Protein 4W7K (pdb70)

Nearest PDB structures (foldseek):
  5ikd-assembly1_A  TM=1.001E+00  e=1.853E-100  Auricularia auricula-judae
  4w7k-assembly2_B  TM=1.001E+00  e=3.008E-100  Auricularia auricula-judae
  4w7l-assembly2_B  TM=1.001E+00  e=6.610E-100  Auricularia auricula-judae
  4w7o-assembly1_A  TM=1.001E+00  e=3.828E-99  Auricularia auricula-judae
  4w7m-assembly2_B  TM=1.001E+00  e=1.072E-98  Auricularia auricula-judae

Foldseek 3Di:
DADQQFAQQCQPPFLPAFKKKKFWKAFDPLLLVLVCLQVPPLVQRHTNVQNVDPVRRDQKHKFKWFALVLLVVLVNPDDQQAPDRNVKVLVVVVLLLEHLVLADVVRNDRRGTMIMMIHHNDVVVVVVSVVVSCVRSPPRMGGPDMFMFGQDDDPQGCPWQLQARDDLAAADAPPPDDDAAQHAYAHPLFFFPPGPPVPGDGPPQQGNWWKKFWWDKWFLRLLLQVVLLVPFDDDDDDSSQSSQLLVCLLAQHGRLLAGLLVVVRHHDNVQRVDSNRRNNAQCADPPDDSQEDPLRHACQHNVCLQPVRPLQPADRGPHRHPLSSQGKGKRKGKGDDRQDPVCNVVSGDDTTIGIRIIIITNYPCRYPSCSSNVGQQDQQPPDNHVVSRQWHRQARHHNNQFFTWHAQSDNVDRGDIDGHGHRIDTNHTIMTMRGGSCCSSPVSSD/DADQQFAQQCQPPFLPAFKKKKFWKAFDDLQLVLVCLQVPVLVQGHTNVQNVDPVRRDQKHKFKWFALVLCVVLVNPDDQQAPDRNVKVLVVQVLLQAHLVLADVVRNDRRTTMIMMIGHNDVVVVVVSVVVCCVSSPPSMDTPDMFMFGQDDDPQGCPWQLQARDPLAAAAAPPPDDDAAQHAYAHPLFFFPPGPPVPGDGPPQFGNWWKKWWWDKWFLRLLLQVVLLVPFDDDDDDSSQSSQLLVCLLAQHGRLQAGLLVVVRGHDNVQRVDSNRRNNAQCDDPPDDSQEDPLRHACQHLVCLQPVRPLQPADRGPHRHPLNSQGKNKRKGKGDDRQDPVCNVVSGDDTTIGIRIIIITNYPCRYDSCSSNVGQQDQQPPDNHVVRRQWHRQARHDNNQFFTWGAQSHNVDRRDIDRHGHRIDINHTIMTMRGGSCCSSNVSSD

Radius of gyration: 36.35 Å; Cα contacts (8 Å, |Δi|>4): 2180; chains: 2; bounding box: 82×70×108 Å

GO terms:
  GO:0004601 peroxidase activity (F, IDA)
  GO:0020037 heme binding (F, IDA)
  GO:0140825 lactoperoxidase activity (F, EXP)

InterPro domains:
  IPR006314 Dyp-type peroxidase [PS51404] (69-506)
  IPR006314 Dyp-type peroxidase [PTHR30521] (69-503)
  IPR006314 Dyp-type peroxidase [TIGR01413] (71-502)
  IPR011008 Dimeric alpha-beta barrel [SSF54909] (65-505)
  IPR048328 Dyp-type peroxidase, C-terminal domain [PF20628] (267-440)
  IPR049509 DyP dimeric alpha+beta barrel domain [PF21105] (69-216)

Sequence (892 aa):
SLNTIDIQGDILVGMHKQKQLFYFFAINDPATFKTHLASDIAPVVASVTQLSNVATQPLVALNIAFSNTGLLALGVTDNLGDSLFANGQAKDATSFKESTSSWVPQQFAGTGIHGVIILASDTTDLIDQQVASIESTFGSSISKLSSLSASIRPGNEAGHEMFGFLDGIAQPAINGFNTPLPGQNIVDAGVIITGATNDPITRPSWAVGGSFLAFRQLEQLVPEFNKYLLDNAPAGSGSLQARADLLGARMVGRWKSGAPIDLTPTADDPALGADAQRNNNFTYSHAGFDLGSDQSHCPFSAHIRKTRPRADLGGSLTPPNLSAGANSIMRSGIPYGPEVTSAESASNTTTQERGLAFVAYQAQLSQGFHFLQQTWADNANFPPGKTPATVGLDPIIGQNNGQPRVVNGLLPSNSSASLSIPQFVVSHHGGEYFFSPPISAIGGRLSASLNTIDIQGDILVGMHKQKQLFYFFAINDPATFKTHLASDIAPVVASVTQLSNVATQPLVALNIAFSNTGLLALGVTDNLGDSLFANGQAKDATSFKESTSSWVPQFAGTGIHGVIILASDTTDLIDQQVASIESTFGSSISKLSSLSASIRPGNEAGHEMFGFLDGIAQPAINGFNTPLPGQNIVDAGVIITGATNDPITRPSWAVGGSFLAFRQLEQLVPEFNKYLLDNAPAGSGSLQARADLLGARMVGRWKSGAPIDLTPTADDPALGADAQRNNNFTYSHAGFDLGSDQSHCPFSAHIRKTRPRADLGGSLTPPNLSAGANSIMRSGIPYGPEVTSAESASNTTTQERGLAFVAYQAQLSQGFHFLQQTWADNANFPPGKTPATVGLDPIIGQNNGQPRVVNGLLPSNSSASLSIPQFVVSHGGEYFFSPPISAIGGRLSA

Solvent-accessible surface area: 33114 Å² total; per-residue (Å²): 159,51,91,24,117,26,2,0,0,2,1,13,45,8,4,145,21,77,60,10,20,2,5,2,0,16,14,74,83,59,72,48,0,35,86,42,0,37,66,40,0,19,98,63,10,1,10,0,66,55,5,68,72,138,82,46,62,29,76,22,0,1,2,2,0,0,3,36,34,0,4,87,34,1,44,2,109,60,124,11,27,13,87,36,4,50,66,5,0,20,150,10,1,108,27,0,83,15,52,44,104,61,10,47,116,57,6,44,33,63,39,3,30,0,1,1,1,1,0,0,78,63,70,97,44,4,83,114,46,20,58,55,5,72,89,59,5,34,100,4,10,38,115,58,29,49,24,72,6,32,43,27,81,66,140,45,52,36,27,23,11,8,7,9,46,44,49,35,27,40,12,0,2,95,84,69,56,122,60,59,46,1,18,6,58,6,54,5,3,27,0,1,0,34,18,82,106,20,104,52,127,21,21,102,37,1,72,8,0,0,0,2,0,1,3,17,18,21,8,35,7,4,50,0,60,76,28,6,56,92,45,18,24,104,52,118,42,73,88,91,48,53,0,49,28,0,1,1,2,0,16,1,10,17,74,24,0,0,0,0,5,74,22,38,113,56,60,51,87,71,9,0,84,46,51,101,109,7,6,58,6,4,5,28,39,107,83,108,94,48,16,45,23,9,58,27,0,0,1,0,0,41,29,3,0,29,45,2,4,3,14,65,35,59,50,106,93,58,55,0,89,14,34,17,58,20,15,20,17,71,20,29,12,13,7,38,54,65,48,50,102,74,2,63,89,64,56,64,27,108,89,65,0,0,28,0,28,0,0,1,2,1,42,0,46,57,0,10,21,52,9,10,72,47,9,0,10,50,36,94,14,0,72,75,12,92,52,65,63,4,0,14,0,0,18,34,1,10,47,91,64,97,78,2,75,0,19,0,1,33,63,108,76,39,71,26,64,26,69,0,63,35,4,13,47,5,34,0,0,4,0,0,1,3,0,0,31,72,3,0,37,32,78,0,23,96,163,50,92,24,106,27,2,0,0,2,0,12,42,9,2,138,18,78,64,11,19,2,4,2,0,13,12,93,57,54,69,51,0,26,84,41,0,37,66,41,0,19,96,66,11,2,6,0,60,57,7,66,70,143,86,63,68,29,139,26,0,2,3,2,0,0,3,37,32,0,3,92,32,3,46,3,111,55,124,10,28,12,88,37,4,49,67,5,0,20,147,9,4,106,24,0,84,20,60,44,105,58,12,36,103,75,3,47,33,63,44,2,31,0,1,1,2,0,0,0,78,68,68,109,59,5,82,118,41,20,59,52,6,73,88,56,4,36,92,3,7,34,108,65,20,43,23,74,6,32,43,26,82,66,137,50,51,36,27,21,10,9,8,10,45,45,48,34,27,39,12,0,1,96,82,70,56,123,62,58,48,1,17,4,58,7,53,6,2,26,0,1,1,33,18,81,108,20,103,53,126,21,22,100,38,1,71,8,0,0,0,1,0,1,2,15,18,22,7,36,8,4,56,0,60,77,27,6,55,94,45,18,20,103,52,119,43,73,88,94,50,51,0,50,26,0,0,0,2,0,17,1,12,16,77,25,0,0,0,0,5,73,22,37,113,57,61,51,87,68,10,0,86,45,52,105,107,6,6,60,5,4,5,28,41,106,91,105,97,49,15,47,22,11,54,27,1,0,0,0,0,42,30,3,0,28,45,1,4,4,14,67,36,58,50,106,96,56,56,0,91,12,33,17,60,20,15,20,18,71,17,31,8,13,8,37,54,65,46,58,100,74,2,63,89,64,57,64,26,102,68,67,0,0,28,0,27,1,0,1,2,0,41,0,46,60,0,10,22,54,10,10,71,46,8,0,10,50,36,88,14,0,72,76,13,64,48,61,60,3,1,14,0,0,17,34,1,10,55,101,61,106,67,2,74,0,19,0,1,34,59,112,74,39,28,23,58,29,74,0,65,36,2,14,45,5,34,0,0,5,1,0,1,3,0,0,30,71,3,0,38,31,78,0,22,99

Secondary structure (DSSP, 8-state):
---GGGSBHHHHT----SEEEEEEEEE-SHHHHHHHIIIIIGGGBPBHHHHTSTTS--SEEEEEEE-HHHHHHTT-----S-HHHHH-HHHHGGGGT--GGGS-GGGSSS---EEEEEEESSHHHHHHHHHHHHHHHGGGEEEEEEEEEEPPPGGGTTB-TTS-B-S---PEETTTS-PPTT--EE-GGGTSTTSTT--S---GGGTT-EEEEEEEEEE-HHHHHHHHHHTPPP-SS-HHHHHHHHHHHHHSB-TTS-BTTTSSSS--HHHHH-TTTTT---S--TTS-TTT--SSS-TT-HHHHHS-GGGGSS-SSSPP-TTGGG--EE--EEESPPPPHHHHHHT---S--EEEEEEEES-TTTTHHHIIIIIIT-TT-STT-SSS--B--TTT--STTSPEEEES--TT-TT-EEEE--SEEEEEEEEEEE--HHHHHTGGG-/---GGGSBHHHHT----SEEEEEEEEES-HHHHHHHIIIIIGGGBPBHHHHHSTT---SEEEEEEE-HHHHHHTT-----S-HHHHH-HHHHGGGGT--GGGS-GGGSSS---EEEEEEESSHHHHHHHHHHHHHHHGGGEEEEEEEEEEPPPGGGTTB-TTS-B-S---PEETTTS-PPTT--EE-GGGTSTTSTT--S---GGGTT-EEEEEEEEEE-HHHHHHHHHHHPPP-SS-HHHHHHHHHHHHHSB-TTS-BTTTSSSS--HHHHH-TTTTT---S--TTS-TTT--SSS-TT-HHHHHS-GGGGSS-SSSPP-TTGGG--EE--EEESPPPPHHHHHHT---S--EEEEEEEES-TTTTHHHIIIIIIT-TT-SSS-SSS--B--TTT--STTPPEEEES--TT-TT-EEEE--SEEEEEEEEEEE--HHHHHTGGG-

B-factor: mean 14.41, std 6.44, range [5.99, 44.19]

Structure (mmCIF, N/CA/C/O backbone):
data_4W7K
#
_entry.id   4W7K
#
_cell.length_a   183.950
_cell.length_b   55.870
_cell.length_c   104.000
_cell.angle_alpha   90.00
_cell.angle_beta   118.26
_cell.angle_gamma   90.00
#
_symmetry.space_group_name_H-M   'C 1 2 1'
#
loop_
_entity.id
_entity.type
_entity.pdbx_description
1 polymer 'Dye-decolorizing peroxidase'
2 non-polymer 'PROTOPORPHYRIN IX CONTAINING FE'
3 water water
#
loop_
_atom_site.group_PDB
_atom_site.id
_atom_site.type_symbol
_atom_site.label_atom_id
_atom_site.label_alt_id
_atom_site.label_comp_id
_atom_site.label_asym_id
_atom_site.label_entity_id
_atom_site.label_seq_id
_atom_site.pdbx_PDB_ins_code
_atom_site.Cartn_x
_atom_site.Cartn_y
_atom_site.Cartn_z
_atom_site.occupancy
_atom_site.B_iso_or_equiv
_atom_site.auth_seq_id
_atom_site.auth_comp_id
_atom_site.auth_asym_id
_atom_site.auth_atom_id
_atom_site.pdbx_PDB_model_num
ATOM 1 N N . SER A 1 4 ? 35.507 12.067 17.243 1.00 28.21 3 SER A N 1
ATOM 2 C CA . SER A 1 4 ? 36.409 13.161 17.598 1.00 30.12 3 SER A CA 1
ATOM 3 C C . SER A 1 4 ? 37.387 12.701 18.686 1.00 28.69 3 SER A C 1
ATOM 4 O O . SER A 1 4 ? 37.020 11.935 19.575 1.00 29.33 3 SER A O 1
ATOM 12 N N . LEU A 1 5 ? 38.636 13.156 18.610 1.00 26.50 4 LEU A N 1
ATOM 13 C CA . LEU A 1 5 ? 39.652 12.713 19.559 1.00 24.94 4 LEU A CA 1
ATOM 14 C C . LEU A 1 5 ? 39.488 13.451 20.866 1.00 25.33 4 LEU A C 1
ATOM 15 O O . LEU A 1 5 ? 39.655 14.674 20.946 1.00 27.95 4 LEU A O 1
ATOM 31 N N . ASN A 1 6 ? 39.161 12.688 21.895 1.00 22.51 5 ASN A N 1
ATOM 32 C CA . ASN A 1 6 ? 38.903 13.252 23.198 1.00 21.58 5 ASN A CA 1
ATOM 33 C C . ASN A 1 6 ? 40.173 13.272 24.026 1.00 18.79 5 ASN A C 1
ATOM 34 O O . ASN A 1 6 ? 40.393 12.396 24.862 1.00 18.67 5 ASN A O 1
ATOM 45 N N . THR A 1 7 ? 41.002 14.284 23.798 1.00 17.87 6 THR A N 1
ATOM 46 C CA . THR A 1 7 ? 42.316 14.328 24.409 1.00 16.28 6 THR A CA 1
ATOM 47 C C . THR A 1 7 ? 42.260 14.594 25.909 1.00 15.01 6 THR A C 1
ATOM 48 O O . THR A 1 7 ? 43.234 14.370 26.614 1.00 15.34 6 THR A O 1
ATOM 59 N N . ILE A 1 8 ? 41.123 15.049 26.423 1.00 15.14 7 ILE A N 1
ATOM 60 C CA . ILE A 1 8 ? 41.026 15.234 27.866 1.00 16.08 7 ILE A CA 1
ATOM 61 C C . ILE A 1 8 ? 41.086 13.896 28.587 1.00 12.98 7 ILE A C 1
ATOM 62 O O . ILE A 1 8 ? 41.454 13.835 29.753 1.00 15.30 7 ILE A O 1
ATOM 78 N N . ASP A 1 9 ? 40.740 12.828 27.870 1.00 11.70 8 ASP A N 1
ATOM 79 C CA . ASP A 1 9 ? 40.680 11.503 28.461 1.00 11.06 8 ASP A CA 1
ATOM 80 C C . ASP A 1 9 ? 41.889 10.622 28.138 1.00 11.06 8 ASP A C 1
ATOM 81 O O . ASP A 1 9 ? 41.878 9.443 28.497 1.00 10.76 8 ASP A O 1
ATOM 90 N N . ILE A 1 10 ? 42.901 11.170 27.462 1.00 9.62 9 ILE A N 1
ATOM 91 C CA . ILE A 1 10 ? 44.050 10.379 27.033 1.00 9.12 9 ILE A CA 1
ATOM 92 C C . ILE A 1 10 ? 45.226 10.714 27.913 1.00 8.04 9 ILE A C 1
ATOM 93 O O . ILE A 1 10 ? 45.503 11.889 28.174 1.00 9.29 9 ILE A O 1
ATOM 109 N N . GLN A 1 11 ? 45.934 9.699 28.381 1.00 8.13 10 GLN A N 1
ATOM 110 C CA . GLN A 1 11 ? 47.095 9.938 29.222 1.00 8.28 10 GLN A CA 1
ATOM 111 C C . GLN A 1 11 ? 48.193 10.669 28.447 1.00 8.10 10 GLN A C 1
ATOM 112 O O . GLN A 1 11 ? 48.522 10.329 27.312 1.00 8.56 10 GLN A O 1
ATOM 126 N N . GLY A 1 12 ? 48.787 11.657 29.094 1.00 8.52 11 GLY A N 1
ATOM 127 C CA . GLY A 1 12 ? 49.652 12.613 28.432 1.00 9.15 11 GLY A CA 1
ATOM 128 C C . GLY A 1 12 ? 50.934 12.079 27.818 1.00 8.83 11 GLY A C 1
ATOM 129 O O . GLY A 1 12 ? 51.405 12.629 26.824 1.00 9.52 11 GLY A O 1
ATOM 133 N N . ASP A 1 13 ? 51.526 11.044 28.397 1.00 7.83 12 ASP A N 1
ATOM 134 C CA . ASP A 1 13 ? 52.771 10.525 27.850 1.00 9.04 12 ASP A CA 1
ATOM 135 C C . ASP A 1 13 ? 52.596 9.952 26.454 1.00 8.32 12 ASP A C 1
ATOM 136 O O . ASP A 1 13 ? 53.552 9.866 25.687 1.00 8.87 12 ASP A O 1
ATOM 145 N N . ILE A 1 14 ? 51.380 9.525 26.134 1.00 8.46 13 ILE A N 1
ATOM 146 C CA . ILE A 1 14 ? 51.081 8.853 24.878 1.00 8.55 13 ILE A CA 1
ATOM 147 C C . ILE A 1 14 ? 51.295 9.789 23.681 1.00 9.13 13 ILE A C 1
ATOM 148 O O . ILE A 1 14 ? 51.950 9.424 22.704 1.00 10.39 13 ILE A O 1
ATOM 164 N N . LEU A 1 15 ? 50.728 10.981 23.742 1.00 9.31 14 LEU A N 1
ATOM 165 C CA . LEU A 1 15 ? 50.730 11.894 22.599 1.00 10.52 14 LEU A CA 1
ATOM 166 C C . LEU A 1 15 ? 51.605 13.118 22.784 1.00 12.32 14 LEU A C 1
ATOM 167 O O . LEU A 1 15 ? 51.932 13.766 21.791 1.00 17.00 14 LEU A O 1
ATOM 183 N N . VAL A 1 16 ? 51.994 13.454 24.004 1.00 10.76 15 VAL A N 1
ATOM 184 C CA . VAL A 1 16 ? 52.771 14.657 24.255 1.00 11.63 15 VAL A CA 1
ATOM 185 C C . VAL A 1 16 ? 54.137 14.311 24.828 1.00 11.15 15 VAL A C 1
ATOM 186 O O . VAL A 1 16 ? 55.124 14.917 24.474 1.00 13.51 15 VAL A O 1
ATOM 199 N N . GLY A 1 17 ? 54.194 13.343 25.729 1.00 10.33 16 GLY A N 1
ATOM 200 C CA . GLY A 1 17 ? 55.392 13.052 26.501 1.00 11.02 16 GLY A CA 1
ATOM 201 C C . GLY A 1 17 ? 55.428 13.856 27.786 1.00 10.43 16 GLY A C 1
ATOM 202 O O . GLY A 1 17 ? 54.923 14.975 27.869 1.00 12.60 16 GLY A O 1
ATOM 206 N N . MET A 1 18 ? 56.092 13.330 28.791 1.00 10.63 17 MET A N 1
ATOM 207 C CA . MET A 1 18 ? 56.113 14.001 30.083 1.00 10.62 17 MET A CA 1
ATOM 208 C C . MET A 1 18 ? 56.972 15.268 30.062 1.00 12.28 17 MET A C 1
ATOM 209 O O . MET A 1 18 ? 56.696 16.221 30.773 1.00 13.69 17 MET A O 1
ATOM 223 N N . HIS A 1 19 ? 58.054 15.218 29.295 1.00 13.79 18 HIS A N 1
ATOM 224 C CA . HIS A 1 19 ? 58.988 16.333 29.156 1.00 14.51 18 HIS A CA 1
ATOM 225 C C . HIS A 1 19 ? 59.385 16.982 30.496 1.00 14.84 18 HIS A C 1
ATOM 226 O O . HIS A 1 19 ? 59.330 18.191 30.704 1.00 17.21 18 HIS A O 1
ATOM 241 N N . LYS A 1 20 ? 59.797 16.111 31.398 1.00 11.68 19 LYS A N 1
ATOM 242 C CA . LYS A 1 20 ? 60.399 16.487 32.671 1.00 10.98 19 LYS A CA 1
ATOM 243 C C . LYS A 1 20 ? 61.834 15.987 32.723 1.00 10.67 19 LYS A C 1
ATOM 244 O O . LYS A 1 20 ? 62.192 15.019 32.055 1.00 11.15 19 LYS A O 1
ATOM 263 N N . GLN A 1 21 ? 62.653 16.621 33.560 1.00 9.92 20 GLN A N 1
ATOM 264 C CA . GLN A 1 21 ? 64.064 16.259 33.647 1.00 10.25 20 GLN A CA 1
ATOM 265 C C . GLN A 1 21 ? 64.268 14.834 34.137 1.00 9.69 20 GLN A C 1
ATOM 266 O O . GLN A 1 21 ? 65.205 14.152 33.708 1.00 10.67 20 GLN A O 1
ATOM 280 N N . LYS A 1 22 ? 63.427 14.426 35.086 1.00 10.05 21 LYS A N 1
ATOM 281 C CA . LYS A 1 22 ? 63.569 13.135 35.740 1.00 9.65 21 LYS A CA 1
ATOM 282 C C . LYS A 1 22 ? 62.317 12.284 35.564 1.00 8.57 21 LYS A C 1
ATOM 283 O O . LYS A 1 22 ? 61.193 12.797 35.588 1.00 9.53 21 LYS A O 1
ATOM 302 N N . GLN A 1 23 ? 62.500 10.969 35.433 1.00 9.19 22 GLN A N 1
ATOM 303 C CA . GLN A 1 23 ? 61.390 10.030 35.361 1.00 8.61 22 GLN A CA 1
ATOM 304 C C . GLN A 1 23 ? 61.728 8.792 36.167 1.00 8.19 22 GLN A C 1
ATOM 305 O O . GLN A 1 23 ? 62.894 8.397 36.293 1.00 10.29 22 GLN A O 1
ATOM 317 N N . LEU A 1 24 ? 60.693 8.176 36.717 1.00 7.99 23 LEU A N 1
ATOM 318 C CA . LEU A 1 24 ? 60.796 6.896 37.367 1.00 8.16 23 LEU A CA 1
ATOM 319 C C . LEU A 1 24 ? 59.743 5.979 36.787 1.00 7.66 23 LEU A C 1
ATOM 320 O O . LEU A 1 24 ? 58.569 6.356 36.652 1.00 8.72 23 LEU A O 1
ATOM 336 N N . PHE A 1 25 ? 60.158 4.766 36.442 1.00 7.13 24 PHE A N 1
ATOM 337 C CA . PHE A 1 25 ? 59.268 3.696 36.057 1.00 6.91 24 PHE A CA 1
ATOM 338 C C . PHE A 1 25 ? 59.173 2.772 37.260 1.00 7.33 24 PHE A C 1
ATOM 339 O O . PHE A 1 25 ? 60.146 2.124 37.640 1.00 9.18 24 PHE A O 1
ATOM 356 N N . TYR A 1 26 ? 57.990 2.755 37.885 1.00 7.52 25 TYR A N 1
ATOM 357 C CA . TYR A 1 26 ? 57.744 2.016 39.115 1.00 7.68 25 TYR A CA 1
ATOM 358 C C . TYR A 1 26 ? 56.900 0.802 38.764 1.00 7.42 25 TYR A C 1
ATOM 359 O O . TYR A 1 26 ? 55.710 0.930 38.454 1.00 7.99 25 TYR A O 1
ATOM 377 N N . PHE A 1 27 ? 57.513 -0.384 38.784 1.00 7.96 26 PHE A N 1
ATOM 378 C CA . PHE A 1 27 ? 56.863 -1.614 38.349 1.00 7.90 26 PHE A CA 1
ATOM 379 C C . PHE A 1 27 ? 56.272 -2.290 39.575 1.00 8.26 26 PHE A C 1
ATOM 380 O O . PHE A 1 27 ? 56.986 -2.522 40.539 1.00 9.36 26 PHE A O 1
ATOM 397 N N . PHE A 1 28 ? 54.982 -2.605 39.547 1.00 8.01 27 PHE A N 1
ATOM 398 C CA . PHE A 1 28 ? 54.282 -3.055 40.739 1.00 8.04 27 PHE A CA 1
ATOM 399 C C . PHE A 1 28 ? 53.467 -4.305 40.525 1.00 8.03 27 PHE A C 1
ATOM 400 O O . PHE A 1 28 ? 53.081 -4.653 39.395 1.00 7.85 27 PHE A O 1
ATOM 417 N N . ALA A 1 29 ? 53.183 -4.953 41.651 1.00 8.74 28 ALA A N 1
ATOM 418 C CA . ALA A 1 29 ? 52.140 -5.955 41.795 1.00 9.10 28 ALA A CA 1
ATOM 419 C C . ALA A 1 29 ? 51.007 -5.388 42.654 1.00 8.46 28 ALA A C 1
ATOM 420 O O . ALA A 1 29 ? 51.195 -4.519 43.501 1.00 10.42 28 ALA A O 1
ATOM 427 N N . ILE A 1 30 ? 49.840 -5.964 42.439 1.00 9.42 29 ILE A N 1
ATOM 428 C CA . ILE A 1 30 ? 48.607 -5.673 43.151 1.00 9.42 29 ILE A CA 1
ATOM 429 C C . ILE A 1 30 ? 48.352 -6.802 44.143 1.00 10.47 29 ILE A C 1
ATOM 430 O O . ILE A 1 30 ? 48.333 -7.965 43.760 1.00 11.81 29 ILE A O 1
ATOM 446 N N . ASN A 1 31 ? 48.159 -6.439 45.404 1.00 10.20 30 ASN A N 1
ATOM 447 C CA . ASN A 1 31 ? 47.618 -7.336 46.406 1.00 12.15 30 ASN A CA 1
ATOM 448 C C A ASN A 1 31 ? 46.130 -6.990 46.533 0.18 13.62 30 ASN A C 1
ATOM 449 C C B ASN A 1 31 ? 46.247 -6.753 46.810 0.82 13.53 30 ASN A C 1
ATOM 450 O O A ASN A 1 31 ? 45.594 -6.369 45.624 0.18 15.29 30 ASN A O 1
ATOM 451 O O B ASN A 1 31 ? 45.961 -5.580 46.540 0.82 12.42 30 ASN A O 1
ATOM 468 N N . ASP A 1 32 ? 45.442 -7.506 47.545 1.00 13.78 31 ASP A N 1
ATOM 469 C CA . ASP A 1 32 ? 44.158 -7.007 47.999 1.00 12.32 31 ASP A CA 1
ATOM 470 C C . ASP A 1 32 ? 43.434 -6.057 47.032 1.00 11.13 31 ASP A C 1
ATOM 471 O O . ASP A 1 32 ? 43.288 -4.859 47.310 1.00 13.68 31 ASP A O 1
ATOM 480 N N . PRO A 1 33 ? 42.969 -6.592 45.905 1.00 10.38 32 PRO A N 1
ATOM 481 C CA . PRO A 1 33 ? 42.497 -5.725 44.828 1.00 10.63 32 PRO A CA 1
ATOM 482 C C . PRO A 1 33 ? 41.353 -4.800 45.225 1.00 9.80 32 PRO A C 1
ATOM 483 O O . PRO A 1 33 ? 41.266 -3.743 44.635 1.00 10.30 32 PRO A O 1
ATOM 494 N N . ALA A 1 34 ? 40.480 -5.167 46.146 1.00 10.30 33 ALA A N 1
ATOM 495 C CA . ALA A 1 34 ? 39.412 -4.254 46.491 1.00 10.34 33 ALA A CA 1
ATOM 496 C C . ALA A 1 34 ? 40.001 -2.984 47.088 1.00 10.59 33 ALA A C 1
ATOM 497 O O . ALA A 1 34 ? 39.525 -1.878 46.840 1.00 11.13 33 ALA A O 1
ATOM 504 N N . THR A 1 35 ? 41.050 -3.142 47.897 1.00 10.79 34 THR A N 1
ATOM 505 C CA . THR A 1 35 ? 41.725 -1.988 48.473 1.00 10.78 34 THR A CA 1
ATOM 506 C C . THR A 1 35 ? 42.493 -1.223 47.402 1.00 9.48 34 THR A C 1
ATOM 507 O O . THR A 1 35 ? 42.443 0.008 47.372 1.00 9.89 34 THR A O 1
ATOM 518 N N . PHE A 1 36 ? 43.212 -1.930 46.541 1.00 9.10 35 PHE A N 1
ATOM 519 C CA . PHE A 1 36 ? 43.929 -1.260 45.468 1.00 8.92 35 PHE A CA 1
ATOM 520 C C . PHE A 1 36 ? 42.955 -0.406 44.661 1.00 8.99 35 PHE A C 1
ATOM 521 O O . PHE A 1 36 ? 43.262 0.730 44.306 1.00 9.55 35 PHE A O 1
ATOM 538 N N . LYS A 1 37 ? 41.798 -0.971 44.322 1.00 8.73 36 LYS A N 1
ATOM 539 C CA . LYS A 1 37 ? 40.815 -0.257 43.531 1.00 8.52 36 LYS A CA 1
ATOM 540 C C . LYS A 1 37 ? 40.343 1.025 44.194 1.00 9.41 36 LYS A C 1
ATOM 541 O O . LYS A 1 37 ? 40.181 2.050 43.525 1.00 9.39 36 LYS A O 1
ATOM 550 N N . THR A 1 38 ? 40.068 0.991 45.494 1.00 9.56 37 THR A N 1
ATOM 551 C CA . THR A 1 38 ? 39.598 2.201 46.167 1.00 11.48 37 THR A CA 1
ATOM 552 C C . THR A 1 38 ? 40.617 3.316 45.994 1.00 10.58 37 THR A C 1
ATOM 553 O O . THR A 1 38 ? 40.259 4.462 45.722 1.00 10.99 37 THR A O 1
ATOM 561 N N . HIS A 1 39 ? 41.888 2.966 46.145 1.00 10.55 38 HIS A N 1
ATOM 562 C CA . HIS A 1 39 ? 42.950 3.957 46.051 1.00 9.68 38 HIS A CA 1
ATOM 563 C C . HIS A 1 39 ? 43.288 4.335 44.622 1.00 9.41 38 HIS A C 1
ATOM 564 O O . HIS A 1 39 ? 43.722 5.460 44.362 1.00 9.74 38 HIS A O 1
ATOM 579 N N . LEU A 1 40 ? 43.094 3.411 43.687 1.00 8.60 39 LEU A N 1
ATOM 580 C CA . LEU A 1 40 ? 43.256 3.755 42.291 1.00 9.09 39 LEU A CA 1
ATOM 581 C C . LEU A 1 40 ? 42.314 4.909 41.946 1.00 9.18 39 LEU A C 1
ATOM 582 O O . LEU A 1 40 ? 42.701 5.883 41.314 1.00 9.88 39 LEU A O 1
ATOM 598 N N . ALA A 1 41 ? 41.072 4.792 42.391 1.00 9.02 40 ALA A N 1
ATOM 599 C CA . ALA A 1 41 ? 40.057 5.805 42.118 1.00 10.62 40 ALA A CA 1
ATOM 600 C C . ALA A 1 41 ? 40.316 7.093 42.890 1.00 10.10 40 ALA A C 1
ATOM 601 O O . ALA A 1 41 ? 40.164 8.188 42.345 1.00 11.11 40 ALA A O 1
ATOM 608 N N . SER A 1 42 ? 40.670 6.990 44.167 1.00 10.52 41 SER A N 1
ATOM 609 C CA . SER A 1 42 ? 40.761 8.198 44.980 1.00 11.76 41 SER A CA 1
ATOM 610 C C . SER A 1 42 ? 42.110 8.910 44.882 1.00 11.07 41 SER A C 1
ATOM 611 O O . SER A 1 42 ? 42.168 10.124 45.031 1.00 12.07 41 SER A O 1
ATOM 619 N N . ASP A 1 43 ? 43.193 8.170 44.654 1.00 10.68 42 ASP A N 1
ATOM 620 C CA . ASP A 1 43 ? 44.550 8.707 44.813 1.00 10.21 42 ASP A CA 1
ATOM 621 C C . ASP A 1 43 ? 45.280 8.845 43.486 1.00 11.64 42 ASP A C 1
ATOM 622 O O . ASP A 1 43 ? 46.094 9.741 43.335 1.00 14.50 42 ASP A O 1
ATOM 631 N N . ILE A 1 44 ? 45.012 7.956 42.541 1.00 10.26 43 ILE A N 1
ATOM 632 C CA . ILE A 1 44 ? 45.698 7.965 41.247 1.00 9.83 43 ILE A CA 1
ATOM 633 C C . ILE A 1 44 ? 44.884 8.705 40.196 1.00 10.40 43 ILE A C 1
ATOM 634 O O . ILE A 1 44 ? 45.397 9.637 39.591 1.00 10.45 43 ILE A O 1
ATOM 650 N N . ALA A 1 45 ? 43.634 8.290 39.963 1.00 10.50 44 ALA A N 1
ATOM 651 C CA . ALA A 1 45 ? 42.847 8.876 38.891 1.00 10.48 44 ALA A CA 1
ATOM 652 C C . ALA A 1 45 ? 42.892 10.398 38.872 1.00 12.36 44 ALA A C 1
ATOM 653 O O . ALA A 1 45 ? 43.081 10.972 37.813 1.00 13.77 44 ALA A O 1
ATOM 660 N N . PRO A 1 46 ? 42.732 11.081 40.021 1.00 12.21 45 PRO A N 1
ATOM 661 C CA . PRO A 1 46 ? 42.700 12.550 39.972 1.00 14.03 45 PRO A CA 1
ATOM 662 C C . PRO A 1 46 ? 44.019 13.211 39.591 1.00 13.90 45 PRO A C 1
ATOM 663 O O . PRO A 1 46 ? 44.001 14.389 39.243 1.00 16.05 45 PRO A O 1
ATOM 674 N N . VAL A 1 47 ? 45.137 12.507 39.682 1.00 12.98 46 VAL A N 1
ATOM 675 C CA . VAL A 1 47 ? 46.443 13.107 39.399 1.00 14.12 46 VAL A CA 1
ATOM 676 C C . VAL A 1 47 ? 47.093 12.493 38.148 1.00 13.51 46 VAL A C 1
ATOM 677 O O . VAL A 1 47 ? 48.303 12.690 37.872 1.00 14.99 46 VAL A O 1
ATOM 690 N N . VAL A 1 48 ? 46.328 11.746 37.360 1.00 10.27 47 VAL A N 1
ATOM 691 C CA . VAL A 1 48 ? 46.850 11.290 36.072 1.00 9.69 47 VAL A CA 1
ATOM 692 C C . VAL A 1 48 ? 46.835 12.458 35.090 1.00 9.76 47 VAL A C 1
ATOM 693 O O . VAL A 1 48 ? 45.806 13.078 34.872 1.00 11.67 47 VAL A O 1
ATOM 706 N N . ALA A 1 49 ? 47.991 12.752 34.501 1.00 9.02 48 ALA A N 1
ATOM 707 C CA . ALA A 1 49 ? 48.129 13.867 33.582 1.00 9.91 48 ALA A CA 1
ATOM 708 C C . ALA A 1 49 ? 47.580 13.496 32.210 1.00 9.40 48 ALA A C 1
ATOM 709 O O . ALA A 1 49 ? 47.970 12.474 31.631 1.00 10.62 48 ALA A O 1
ATOM 716 N N . SER A 1 50 ? 46.724 14.356 31.669 1.00 9.69 49 SER A N 1
ATOM 717 C CA . SER A 1 50 ? 46.136 14.145 30.353 1.00 10.14 49 SER A CA 1
ATOM 718 C C . SER A 1 50 ? 46.932 14.856 29.257 1.00 9.37 49 SER A C 1
ATOM 719 O O . SER A 1 50 ? 47.781 15.717 29.515 1.00 9.86 49 SER A O 1
ATOM 727 N N . VAL A 1 51 ? 46.619 14.490 28.025 1.00 10.30 50 VAL A N 1
ATOM 728 C CA . VAL A 1 51 ? 47.166 15.170 26.864 1.00 10.95 50 VAL A CA 1
ATOM 729 C C . VAL A 1 51 ? 46.822 16.662 26.898 1.00 12.38 50 VAL A C 1
ATOM 730 O O . VAL A 1 51 ? 47.675 17.511 26.647 1.00 13.30 50 VAL A O 1
ATOM 743 N N . THR A 1 52 ? 45.572 16.986 27.195 1.00 12.34 51 THR A N 1
ATOM 744 C CA . THR A 1 52 ? 45.181 18.388 27.302 1.00 14.68 51 THR A CA 1
ATOM 745 C C . THR A 1 52 ? 46.043 19.126 28.324 1.00 14.93 51 THR A C 1
ATOM 746 O O . THR A 1 52 ? 46.540 20.218 28.059 1.00 16.34 51 THR A O 1
ATOM 757 N N . GLN A 1 53 ? 46.198 18.540 29.501 1.00 13.86 52 GLN A N 1
ATOM 758 C CA . GLN A 1 53 ? 46.958 19.173 30.570 1.00 14.61 52 GLN A CA 1
ATOM 759 C C . GLN A 1 53 ? 48.419 19.419 30.167 1.00 14.50 52 GLN A C 1
ATOM 760 O O . GLN A 1 53 ? 48.973 20.495 30.401 1.00 16.99 52 GLN A O 1
ATOM 772 N N . LEU A 1 54 ? 49.042 18.420 29.539 1.00 13.80 53 LEU A N 1
ATOM 773 C CA . LEU A 1 54 ? 50.449 18.541 29.162 1.00 14.38 53 LEU A CA 1
ATOM 774 C C . LEU A 1 54 ? 50.670 19.389 27.913 1.00 16.26 53 LEU A C 1
ATOM 775 O O . LEU A 1 54 ? 51.789 19.813 27.647 1.00 18.33 53 LEU A O 1
ATOM 791 N N . SER A 1 55 ? 49.614 19.628 27.148 1.00 17.50 54 SER A N 1
ATOM 792 C CA . SER A 1 55 ? 49.741 20.424 25.935 1.00 19.43 54 SER A CA 1
ATOM 793 C C . SER A 1 55 ? 49.824 21.916 26.231 1.00 21.54 54 SER A C 1
ATOM 794 O O . SER A 1 55 ? 50.141 22.696 25.347 1.00 23.93 54 SER A O 1
ATOM 802 N N . ASN A 1 56 ? 49.538 22.291 27.473 1.00 22.06 55 ASN A N 1
ATOM 803 C CA . ASN A 1 56 ? 49.505 23.685 27.884 1.00 25.42 55 ASN A CA 1
ATOM 804 C C . ASN A 1 56 ? 50.622 23.917 28.894 1.00 27.75 55 ASN A C 1
ATOM 805 O O . ASN A 1 56 ? 50.615 23.362 29.995 1.00 25.16 55 ASN A O 1
ATOM 816 N N . VAL A 1 57 ? 51.587 24.746 28.510 1.00 31.11 56 VAL A N 1
ATOM 817 C CA . VAL A 1 57 ? 52.790 24.931 29.307 1.00 33.74 56 VAL A CA 1
ATOM 818 C C . VAL A 1 57 ? 52.445 25.541 30.667 1.00 33.83 56 VAL A C 1
ATOM 819 O O . VAL A 1 57 ? 53.256 25.523 31.585 1.00 35.93 56 VAL A O 1
ATOM 832 N N . ALA A 1 58 ? 51.220 26.043 30.799 1.00 32.96 57 ALA A N 1
ATOM 833 C CA . ALA A 1 58 ? 50.763 26.649 32.041 1.00 32.55 57 ALA A CA 1
ATOM 834 C C . ALA A 1 58 ? 50.051 25.668 32.971 1.00 32.43 57 ALA A C 1
ATOM 835 O O . ALA A 1 58 ? 49.720 26.015 34.104 1.00 33.24 57 ALA A O 1
ATOM 842 N N . THR A 1 59 ? 49.827 24.441 32.507 1.00 30.06 58 THR A N 1
ATOM 843 C CA . THR A 1 59 ? 49.144 23.446 33.333 1.00 29.07 58 THR A CA 1
ATOM 844 C C . THR A 1 59 ? 49.910 22.140 33.415 1.00 26.40 58 THR A C 1
ATOM 845 O O . THR A 1 59 ? 49.331 21.081 33.680 1.00 26.09 58 THR A O 1
ATOM 856 N N . GLN A 1 60 ? 51.217 22.217 33.211 1.00 25.54 59 GLN A N 1
ATOM 857 C CA . GLN A 1 60 ? 52.056 21.062 33.450 1.00 24.93 59 GLN A CA 1
ATOM 858 C C . GLN A 1 60 ? 52.144 20.884 34.957 1.00 22.03 59 GLN A C 1
ATOM 859 O O . GLN A 1 60 ? 52.424 21.826 35.687 1.00 22.44 59 GLN A O 1
ATOM 884 N N . PRO A 1 61 ? 51.858 19.676 35.443 1.00 18.80 60 PRO A N 1
ATOM 885 C CA . PRO A 1 61 ? 51.874 19.490 36.889 1.00 17.09 60 PRO A CA 1
ATOM 886 C C . PRO A 1 61 ? 53.288 19.378 37.442 1.00 16.78 60 PRO A C 1
ATOM 887 O O . PRO A 1 61 ? 54.210 19.043 36.701 1.00 16.91 60 PRO A O 1
ATOM 898 N N . LEU A 1 62 ? 53.441 19.599 38.739 1.00 17.48 61 LEU A N 1
ATOM 899 C CA . LEU A 1 62 ? 54.734 19.484 39.403 1.00 18.60 61 LEU A CA 1
ATOM 900 C C . LEU A 1 62 ? 55.295 18.079 39.228 1.00 15.76 61 LEU A C 1
ATOM 901 O O . LEU A 1 62 ? 56.479 17.900 38.919 1.00 16.49 61 LEU A O 1
ATOM 917 N N . VAL A 1 63 ? 54.433 17.091 39.450 1.00 14.46 62 VAL A N 1
ATOM 918 C CA . VAL A 1 63 ? 54.738 15.698 39.173 1.00 12.64 62 VAL A CA 1
ATOM 919 C C . VAL A 1 63 ? 53.687 15.200 38.197 1.00 11.68 62 VAL A C 1
ATOM 920 O O . VAL A 1 63 ? 52.488 15.174 38.487 1.00 13.90 62 VAL A O 1
ATOM 933 N N . ALA A 1 64 ? 54.162 14.833 37.021 1.00 10.28 63 ALA A N 1
ATOM 934 C CA . ALA A 1 64 ? 53.313 14.248 36.004 1.00 10.75 63 ALA A CA 1
ATOM 935 C C . ALA A 1 64 ? 53.278 12.755 36.225 1.00 10.12 63 ALA A C 1
ATOM 936 O O . ALA A 1 64 ? 54.307 12.131 36.376 1.00 11.81 63 ALA A O 1
ATOM 943 N N . LEU A 1 65 ? 52.086 12.178 36.229 1.00 9.09 64 LEU A N 1
ATOM 944 C CA . LEU A 1 65 ? 51.896 10.764 36.534 1.00 8.67 64 LEU A CA 1
ATOM 945 C C . LEU A 1 65 ? 51.032 10.101 35.477 1.00 7.91 64 LEU A C 1
ATOM 946 O O . LEU A 1 65 ? 49.986 10.640 35.103 1.00 8.47 64 LEU A O 1
ATOM 962 N N . ASN A 1 66 ? 51.486 8.960 34.978 1.00 7.58 65 ASN A N 1
ATOM 963 C CA . ASN A 1 66 ? 50.696 8.095 34.124 1.00 7.00 65 ASN A CA 1
ATOM 964 C C . ASN A 1 66 ? 50.739 6.679 34.721 1.00 7.67 65 ASN A C 1
ATOM 965 O O . ASN A 1 66 ? 51.628 6.372 35.536 1.00 8.18 65 ASN A O 1
ATOM 976 N N . ILE A 1 67 ? 49.826 5.815 34.296 1.00 7.30 66 ILE A N 1
ATOM 977 C CA . ILE A 1 67 ? 49.784 4.465 34.827 1.00 7.05 66 ILE A CA 1
ATOM 978 C C . ILE A 1 67 ? 49.293 3.523 33.731 1.00 7.03 66 ILE A C 1
ATOM 979 O O . ILE A 1 67 ? 48.418 3.850 32.933 1.00 8.35 66 ILE A O 1
ATOM 995 N N . ALA A 1 68 ? 49.901 2.342 33.679 1.00 6.96 67 ALA A N 1
ATOM 996 C CA . ALA A 1 68 ? 49.550 1.353 32.683 1.00 6.91 67 ALA A CA 1
ATOM 997 C C . ALA A 1 68 ? 49.562 -0.024 33.333 1.00 7.43 67 ALA A C 1
ATOM 998 O O . ALA A 1 68 ? 50.283 -0.257 34.314 1.00 8.46 67 ALA A O 1
ATOM 1005 N N . PHE A 1 69 ? 48.789 -0.951 32.775 1.00 7.10 68 PHE A N 1
ATOM 1006 C CA . PHE A 1 69 ? 48.588 -2.276 33.373 1.00 6.56 68 PHE A CA 1
ATOM 1007 C C . PHE A 1 69 ? 48.957 -3.360 32.399 1.00 7.08 68 PHE A C 1
ATOM 1008 O O . PHE A 1 69 ? 48.678 -3.258 31.195 1.00 7.76 68 PHE A O 1
ATOM 1025 N N . SER A 1 70 ? 49.629 -4.392 32.897 1.00 7.20 69 SER A N 1
ATOM 1026 C CA . SER A 1 70 ? 49.880 -5.551 32.055 1.00 7.75 69 SER A CA 1
ATOM 1027 C C . SER A 1 70 ? 48.618 -6.406 31.954 1.00 7.15 69 SER A C 1
ATOM 1028 O O . SER A 1 70 ? 47.625 -6.147 32.635 1.00 7.51 69 SER A O 1
ATOM 1036 N N . ASN A 1 71 ? 48.639 -7.418 31.096 1.00 7.10 70 ASN A N 1
ATOM 1037 C CA . ASN A 1 71 ? 47.527 -8.355 31.051 1.00 8.04 70 ASN A CA 1
ATOM 1038 C C . ASN A 1 71 ? 47.254 -8.972 32.423 1.00 7.66 70 ASN A C 1
ATOM 1039 O O . ASN A 1 71 ? 46.102 -9.046 32.854 1.00 7.84 70 ASN A O 1
ATOM 1050 N N . THR A 1 72 ? 48.303 -9.419 33.117 1.00 8.15 71 THR A N 1
ATOM 1051 C CA . THR A 1 72 ? 48.084 -10.025 34.427 1.00 8.68 71 THR A CA 1
ATOM 1052 C C . THR A 1 72 ? 47.591 -8.992 35.439 1.00 8.65 71 THR A C 1
ATOM 1053 O O . THR A 1 72 ? 46.863 -9.337 36.357 1.00 8.60 71 THR A O 1
ATOM 1064 N N . GLY A 1 73 ? 47.970 -7.733 35.277 1.00 8.21 72 GLY A N 1
ATOM 1065 C CA . GLY A 1 73 ? 47.437 -6.683 36.140 1.00 7.68 72 GLY A CA 1
ATOM 1066 C C . GLY A 1 73 ? 45.950 -6.449 35.913 1.00 8.07 72 GLY A C 1
ATOM 1067 O O . GLY A 1 73 ? 45.173 -6.317 36.872 1.00 8.76 72 GLY A O 1
ATOM 1071 N N . LEU A 1 74 ? 45.516 -6.393 34.657 1.00 7.52 73 LEU A N 1
ATOM 1072 C CA . LEU A 1 74 ? 44.090 -6.294 34.406 1.00 8.01 73 LEU A CA 1
ATOM 1073 C C . LEU A 1 74 ? 43.342 -7.483 34.996 1.00 7.81 73 LEU A C 1
ATOM 1074 O O . LEU A 1 74 ? 42.282 -7.311 35.600 1.00 8.43 73 LEU A O 1
ATOM 1090 N N . LEU A 1 75 ? 43.881 -8.690 34.842 1.00 7.90 74 LEU A N 1
ATOM 1091 C CA . LEU A 1 75 ? 43.253 -9.864 35.418 1.00 8.16 74 LEU A CA 1
ATOM 1092 C C . LEU A 1 75 ? 43.214 -9.790 36.943 1.00 8.39 74 LEU A C 1
ATOM 1093 O O . LEU A 1 75 ? 42.207 -10.178 37.530 1.00 8.92 74 LEU A O 1
ATOM 1109 N N . ALA A 1 76 ? 44.258 -9.254 37.572 1.00 8.81 75 ALA A N 1
ATOM 1110 C CA . ALA A 1 76 ? 44.248 -9.063 39.021 1.00 8.85 75 ALA A CA 1
ATOM 1111 C C . ALA A 1 76 ? 43.138 -8.105 39.470 1.00 8.79 75 ALA A C 1
ATOM 1112 O O . ALA A 1 76 ? 42.635 -8.207 40.589 1.00 11.06 75 ALA A O 1
ATOM 1119 N N . LEU A 1 77 ? 42.764 -7.182 38.594 1.00 8.70 76 LEU A N 1
ATOM 1120 C CA . LEU A 1 77 ? 41.658 -6.271 38.833 1.00 9.32 76 LEU A CA 1
ATOM 1121 C C . LEU A 1 77 ? 40.311 -6.863 38.407 1.00 9.70 76 LEU A C 1
ATOM 1122 O O . LEU A 1 77 ? 39.297 -6.172 38.453 1.00 11.13 76 LEU A O 1
ATOM 1138 N N . GLY A 1 78 ? 40.275 -8.129 38.003 1.00 9.67 77 GLY A N 1
ATOM 1139 C CA . GLY A 1 78 ? 39.042 -8.795 37.610 1.00 10.57 77 GLY A CA 1
ATOM 1140 C C . GLY A 1 78 ? 38.542 -8.437 36.222 1.00 11.66 77 GLY A C 1
ATOM 1141 O O . GLY A 1 78 ? 37.374 -8.672 35.915 1.00 15.25 77 GLY A O 1
ATOM 1145 N N . VAL A 1 79 ? 39.402 -7.855 35.395 1.00 10.31 78 VAL A N 1
ATOM 1146 C CA . VAL A 1 79 ? 39.041 -7.451 34.049 1.00 11.31 78 VAL A CA 1
ATOM 1147 C C . VAL A 1 79 ? 39.444 -8.576 33.094 1.00 11.25 78 VAL A C 1
ATOM 1148 O O . VAL A 1 79 ? 40.629 -8.774 32.816 1.00 13.14 78 VAL A O 1
ATOM 1161 N N . THR A 1 80 ? 38.458 -9.314 32.610 1.00 11.61 79 THR A N 1
ATOM 1162 C CA . THR A 1 80 ? 38.692 -10.488 31.791 1.00 12.83 79 THR A CA 1
ATOM 1163 C C . THR A 1 80 ? 38.448 -10.215 30.316 1.00 12.07 79 THR A C 1
ATOM 1164 O O . THR A 1 80 ? 38.537 -11.114 29.488 1.00 12.42 79 THR A O 1
ATOM 1175 N N . ASP A 1 81 ? 38.200 -8.960 29.982 1.00 11.04 80 ASP A N 1
ATOM 1176 C CA . ASP A 1 81 ? 37.878 -8.560 28.615 1.00 11.40 80 ASP A CA 1
ATOM 1177 C C . ASP A 1 81 ? 39.042 -8.810 27.676 1.00 11.44 80 ASP A C 1
ATOM 1178 O O . ASP A 1 81 ? 40.211 -8.807 28.077 1.00 12.06 80 ASP A O 1
ATOM 1188 N N . ASN A 1 82 ? 38.685 -9.024 26.410 1.00 10.62 81 ASN A N 1
ATOM 1189 C CA . ASN A 1 82 ? 39.666 -9.108 25.352 1.00 10.29 81 ASN A CA 1
ATOM 1190 C C . ASN A 1 82 ? 39.951 -7.719 24.801 1.00 10.14 81 ASN A C 1
ATOM 1191 O O . ASN A 1 82 ? 39.102 -7.117 24.161 1.00 11.15 81 ASN A O 1
ATOM 1202 N N . LEU A 1 83 ? 41.138 -7.186 25.068 1.00 9.54 82 LEU A N 1
ATOM 1203 C CA . LEU A 1 83 ? 41.501 -5.873 24.580 1.00 8.88 82 LEU A CA 1
ATOM 1204 C C . LEU A 1 83 ? 41.844 -5.850 23.101 1.00 9.36 82 LEU A C 1
ATOM 1205 O O . LEU A 1 83 ? 42.077 -4.785 22.550 1.00 11.33 82 LEU A O 1
ATOM 1221 N N . GLY A 1 84 ? 41.892 -7.017 22.476 1.00 9.32 83 GLY A N 1
ATOM 1222 C CA . GLY A 1 84 ? 42.061 -7.135 21.050 1.00 9.79 83 GLY A CA 1
ATOM 1223 C C . GLY A 1 84 ? 43.510 -7.249 20.595 1.00 10.09 83 GLY A C 1
ATOM 1224 O O . GLY A 1 84 ? 43.781 -7.057 19.429 1.00 11.84 83 GLY A O 1
ATOM 1228 N N . ASP A 1 85 ? 44.425 -7.557 21.497 1.00 8.90 84 ASP A N 1
ATOM 1229 C CA . ASP A 1 85 ? 45.837 -7.611 21.182 1.00 9.00 84 ASP A CA 1
ATOM 1230 C C . ASP A 1 85 ? 46.475 -8.860 21.782 1.00 7.91 84 ASP A C 1
ATOM 1231 O O . ASP A 1 85 ? 46.758 -8.940 22.975 1.00 8.98 84 ASP A O 1
ATOM 1240 N N . SER A 1 86 ? 46.703 -9.851 20.935 1.00 9.46 85 SER A N 1
ATOM 1241 C CA . SER A 1 86 ? 47.278 -11.108 21.409 1.00 9.43 85 SER A CA 1
ATOM 1242 C C . SER A 1 86 ? 48.677 -10.931 21.991 1.00 8.87 85 SER A C 1
ATOM 1243 O O . SER A 1 86 ? 49.018 -11.558 23.006 1.00 8.99 85 SER A O 1
ATOM 1249 N N . LEU A 1 87 ? 49.488 -10.062 21.397 1.00 8.31 86 LEU A N 1
ATOM 1250 C CA . LEU A 1 87 ? 50.820 -9.845 21.949 1.00 8.69 86 LEU A CA 1
ATOM 1251 C C . LEU A 1 87 ? 50.760 -9.292 23.366 1.00 8.09 86 LEU A C 1
ATOM 1252 O O . LEU A 1 87 ? 51.488 -9.758 24.238 1.00 8.35 86 LEU A O 1
ATOM 1268 N N . PHE A 1 88 ? 49.885 -8.320 23.593 1.00 8.11 87 PHE A N 1
ATOM 1269 C CA . PHE A 1 88 ? 49.704 -7.773 24.927 1.00 7.87 87 PHE A CA 1
ATOM 1270 C C . PHE A 1 88 ? 49.259 -8.870 25.878 1.00 8.19 87 PHE A C 1
ATOM 1271 O O . PHE A 1 88 ? 49.772 -9.000 26.989 1.00 8.36 87 PHE A O 1
ATOM 1288 N N . ALA A 1 89 ? 48.276 -9.652 25.461 1.00 8.85 88 ALA A N 1
ATOM 1289 C CA . ALA A 1 89 ? 47.724 -10.676 26.349 1.00 9.56 88 ALA A CA 1
ATOM 1290 C C . ALA A 1 89 ? 48.796 -11.683 26.774 1.00 9.48 88 ALA A C 1
ATOM 1291 O O . ALA A 1 89 ? 48.826 -12.132 27.935 1.00 11.05 88 ALA A O 1
ATOM 1298 N N . ASN A 1 90 ? 49.703 -12.033 25.861 1.00 9.50 89 ASN A N 1
ATOM 1299 C CA . ASN A 1 90 ? 50.682 -13.044 26.166 1.00 10.04 89 ASN A CA 1
ATOM 1300 C C . ASN A 1 90 ? 51.875 -12.532 26.960 1.00 8.93 89 ASN A C 1
ATOM 1301 O O . ASN A 1 90 ? 52.564 -13.321 27.616 1.00 9.84 89 ASN A O 1
ATOM 1312 N N . GLY A 1 91 ? 52.123 -11.220 26.900 1.00 8.75 90 GLY A N 1
ATOM 1313 C CA . GLY A 1 91 ? 53.239 -10.643 27.625 1.00 8.94 90 GLY A CA 1
ATOM 1314 C C . GLY A 1 91 ? 54.515 -10.654 26.802 1.00 8.30 90 GLY A C 1
ATOM 1315 O O . GLY A 1 91 ? 54.708 -11.495 25.916 1.00 8.70 90 GLY A O 1
ATOM 1319 N N . GLN A 1 92 ? 55.408 -9.721 27.089 1.00 7.59 91 GLN A N 1
ATOM 1320 C CA . GLN A 1 92 ? 56.606 -9.588 26.275 1.00 8.11 91 GLN A CA 1
ATOM 1321 C C . GLN A 1 92 ? 57.584 -10.746 26.415 1.00 7.72 91 GLN A C 1
ATOM 1322 O O . GLN A 1 92 ? 58.264 -11.077 25.450 1.00 8.18 91 GLN A O 1
ATOM 1336 N N . ALA A 1 93 ? 57.651 -11.394 27.578 1.00 7.76 92 ALA A N 1
ATOM 1337 C CA . ALA A 1 93 ? 58.591 -12.493 27.741 1.00 7.98 92 ALA A CA 1
ATOM 1338 C C . ALA A 1 93 ? 58.308 -13.571 26.711 1.00 8.96 92 ALA A C 1
ATOM 1339 O O . ALA A 1 93 ? 59.236 -14.098 26.086 1.00 9.89 92 ALA A O 1
ATOM 1346 N N . LYS A 1 94 ? 57.038 -13.880 26.488 1.00 9.15 93 LYS A N 1
ATOM 1347 C CA . LYS A 1 94 ? 56.673 -14.868 25.483 1.00 10.37 93 LYS A CA 1
ATOM 1348 C C . LYS A 1 94 ? 56.986 -14.423 24.056 1.00 10.02 93 LYS A C 1
ATOM 1349 O O . LYS A 1 94 ? 57.082 -15.264 23.157 1.00 11.86 93 LYS A O 1
ATOM 1368 N N . ASP A 1 95 ? 57.150 -13.119 23.843 1.00 8.98 94 ASP A N 1
ATOM 1369 C CA . ASP A 1 95 ? 57.455 -12.590 22.520 1.00 9.36 94 ASP A CA 1
ATOM 1370 C C . ASP A 1 95 ? 58.958 -12.462 22.255 1.00 9.12 94 ASP A C 1
ATOM 1371 O O . ASP A 1 95 ? 59.331 -12.093 21.162 1.00 10.18 94 ASP A O 1
ATOM 1380 N N . ALA A 1 96 ? 59.802 -12.741 23.247 1.00 9.51 95 ALA A N 1
ATOM 1381 C CA . ALA A 1 96 ? 61.224 -12.403 23.127 1.00 10.78 95 ALA A CA 1
ATOM 1382 C C . ALA A 1 96 ? 61.887 -13.061 21.916 1.00 10.74 95 ALA A C 1
ATOM 1383 O O . ALA A 1 96 ? 62.725 -12.455 21.244 1.00 10.28 95 ALA A O 1
ATOM 1390 N N . THR A 1 97 ? 61.531 -14.310 21.645 1.00 11.74 96 THR A N 1
ATOM 1391 C CA . THR A 1 97 ? 62.198 -15.014 20.564 1.00 13.24 96 THR A CA 1
ATOM 1392 C C . THR A 1 97 ? 61.868 -14.398 19.196 1.00 11.65 96 THR A C 1
ATOM 1393 O O . THR A 1 97 ? 62.636 -14.553 18.239 1.00 12.52 96 THR A O 1
ATOM 1399 N N . SER A 1 98 ? 60.767 -13.647 19.113 1.00 10.87 97 SER A N 1
ATOM 1400 C CA . SER A 1 98 ? 60.446 -12.916 17.893 1.00 9.79 97 SER A CA 1
ATOM 1401 C C . SER A 1 98 ? 61.539 -11.932 17.534 1.00 9.69 97 SER A C 1
ATOM 1402 O O . SER A 1 98 ? 61.635 -11.549 16.384 1.00 11.17 97 SER A O 1
ATOM 1410 N N . PHE A 1 99 ? 62.295 -11.497 18.539 1.00 9.25 98 PHE A N 1
ATOM 1411 C CA . PHE A 1 99 ? 63.336 -10.494 18.339 1.00 9.10 98 PHE A CA 1
ATOM 1412 C C . PHE A 1 99 ? 64.720 -11.106 18.358 1.00 8.98 98 PHE A C 1
ATOM 1413 O O . PHE A 1 99 ? 65.706 -10.385 18.403 1.00 9.92 98 PHE A O 1
ATOM 1430 N N . LYS A 1 100 ? 64.814 -12.423 18.291 1.00 9.48 99 LYS A N 1
ATOM 1431 C CA . LYS A 1 100 ? 66.121 -13.090 18.294 1.00 10.07 99 LYS A CA 1
ATOM 1432 C C . LYS A 1 100 ? 66.931 -12.674 19.503 1.00 9.78 99 LYS A C 1
ATOM 1433 O O . LYS A 1 100 ? 68.120 -12.335 19.420 1.00 10.53 99 LYS A O 1
ATOM 1452 N N . GLU A 1 101 ? 66.257 -12.743 20.642 1.00 10.28 100 GLU A N 1
ATOM 1453 C CA . GLU A 1 101 ? 66.897 -12.664 21.945 1.00 9.60 100 GLU A CA 1
ATOM 1454 C C . GLU A 1 101 ? 66.265 -13.747 22.812 1.00 9.66 100 GLU A C 1
ATOM 1455 O O . GLU A 1 101 ? 65.268 -14.364 22.415 1.00 11.43 100 GLU A O 1
ATOM 1467 N N . SER A 1 102 ? 66.781 -13.908 24.025 1.00 11.55 101 SER A N 1
ATOM 1468 C CA . SER A 1 102 ? 66.256 -14.863 24.979 1.00 12.12 101 SER A CA 1
ATOM 1469 C C . SER A 1 102 ? 65.965 -14.204 26.318 1.00 11.66 101 SER A C 1
ATOM 1470 O O . SER A 1 102 ? 66.740 -13.388 26.813 1.00 12.81 101 SER A O 1
ATOM 1478 N N . THR A 1 103 ? 64.886 -14.618 26.962 1.00 10.01 102 THR A N 1
ATOM 1479 C CA . THR A 1 103 ? 64.616 -14.089 28.293 1.00 11.13 102 THR A CA 1
ATOM 1480 C C . THR A 1 103 ? 65.651 -14.528 29.308 1.00 12.50 102 THR A C 1
ATOM 1481 O O . THR A 1 103 ? 65.715 -13.981 30.413 1.00 13.39 102 THR A O 1
ATOM 1492 N N . SER A 1 104 ? 66.497 -15.495 28.934 1.00 14.49 103 SER A N 1
ATOM 1493 C CA . SER A 1 104 ? 67.576 -15.915 29.825 1.00 17.03 103 SER A CA 1
ATOM 1494 C C . SER A 1 104 ? 68.533 -14.755 30.113 1.00 16.38 103 SER A C 1
ATOM 1495 O O . SER A 1 104 ? 69.231 -14.756 31.126 1.00 17.95 103 SER A O 1
ATOM 1501 N N . SER A 1 105 ? 68.531 -13.746 29.250 1.00 16.91 104 SER A N 1
ATOM 1502 C CA . SER A 1 105 ? 69.336 -12.536 29.440 1.00 14.39 104 SER A CA 1
ATOM 1503 C C . SER A 1 105 ? 68.633 -11.385 30.206 1.00 13.90 104 SER A C 1
ATOM 1504 O O . SER A 1 105 ? 69.232 -10.374 30.517 1.00 15.15 104 SER A O 1
ATOM 1512 N N . TRP A 1 106 ? 67.350 -11.537 30.476 1.00 11.63 105 TRP A N 1
ATOM 1513 C CA . TRP A 1 106 ? 66.538 -10.457 31.029 1.00 10.82 105 TRP A CA 1
ATOM 1514 C C . TRP A 1 106 ? 66.694 -10.256 32.524 1.00 13.12 105 TRP A C 1
ATOM 1515 O O . TRP A 1 106 ? 67.036 -11.176 33.267 1.00 13.98 105 TRP A O 1
ATOM 1536 N N . VAL A 1 107 ? 66.367 -9.045 32.970 1.00 12.37 106 VAL A N 1
ATOM 1537 C CA . VAL A 1 107 ? 66.129 -8.805 34.383 1.00 13.77 106 VAL A CA 1
ATOM 1538 C C . VAL A 1 107 ? 65.093 -9.854 34.788 1.00 12.07 106 VAL A C 1
ATOM 1539 O O . VAL A 1 107 ? 64.055 -9.965 34.138 1.00 11.10 106 VAL A O 1
ATOM 1552 N N . PRO A 1 108 ? 65.360 -10.641 35.847 1.00 13.25 107 PRO A N 1
ATOM 1553 C CA . PRO A 1 108 ? 64.426 -11.745 36.094 1.00 13.19 107 PRO A CA 1
ATOM 1554 C C . PRO A 1 108 ? 62.970 -11.297 36.284 1.00 11.78 107 PRO A C 1
ATOM 1555 O O . PRO A 1 108 ? 62.059 -12.018 35.865 1.00 12.62 107 PRO A O 1
ATOM 1566 N N . GLN A 1 109 ? 62.741 -10.136 36.895 1.00 12.88 108 GLN A N 1
ATOM 1567 C CA A GLN A 1 109 ? 61.381 -9.665 37.109 0.50 12.56 108 GLN A CA 1
ATOM 1568 C CA B GLN A 1 109 ? 61.384 -9.655 37.105 0.50 12.69 108 GLN A CA 1
ATOM 1569 C C . GLN A 1 109 ? 60.593 -9.512 35.806 1.00 11.20 108 GLN A C 1
ATOM 1570 O O . GLN A 1 109 ? 59.382 -9.673 35.812 1.00 13.83 108 GLN A O 1
ATOM 1595 N N . PHE A 1 110 ? 61.273 -9.192 34.699 1.00 9.84 109 PHE A N 1
ATOM 1596 C CA . PHE A 1 110 ? 60.597 -9.086 33.406 1.00 9.81 109 PHE A CA 1
ATOM 1597 C C . PHE A 1 110 ? 60.374 -10.451 32.765 1.00 9.51 109 PHE A C 1
ATOM 1598 O O . PHE A 1 110 ? 59.520 -10.583 31.903 1.00 9.48 109 PHE A O 1
ATOM 1615 N N . ALA A 1 111 ? 61.163 -11.459 33.149 1.00 9.73 110 ALA A N 1
ATOM 1616 C CA . ALA A 1 111 ? 61.109 -12.776 32.500 1.00 10.82 110 ALA A CA 1
ATOM 1617 C C A ALA A 1 111 ? 60.006 -13.581 33.189 0.94 12.63 110 ALA A C 1
ATOM 1618 C C B ALA A 1 111 ? 59.969 -13.680 32.980 0.06 12.65 110 ALA A C 1
ATOM 1619 O O A ALA A 1 111 ? 60.259 -14.587 33.869 0.94 15.91 110 ALA A O 1
ATOM 1620 O O B ALA A 1 111 ? 60.144 -14.886 33.172 0.06 14.91 110 ALA A O 1
ATOM 1632 N N . GLY A 1 112 ? 58.781 -13.098 33.093 1.00 12.74 111 GLY A N 1
ATOM 1633 C CA . GLY A 1 112 ? 57.636 -13.745 33.696 1.00 12.98 111 GLY A CA 1
ATOM 1634 C C . GLY A 1 112 ? 56.487 -12.789 33.498 1.00 11.50 111 GLY A C 1
ATOM 1635 O O . GLY A 1 112 ? 56.570 -11.897 32.647 1.00 11.52 111 GLY A O 1
ATOM 1639 N N . THR A 1 113 ? 55.426 -12.960 34.279 1.00 11.12 112 THR A N 1
ATOM 1640 C CA . THR A 1 113 ? 54.265 -12.090 34.204 1.00 10.49 112 THR A CA 1
ATOM 1641 C C . THR A 1 113 ? 53.794 -11.660 35.599 1.00 9.99 112 THR A C 1
ATOM 1642 O O . THR A 1 113 ? 52.615 -11.380 35.795 1.00 11.14 112 THR A O 1
ATOM 1653 N N . GLY A 1 114 ? 54.710 -11.576 36.551 1.00 9.40 113 GLY A N 1
ATOM 1654 C CA . GLY A 1 114 ? 54.396 -11.054 37.870 1.00 9.85 113 GLY A CA 1
ATOM 1655 C C . GLY A 1 114 ? 54.143 -9.553 37.916 1.00 8.75 113 GLY A C 1
ATOM 1656 O O . GLY A 1 114 ? 53.502 -9.072 38.852 1.00 9.77 113 GLY A O 1
ATOM 1660 N N . ILE A 1 115 ? 54.696 -8.796 36.969 1.00 8.78 114 ILE A N 1
ATOM 1661 C CA . ILE A 1 115 ? 54.472 -7.359 36.946 1.00 8.13 114 ILE A CA 1
ATOM 1662 C C . ILE A 1 115 ? 53.045 -7.115 36.501 1.00 7.74 114 ILE A C 1
ATOM 1663 O O . ILE A 1 115 ? 52.630 -7.561 35.416 1.00 8.31 114 ILE A O 1
ATOM 1679 N N . HIS A 1 116 ? 52.308 -6.380 37.335 1.00 7.74 115 HIS A N 1
ATOM 1680 C CA . HIS A 1 116 ? 50.919 -6.019 37.045 1.00 7.31 115 HIS A CA 1
ATOM 1681 C C . HIS A 1 116 ? 50.755 -4.652 36.394 1.00 7.15 115 HIS A C 1
ATOM 1682 O O . HIS A 1 116 ? 49.731 -4.377 35.774 1.00 7.23 115 HIS A O 1
ATOM 1697 N N . GLY A 1 117 ? 51.749 -3.775 36.533 1.00 7.62 116 GLY A N 1
ATOM 1698 C CA . GLY A 1 117 ? 51.650 -2.451 35.965 1.00 7.27 116 GLY A CA 1
ATOM 1699 C C . GLY A 1 117 ? 52.896 -1.652 36.174 1.00 7.02 116 GLY A C 1
ATOM 1700 O O . GLY A 1 117 ? 53.847 -2.098 36.825 1.00 7.48 116 GLY A O 1
ATOM 1704 N N . VAL A 1 118 ? 52.860 -0.460 35.624 1.00 7.17 117 VAL A N 1
ATOM 1705 C CA . VAL A 1 118 ? 53.903 0.517 35.786 1.00 7.06 117 VAL A CA 1
ATOM 1706 C C . VAL A 1 118 ? 53.250 1.864 36.078 1.00 6.82 117 VAL A C 1
ATOM 1707 O O . VAL A 1 118 ? 52.284 2.254 35.417 1.00 7.58 117 VAL A O 1
ATOM 1720 N N . ILE A 1 119 ? 53.788 2.568 37.075 1.00 7.27 118 ILE A N 1
ATOM 1721 C CA . ILE A 1 119 ? 53.495 3.984 37.282 1.00 7.46 118 ILE A CA 1
ATOM 1722 C C . ILE A 1 119 ? 54.668 4.745 36.719 1.00 7.59 118 ILE A C 1
ATOM 1723 O O . ILE A 1 119 ? 55.833 4.454 37.050 1.00 8.24 118 ILE A O 1
ATOM 1739 N N . ILE A 1 120 ? 54.376 5.669 35.818 1.00 7.79 119 ILE A N 1
ATOM 1740 C CA . ILE A 1 120 ? 55.383 6.571 35.299 1.00 8.20 119 ILE A CA 1
ATOM 1741 C C . ILE A 1 120 ? 55.242 7.877 36.027 1.00 8.00 119 ILE A C 1
ATOM 1742 O O . ILE A 1 120 ? 54.193 8.529 35.940 1.00 8.38 119 ILE A O 1
ATOM 1758 N N . LEU A 1 121 ? 56.283 8.252 36.759 1.00 7.68 120 LEU A N 1
ATOM 1759 C CA . LEU A 1 121 ? 56.320 9.527 37.465 1.00 8.79 120 LEU A CA 1
ATOM 1760 C C . LEU A 1 121 ? 57.402 10.394 36.860 1.00 9.20 120 LEU A C 1
ATOM 1761 O O . LEU A 1 121 ? 58.498 9.915 36.549 1.00 11.93 120 LEU A O 1
ATOM 1788 N N . ALA A 1 122 ? 57.110 11.670 36.665 1.00 9.18 121 ALA A N 1
ATOM 1789 C CA . ALA A 1 122 ? 58.069 12.548 36.032 1.00 9.28 121 ALA A CA 1
ATOM 1790 C C . ALA A 1 122 ? 58.046 13.893 36.709 1.00 9.00 121 ALA A C 1
ATOM 1791 O O . ALA A 1 122 ? 56.977 14.431 36.989 1.00 9.52 121 ALA A O 1
ATOM 1798 N N . SER A 1 123 ? 59.209 14.470 36.968 1.00 9.36 122 SER A N 1
ATOM 1799 C CA . SER A 1 123 ? 59.262 15.751 37.636 1.00 10.86 122 SER A CA 1
ATOM 1800 C C . SER A 1 123 ? 60.624 16.351 37.377 1.00 10.52 122 SER A C 1
ATOM 1801 O O . SER A 1 123 ? 61.542 15.678 36.891 1.00 11.53 122 SER A O 1
ATOM 1809 N N . ASP A 1 124 ? 60.809 17.603 37.730 1.00 12.16 123 ASP A N 1
ATOM 1810 C CA . ASP A 1 124 ? 62.105 18.162 37.430 1.00 14.24 123 ASP A CA 1
ATOM 1811 C C . ASP A 1 124 ? 63.162 17.787 38.481 1.00 12.85 123 ASP A C 1
ATOM 1812 O O . ASP A 1 124 ? 64.332 17.952 38.210 1.00 13.29 123 ASP A O 1
ATOM 1823 N N . THR A 1 125 ? 62.756 17.175 39.599 1.00 12.17 124 THR A N 1
ATOM 1824 C CA . THR A 1 125 ? 63.718 16.611 40.547 1.00 12.97 124 THR A CA 1
ATOM 1825 C C . THR A 1 125 ? 63.297 15.223 41.005 1.00 11.97 124 THR A C 1
ATOM 1826 O O . THR A 1 125 ? 62.119 14.868 41.022 1.00 13.34 124 THR A O 1
ATOM 1837 N N . THR A 1 126 ? 64.283 14.427 41.388 1.00 12.71 125 THR A N 1
ATOM 1838 C CA . THR A 1 126 ? 63.996 13.124 41.943 1.00 12.24 125 THR A CA 1
ATOM 1839 C C . THR A 1 126 ? 63.360 13.216 43.329 1.00 12.22 125 THR A C 1
ATOM 1840 O O . THR A 1 126 ? 62.592 12.335 43.689 1.00 13.57 125 THR A O 1
ATOM 1851 N N . ASP A 1 127 ? 63.647 14.267 44.094 1.00 13.74 126 ASP A N 1
ATOM 1852 C CA . ASP A 1 127 ? 63.004 14.417 45.400 1.00 15.78 126 ASP A CA 1
ATOM 1853 C C . ASP A 1 127 ? 61.489 14.499 45.252 1.00 14.11 126 ASP A C 1
ATOM 1854 O O . ASP A 1 127 ? 60.748 13.906 46.042 1.00 15.26 126 ASP A O 1
ATOM 1863 N N . LEU A 1 128 ? 61.024 15.242 44.256 1.00 13.73 127 LEU A N 1
ATOM 1864 C CA . LEU A 1 128 ? 59.587 15.381 44.061 1.00 14.63 127 LEU A CA 1
ATOM 1865 C C . LEU A 1 128 ? 58.966 14.056 43.646 1.00 13.17 127 LEU A C 1
ATOM 1866 O O . LEU A 1 128 ? 57.874 13.712 44.088 1.00 13.62 127 LEU A O 1
ATOM 1882 N N . ILE A 1 129 ? 59.650 13.292 42.796 1.00 12.37 128 ILE A N 1
ATOM 1883 C CA . ILE A 1 129 ? 59.189 11.951 42.459 1.00 11.42 128 ILE A CA 1
ATOM 1884 C C . ILE A 1 129 ? 59.107 11.079 43.700 1.00 12.14 128 ILE A C 1
ATOM 1885 O O . ILE A 1 129 ? 58.098 10.407 43.941 1.00 12.56 128 ILE A O 1
ATOM 1901 N N . ASP A 1 130 ? 60.162 11.095 44.507 1.00 12.55 129 ASP A N 1
ATOM 1902 C CA . ASP A 1 130 ? 60.198 10.254 45.693 1.00 13.41 129 ASP A CA 1
ATOM 1903 C C . ASP A 1 130 ? 59.065 10.581 46.664 1.00 11.99 129 ASP A C 1
ATOM 1904 O O . ASP A 1 130 ? 58.486 9.697 47.270 1.00 12.22 129 ASP A O 1
ATOM 1913 N N . GLN A 1 131 ? 58.731 11.855 46.779 1.00 13.07 130 GLN A N 1
ATOM 1914 C CA . GLN A 1 131 ? 57.632 12.275 47.638 1.00 13.47 130 GLN A CA 1
ATOM 1915 C C . GLN A 1 131 ? 56.311 11.709 47.143 1.00 11.89 130 GLN A C 1
ATOM 1916 O O . GLN A 1 131 ? 55.492 11.254 47.924 1.00 12.50 130 GLN A O 1
ATOM 1940 N N . GLN A 1 132 ? 56.117 11.705 45.820 1.00 11.93 131 GLN A N 1
ATOM 1941 C CA . GLN A 1 132 ? 54.886 11.162 45.255 1.00 12.44 131 GLN A CA 1
ATOM 1942 C C . GLN A 1 132 ? 54.820 9.648 45.466 1.00 11.43 131 GLN A C 1
ATOM 1943 O O . GLN A 1 132 ? 53.762 9.098 45.776 1.00 12.36 131 GLN A O 1
ATOM 1957 N N . VAL A 1 133 ? 55.948 8.965 45.270 1.00 11.63 132 VAL A N 1
ATOM 1958 C CA . VAL A 1 133 ? 55.982 7.522 45.518 1.00 11.38 132 VAL A CA 1
ATOM 1959 C C . VAL A 1 133 ? 55.647 7.227 46.983 1.00 11.60 132 VAL A C 1
ATOM 1960 O O . VAL A 1 133 ? 54.876 6.327 47.301 1.00 11.65 132 VAL A O 1
ATOM 1973 N N . ALA A 1 134 ? 56.209 8.021 47.875 1.00 11.30 133 ALA A N 1
ATOM 1974 C CA . ALA A 1 134 ? 55.951 7.819 49.301 1.00 11.48 133 ALA A CA 1
ATOM 1975 C C . ALA A 1 134 ? 54.468 8.033 49.618 1.00 10.59 133 ALA A C 1
ATOM 1976 O O . ALA A 1 134 ? 53.897 7.309 50.411 1.00 11.12 133 ALA A O 1
ATOM 1983 N N . SER A 1 135 ? 53.842 9.018 48.987 1.00 10.72 134 SER A N 1
ATOM 1984 C CA . SER A 1 135 ? 52.425 9.264 49.189 1.00 11.84 134 SER A CA 1
ATOM 1985 C C . SER A 1 135 ? 51.594 8.068 48.698 1.00 10.79 134 SER A C 1
ATOM 1986 O O . SER A 1 135 ? 50.674 7.610 49.370 1.00 11.61 134 SER A O 1
ATOM 1994 N N . ILE A 1 136 ? 51.927 7.546 47.517 1.00 10.59 135 ILE A N 1
ATOM 1995 C CA . ILE A 1 136 ? 51.244 6.375 46.968 1.00 11.55 135 ILE A CA 1
ATOM 1996 C C . ILE A 1 136 ? 51.389 5.185 47.896 1.00 10.30 135 ILE A C 1
ATOM 1997 O O . ILE A 1 136 ? 50.410 4.506 48.211 1.00 11.01 135 ILE A O 1
ATOM 2013 N N . GLU A 1 137 ? 52.608 4.911 48.338 1.00 10.18 136 GLU A N 1
ATOM 2014 C CA . GLU A 1 137 ? 52.815 3.796 49.246 1.00 10.97 136 GLU A CA 1
ATOM 2015 C C . GLU A 1 137 ? 52.087 3.994 50.579 1.00 10.81 136 GLU A C 1
ATOM 2016 O O . GLU A 1 137 ? 51.596 3.029 51.151 1.00 11.73 136 GLU A O 1
ATOM 2028 N N . SER A 1 138 ? 51.988 5.238 51.039 1.00 10.75 137 SER A N 1
ATOM 2029 C CA . SER A 1 138 ? 51.299 5.555 52.263 1.00 11.30 137 SER A CA 1
ATOM 2030 C C . SER A 1 138 ? 49.794 5.283 52.154 1.00 10.92 137 SER A C 1
ATOM 2031 O O . SER A 1 138 ? 49.191 4.724 53.073 1.00 13.07 137 SER A O 1
ATOM 2039 N N . THR A 1 139 ? 49.172 5.700 51.056 1.00 10.52 138 THR A N 1
ATOM 2040 C CA . THR A 1 139 ? 47.716 5.610 50.960 1.00 11.97 138 THR A CA 1
ATOM 2041 C C . THR A 1 139 ? 47.280 4.226 50.489 1.00 11.23 138 THR A C 1
ATOM 2042 O O . THR A 1 139 ? 46.311 3.675 50.999 1.00 12.83 138 THR A O 1
ATOM 2053 N N . PHE A 1 140 ? 47.995 3.641 49.529 1.00 11.26 139 PHE A N 1
ATOM 2054 C CA . PHE A 1 140 ? 47.684 2.272 49.104 1.00 10.64 139 PHE A CA 1
ATOM 2055 C C . PHE A 1 140 ? 48.069 1.256 50.153 1.00 11.00 139 PHE A C 1
ATOM 2056 O O . PHE A 1 140 ? 47.489 0.170 50.215 1.00 12.10 139 PHE A O 1
ATOM 2073 N N . GLY A 1 141 ? 49.067 1.583 50.956 1.00 11.76 140 GLY A N 1
ATOM 2074 C CA . GLY A 1 141 ? 49.624 0.612 51.876 1.00 11.65 140 GLY A CA 1
ATOM 2075 C C . GLY A 1 141 ? 50.102 -0.612 51.105 1.00 11.36 140 GLY A C 1
ATOM 2076 O O . GLY A 1 141 ? 50.594 -0.523 49.974 1.00 11.67 140 GLY A O 1
ATOM 2080 N N . SER A 1 142 ? 49.935 -1.774 51.721 1.00 11.27 141 SER A N 1
ATOM 2081 C CA . SER A 1 142 ? 50.400 -3.034 51.170 1.00 12.36 141 SER A CA 1
ATOM 2082 C C . SER A 1 142 ? 49.594 -3.570 49.990 1.00 11.14 141 SER A C 1
ATOM 2083 O O . SER A 1 142 ? 49.949 -4.622 49.434 1.00 12.94 141 SER A O 1
ATOM 2091 N N . SER A 1 143 ? 48.563 -2.845 49.572 1.00 10.45 142 SER A N 1
ATOM 2092 C CA . SER A 1 143 ? 47.818 -3.255 48.384 1.00 10.59 142 SER A CA 1
ATOM 2093 C C . SER A 1 143 ? 48.612 -3.021 47.099 1.00 10.47 142 SER A C 1
ATOM 2094 O O . SER A 1 143 ? 48.306 -3.596 46.048 1.00 10.59 142 SER A O 1
ATOM 2102 N N . ILE A 1 144 ? 49.634 -2.176 47.152 1.00 10.42 143 ILE A N 1
ATOM 2103 C CA . ILE A 1 144 ? 50.563 -2.052 46.039 1.00 10.82 143 ILE A CA 1
ATOM 2104 C C . ILE A 1 144 ? 51.905 -2.544 46.545 1.00 10.26 143 ILE A C 1
ATOM 2105 O O . ILE A 1 144 ? 52.266 -2.308 47.694 1.00 12.26 143 ILE A O 1
ATOM 2121 N N . SER A 1 145 ? 52.639 -3.231 45.674 1.00 10.32 144 SER A N 1
ATOM 2122 C CA . SER A 1 145 ? 53.936 -3.780 46.014 1.00 11.23 144 SER A CA 1
ATOM 2123 C C . SER A 1 145 ? 54.928 -3.467 44.899 1.00 10.45 144 SER A C 1
ATOM 2124 O O . SER A 1 145 ? 54.777 -3.931 43.764 1.00 11.10 144 SER A O 1
ATOM 2132 N N . LYS A 1 146 ? 55.958 -2.689 45.203 1.00 10.65 145 LYS A N 1
ATOM 2133 C CA . LYS A 1 146 ? 57.022 -2.414 44.244 1.00 10.55 145 LYS A CA 1
ATOM 2134 C C . LYS A 1 146 ? 57.838 -3.667 43.974 1.00 10.93 145 LYS A C 1
ATOM 2135 O O . LYS A 1 146 ? 58.424 -4.244 44.902 1.00 12.11 145 LYS A O 1
ATOM 2154 N N . LEU A 1 147 ? 57.881 -4.092 42.712 1.00 10.28 146 LEU A N 1
ATOM 2155 C CA . LEU A 1 147 ? 58.727 -5.202 42.292 1.00 9.91 146 LEU A CA 1
ATOM 2156 C C . LEU A 1 147 ? 60.097 -4.761 41.827 1.00 12.32 146 LEU A C 1
ATOM 2157 O O . LEU A 1 147 ? 61.090 -5.433 42.093 1.00 15.19 146 LEU A O 1
ATOM 2173 N N . SER A 1 148 ? 60.142 -3.632 41.134 1.00 11.46 147 SER A N 1
ATOM 2174 C CA . SER A 1 148 ? 61.386 -3.114 40.597 1.00 13.72 147 SER A CA 1
ATOM 2175 C C . SER A 1 148 ? 61.115 -1.706 40.145 1.00 12.80 147 SER A C 1
ATOM 2176 O O . SER A 1 148 ? 59.965 -1.259 40.079 1.00 11.64 147 SER A O 1
ATOM 2181 N N . SER A 1 149 ? 62.169 -0.993 39.807 1.00 14.78 148 SER A N 1
ATOM 2182 C CA . SER A 1 149 ? 61.996 0.333 39.239 1.00 14.57 148 SER A CA 1
ATOM 2183 C C . SER A 1 149 ? 63.199 0.698 38.426 1.00 14.76 148 SER A C 1
ATOM 2184 O O . SER A 1 149 ? 64.257 0.077 38.563 1.00 18.55 148 SER A O 1
ATOM 2192 N N . LEU A 1 150 ? 63.034 1.709 37.590 1.00 11.14 149 LEU A N 1
ATOM 2193 C CA . LEU A 1 150 ? 64.126 2.220 36.775 1.00 10.10 149 LEU A CA 1
ATOM 2194 C C . LEU A 1 150 ? 64.047 3.726 36.762 1.00 9.46 149 LEU A C 1
ATOM 2195 O O . LEU A 1 150 ? 63.015 4.291 36.372 1.00 8.98 149 LEU A O 1
ATOM 2211 N N . SER A 1 151 ? 65.108 4.379 37.236 1.00 9.02 150 SER A N 1
ATOM 2212 C CA . SER A 1 151 ? 65.224 5.830 37.222 1.00 9.49 150 SER A CA 1
ATOM 2213 C C . SER A 1 151 ? 65.851 6.271 35.909 1.00 9.42 150 SER A C 1
ATOM 2214 O O . SER A 1 151 ? 66.743 5.617 35.375 1.00 11.36 150 SER A O 1
ATOM 2222 N N . ALA A 1 152 ? 65.374 7.387 35.383 1.00 8.99 151 ALA A N 1
ATOM 2223 C CA . ALA A 1 152 ? 65.808 7.913 34.103 1.00 8.79 151 ALA A CA 1
ATOM 2224 C C . ALA A 1 152 ? 65.921 9.431 34.186 1.00 8.50 151 ALA A C 1
ATOM 2225 O O . ALA A 1 152 ? 65.299 10.085 35.032 1.00 8.80 151 ALA A O 1
ATOM 2232 N N . SER A 1 153 ? 66.714 10.002 33.290 1.00 8.51 152 SER A N 1
ATOM 2233 C CA . SER A 1 153 ? 66.926 11.439 33.269 1.00 8.66 152 SER A CA 1
ATOM 2234 C C . SER A 1 153 ? 67.254 11.926 31.874 1.00 8.65 152 SER A C 1
ATOM 2235 O O . SER A 1 153 ? 67.940 11.255 31.110 1.00 8.45 152 SER A O 1
ATOM 2243 N N . ILE A 1 154 ? 66.822 13.143 31.603 1.00 9.05 153 ILE A N 1
ATOM 2244 C CA . ILE A 1 154 ? 67.330 13.885 30.471 1.00 8.90 153 ILE A CA 1
ATOM 2245 C C . ILE A 1 154 ? 68.823 14.070 30.748 1.00 9.07 153 ILE A C 1
ATOM 2246 O O . ILE A 1 154 ? 69.231 14.329 31.878 1.00 9.90 153 ILE A O 1
ATOM 2262 N N . ARG A 1 155 ? 69.638 13.930 29.710 1.00 9.62 154 ARG A N 1
ATOM 2263 C CA . ARG A 1 155 ? 71.079 14.070 29.850 1.00 9.37 154 ARG A CA 1
ATOM 2264 C C . ARG A 1 155 ? 71.481 15.520 30.073 1.00 10.67 154 ARG A C 1
ATOM 2265 O O . ARG A 1 155 ? 70.736 16.447 29.753 1.00 10.51 154 ARG A O 1
ATOM 2286 N N . PRO A 1 156 ? 72.678 15.741 30.627 1.00 11.65 155 PRO A N 1
ATOM 2287 C CA . PRO A 1 156 ? 73.030 17.093 31.070 1.00 13.47 155 PRO A CA 1
ATOM 2288 C C . PRO A 1 156 ? 73.609 17.969 29.980 1.00 15.29 155 PRO A C 1
ATOM 2289 O O . PRO A 1 156 ? 74.139 17.492 28.982 1.00 15.82 155 PRO A O 1
ATOM 2300 N N . GLY A 1 157 ? 73.534 19.273 30.214 1.00 16.83 156 GLY A N 1
ATOM 2301 C CA . GLY A 1 157 ? 74.232 20.238 29.389 1.00 18.34 156 GLY A CA 1
ATOM 2302 C C . GLY A 1 157 ? 73.874 20.142 27.935 1.00 19.65 156 GLY A C 1
ATOM 2303 O O . GLY A 1 157 ? 72.694 20.104 27.602 1.00 19.33 156 GLY A O 1
ATOM 2307 N N . ASN A 1 158 ? 74.904 20.143 27.092 1.00 21.76 157 ASN A N 1
ATOM 2308 C CA . ASN A 1 158 ? 74.720 20.102 25.642 1.00 20.57 157 ASN A CA 1
ATOM 2309 C C . ASN A 1 158 ? 74.175 18.772 25.125 1.00 19.45 157 ASN A C 1
ATOM 2310 O O . ASN A 1 158 ? 73.895 18.627 23.938 1.00 20.34 157 ASN A O 1
ATOM 2321 N N . GLU A 1 159 ? 74.007 17.811 26.012 1.00 16.99 158 GLU A N 1
ATOM 2322 C CA . GLU A 1 159 ? 73.443 16.524 25.631 1.00 14.18 158 GLU A CA 1
ATOM 2323 C C . GLU A 1 159 ? 71.977 16.399 26.018 1.00 12.94 158 GLU A C 1
ATOM 2324 O O . GLU A 1 159 ? 71.382 15.351 25.821 1.00 11.59 158 GLU A O 1
ATOM 2336 N N . ALA A 1 160 ? 71.385 17.465 26.544 1.00 13.50 159 ALA A N 1
ATOM 2337 C CA . ALA A 1 160 ? 69.965 17.411 26.868 1.00 13.37 159 ALA A CA 1
ATOM 2338 C C . ALA A 1 160 ? 69.144 17.062 25.629 1.00 12.67 159 ALA A C 1
ATOM 2339 O O . ALA A 1 160 ? 69.288 17.683 24.584 1.00 13.91 159 ALA A O 1
ATOM 2346 N N . GLY A 1 161 ? 68.313 16.037 25.751 1.00 11.30 160 GLY A N 1
ATOM 2347 C CA . GLY A 1 161 ? 67.511 15.541 24.650 1.00 11.52 160 GLY A CA 1
ATOM 2348 C C . GLY A 1 161 ? 68.199 14.523 23.754 1.00 10.50 160 GLY A C 1
ATOM 2349 O O . GLY A 1 161 ? 67.555 13.962 22.856 1.00 11.74 160 GLY A O 1
ATOM 2353 N N . HIS A 1 162 ? 69.481 14.274 24.006 1.00 9.32 161 HIS A N 1
ATOM 2354 C CA . HIS A 1 162 ? 70.223 13.266 23.295 1.00 8.76 161 HIS A CA 1
ATOM 2355 C C . HIS A 1 162 ? 70.164 11.969 24.091 1.00 8.30 161 HIS A C 1
ATOM 2356 O O . HIS A 1 162 ? 70.082 11.955 25.326 1.00 8.19 161 HIS A O 1
ATOM 2371 N N . GLU A 1 163 ? 70.247 10.868 23.369 1.00 7.68 162 GLU A N 1
ATOM 2372 C CA . GLU A 1 163 ? 70.363 9.583 23.997 1.00 7.10 162 GLU A CA 1
ATOM 2373 C C . GLU A 1 163 ? 71.841 9.312 24.349 1.00 7.52 162 GLU A C 1
ATOM 2374 O O . GLU A 1 163 ? 72.715 10.131 24.059 1.00 7.56 162 GLU A O 1
ATOM 2386 N N . MET A 1 164 ? 72.105 8.194 25.013 1.00 7.76 163 MET A N 1
ATOM 2387 C CA . MET A 1 164 ? 73.438 7.916 25.543 1.00 7.92 163 MET A CA 1
ATOM 2388 C C . MET A 1 164 ? 74.567 7.822 24.523 1.00 7.63 163 MET A C 1
ATOM 2389 O O . MET A 1 164 ? 75.713 8.082 24.885 1.00 8.44 163 MET A O 1
ATOM 2403 N N . PHE A 1 165 ? 74.277 7.428 23.284 1.00 7.59 164 PHE A N 1
ATOM 2404 C CA . PHE A 1 165 ? 75.337 7.452 22.255 1.00 8.24 164 PHE A CA 1
ATOM 2405 C C . PHE A 1 165 ? 75.666 8.864 21.780 1.00 8.20 164 PHE A C 1
ATOM 2406 O O . PHE A 1 165 ? 76.614 9.055 21.018 1.00 10.33 164 PHE A O 1
ATOM 2423 N N . GLY A 1 166 ? 74.862 9.842 22.180 1.00 7.77 165 GLY A N 1
ATOM 2424 C CA . GLY A 1 166 ? 75.097 11.234 21.865 1.00 8.53 165 GLY A CA 1
ATOM 2425 C C . GLY A 1 166 ? 74.222 11.875 20.794 1.00 7.97 165 GLY A C 1
ATOM 2426 O O . GLY A 1 166 ? 74.450 13.046 20.425 1.00 8.84 165 GLY A O 1
ATOM 2430 N N . PHE A 1 167 ? 73.244 11.140 20.264 1.00 7.40 166 PHE A N 1
ATOM 2431 C CA . PHE A 1 167 ? 72.401 11.628 19.174 1.00 7.62 166 PHE A CA 1
ATOM 2432 C C . PHE A 1 167 ? 71.147 12.286 19.698 1.00 7.54 166 PHE A C 1
ATOM 2433 O O . PHE A 1 167 ? 70.459 11.732 20.548 1.00 8.18 166 PHE A O 1
ATOM 2450 N N . LEU A 1 168 ? 70.800 13.437 19.122 1.00 8.16 167 LEU A N 1
ATOM 2451 C CA . LEU A 1 168 ? 69.538 14.095 19.447 1.00 8.63 167 LEU A CA 1
ATOM 2452 C C . LEU A 1 168 ? 68.396 13.130 19.138 1.00 8.80 167 LEU A C 1
ATOM 2453 O O . LEU A 1 168 ? 68.339 12.504 18.066 1.00 9.07 167 LEU A O 1
ATOM 2469 N N . ASP A 1 169 ? 67.510 12.983 20.098 1.00 8.91 168 ASP A N 1
ATOM 2470 C CA . ASP A 1 169 ? 66.418 12.047 19.992 1.00 10.40 168 ASP A CA 1
ATOM 2471 C C . ASP A 1 169 ? 65.099 12.798 20.140 1.00 11.98 168 ASP A C 1
ATOM 2472 O O . ASP A 1 169 ? 65.065 13.955 20.533 1.00 15.51 168 ASP A O 1
ATOM 2479 N N . GLY A 1 170 ? 64.013 12.134 19.800 1.00 12.30 169 GLY A N 1
ATOM 2480 C CA . GLY A 1 170 ? 62.695 12.733 19.931 1.00 13.48 169 GLY A CA 1
ATOM 2481 C C . GLY A 1 170 ? 62.318 13.703 18.825 1.00 12.47 169 GLY A C 1
ATOM 2482 O O . GLY A 1 170 ? 61.403 14.502 18.968 1.00 14.96 169 GLY A O 1
ATOM 2486 N N . ILE A 1 171 ? 63.023 13.626 17.704 1.00 10.21 170 ILE A N 1
ATOM 2487 C CA . ILE A 1 171 ? 62.768 14.497 16.571 1.00 10.48 170 ILE A CA 1
ATOM 2488 C C . ILE A 1 171 ? 61.524 14.031 15.823 1.00 9.48 170 ILE A C 1
ATOM 2489 O O . ILE A 1 171 ? 60.623 14.831 15.531 1.00 10.71 170 ILE A O 1
ATOM 2505 N N . ALA A 1 172 ? 61.487 12.747 15.484 1.00 9.19 171 ALA A N 1
ATOM 2506 C CA . ALA A 1 172 ? 60.509 12.229 14.562 1.00 9.63 171 ALA A CA 1
ATOM 2507 C C . ALA A 1 172 ? 59.396 11.441 15.257 1.00 10.44 171 ALA A C 1
ATOM 2508 O O . ALA A 1 172 ? 59.641 10.473 15.971 1.00 13.05 171 ALA A O 1
ATOM 2515 N N . GLN A 1 173 ? 58.167 11.872 15.018 1.00 9.39 172 GLN A N 1
ATOM 2516 C CA . GLN A 1 173 ? 56.970 11.202 15.528 1.00 9.37 172 GLN A CA 1
ATOM 2517 C C . GLN A 1 173 ? 55.922 11.269 14.442 1.00 8.53 172 GLN A C 1
ATOM 2518 O O . GLN A 1 173 ? 55.906 12.217 13.654 1.00 8.67 172 GLN A O 1
ATOM 2532 N N . PRO A 1 174 ? 54.979 10.326 14.419 1.00 8.75 173 PRO A N 1
ATOM 2533 C CA . PRO A 1 174 ? 53.831 10.520 13.530 1.00 8.08 173 PRO A CA 1
ATOM 2534 C C . PRO A 1 174 ? 52.992 11.691 14.012 1.00 9.11 173 PRO A C 1
ATOM 2535 O O . PRO A 1 174 ? 52.852 11.899 15.213 1.00 10.70 173 PRO A O 1
ATOM 2546 N N . ALA A 1 175 ? 52.407 12.429 13.080 1.00 10.63 174 ALA A N 1
ATOM 2547 C CA . ALA A 1 175 ? 51.431 13.471 13.390 1.00 10.83 174 ALA A CA 1
ATOM 2548 C C . ALA A 1 175 ? 50.067 12.817 13.370 1.00 12.35 174 ALA A C 1
ATOM 2549 O O . ALA A 1 175 ? 49.757 12.087 12.441 1.00 13.88 174 ALA A O 1
ATOM 2556 N N . ILE A 1 176 ? 49.243 13.098 14.382 1.00 13.15 175 ILE A N 1
ATOM 2557 C CA . ILE A 1 176 ? 47.891 12.598 14.429 1.00 15.43 175 ILE A CA 1
ATOM 2558 C C . ILE A 1 176 ? 46.993 13.557 13.660 1.00 15.97 175 ILE A C 1
ATOM 2559 O O . ILE A 1 176 ? 46.861 14.725 14.022 1.00 14.70 175 ILE A O 1
ATOM 2575 N N . ASN A 1 177 ? 46.394 13.052 12.592 1.00 14.34 176 ASN A N 1
ATOM 2576 C CA . ASN A 1 177 ? 45.497 13.827 11.752 1.00 16.82 176 ASN A CA 1
ATOM 2577 C C . ASN A 1 177 ? 44.345 14.391 12.574 1.00 17.89 176 ASN A C 1
ATOM 2578 O O . ASN A 1 177 ? 43.609 13.647 13.224 1.00 18.77 176 ASN A O 1
ATOM 2589 N N . GLY A 1 178 ? 44.184 15.710 12.521 1.00 18.20 177 GLY A N 1
ATOM 2590 C CA . GLY A 1 178 ? 43.135 16.384 13.260 1.00 19.75 177 GLY A CA 1
ATOM 2591 C C . GLY A 1 178 ? 43.567 16.870 14.631 1.00 20.12 177 GLY A C 1
ATOM 2592 O O . GLY A 1 178 ? 42.791 17.562 15.303 1.00 23.91 177 GLY A O 1
ATOM 2596 N N . PHE A 1 179 ? 44.786 16.522 15.049 1.00 17.28 178 PHE A N 1
ATOM 2597 C CA . PHE A 1 179 ? 45.274 16.900 16.370 1.00 16.98 178 PHE A CA 1
ATOM 2598 C C . PHE A 1 179 ? 46.571 17.690 16.250 1.00 16.07 178 PHE A C 1
ATOM 2599 O O . PHE A 1 179 ? 46.667 18.813 16.732 1.00 18.20 178 PHE A O 1
ATOM 2616 N N . ASN A 1 180 ? 47.579 17.094 15.621 1.00 15.28 179 ASN A N 1
ATOM 2617 C CA . ASN A 1 180 ? 48.842 17.776 15.396 1.00 15.84 179 ASN A CA 1
ATOM 2618 C C . ASN A 1 180 ? 48.804 18.639 14.137 1.00 17.25 179 ASN A C 1
ATOM 2619 O O . ASN A 1 180 ? 48.075 18.351 13.193 1.00 20.52 179 ASN A O 1
ATOM 2630 N N . THR A 1 181 ? 49.585 19.704 14.151 1.00 16.43 180 THR A N 1
ATOM 2631 C CA . THR A 1 181 ? 49.872 20.484 12.950 1.00 16.50 180 THR A CA 1
ATOM 2632 C C . THR A 1 181 ? 51.125 19.878 12.325 1.00 14.59 180 THR A C 1
ATOM 2633 O O . THR A 1 181 ? 52.198 19.992 12.898 1.00 15.70 180 THR A O 1
ATOM 2644 N N . PRO A 1 182 ? 50.986 19.189 11.181 1.00 15.28 181 PRO A N 1
ATOM 2645 C CA . PRO A 1 182 ? 52.148 18.425 10.708 1.00 14.93 181 PRO A CA 1
ATOM 2646 C C . PRO A 1 182 ? 53.349 19.295 10.355 1.00 14.76 181 PRO A C 1
ATOM 2647 O O . PRO A 1 182 ? 53.196 20.421 9.876 1.00 16.40 181 PRO A O 1
ATOM 2658 N N . LEU A 1 183 ? 54.537 18.768 10.632 1.00 13.53 182 LEU A N 1
ATOM 2659 C CA . LEU A 1 183 ? 55.798 19.393 10.261 1.00 13.32 182 LEU A CA 1
ATOM 2660 C C . LEU A 1 183 ? 56.250 18.884 8.901 1.00 12.73 182 LEU A C 1
ATOM 2661 O O . LEU A 1 183 ? 55.838 17.812 8.465 1.00 13.04 182 LEU A O 1
ATOM 2677 N N . PRO A 1 184 ? 57.092 19.655 8.210 1.00 12.57 183 PRO A N 1
ATOM 2678 C CA . PRO A 1 184 ? 57.568 19.198 6.899 1.00 12.42 183 PRO A CA 1
ATOM 2679 C C . PRO A 1 184 ? 58.227 17.826 6.954 1.00 11.34 183 PRO A C 1
ATOM 2680 O O . PRO A 1 184 ? 59.152 17.592 7.730 1.00 12.06 183 PRO A O 1
ATOM 2691 N N . GLY A 1 185 ? 57.699 16.918 6.137 1.00 11.64 184 GLY A N 1
ATOM 2692 C CA . GLY A 1 185 ? 58.211 15.558 6.033 1.00 11.28 184 GLY A CA 1
ATOM 2693 C C . GLY A 1 185 ? 57.613 14.560 7.016 1.00 11.38 184 GLY A C 1
ATOM 2694 O O . GLY A 1 185 ? 57.776 13.339 6.830 1.00 10.96 184 GLY A O 1
ATOM 2698 N N . GLN A 1 186 ? 56.917 15.050 8.040 1.00 12.02 185 GLN A N 1
ATOM 2699 C CA . GLN A 1 186 ? 56.325 14.202 9.064 1.00 10.73 185 GLN A CA 1
ATOM 2700 C C . GLN A 1 186 ? 55.214 13.319 8.476 1.00 11.24 185 GLN A C 1
ATOM 2701 O O . GLN A 1 186 ? 54.407 13.792 7.675 1.00 11.64 185 GLN A O 1
ATOM 2715 N N . ASN A 1 187 ? 55.153 12.048 8.879 1.00 10.72 186 ASN A N 1
ATOM 2716 C CA . ASN A 1 187 ? 54.013 11.229 8.475 1.00 11.22 186 ASN A CA 1
ATOM 2717 C C . ASN A 1 187 ? 52.764 11.729 9.178 1.00 11.79 186 ASN A C 1
ATOM 2718 O O . ASN A 1 187 ? 52.841 12.307 10.263 1.00 11.53 186 ASN A O 1
ATOM 2729 N N . ILE A 1 188 ? 51.627 11.541 8.521 1.00 11.95 187 ILE A N 1
ATOM 2730 C CA . ILE A 1 188 ? 50.335 11.952 9.042 1.00 11.70 187 ILE A CA 1
ATOM 2731 C C . ILE A 1 188 ? 49.467 10.706 9.081 1.00 13.17 187 ILE A C 1
ATOM 2732 O O . ILE A 1 188 ? 49.288 10.028 8.073 1.00 14.08 187 ILE A O 1
ATOM 2748 N N . VAL A 1 189 ? 48.967 10.375 10.265 1.00 11.27 188 VAL A N 1
ATOM 2749 C CA . VAL A 1 189 ? 48.260 9.117 10.462 1.00 11.82 188 VAL A CA 1
ATOM 2750 C C . VAL A 1 189 ? 46.924 9.337 11.158 1.00 12.03 188 VAL A C 1
ATOM 2751 O O . VAL A 1 189 ? 46.703 10.320 11.873 1.00 12.84 188 VAL A O 1
ATOM 2764 N N . ASP A 1 190 ? 46.050 8.366 10.980 1.00 12.23 189 ASP A N 1
ATOM 2765 C CA . ASP A 1 190 ? 44.791 8.342 11.704 1.00 13.93 189 ASP A CA 1
ATOM 2766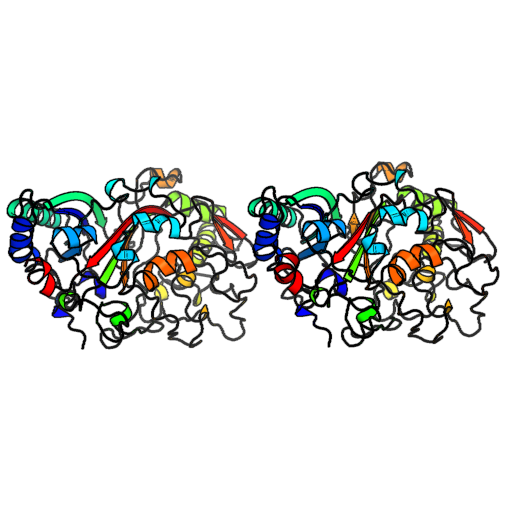 C C . ASP A 1 190 ? 45.043 8.116 13.188 1.00 11.87 189 ASP A C 1
ATOM 2767 O O . ASP A 1 190 ? 45.937 7.355 13.569 1.00 10.75 189 ASP A O 1
ATOM 2776 N N . ALA A 1 191 ? 44.241 8.754 14.029 1.00 11.46 190 ALA A N 1
ATOM 2777 C CA . ALA A 1 191 ? 44.419 8.630 15.475 1.00 11.14 190 ALA A CA 1
ATOM 2778 C C . ALA A 1 191 ? 44.429 7.186 15.950 1.00 9.10 190 ALA A C 1
ATOM 2779 O O . ALA A 1 191 ? 45.131 6.853 16.887 1.00 8.94 190 ALA A O 1
ATOM 2786 N N . GLY A 1 192 ? 43.619 6.348 15.319 1.00 9.56 191 GLY A N 1
ATOM 2787 C CA . GLY A 1 192 ? 43.512 4.949 15.706 1.00 8.55 191 GLY A CA 1
ATOM 2788 C C . GLY A 1 192 ? 44.728 4.076 15.438 1.00 8.50 191 GLY A C 1
ATOM 2789 O O . GLY A 1 192 ? 44.745 2.932 15.869 1.00 9.54 191 GLY A O 1
ATOM 2793 N N . VAL A 1 193 ? 45.750 4.614 14.786 1.00 9.02 192 VAL A N 1
ATOM 2794 C CA . VAL A 1 193 ? 47.029 3.918 14.736 1.00 8.56 192 VAL A CA 1
ATOM 2795 C C . VAL A 1 193 ? 47.684 3.907 16.117 1.00 8.02 192 VAL A C 1
ATOM 2796 O O . VAL A 1 193 ? 48.409 2.962 16.449 1.00 8.26 192 VAL A O 1
ATOM 2809 N N . ILE A 1 194 ? 47.452 4.951 16.909 1.00 7.13 193 ILE A N 1
ATOM 2810 C CA . ILE A 1 194 ? 48.060 5.091 18.219 1.00 8.17 193 ILE A CA 1
ATOM 2811 C C . ILE A 1 194 ? 47.079 4.850 19.366 1.00 7.50 193 ILE A C 1
ATOM 2812 O O . ILE A 1 194 ? 47.471 4.280 20.376 1.00 8.25 193 ILE A O 1
ATOM 2828 N N . ILE A 1 195 ? 45.854 5.335 19.215 1.00 7.88 194 ILE A N 1
ATOM 2829 C CA . ILE A 1 195 ? 44.864 5.337 20.284 1.00 7.69 194 ILE A CA 1
ATOM 2830 C C . ILE A 1 195 ? 43.789 4.282 20.029 1.00 8.01 194 ILE A C 1
ATOM 2831 O O . ILE A 1 195 ? 43.137 4.292 18.980 1.00 8.10 194 ILE A O 1
ATOM 2847 N N . THR A 1 196 ? 43.644 3.340 20.953 1.00 7.90 195 THR A N 1
ATOM 2848 C CA . THR A 1 196 ? 42.662 2.281 20.805 1.00 8.38 195 THR A CA 1
ATOM 2849 C C . THR A 1 196 ? 41.249 2.851 20.734 1.00 8.54 195 THR A C 1
ATOM 2850 O O . THR A 1 196 ? 40.835 3.647 21.556 1.00 9.69 195 THR A O 1
ATOM 2861 N N . GLY A 1 197 ? 40.515 2.444 19.703 1.00 8.11 196 GLY A N 1
ATOM 2862 C CA . GLY A 1 197 ? 39.148 2.881 19.517 1.00 9.41 196 GLY A CA 1
ATOM 2863 C C . GLY A 1 197 ? 39.014 4.248 18.900 1.00 10.09 196 GLY A C 1
ATOM 2864 O O . GLY A 1 197 ? 37.899 4.727 18.737 1.00 11.27 196 GLY A O 1
ATOM 2868 N N . ALA A 1 198 ? 40.116 4.880 18.539 1.00 9.01 197 ALA A N 1
ATOM 2869 C CA . ALA A 1 198 ? 40.050 6.164 17.861 1.00 10.16 197 ALA A CA 1
ATOM 2870 C C . ALA A 1 198 ? 39.883 5.948 16.351 1.00 10.72 197 ALA A C 1
ATOM 2871 O O . ALA A 1 198 ? 39.825 4.815 15.877 1.00 10.71 197 ALA A O 1
ATOM 2878 N N . THR A 1 199 ? 39.797 7.045 15.609 1.00 11.29 198 THR A N 1
ATOM 2879 C CA . THR A 1 199 ? 39.478 7.008 14.184 1.00 12.36 198 THR A CA 1
ATOM 2880 C C . THR A 1 199 ? 40.314 6.001 13.409 1.00 11.95 198 THR A C 1
ATOM 2881 O O . THR A 1 199 ? 41.540 6.061 13.385 1.00 11.33 198 THR A O 1
ATOM 2892 N N . ASN A 1 200 ? 39.609 5.102 12.743 1.00 11.63 199 ASN A N 1
ATOM 2893 C CA . ASN A 1 200 ? 40.188 4.061 11.886 1.00 12.87 199 ASN A CA 1
ATOM 2894 C C . ASN A 1 200 ? 41.072 3.022 12.587 1.00 12.86 199 ASN A C 1
ATOM 2895 O O . ASN A 1 200 ? 41.878 2.364 11.943 1.00 15.25 199 ASN A O 1
ATOM 2905 N N . ASP A 1 201 ? 40.891 2.844 13.894 1.00 11.39 200 ASP A N 1
ATOM 2906 C CA . ASP A 1 201 ? 41.411 1.650 14.565 1.00 11.07 200 ASP A CA 1
ATOM 2907 C C . ASP A 1 201 ? 40.486 0.505 14.135 1.00 11.22 200 ASP A C 1
ATOM 2908 O O . ASP A 1 201 ? 39.315 0.502 14.495 1.00 11.95 200 ASP A O 1
ATOM 2917 N N . PRO A 1 202 ? 40.973 -0.455 13.341 1.00 11.79 201 PRO A N 1
ATOM 2918 C CA . PRO A 1 202 ? 40.069 -1.485 12.822 1.00 12.72 201 PRO A CA 1
ATOM 2919 C C . PRO A 1 202 ? 39.723 -2.557 13.844 1.00 12.24 201 PRO A C 1
ATOM 2920 O O . PRO A 1 202 ? 38.874 -3.400 13.571 1.00 14.40 201 PRO A O 1
ATOM 2931 N N . ILE A 1 203 ? 40.342 -2.538 15.015 1.00 10.54 202 ILE A N 1
ATOM 2932 C CA . ILE A 1 203 ? 40.133 -3.587 16.006 1.00 10.57 202 ILE A CA 1
ATOM 2933 C C . ILE A 1 203 ? 39.096 -3.124 17.015 1.00 9.96 202 ILE A C 1
ATOM 2934 O O . ILE A 1 203 ? 39.244 -2.076 17.623 1.00 10.10 202 ILE A O 1
ATOM 2950 N N . THR A 1 204 ? 38.021 -3.881 17.167 1.00 9.63 203 THR A N 1
ATOM 2951 C CA . THR A 1 204 ? 37.005 -3.557 18.168 1.00 8.65 203 THR A CA 1
ATOM 2952 C C . THR A 1 204 ? 37.600 -3.749 19.566 1.00 9.50 203 THR A C 1
ATOM 2953 O O . THR A 1 204 ? 38.283 -4.737 19.834 1.00 10.39 203 THR A O 1
ATOM 2964 N N . ARG A 1 205 ? 37.314 -2.794 20.445 1.00 8.08 204 ARG A N 1
ATOM 2965 C CA . ARG A 1 205 ? 37.873 -2.759 21.795 1.00 8.32 204 ARG A CA 1
ATOM 2966 C C . ARG A 1 205 ? 36.732 -2.796 22.796 1.00 8.83 204 ARG A C 1
ATOM 2967 O O . ARG A 1 205 ? 35.617 -2.420 22.495 1.00 9.45 204 ARG A O 1
ATOM 2988 N N . PRO A 1 206 ? 37.017 -3.183 24.031 1.00 8.78 205 PRO A N 1
ATOM 2989 C CA . PRO A 1 206 ? 36.040 -2.932 25.089 1.00 8.71 205 PRO A CA 1
ATOM 2990 C C . PRO A 1 206 ? 35.756 -1.434 25.191 1.00 8.66 205 PRO A C 1
ATOM 2991 O O . PRO A 1 206 ? 36.669 -0.615 25.074 1.00 8.85 205 PRO A O 1
ATOM 3002 N N . SER A 1 207 ? 34.505 -1.083 25.462 1.00 8.16 206 SER A N 1
ATOM 3003 C CA . SER A 1 207 ? 34.101 0.311 25.494 1.00 8.68 206 SER A CA 1
ATOM 3004 C C . SER A 1 207 ? 34.942 1.142 26.449 1.00 8.41 206 SER A C 1
ATOM 3005 O O . SER A 1 207 ? 35.332 2.274 26.108 1.00 8.75 206 SER A O 1
ATOM 3013 N N . TRP A 1 208 ? 35.288 0.598 27.614 1.00 8.21 207 TRP A N 1
ATOM 3014 C CA . TRP A 1 208 ? 36.015 1.367 28.610 1.00 9.12 207 TRP A CA 1
ATOM 3015 C C . TRP A 1 208 ? 37.458 1.641 28.177 1.00 8.61 207 TRP A C 1
ATOM 3016 O O . TRP A 1 208 ? 38.117 2.481 28.773 1.00 9.25 207 TRP A O 1
ATOM 3037 N N . ALA A 1 209 ? 37.950 0.897 27.185 1.00 8.64 208 ALA A N 1
ATOM 3038 C CA . ALA A 1 209 ? 39.331 1.001 26.713 1.00 8.86 208 ALA A CA 1
ATOM 3039 C C . ALA A 1 209 ? 39.539 2.010 25.584 1.00 7.91 208 ALA A C 1
ATOM 3040 O O . ALA A 1 209 ? 40.668 2.230 25.148 1.00 9.06 208 ALA A O 1
ATOM 3047 N N . VAL A 1 210 ? 38.476 2.631 25.112 1.00 8.27 209 VAL A N 1
ATOM 3048 C CA . VAL A 1 210 ? 38.581 3.632 24.058 1.00 8.37 209 VAL A CA 1
ATOM 3049 C C . VAL A 1 210 ? 39.309 4.863 24.594 1.00 8.30 209 VAL A C 1
ATOM 3050 O O . VAL A 1 210 ? 38.903 5.431 25.604 1.00 10.05 209 VAL A O 1
ATOM 3063 N N . GLY A 1 211 ? 40.396 5.244 23.928 1.00 7.74 210 GLY A N 1
ATOM 3064 C CA . GLY A 1 211 ? 41.250 6.331 24.360 1.00 7.70 210 GLY A CA 1
ATOM 3065 C C . GLY A 1 211 ? 42.555 5.921 25.017 1.00 7.56 210 GLY A C 1
ATOM 3066 O O . GLY A 1 211 ? 43.286 6.766 25.474 1.00 8.84 210 GLY A O 1
ATOM 3070 N N . GLY A 1 212 ? 42.819 4.618 25.088 1.00 7.71 211 GLY A N 1
ATOM 3071 C CA . GLY A 1 212 ? 44.071 4.101 25.611 1.00 7.71 211 GLY A CA 1
ATOM 3072 C C . GLY A 1 212 ? 45.099 3.847 24.523 1.00 7.33 211 GLY A C 1
ATOM 3073 O O . GLY A 1 212 ? 44.906 4.212 23.366 1.00 7.89 211 GLY A O 1
ATOM 3077 N N . SER A 1 213 ? 46.198 3.206 24.908 1.00 7.69 212 SER A N 1
ATOM 3078 C CA . SER A 1 213 ? 47.237 2.817 23.971 1.00 7.54 212 SER A CA 1
ATOM 3079 C C . SER A 1 213 ? 48.068 1.713 24.596 1.00 7.07 212 SER A C 1
ATOM 3080 O O . SER A 1 213 ? 48.162 1.638 25.815 1.00 8.25 212 SER A O 1
ATOM 3088 N N . PHE A 1 214 ? 48.673 0.865 23.783 1.00 6.84 213 PHE A N 1
ATOM 3089 C CA . PHE A 1 214 ? 49.608 -0.144 24.297 1.00 6.50 213 PHE A CA 1
ATOM 3090 C C . PHE A 1 214 ? 50.988 0.459 24.387 1.00 6.80 213 PHE A C 1
ATOM 3091 O O . PHE A 1 214 ? 51.476 1.120 23.449 1.00 7.47 213 PHE A O 1
ATOM 3108 N N . LEU A 1 215 ? 51.600 0.260 25.544 1.00 6.90 214 LEU A N 1
ATOM 3109 C CA . LEU A 1 215 ? 52.916 0.754 25.894 1.00 7.20 214 LEU A CA 1
ATOM 3110 C C . LEU A 1 215 ? 53.886 -0.436 25.837 1.00 7.58 214 LEU A C 1
ATOM 3111 O O . LEU A 1 215 ? 53.769 -1.382 26.627 1.00 7.88 214 LEU A O 1
ATOM 3127 N N . ALA A 1 216 ? 54.831 -0.389 24.899 1.00 6.63 215 ALA A N 1
ATOM 3128 C CA . ALA A 1 216 ? 55.930 -1.343 24.869 1.00 6.85 215 ALA A CA 1
ATOM 3129 C C . ALA A 1 216 ? 57.127 -0.726 25.566 1.00 6.93 215 ALA A C 1
ATOM 3130 O O . ALA A 1 216 ? 57.665 0.282 25.104 1.00 7.41 215 ALA A O 1
ATOM 3137 N N . PHE A 1 217 ? 57.520 -1.319 26.689 1.00 6.34 216 PHE A N 1
ATOM 3138 C CA . PHE A 1 217 ? 58.657 -0.880 27.459 1.00 6.66 216 PHE A CA 1
ATOM 3139 C C . PHE A 1 217 ? 59.803 -1.842 27.199 1.00 6.43 216 PHE A C 1
ATOM 3140 O O . PHE A 1 217 ? 59.638 -3.052 27.243 1.00 7.11 216 PHE A O 1
ATOM 3157 N N . ARG A 1 218 ? 60.987 -1.294 26.949 1.00 6.87 217 ARG A N 1
ATOM 3158 C CA . ARG A 1 218 ? 62.218 -2.077 26.791 1.00 6.84 217 ARG A CA 1
ATOM 3159 C C . ARG A 1 218 ? 63.348 -1.403 27.553 1.00 6.54 217 ARG A C 1
ATOM 3160 O O . ARG A 1 218 ? 63.607 -0.225 27.359 1.00 7.61 217 ARG A O 1
ATOM 3181 N N . GLN A 1 219 ? 64.047 -2.171 28.383 1.00 7.13 218 GLN A N 1
ATOM 3182 C CA . GLN A 1 219 ? 65.235 -1.698 29.086 1.00 7.11 218 GLN A CA 1
ATOM 3183 C C . GLN A 1 219 ? 66.436 -2.062 28.221 1.00 7.03 218 GLN A C 1
ATOM 3184 O O . GLN A 1 219 ? 66.892 -3.202 28.204 1.00 7.52 218 GLN A O 1
ATOM 3198 N N . LEU A 1 220 ? 66.904 -1.074 27.449 1.00 6.99 219 LEU A N 1
ATOM 3199 C CA . LEU A 1 220 ? 67.922 -1.295 26.410 1.00 6.86 219 LEU A CA 1
ATOM 3200 C C . LEU A 1 220 ? 69.245 -0.710 26.847 1.00 6.41 219 LEU A C 1
ATOM 3201 O O . LEU A 1 220 ? 69.444 0.496 26.788 1.00 7.90 219 LEU A O 1
ATOM 3217 N N . GLU A 1 221 ? 70.150 -1.576 27.292 1.00 7.47 220 GLU A N 1
ATOM 3218 C CA . GLU A 1 221 ? 71.468 -1.133 27.706 1.00 7.55 220 GLU A CA 1
ATOM 3219 C C . GLU A 1 221 ? 72.261 -0.712 26.480 1.00 7.16 220 GLU A C 1
ATOM 3220 O O . GLU A 1 221 ? 72.188 -1.371 25.448 1.00 7.92 220 GLU A O 1
ATOM 3232 N N . GLN A 1 222 ? 73.036 0.355 26.598 1.00 7.30 221 GLN A N 1
ATOM 3233 C CA . GLN A 1 222 ? 73.900 0.835 25.541 1.00 8.22 221 GLN A CA 1
ATOM 3234 C C . GLN A 1 222 ? 75.352 0.749 25.985 1.00 7.49 221 GLN A C 1
ATOM 3235 O O . GLN A 1 222 ? 75.715 1.189 27.065 1.00 9.22 221 GLN A O 1
ATOM 3249 N N . LEU A 1 223 ? 76.188 0.201 25.100 1.00 7.96 222 LEU A N 1
ATOM 3250 C CA . LEU A 1 223 ? 77.622 -0.021 25.353 1.00 7.83 222 LEU A CA 1
ATOM 3251 C C . LEU A 1 223 ? 78.365 1.144 24.703 1.00 8.31 222 LEU A C 1
ATOM 3252 O O . LEU A 1 223 ? 78.815 1.066 23.564 1.00 8.65 222 LEU A O 1
ATOM 3268 N N . VAL A 1 224 ? 78.396 2.256 25.415 1.00 7.62 223 VAL A N 1
ATOM 3269 C CA . VAL A 1 224 ? 78.813 3.509 24.814 1.00 8.19 223 VAL A CA 1
ATOM 3270 C C . VAL A 1 224 ? 80.327 3.559 24.516 1.00 7.70 223 VAL A C 1
ATOM 3271 O O . VAL A 1 224 ? 80.724 3.960 23.427 1.00 8.70 223 VAL A O 1
ATOM 3284 N N . PRO A 1 225 ? 81.191 3.222 25.483 1.00 8.15 224 PRO A N 1
ATOM 3285 C CA . PRO A 1 225 ? 82.622 3.226 25.153 1.00 9.15 224 PRO A CA 1
ATOM 3286 C C . PRO A 1 225 ? 82.922 2.295 23.974 1.00 8.77 224 PRO A C 1
ATOM 3287 O O . PRO A 1 225 ? 83.778 2.622 23.144 1.00 9.13 224 PRO A O 1
ATOM 3298 N N . GLU A 1 226 ? 82.271 1.141 23.928 1.00 8.33 225 GLU A N 1
ATOM 3299 C CA . GLU A 1 226 ? 82.519 0.188 22.858 1.00 8.01 225 GLU A CA 1
ATOM 3300 C C . GLU A 1 226 ? 82.096 0.757 21.508 1.00 8.83 225 GLU A C 1
ATOM 3301 O O . GLU A 1 226 ? 82.799 0.611 20.508 1.00 9.24 225 GLU A O 1
ATOM 3313 N N . PHE A 1 227 ? 80.944 1.406 21.479 1.00 8.54 226 PHE A N 1
ATOM 3314 C CA . PHE A 1 227 ? 80.453 2.066 20.285 1.00 8.06 226 PHE A CA 1
ATOM 3315 C C . PHE A 1 227 ? 81.435 3.134 19.809 1.00 8.03 226 PHE A C 1
ATOM 3316 O O . PHE A 1 227 ? 81.797 3.190 18.631 1.00 9.00 226 PHE A O 1
ATOM 3333 N N . ASN A 1 228 ? 81.852 3.996 20.720 1.00 8.64 227 ASN A N 1
ATOM 3334 C CA . ASN A 1 228 ? 82.768 5.064 20.345 1.00 9.26 227 ASN A CA 1
ATOM 3335 C C . ASN A 1 228 ? 84.065 4.521 19.749 1.00 9.25 227 ASN A C 1
ATOM 3336 O O . ASN A 1 228 ? 84.567 5.049 18.748 1.00 9.95 227 ASN A O 1
ATOM 3347 N N . LYS A 1 229 ? 84.606 3.484 20.363 1.00 9.14 228 LYS A N 1
ATOM 3348 C CA . LYS A 1 229 ? 85.851 2.899 19.904 1.00 10.47 228 LYS A CA 1
ATOM 3349 C C . LYS A 1 229 ? 85.668 2.196 18.554 1.00 10.16 228 LYS A C 1
ATOM 3350 O O . LYS A 1 229 ? 86.563 2.253 17.701 1.00 10.71 228 LYS A O 1
ATOM 3369 N N . TYR A 1 230 ? 84.521 1.557 18.358 1.00 10.28 229 TYR A N 1
ATOM 3370 C CA . TYR A 1 230 ? 84.224 0.917 17.086 1.00 10.57 229 TYR A CA 1
ATOM 3371 C C . TYR A 1 230 ? 84.268 1.951 15.956 1.00 9.88 229 TYR A C 1
ATOM 3372 O O . TYR A 1 230 ? 84.817 1.699 14.884 1.00 10.17 229 TYR A O 1
ATOM 3390 N N . LEU A 1 231 ? 83.641 3.103 16.172 1.00 9.52 230 LEU A N 1
ATOM 3391 C CA . LEU A 1 231 ? 83.632 4.125 15.132 1.00 9.81 230 LEU A CA 1
ATOM 3392 C C . LEU A 1 231 ? 85.041 4.613 14.810 1.00 9.67 230 LEU A C 1
ATOM 3393 O O . LEU A 1 231 ? 85.360 4.800 13.656 1.00 11.51 230 LEU A O 1
ATOM 3409 N N . LEU A 1 232 ? 85.876 4.828 15.816 1.00 10.27 231 LEU A N 1
ATOM 3410 C CA . LEU A 1 232 ? 87.248 5.241 15.552 1.00 11.45 231 LEU A CA 1
ATOM 3411 C C . LEU A 1 232 ? 88.017 4.151 14.812 1.00 11.84 231 LEU A C 1
ATOM 3412 O O . LEU A 1 232 ? 88.758 4.435 13.885 1.00 13.98 231 LEU A O 1
ATOM 3428 N N . ASP A 1 233 ? 87.828 2.903 15.212 1.00 11.81 232 ASP A N 1
ATOM 3429 C CA . ASP A 1 233 ? 88.558 1.807 14.595 1.00 14.18 232 ASP A CA 1
ATOM 3430 C C . ASP A 1 233 ? 88.157 1.561 13.138 1.00 15.11 232 ASP A C 1
ATOM 3431 O O . ASP A 1 233 ? 88.950 1.030 12.367 1.00 18.07 232 ASP A O 1
ATOM 3440 N N . ASN A 1 234 ? 86.922 1.921 12.786 1.00 12.93 233 ASN A N 1
ATOM 3441 C CA . ASN A 1 234 ? 86.372 1.629 11.472 1.00 12.80 233 ASN A CA 1
ATOM 3442 C C . ASN A 1 234 ? 86.094 2.886 10.642 1.00 13.75 233 ASN A C 1
ATOM 3443 O O . ASN A 1 234 ? 85.449 2.818 9.597 1.00 14.86 233 ASN A O 1
ATOM 3454 N N . ALA A 1 235 ? 86.606 4.025 11.093 1.00 15.25 234 ALA A N 1
ATOM 3455 C CA . ALA A 1 235 ? 86.355 5.300 10.432 1.00 15.81 234 ALA A CA 1
ATOM 3456 C C . ALA A 1 235 ? 86.848 5.251 8.993 1.00 16.74 234 ALA A C 1
ATOM 3457 O O . ALA A 1 235 ? 88.005 4.918 8.757 1.00 20.32 234 ALA A O 1
ATOM 3464 N N . PRO A 1 236 ? 85.992 5.605 8.026 1.00 14.70 235 PRO A N 1
ATOM 3465 C CA . PRO A 1 236 ? 86.469 5.604 6.643 1.00 15.97 235 PRO A CA 1
ATOM 3466 C C . PRO A 1 236 ? 87.570 6.636 6.423 1.00 16.97 235 PRO A C 1
ATOM 3467 O O . PRO A 1 236 ? 87.611 7.656 7.097 1.00 17.86 235 PRO A O 1
ATOM 3478 N N . ALA A 1 237 ? 88.455 6.362 5.475 1.00 19.65 236 ALA A N 1
ATOM 3479 C CA . ALA A 1 237 ? 89.517 7.297 5.121 1.00 20.96 236 ALA A CA 1
ATOM 3480 C C . ALA A 1 237 ? 88.931 8.602 4.602 1.00 20.80 236 ALA A C 1
ATOM 3481 O O . ALA A 1 237 ? 87.854 8.615 4.011 1.00 21.96 236 ALA A O 1
ATOM 3488 N N . GLY A 1 238 ? 89.639 9.702 4.847 1.00 22.68 237 GLY A N 1
ATOM 3489 C CA . GLY A 1 238 ? 89.164 11.025 4.473 1.00 24.23 237 GLY A CA 1
ATOM 3490 C C . GLY A 1 238 ? 90.085 12.146 4.931 1.00 24.12 237 GLY A C 1
ATOM 3491 O O . GLY A 1 238 ? 91.096 11.904 5.595 1.00 25.08 237 GLY A O 1
ATOM 3495 N N . SER A 1 239 ? 89.699 13.379 4.606 1.00 25.16 238 SER A N 1
ATOM 3496 C CA . SER A 1 239 ? 90.533 14.558 4.811 1.00 26.40 238 SER A CA 1
ATOM 3497 C C . SER A 1 239 ? 90.499 15.073 6.250 1.00 26.78 238 SER A C 1
ATOM 3498 O O . SER A 1 239 ? 91.463 15.688 6.715 1.00 27.13 238 SER A O 1
ATOM 3504 N N . GLY A 1 240 ? 89.393 14.833 6.946 1.00 25.16 239 GLY A N 1
ATOM 3505 C CA . GLY A 1 240 ? 89.185 15.401 8.269 1.00 23.28 239 GLY A CA 1
ATOM 3506 C C . GLY A 1 240 ? 89.932 14.676 9.378 1.00 20.33 239 GLY A C 1
ATOM 3507 O O . GLY A 1 240 ? 90.638 13.694 9.134 1.00 20.98 239 GLY A O 1
ATOM 3511 N N . SER A 1 241 ? 89.762 15.153 10.610 1.00 18.21 240 SER A N 1
ATOM 3512 C CA . SER A 1 241 ? 90.315 14.471 11.766 1.00 17.33 240 SER A CA 1
ATOM 3513 C C . SER A 1 241 ? 89.757 13.048 11.841 1.00 15.38 240 SER A C 1
ATOM 3514 O O . SER A 1 241 ? 88.715 12.725 11.260 1.00 14.70 240 SER A O 1
ATOM 3522 N N . LEU A 1 242 ? 90.464 12.199 12.572 1.00 15.06 241 LEU A N 1
ATOM 3523 C CA . LEU A 1 242 ? 89.986 10.840 12.801 1.00 15.30 241 LEU A CA 1
ATOM 3524 C C . LEU A 1 242 ? 88.599 10.845 13.444 1.00 14.09 241 LEU A C 1
ATOM 3525 O O . LEU A 1 242 ? 87.716 10.080 13.061 1.00 13.26 241 LEU A O 1
ATOM 3541 N N . GLN A 1 243 ? 88.400 11.725 14.411 1.00 14.66 242 GLN A N 1
ATOM 3542 C CA . GLN A 1 243 ? 87.110 11.787 15.059 1.00 13.89 242 GLN A CA 1
ATOM 3543 C C . GLN A 1 243 ? 86.015 12.227 14.097 1.00 12.48 242 GLN A C 1
ATOM 3544 O O . GLN A 1 243 ? 84.916 11.696 14.152 1.00 12.86 242 GLN A O 1
ATOM 3558 N N . ALA A 1 244 ? 86.305 13.173 13.211 1.00 14.01 243 ALA A N 1
ATOM 3559 C CA . ALA A 1 244 ? 85.309 13.595 12.231 1.00 13.36 243 ALA A CA 1
ATOM 3560 C C . ALA A 1 244 ? 84.883 12.452 11.318 1.00 12.49 243 ALA A C 1
ATOM 3561 O O . ALA A 1 244 ? 83.711 12.306 10.977 1.00 12.24 243 ALA A O 1
ATOM 3568 N N . ARG A 1 245 ? 85.839 11.632 10.916 1.00 12.51 244 ARG A N 1
ATOM 3569 C CA . ARG A 1 245 ? 85.552 10.491 10.069 1.00 13.14 244 ARG A CA 1
ATOM 3570 C C . ARG A 1 245 ? 84.795 9.409 10.832 1.00 11.41 244 ARG A C 1
ATOM 3571 O O . ARG A 1 245 ? 83.886 8.792 10.278 1.00 11.68 244 ARG A O 1
ATOM 3592 N N . ALA A 1 246 ? 85.120 9.213 12.108 1.00 11.41 245 ALA A N 1
ATOM 3593 C CA . ALA A 1 246 ? 84.360 8.305 12.970 1.00 10.17 245 ALA A CA 1
ATOM 3594 C C . ALA A 1 246 ? 82.919 8.803 13.129 1.00 9.66 245 ALA A C 1
ATOM 3595 O O . ALA A 1 246 ? 81.968 8.012 13.100 1.00 9.86 245 ALA A O 1
ATOM 3602 N N . ASP A 1 247 ? 82.764 10.120 13.285 1.00 9.39 246 ASP A N 1
ATOM 3603 C CA . ASP A 1 247 ? 81.439 10.724 13.436 1.00 9.35 246 ASP A CA 1
ATOM 3604 C C . ASP A 1 247 ? 80.581 10.446 12.203 1.00 9.10 246 ASP A C 1
ATOM 3605 O O . ASP A 1 247 ? 79.387 10.134 12.309 1.00 9.35 246 ASP A O 1
ATOM 3614 N N . LEU A 1 248 ? 81.183 10.516 11.026 1.00 9.32 247 LEU A N 1
ATOM 3615 C CA . LEU A 1 248 ? 80.453 10.217 9.795 1.00 8.52 247 LEU A CA 1
ATOM 3616 C C . LEU A 1 248 ? 79.929 8.780 9.823 1.00 8.64 247 LEU A C 1
ATOM 3617 O O . LEU A 1 248 ? 78.771 8.520 9.484 1.00 8.83 247 LEU A O 1
ATOM 3633 N N . LEU A 1 249 ? 80.771 7.837 10.242 1.00 8.91 248 LEU A N 1
ATOM 3634 C CA . LEU A 1 249 ? 80.313 6.444 10.315 1.00 8.71 248 LEU A CA 1
ATOM 3635 C C . LEU A 1 249 ? 79.123 6.295 11.273 1.00 7.98 248 LEU A C 1
ATOM 3636 O O . LEU A 1 249 ? 78.163 5.591 10.972 1.00 9.01 248 LEU A O 1
ATOM 3652 N N . GLY A 1 250 ? 79.191 6.959 12.421 1.00 8.31 249 GLY A N 1
ATOM 3653 C CA . GLY A 1 250 ? 78.088 6.885 13.355 1.00 8.41 249 GLY A CA 1
ATOM 3654 C C . GLY A 1 250 ? 76.816 7.446 12.749 1.00 7.57 249 GLY A C 1
ATOM 3655 O O . GLY A 1 250 ? 75.717 6.907 12.954 1.00 8.26 249 GLY A O 1
ATOM 3659 N N . ALA A 1 251 ? 76.925 8.573 12.060 1.00 7.89 250 ALA A N 1
ATOM 3660 C CA . ALA A 1 251 ? 75.780 9.167 11.394 1.00 7.82 250 ALA A CA 1
ATOM 3661 C C . ALA A 1 251 ? 75.187 8.255 10.320 1.00 8.39 250 ALA A C 1
ATOM 3662 O O . ALA A 1 251 ? 73.967 8.207 10.125 1.00 8.58 250 ALA A O 1
ATOM 3669 N N . ARG A 1 252 ? 76.046 7.548 9.597 1.00 7.56 251 ARG A N 1
ATOM 3670 C CA . ARG A 1 252 ? 75.602 6.572 8.607 1.00 8.17 251 ARG A CA 1
ATOM 3671 C C . ARG A 1 252 ? 74.815 5.446 9.274 1.00 7.29 251 ARG A C 1
ATOM 3672 O O . ARG A 1 252 ? 73.880 4.934 8.674 1.00 8.64 251 ARG A O 1
ATOM 3693 N N . MET A 1 253 ? 75.201 5.051 10.483 1.00 7.44 252 MET A N 1
ATOM 3694 C CA . MET A 1 253 ? 74.489 3.980 11.198 1.00 7.31 252 MET A CA 1
ATOM 3695 C C . MET A 1 253 ? 73.115 4.438 11.681 1.00 8.01 252 MET A C 1
ATOM 3696 O O . MET A 1 253 ? 72.157 3.671 11.632 1.00 7.75 252 MET A O 1
ATOM 3710 N N . VAL A 1 254 ? 73.021 5.652 12.202 1.00 7.21 253 VAL A N 1
ATOM 3711 C CA . VAL A 1 254 ? 71.763 6.118 12.763 1.00 7.01 253 VAL A CA 1
ATOM 3712 C C . VAL A 1 254 ? 70.836 6.624 11.668 1.00 7.04 253 VAL A C 1
ATOM 3713 O O . VAL A 1 254 ? 69.607 6.434 11.741 1.00 7.91 253 VAL A O 1
ATOM 3726 N N . GLY A 1 255 ? 71.410 7.330 10.700 1.00 7.64 254 GLY A N 1
ATOM 3727 C CA . GLY A 1 255 ? 70.648 8.066 9.701 1.00 7.71 254 GLY A CA 1
ATOM 3728 C C . GLY A 1 255 ? 70.536 9.563 9.993 1.00 7.48 254 GLY A C 1
ATOM 3729 O O . GLY A 1 255 ? 69.985 10.306 9.188 1.00 7.65 254 GLY A O 1
ATOM 3733 N N . ARG A 1 256 ? 71.063 9.990 11.130 1.00 7.10 255 ARG A N 1
ATOM 3734 C CA . ARG A 1 256 ? 71.206 11.400 11.485 1.00 7.39 255 ARG A CA 1
ATOM 3735 C C . ARG A 1 256 ? 72.566 11.594 12.118 1.00 7.39 255 ARG A C 1
ATOM 3736 O O . ARG A 1 256 ? 73.085 10.711 12.770 1.00 7.86 255 ARG A O 1
ATOM 3757 N N . TRP A 1 257 ? 73.114 12.792 11.945 1.00 7.49 256 TRP A N 1
ATOM 3758 C CA . TRP A 1 257 ? 74.216 13.247 12.761 1.00 8.41 256 TRP A CA 1
ATOM 3759 C C . TRP A 1 257 ? 73.764 13.423 14.207 1.00 7.27 256 TRP A C 1
ATOM 3760 O O . TRP A 1 257 ? 72.560 13.508 14.493 1.00 8.03 256 TRP A O 1
ATOM 3781 N N . LYS A 1 258 ? 74.724 13.507 15.110 1.00 8.38 257 LYS A N 1
ATOM 3782 C CA . LYS A 1 258 ? 74.396 13.696 16.518 1.00 8.76 257 LYS A CA 1
ATOM 3783 C C . LYS A 1 258 ? 73.564 14.969 16.768 1.00 8.49 257 LYS A C 1
ATOM 3784 O O . LYS A 1 258 ? 72.760 15.007 17.689 1.00 8.62 257 LYS A O 1
ATOM 3803 N N . SER A 1 259 ? 73.732 15.983 15.918 1.00 8.65 258 SER A N 1
ATOM 3804 C CA . SER A 1 259 ? 72.985 17.226 16.010 1.00 9.41 258 SER A CA 1
ATOM 3805 C C . SER A 1 259 ? 71.511 17.063 15.651 1.00 9.14 258 SER A C 1
ATOM 3806 O O . SER A 1 259 ? 70.722 17.977 15.885 1.00 10.38 258 SER A O 1
ATOM 3814 N N . GLY A 1 260 ? 71.167 15.937 15.040 1.00 8.09 259 GLY A N 1
ATOM 3815 C CA . GLY A 1 260 ? 69.832 15.755 14.520 1.00 8.23 259 GLY A CA 1
ATOM 3816 C C . GLY A 1 260 ? 69.706 15.956 13.017 1.00 8.97 259 GLY A C 1
ATOM 3817 O O . GLY A 1 260 ? 68.661 15.658 12.433 1.00 9.16 259 GLY A O 1
ATOM 3821 N N . ALA A 1 261 ? 70.738 16.492 12.376 1.00 8.16 260 ALA A N 1
ATOM 3822 C CA . ALA A 1 261 ? 70.676 16.711 10.934 1.00 8.49 260 ALA A CA 1
ATOM 3823 C C . ALA A 1 261 ? 70.551 15.367 10.222 1.00 7.60 260 ALA A C 1
ATOM 3824 O O . ALA A 1 261 ? 71.361 14.480 10.447 1.00 8.12 260 ALA A O 1
ATOM 3831 N N . PRO A 1 262 ? 69.541 15.200 9.361 1.00 7.80 261 PRO A N 1
ATOM 3832 C CA . PRO A 1 262 ? 69.397 13.915 8.697 1.00 7.90 261 PRO A CA 1
ATOM 3833 C C . PRO A 1 262 ? 70.430 13.773 7.589 1.00 8.24 261 PRO A C 1
ATOM 3834 O O . PRO A 1 262 ? 70.600 14.684 6.764 1.00 8.79 261 PRO A O 1
ATOM 3845 N N . ILE A 1 263 ? 71.091 12.626 7.538 1.00 8.09 262 ILE A N 1
ATOM 3846 C CA . ILE A 1 263 ? 72.130 12.439 6.543 1.00 9.33 262 ILE A CA 1
ATOM 3847 C C . ILE A 1 263 ? 71.574 12.449 5.127 1.00 9.33 262 ILE A C 1
ATOM 3848 O O . ILE A 1 263 ? 72.293 12.825 4.200 1.00 9.50 262 ILE A O 1
ATOM 3864 N N . ASP A 1 264 ? 70.301 12.084 4.962 1.00 9.38 263 ASP A N 1
ATOM 3865 C CA . ASP A 1 264 ? 69.684 12.111 3.643 1.00 9.87 263 ASP A CA 1
ATOM 3866 C C . ASP A 1 264 ? 69.774 13.501 3.018 1.00 11.00 263 ASP A C 1
ATOM 3867 O O . ASP A 1 264 ? 69.861 13.624 1.794 1.00 11.98 263 ASP A O 1
ATOM 3876 N N . LEU A 1 265 ? 69.763 14.538 3.861 1.00 9.55 264 LEU A N 1
ATOM 3877 C CA . LEU A 1 265 ? 69.845 15.928 3.433 1.00 10.46 264 LEU A CA 1
ATOM 3878 C C . LEU A 1 265 ? 71.236 16.526 3.525 1.00 9.62 264 LEU A C 1
ATOM 3879 O O . LEU A 1 265 ? 71.468 17.562 2.922 1.00 10.81 264 LEU A O 1
ATOM 3895 N N . THR A 1 266 ? 72.137 15.924 4.273 1.00 11.18 265 THR A N 1
ATOM 3896 C CA . THR A 1 266 ? 73.495 16.424 4.372 1.00 10.67 265 THR A CA 1
ATOM 3897 C C . THR A 1 266 ? 74.407 15.209 4.555 1.00 10.38 265 THR A C 1
ATOM 3898 O O . THR A 1 266 ? 74.758 14.832 5.659 1.00 10.99 265 THR A O 1
ATOM 3909 N N . PRO A 1 267 ? 74.790 14.571 3.437 1.00 11.34 266 PRO A N 1
ATOM 3910 C CA . PRO A 1 267 ? 75.362 13.224 3.544 1.00 11.49 266 PRO A CA 1
ATOM 3911 C C . PRO A 1 267 ? 76.821 13.140 3.899 1.00 11.38 266 PRO A C 1
ATOM 3912 O O . PRO A 1 267 ? 77.253 12.053 4.263 1.00 11.68 266 PRO A O 1
ATOM 3923 N N . THR A 1 268 ? 77.572 14.228 3.808 1.00 12.28 267 THR A N 1
ATOM 3924 C CA . THR A 1 268 ? 79.009 14.148 4.022 1.00 13.48 267 THR A CA 1
ATOM 3925 C C . THR A 1 268 ? 79.512 14.974 5.191 1.00 14.07 267 THR A C 1
ATOM 3926 O O . THR A 1 268 ? 80.635 14.775 5.655 1.00 17.54 267 THR A O 1
ATOM 3937 N N . ALA A 1 269 ? 78.689 15.906 5.661 1.00 13.36 268 ALA A N 1
ATOM 3938 C CA . ALA A 1 269 ? 79.071 16.779 6.760 1.00 15.03 268 ALA A CA 1
ATOM 3939 C C . ALA A 1 269 ? 77.872 17.123 7.629 1.00 13.03 268 ALA A C 1
ATOM 3940 O O . ALA A 1 269 ? 76.755 17.136 7.152 1.00 12.07 268 ALA A O 1
ATOM 3947 N N . ASP A 1 270 ? 78.094 17.367 8.912 1.00 12.75 269 ASP A N 1
ATOM 3948 C CA . ASP A 1 270 ? 77.020 17.784 9.804 1.00 11.13 269 ASP A CA 1
ATOM 3949 C C . ASP A 1 270 ? 76.543 19.169 9.413 1.00 11.19 269 ASP A C 1
ATOM 3950 O O . ASP A 1 270 ? 77.240 19.939 8.765 1.00 13.07 269 ASP A O 1
ATOM 3959 N N . ASP A 1 271 ? 75.314 19.462 9.798 1.00 9.81 270 ASP A N 1
ATOM 3960 C CA . ASP A 1 271 ? 74.737 20.796 9.726 1.00 10.57 270 ASP A CA 1
ATOM 3961 C C . ASP A 1 271 ? 73.952 21.045 11.000 1.00 9.91 270 ASP A C 1
ATOM 3962 O O . ASP A 1 271 ? 72.780 20.694 11.088 1.00 10.66 270 ASP A O 1
ATOM 3971 N N . PRO A 1 272 ? 74.624 21.558 12.039 1.00 11.15 271 PRO A N 1
ATOM 3972 C CA . PRO A 1 272 ? 73.941 21.679 13.322 1.00 11.20 271 PRO A CA 1
ATOM 3973 C C . PRO A 1 272 ? 72.734 22.593 13.269 1.00 12.06 271 PRO A C 1
ATOM 3974 O O . PRO A 1 272 ? 71.789 22.385 14.015 1.00 13.16 271 PRO A O 1
ATOM 3985 N N . ALA A 1 273 ? 72.758 23.608 12.410 1.00 11.73 272 ALA A N 1
ATOM 3986 C CA . ALA A 1 273 ? 71.605 24.476 12.287 1.00 11.75 272 ALA A CA 1
ATOM 3987 C C . ALA A 1 273 ? 70.404 23.706 11.734 1.00 11.61 272 ALA A C 1
ATOM 3988 O O . ALA A 1 273 ? 69.278 23.874 12.195 1.00 13.01 272 ALA A O 1
ATOM 3995 N N . LEU A 1 274 ? 70.630 22.857 10.740 1.00 10.58 273 LEU A N 1
ATOM 3996 C CA . LEU A 1 274 ? 69.564 22.012 10.225 1.00 10.91 273 LEU A CA 1
ATOM 3997 C C . LEU A 1 274 ? 69.028 21.057 11.293 1.00 10.60 273 LEU A C 1
ATOM 3998 O O . LEU A 1 274 ? 67.818 20.921 11.462 1.00 11.64 273 LEU A O 1
ATOM 4014 N N . GLY A 1 275 ? 69.917 20.431 12.044 1.00 10.81 274 GLY A N 1
ATOM 4015 C CA . GLY A 1 275 ? 69.494 19.499 13.071 1.00 11.24 274 GLY A CA 1
ATOM 4016 C C . GLY A 1 275 ? 68.578 20.106 14.111 1.00 11.86 274 GLY A C 1
ATOM 4017 O O . GLY A 1 275 ? 67.696 19.428 14.641 1.00 14.07 274 GLY A O 1
ATOM 4021 N N . ALA A 1 276 ? 68.790 21.379 14.413 1.00 12.59 275 ALA A N 1
ATOM 4022 C CA . ALA A 1 276 ? 68.007 22.051 15.434 1.00 15.31 275 ALA A CA 1
ATOM 4023 C C . ALA A 1 276 ? 66.655 22.559 14.931 1.00 15.52 275 ALA A C 1
ATOM 4024 O O . ALA A 1 276 ? 65.813 22.943 15.731 1.00 20.91 275 ALA A O 1
ATOM 4031 N N . ASP A 1 277 ? 66.437 22.554 13.628 1.00 13.25 276 ASP A N 1
ATOM 4032 C CA . ASP A 1 277 ? 65.260 23.182 13.045 1.00 12.66 276 ASP A CA 1
ATOM 4033 C C . ASP A 1 277 ? 64.174 22.170 12.703 1.00 12.92 276 ASP A C 1
ATOM 4034 O O . ASP A 1 277 ? 64.267 21.459 11.704 1.00 12.88 276 ASP A O 1
ATOM 4043 N N . ALA A 1 278 ? 63.130 22.123 13.520 1.00 13.23 277 ALA A N 1
ATOM 4044 C CA . ALA A 1 278 ? 62.042 21.167 13.316 1.00 14.03 277 ALA A CA 1
ATOM 4045 C C . ALA A 1 278 ? 61.290 21.388 12.011 1.00 13.24 277 ALA A C 1
ATOM 4046 O O . ALA A 1 278 ? 60.610 20.475 11.516 1.00 13.18 277 ALA A O 1
ATOM 4053 N N . GLN A 1 279 ? 61.391 22.590 11.454 1.00 13.46 278 GLN A N 1
ATOM 4054 C CA . GLN A 1 279 ? 60.783 22.847 10.162 1.00 13.31 278 GLN A CA 1
ATOM 4055 C C . GLN A 1 279 ? 61.542 22.245 8.996 1.00 12.20 278 GLN A C 1
ATOM 4056 O O . GLN A 1 279 ? 60.993 22.200 7.904 1.00 13.68 278 GLN A O 1
ATOM 4070 N N . ARG A 1 280 ? 62.784 21.801 9.212 1.00 11.50 279 ARG A N 1
ATOM 4071 C CA . ARG A 1 280 ? 63.613 21.322 8.109 1.00 11.77 279 ARG A CA 1
ATOM 4072 C C . ARG A 1 280 ? 64.207 19.934 8.337 1.00 10.27 279 ARG A C 1
ATOM 4073 O O . ARG A 1 280 ? 64.492 19.221 7.374 1.00 10.47 279 ARG A O 1
ATOM 4094 N N . ASN A 1 281 ? 64.380 19.532 9.593 1.00 9.92 280 ASN A N 1
ATOM 4095 C CA . ASN A 1 281 ? 65.134 18.320 9.886 1.00 10.11 280 ASN A CA 1
ATOM 4096 C C . ASN A 1 281 ? 64.426 16.998 9.641 1.00 9.62 280 ASN A C 1
ATOM 4097 O O . ASN A 1 281 ? 65.040 15.950 9.827 1.00 9.85 280 ASN A O 1
ATOM 4108 N N . ASN A 1 282 ? 63.177 17.057 9.191 1.00 9.65 281 ASN A N 1
ATOM 4109 C CA . ASN A 1 282 ? 62.450 15.847 8.864 1.00 9.14 281 ASN A CA 1
ATOM 4110 C C . ASN A 1 282 ? 61.953 15.853 7.436 1.00 9.85 281 ASN A C 1
ATOM 4111 O O . ASN A 1 282 ? 61.235 14.950 7.035 1.00 10.00 281 ASN A O 1
ATOM 4122 N N . ASN A 1 283 ? 62.379 16.845 6.656 1.00 10.33 282 ASN A N 1
ATOM 4123 C CA . ASN A 1 283 ? 61.792 17.097 5.360 1.00 10.82 282 ASN A CA 1
ATOM 4124 C C . ASN A 1 283 ? 62.481 16.310 4.239 1.00 11.02 282 ASN A C 1
ATOM 4125 O O . ASN A 1 283 ? 63.099 16.889 3.337 1.00 11.92 282 ASN A O 1
ATOM 4136 N N . PHE A 1 284 ? 62.331 14.987 4.287 1.00 10.42 283 PHE A N 1
ATOM 4137 C CA . PHE A 1 284 ? 62.979 14.099 3.336 1.00 10.73 283 PHE A CA 1
ATOM 4138 C C . PHE A 1 284 ? 62.202 12.801 3.198 1.00 10.66 283 PHE A C 1
ATOM 4139 O O . PHE A 1 284 ? 61.396 12.457 4.064 1.00 10.38 283 PHE A O 1
ATOM 4156 N N . THR A 1 285 ? 62.447 12.080 2.102 1.00 11.76 284 THR A N 1
ATOM 4157 C CA . THR A 1 285 ? 61.730 10.839 1.816 1.00 11.53 284 THR A CA 1
ATOM 4158 C C . THR A 1 285 ? 62.650 9.651 1.494 1.00 10.49 284 THR A C 1
ATOM 4159 O O . THR A 1 285 ? 62.147 8.538 1.329 1.00 10.85 284 THR A O 1
ATOM 4170 N N . TYR A 1 286 ? 63.959 9.931 1.377 1.00 11.55 285 TYR A N 1
ATOM 4171 C CA . TYR A 1 286 ? 65.015 9.037 0.859 1.00 11.80 285 TYR A CA 1
ATOM 4172 C C . TYR A 1 286 ? 65.131 9.024 -0.654 1.00 11.81 285 TYR A C 1
ATOM 4173 O O . TYR A 1 286 ? 66.099 8.491 -1.169 1.00 12.65 285 TYR A O 1
ATOM 4191 N N . SER A 1 287 ? 64.171 9.600 -1.365 1.00 12.15 286 SER A N 1
ATOM 4192 C CA . SER A 1 287 ? 64.246 9.692 -2.815 1.00 14.26 286 SER A CA 1
ATOM 4193 C C . SER A 1 287 ? 65.082 10.907 -3.230 1.00 13.36 286 SER A C 1
ATOM 4194 O O . SER A 1 287 ? 65.016 11.959 -2.586 1.00 14.47 286 SER A O 1
ATOM 4202 N N . HIS A 1 288 ? 65.853 10.754 -4.308 1.00 13.12 287 HIS A N 1
ATOM 4203 C CA . HIS A 1 288 ? 66.632 11.841 -4.890 1.00 14.29 287 HIS A CA 1
ATOM 4204 C C . HIS A 1 288 ? 66.554 11.735 -6.387 1.00 15.90 287 HIS A C 1
ATOM 4205 O O . HIS A 1 288 ? 66.944 10.731 -6.975 1.00 16.18 287 HIS A O 1
ATOM 4220 N N . ALA A 1 289 ? 66.049 12.782 -7.014 1.00 16.55 288 ALA A N 1
ATOM 4221 C CA . ALA A 1 289 ? 65.941 12.796 -8.461 1.00 18.61 288 ALA A CA 1
ATOM 4222 C C . ALA A 1 289 ? 67.328 12.646 -9.107 1.00 19.02 288 ALA A C 1
ATOM 4223 O O . ALA A 1 289 ? 68.280 13.310 -8.721 1.00 25.08 288 ALA A O 1
ATOM 4230 N N . GLY A 1 290 ? 67.433 11.739 -10.073 1.00 23.07 289 GLY A N 1
ATOM 4231 C CA . GLY A 1 290 ? 68.708 11.440 -10.701 1.00 24.48 289 GLY A CA 1
ATOM 4232 C C . GLY A 1 290 ? 69.419 10.251 -10.075 1.00 25.02 289 GLY A C 1
ATOM 4233 O O . GLY A 1 290 ? 70.519 9.896 -10.506 1.00 27.04 289 GLY A O 1
ATOM 4237 N N . PHE A 1 291 ? 68.803 9.644 -9.059 1.00 20.18 290 PHE A N 1
ATOM 4238 C CA . PHE A 1 291 ? 69.368 8.470 -8.392 1.00 16.68 290 PHE A CA 1
ATOM 4239 C C . PHE A 1 291 ? 68.339 7.352 -8.320 1.00 16.34 290 PHE A C 1
ATOM 4240 O O . PHE A 1 291 ? 67.168 7.616 -8.074 1.00 18.43 290 PHE A O 1
ATOM 4257 N N . ASP A 1 292 ? 68.787 6.114 -8.519 1.00 16.64 291 ASP A N 1
ATOM 4258 C CA . ASP A 1 292 ? 67.926 4.932 -8.407 1.00 16.96 291 ASP A CA 1
ATOM 4259 C C . ASP A 1 292 ? 67.719 4.603 -6.933 1.00 14.96 291 ASP A C 1
ATOM 4260 O O . ASP A 1 292 ? 68.665 4.276 -6.221 1.00 14.80 291 ASP A O 1
ATOM 4269 N N . LEU A 1 293 ? 66.475 4.689 -6.480 1.00 14.63 292 LEU A N 1
ATOM 4270 C CA . LEU A 1 293 ? 66.149 4.437 -5.077 1.00 15.52 292 LEU A CA 1
ATOM 4271 C C . LEU A 1 293 ? 66.584 3.037 -4.631 1.00 14.05 292 LEU A C 1
ATOM 4272 O O . LEU A 1 293 ? 66.964 2.838 -3.484 1.00 13.98 292 LEU A O 1
ATOM 4288 N N . GLY A 1 294 ? 66.544 2.071 -5.544 1.00 13.95 293 GLY A N 1
ATOM 4289 C CA . GLY A 1 294 ? 66.890 0.690 -5.243 1.00 14.65 293 GLY A CA 1
ATOM 4290 C C . GLY A 1 294 ? 68.367 0.409 -5.047 1.00 13.30 293 GLY A C 1
ATOM 4291 O O . GLY A 1 294 ? 68.720 -0.594 -4.450 1.00 14.62 293 GLY A O 1
ATOM 4295 N N . SER A 1 295 ? 69.239 1.306 -5.502 1.00 13.42 294 SER A N 1
ATOM 4296 C CA . SER A 1 295 ? 70.674 1.051 -5.391 1.00 14.52 294 SER A CA 1
ATOM 4297 C C . SER A 1 295 ? 71.468 2.173 -4.716 1.00 13.25 294 SER A C 1
ATOM 4298 O O . SER A 1 295 ? 72.583 1.948 -4.265 1.00 15.06 294 SER A O 1
ATOM 4306 N N . ASP A 1 296 ? 70.906 3.373 -4.631 1.00 13.32 295 ASP A N 1
ATOM 4307 C CA . ASP A 1 296 ? 71.673 4.518 -4.157 1.00 12.44 295 ASP A CA 1
ATOM 4308 C C . ASP A 1 296 ? 71.743 4.559 -2.633 1.00 11.40 295 ASP A C 1
ATOM 4309 O O . ASP A 1 296 ? 70.735 4.813 -1.970 1.00 12.07 295 ASP A O 1
ATOM 4318 N N . GLN A 1 297 ? 72.927 4.315 -2.085 1.00 11.80 296 GLN A N 1
ATOM 4319 C CA . GLN A 1 297 ? 73.165 4.462 -0.649 1.00 10.95 296 GLN A CA 1
ATOM 4320 C C . GLN A 1 297 ? 74.102 5.640 -0.334 1.00 11.20 296 GLN A C 1
ATOM 4321 O O . GLN A 1 297 ? 74.634 5.743 0.777 1.00 11.69 296 GLN A O 1
ATOM 4335 N N . SER A 1 298 ? 74.291 6.544 -1.291 1.00 10.95 297 SER A N 1
ATOM 4336 C CA . SER A 1 298 ? 75.227 7.644 -1.097 1.00 11.60 297 SER A CA 1
ATOM 4337 C C . SER A 1 298 ? 74.659 8.698 -0.164 1.00 12.01 297 SER A C 1
ATOM 4338 O O . SER A 1 298 ? 75.407 9.399 0.481 1.00 13.65 297 SER A O 1
ATOM 4346 N N . HIS A 1 299 ? 73.342 8.809 -0.081 1.00 10.99 298 HIS A N 1
ATOM 4347 C CA . HIS A 1 299 ? 72.725 9.794 0.804 1.00 10.42 298 HIS A CA 1
ATOM 4348 C C . HIS A 1 299 ? 72.458 9.183 2.169 1.00 10.74 298 HIS A C 1
ATOM 4349 O O . HIS A 1 299 ? 72.785 9.796 3.169 1.00 11.12 298 HIS A O 1
ATOM 4364 N N . CYS A 1 300 ? 71.916 7.969 2.215 1.00 10.43 299 CYS A N 1
ATOM 4365 C CA . CYS A 1 300 ? 71.655 7.279 3.472 1.00 9.66 299 CYS A CA 1
ATOM 4366 C C . CYS A 1 300 ? 71.703 5.775 3.212 1.00 10.13 299 CYS A C 1
ATOM 4367 O O . CYS A 1 300 ? 71.045 5.317 2.289 1.00 11.11 299 CYS A O 1
ATOM 4375 N N . PRO A 1 301 ? 72.437 4.992 4.036 1.00 9.41 300 PRO A N 1
ATOM 4376 C CA . PRO A 1 301 ? 72.398 3.526 3.855 1.00 8.95 300 PRO A CA 1
ATOM 4377 C C . PRO A 1 301 ? 70.994 2.963 4.003 1.00 9.02 300 PRO A C 1
ATOM 4378 O O . PRO A 1 301 ? 70.209 3.470 4.815 1.00 9.46 300 PRO A O 1
ATOM 4389 N N . PHE A 1 302 ? 70.696 1.896 3.277 1.00 9.01 301 PHE A N 1
ATOM 4390 C CA . PHE A 1 302 ? 69.434 1.195 3.436 1.00 9.12 301 PHE A CA 1
ATOM 4391 C C . PHE A 1 302 ? 69.284 0.591 4.832 1.00 8.17 301 PHE A C 1
ATOM 4392 O O . PHE A 1 302 ? 68.167 0.330 5.278 1.00 9.71 301 PHE A O 1
ATOM 4409 N N . SER A 1 303 ? 70.400 0.374 5.513 1.00 8.56 302 SER A N 1
ATOM 4410 C CA . SER A 1 303 ? 70.421 -0.244 6.823 1.00 8.34 302 SER A CA 1
ATOM 4411 C C . SER A 1 303 ? 70.403 0.772 7.976 1.00 8.33 302 SER A C 1
ATOM 4412 O O . SER A 1 303 ? 70.387 0.373 9.134 1.00 8.55 302 SER A O 1
ATOM 4420 N N . ALA A 1 304 ? 70.454 2.073 7.678 1.00 7.78 303 ALA A N 1
ATOM 4421 C CA . ALA A 1 304 ? 70.455 3.075 8.748 1.00 7.47 303 ALA A CA 1
ATOM 4422 C C . ALA A 1 304 ? 69.235 2.925 9.631 1.00 6.77 303 ALA A C 1
ATOM 4423 O O . ALA A 1 304 ? 68.151 2.634 9.142 1.00 7.49 303 ALA A O 1
ATOM 4430 N N . HIS A 1 305 ? 69.415 3.128 10.935 1.00 7.50 304 HIS A N 1
ATOM 4431 C CA . HIS A 1 305 ? 68.361 2.902 11.909 1.00 7.08 304 HIS A CA 1
ATOM 4432 C C . HIS A 1 305 ? 67.029 3.571 11.545 1.00 7.65 304 HIS A C 1
ATOM 4433 O O . HIS A 1 305 ? 65.995 2.916 11.545 1.00 7.52 304 HIS A O 1
ATOM 4447 N N . ILE A 1 306 ? 67.046 4.861 11.228 1.00 7.31 305 ILE A N 1
ATOM 4448 C CA . ILE A 1 306 ? 65.785 5.548 10.993 1.00 7.15 305 ILE A CA 1
ATOM 4449 C C . ILE A 1 306 ? 65.138 5.103 9.690 1.00 7.16 305 ILE A C 1
ATOM 4450 O O . ILE A 1 306 ? 63.918 5.128 9.554 1.00 7.90 305 ILE A O 1
ATOM 4466 N N . ARG A 1 307 ? 65.953 4.664 8.733 1.00 7.86 306 ARG A N 1
ATOM 4467 C CA . ARG A 1 307 ? 65.446 4.149 7.464 1.00 8.04 306 ARG A CA 1
ATOM 4468 C C . ARG A 1 307 ? 64.817 2.758 7.637 1.00 8.41 306 ARG A C 1
ATOM 4469 O O . ARG A 1 307 ? 63.824 2.449 6.991 1.00 9.19 306 ARG A O 1
ATOM 4490 N N . LYS A 1 308 ? 65.364 1.965 8.541 1.00 7.55 307 LYS A N 1
ATOM 4491 C CA . LYS A 1 308 ? 64.782 0.679 8.884 1.00 7.65 307 LYS A CA 1
ATOM 4492 C C . LYS A 1 308 ? 63.443 0.847 9.624 1.00 7.81 307 LYS A C 1
ATOM 4493 O O . LYS A 1 308 ? 62.552 0.033 9.453 1.00 10.27 307 LYS A O 1
ATOM 4512 N N . THR A 1 309 ? 63.327 1.874 10.470 1.00 7.23 308 THR A N 1
ATOM 4513 C CA . THR A 1 309 ? 62.166 2.015 11.346 1.00 7.12 308 THR A CA 1
ATOM 4514 C C . THR A 1 309 ? 61.070 2.920 10.799 1.00 7.94 308 THR A C 1
ATOM 4515 O O . THR A 1 309 ? 59.919 2.756 11.202 1.00 8.87 308 THR A O 1
ATOM 4526 N N . ARG A 1 310 ? 61.397 3.823 9.876 1.00 7.68 309 ARG A N 1
ATOM 4527 C CA . ARG A 1 310 ? 60.405 4.512 9.065 1.00 8.18 309 ARG A CA 1
ATOM 4528 C C . ARG A 1 310 ? 60.922 4.556 7.639 1.00 8.17 309 ARG A C 1
ATOM 4529 O O . ARG A 1 310 ? 61.689 5.447 7.270 1.00 8.12 309 ARG A O 1
ATOM 4550 N N . PRO A 1 311 ? 60.531 3.571 6.825 1.00 8.58 310 PRO A N 1
ATOM 4551 C CA . PRO A 1 311 ? 61.111 3.408 5.482 1.00 9.39 310 PRO A CA 1
ATOM 4552 C C . PRO A 1 311 ? 60.822 4.513 4.488 1.00 9.61 310 PRO A C 1
ATOM 4553 O O . PRO A 1 311 ? 61.567 4.648 3.511 1.00 10.01 310 PRO A O 1
ATOM 4564 N N . ARG A 1 312 ? 59.766 5.283 4.723 1.00 9.37 311 ARG A N 1
ATOM 4565 C CA . ARG A 1 312 ? 59.389 6.369 3.812 1.00 8.73 311 ARG A CA 1
ATOM 4566 C C . ARG A 1 312 ? 59.277 5.835 2.376 1.00 10.54 311 ARG A C 1
ATOM 4567 O O . ARG A 1 312 ? 58.554 4.870 2.157 1.00 10.47 311 ARG A O 1
ATOM 4588 N N . ALA A 1 313 ? 59.955 6.437 1.399 1.00 10.68 312 ALA A N 1
ATOM 4589 C CA . ALA A 1 313 ? 59.784 6.031 0.015 1.00 11.45 312 ALA A CA 1
ATOM 4590 C C . ALA A 1 313 ? 60.229 4.611 -0.274 1.00 10.27 312 ALA A C 1
ATOM 4591 O O . ALA A 1 313 ? 59.858 4.066 -1.297 1.00 12.03 312 ALA A O 1
ATOM 4598 N N . ASP A 1 314 ? 60.968 3.975 0.616 1.00 10.31 313 ASP A N 1
ATOM 4599 C CA . ASP A 1 314 ? 61.320 2.570 0.394 1.00 10.58 313 ASP A CA 1
ATOM 4600 C C . ASP A 1 314 ? 60.089 1.657 0.371 1.00 11.11 313 ASP A C 1
ATOM 4601 O O . ASP A 1 314 ? 60.152 0.549 -0.151 1.00 13.25 313 ASP A O 1
ATOM 4610 N N . LEU A 1 315 ? 58.980 2.117 0.933 1.00 10.98 314 LEU A N 1
ATOM 4611 C CA . LEU A 1 315 ? 57.716 1.380 0.881 1.00 11.73 314 LEU A CA 1
ATOM 4612 C C . LEU A 1 315 ? 56.697 2.077 -0.013 1.00 12.72 314 LEU A C 1
ATOM 4613 O O . LEU A 1 315 ? 55.488 1.841 0.111 1.00 15.56 314 LEU A O 1
ATOM 4629 N N . GLY A 1 316 ? 57.173 2.880 -0.951 1.00 13.71 315 GLY A N 1
ATOM 4630 C CA . GLY A 1 316 ? 56.296 3.511 -1.918 1.00 14.20 315 GLY A CA 1
ATOM 4631 C C . GLY A 1 316 ? 55.780 4.856 -1.458 1.00 15.36 315 GLY A C 1
ATOM 4632 O O . GLY A 1 316 ? 56.311 5.439 -0.519 1.00 14.53 315 GLY A O 1
ATOM 4636 N N . GLY A 1 317 ? 54.751 5.360 -2.124 1.00 16.48 316 GLY A N 1
ATOM 4637 C CA . GLY A 1 317 ? 54.217 6.655 -1.783 1.00 16.50 316 GLY A CA 1
ATOM 4638 C C . GLY A 1 317 ? 54.986 7.782 -2.427 1.00 15.26 316 GLY A C 1
ATOM 4639 O O . GLY A 1 317 ? 55.789 7.582 -3.337 1.00 17.85 316 GLY A O 1
ATOM 4643 N N . SER A 1 318 ? 54.742 8.988 -1.934 1.00 14.96 317 SER A N 1
ATOM 4644 C CA . SER A 1 318 ? 55.274 10.196 -2.544 1.00 15.31 317 SER A CA 1
ATOM 4645 C C . SER A 1 318 ? 56.798 10.273 -2.468 1.00 15.98 317 SER A C 1
ATOM 4646 O O . SER A 1 318 ? 57.381 10.064 -1.402 1.00 15.98 317 SER A O 1
ATOM 4654 N N . LEU A 1 319 ? 57.452 10.548 -3.589 1.00 15.30 318 LEU A N 1
ATOM 4655 C CA . LEU A 1 319 ? 58.890 10.757 -3.599 1.00 16.17 318 LEU A CA 1
ATOM 4656 C C . LEU A 1 319 ? 59.266 12.138 -3.057 1.00 16.09 318 LEU A C 1
ATOM 4657 O O . LEU A 1 319 ? 60.416 12.357 -2.668 1.00 17.10 318 LEU A O 1
ATOM 4673 N N . THR A 1 320 ? 58.313 13.069 -3.062 1.00 17.74 319 THR A N 1
ATOM 4674 C CA . THR A 1 320 ? 58.529 14.413 -2.522 1.00 17.38 319 THR A CA 1
ATOM 4675 C C . THR A 1 320 ? 57.821 14.508 -1.178 1.00 15.95 319 THR A C 1
ATOM 4676 O O . THR A 1 320 ? 56.790 13.878 -0.988 1.00 16.32 319 THR A O 1
ATOM 4687 N N . PRO A 1 321 ? 58.382 15.277 -0.230 1.00 15.62 320 PRO A N 1
ATOM 4688 C CA . PRO A 1 321 ? 57.765 15.296 1.098 1.00 15.74 320 PRO A CA 1
ATOM 4689 C C . PRO A 1 321 ? 56.366 15.926 1.093 1.00 16.33 320 PRO A C 1
ATOM 4690 O O . PRO A 1 321 ? 56.099 16.835 0.319 1.00 17.45 320 PRO A O 1
ATOM 4701 N N . PRO A 1 322 ? 55.468 15.456 1.968 1.00 15.68 321 PRO A N 1
ATOM 4702 C CA . PRO A 1 322 ? 55.693 14.373 2.923 1.00 14.25 321 PRO A CA 1
ATOM 4703 C C . PRO A 1 322 ? 55.419 13.032 2.288 1.00 13.64 321 PRO A C 1
ATOM 4704 O O . PRO A 1 322 ? 54.425 12.860 1.589 1.00 15.95 321 PRO A O 1
ATOM 4715 N N . ASN A 1 323 ? 56.283 12.067 2.542 1.00 13.22 322 ASN A N 1
ATOM 4716 C CA . ASN A 1 323 ? 55.969 10.694 2.220 1.00 12.63 322 ASN A CA 1
ATOM 4717 C C . ASN A 1 323 ? 55.041 10.187 3.321 1.00 13.21 322 ASN A C 1
ATOM 4718 O O . ASN A 1 323 ? 55.255 10.470 4.499 1.00 12.76 322 ASN A O 1
ATOM 4729 N N . LEU A 1 324 ? 54.015 9.426 2.939 1.00 11.84 323 LEU A N 1
ATOM 4730 C CA . LEU A 1 324 ? 52.987 8.974 3.881 1.00 12.40 323 LEU A CA 1
ATOM 4731 C C . LEU A 1 324 ? 52.877 7.456 3.960 1.00 12.75 323 LEU A C 1
ATOM 4732 O O . LEU A 1 324 ? 51.891 6.936 4.450 1.00 13.98 323 LEU A O 1
ATOM 4748 N N . SER A 1 325 ? 53.902 6.751 3.496 1.00 12.10 324 SER A N 1
ATOM 4749 C CA . SER A 1 325 ? 53.874 5.297 3.506 1.00 11.46 324 SER A CA 1
ATOM 4750 C C . SER A 1 325 ? 53.827 4.706 4.905 1.00 11.67 324 SER A C 1
ATOM 4751 O O . SER A 1 325 ? 54.329 5.300 5.877 1.00 11.17 324 SER A O 1
ATOM 4759 N N . ALA A 1 326 ? 53.241 3.507 4.988 1.00 11.95 325 ALA A N 1
ATOM 4760 C CA . ALA A 1 326 ? 53.288 2.672 6.196 1.00 10.57 325 ALA A CA 1
ATOM 4761 C C . ALA A 1 326 ? 52.869 3.451 7.453 1.00 9.79 325 ALA A C 1
ATOM 4762 O O . ALA A 1 326 ? 53.418 3.274 8.538 1.00 9.87 325 ALA A O 1
ATOM 4769 N N . GLY A 1 327 ? 51.798 4.226 7.315 1.00 10.54 326 GLY A N 1
ATOM 4770 C CA . GLY A 1 327 ? 51.249 4.935 8.457 1.00 10.49 326 GLY A CA 1
ATOM 4771 C C . GLY A 1 327 ? 50.837 4.012 9.600 1.00 10.51 326 GLY A C 1
ATOM 4772 O O . GLY A 1 327 ? 51.039 4.340 10.781 1.00 9.77 326 GLY A O 1
ATOM 4776 N N . ALA A 1 328 ? 50.304 2.843 9.267 1.00 11.59 327 ALA A N 1
ATOM 4777 C CA . ALA A 1 328 ? 49.840 1.913 10.281 1.00 11.63 327 ALA A CA 1
ATOM 4778 C C . ALA A 1 328 ? 50.977 1.307 11.099 1.00 9.42 327 ALA A C 1
ATOM 4779 O O . ALA A 1 328 ? 50.727 0.702 12.135 1.00 9.70 327 ALA A O 1
ATOM 4786 N N . ASN A 1 329 ? 52.209 1.443 10.615 1.00 9.20 328 ASN A N 1
ATOM 4787 C CA . ASN A 1 329 ? 53.387 0.954 11.324 1.00 9.35 328 ASN A CA 1
ATOM 4788 C C . ASN A 1 329 ? 54.093 2.051 12.120 1.00 9.32 328 ASN A C 1
ATOM 4789 O O . ASN A 1 329 ? 55.250 1.905 12.509 1.00 10.28 328 ASN A O 1
ATOM 4800 N N . SER A 1 330 ? 53.375 3.122 12.427 1.00 8.61 329 SER A N 1
ATOM 4801 C CA . SER A 1 330 ? 53.941 4.209 13.190 1.00 8.40 329 SER A CA 1
ATOM 4802 C C . SER A 1 330 ? 53.883 3.920 14.679 1.00 7.74 329 SER A C 1
ATOM 4803 O O . SER A 1 330 ? 52.939 3.295 15.165 1.00 8.90 329 SER A O 1
ATOM 4811 N N . ILE A 1 331 ? 54.851 4.467 15.403 1.00 7.74 330 ILE A N 1
ATOM 4812 C CA . ILE A 1 331 ? 54.865 4.437 16.852 1.00 7.48 330 ILE A CA 1
ATOM 4813 C C . ILE A 1 331 ? 55.150 5.811 17.399 1.00 6.86 330 ILE A C 1
ATOM 4814 O O . ILE A 1 331 ? 55.877 6.586 16.800 1.00 7.47 330 ILE A O 1
ATOM 4830 N N . MET A 1 332 ? 54.545 6.119 18.542 1.00 7.16 331 MET A N 1
ATOM 4831 C CA . MET A 1 332 ? 54.911 7.300 19.303 1.00 7.26 331 MET A CA 1
ATOM 4832 C C . MET A 1 332 ? 55.947 6.901 20.328 1.00 7.91 331 MET A C 1
ATOM 4833 O O . MET A 1 332 ? 55.738 5.969 21.070 1.00 11.34 331 MET A O 1
ATOM 4842 N N . ARG A 1 333 ? 57.075 7.589 20.370 1.00 7.37 332 ARG A N 1
ATOM 4843 C CA . ARG A 1 333 ? 58.178 7.241 21.252 1.00 7.00 332 ARG A CA 1
ATOM 4844 C C . ARG A 1 333 ? 58.305 8.243 22.387 1.00 8.38 332 ARG A C 1
ATOM 4845 O O . ARG A 1 333 ? 58.333 9.455 22.161 1.00 9.70 332 ARG A O 1
ATOM 4866 N N . SER A 1 334 ? 58.421 7.719 23.602 1.00 7.12 333 SER A N 1
ATOM 4867 C CA . SER A 1 334 ? 58.628 8.538 24.791 1.00 7.99 333 SER A CA 1
ATOM 4868 C C . SER A 1 334 ? 59.773 7.986 25.659 1.00 7.87 333 SER A C 1
ATOM 4869 O O . SER A 1 334 ? 59.718 8.016 26.870 1.00 10.15 333 SER A O 1
ATOM 4875 N N . GLY A 1 335 ? 60.824 7.525 25.001 1.00 8.76 334 GLY A N 1
ATOM 4876 C CA . GLY A 1 335 ? 61.961 6.961 25.699 1.00 10.13 334 GLY A CA 1
ATOM 4877 C C . GLY A 1 335 ? 62.802 8.012 26.374 1.00 8.71 334 GLY A C 1
ATOM 4878 O O . GLY A 1 335 ? 62.861 9.152 25.926 1.00 11.03 334 GLY A O 1
ATOM 4882 N N . ILE A 1 336 ? 63.507 7.630 27.426 1.00 7.71 335 ILE A N 1
ATOM 4883 C CA . ILE A 1 336 ? 64.361 8.544 28.180 1.00 7.90 335 ILE A CA 1
ATOM 4884 C C . ILE A 1 336 ? 65.590 7.754 28.628 1.00 7.64 335 ILE A C 1
ATOM 4885 O O . ILE A 1 336 ? 65.465 6.608 28.992 1.00 7.12 335 ILE A O 1
ATOM 4901 N N . PRO A 1 337 ? 66.772 8.398 28.621 1.00 7.14 336 PRO A N 1
ATOM 4902 C CA . PRO A 1 337 ? 67.974 7.656 29.024 1.00 7.86 336 PRO A CA 1
ATOM 4903 C C . PRO A 1 337 ? 68.003 7.289 30.499 1.00 7.82 336 PRO A C 1
ATOM 4904 O O . PRO A 1 337 ? 67.390 7.959 31.335 1.00 8.35 336 PRO A O 1
ATOM 4915 N N . TYR A 1 338 ? 68.717 6.210 30.798 1.00 7.72 337 TYR A N 1
ATOM 4916 C CA . TYR A 1 338 ? 68.903 5.765 32.185 1.00 8.01 337 TYR A CA 1
ATOM 4917 C C . TYR A 1 338 ? 70.374 5.453 32.454 1.00 7.78 337 TYR A C 1
ATOM 4918 O O . TYR A 1 338 ? 71.167 5.215 31.542 1.00 8.16 337 TYR A O 1
ATOM 4936 N N . GLY A 1 339 ? 70.711 5.452 33.730 1.00 8.58 338 GLY A N 1
ATOM 4937 C CA . GLY A 1 339 ? 72.041 5.122 34.172 1.00 8.97 338 GLY A CA 1
ATOM 4938 C C . GLY A 1 339 ? 72.946 6.322 34.282 1.00 8.36 338 GLY A C 1
ATOM 4939 O O . GLY A 1 339 ? 72.590 7.437 33.922 1.00 9.16 338 GLY A O 1
ATOM 4943 N N . PRO A 1 340 ? 74.155 6.099 34.788 1.00 8.95 339 PRO A N 1
ATOM 4944 C CA . PRO A 1 340 ? 75.127 7.174 34.915 1.00 10.51 339 PRO A CA 1
ATOM 4945 C C . PRO A 1 340 ? 75.710 7.546 33.559 1.00 9.27 339 PRO A C 1
ATOM 4946 O O . PRO A 1 340 ? 75.711 6.734 32.625 1.00 9.48 339 PRO A O 1
ATOM 4957 N N . GLU A 1 341 ? 76.232 8.753 33.462 1.00 9.60 340 GLU A N 1
ATOM 4958 C CA . GLU A 1 341 ? 77.036 9.139 32.326 1.00 10.06 340 GLU A CA 1
ATOM 4959 C C . GLU A 1 341 ? 78.293 8.264 32.271 1.00 9.38 340 GLU A C 1
ATOM 4960 O O . GLU A 1 341 ? 78.670 7.633 33.259 1.00 10.07 340 GLU A O 1
ATOM 4972 N N . VAL A 1 342 ? 78.921 8.179 31.110 1.00 9.81 341 VAL A N 1
ATOM 4973 C CA . VAL A 1 342 ? 80.140 7.388 30.974 1.00 11.01 341 VAL A CA 1
ATOM 4974 C C . VAL A 1 342 ? 81.219 7.982 31.876 1.00 10.24 341 VAL A C 1
ATOM 4975 O O . VAL A 1 342 ? 81.491 9.181 31.833 1.00 12.27 341 VAL A O 1
ATOM 4988 N N . THR A 1 343 ? 81.852 7.125 32.663 1.00 10.21 342 THR A N 1
ATOM 4989 C CA . THR A 1 343 ? 82.876 7.595 33.584 1.00 10.46 342 THR A CA 1
ATOM 4990 C C . THR A 1 343 ? 84.231 7.721 32.894 1.00 10.07 342 THR A C 1
ATOM 4991 O O . THR A 1 343 ? 84.468 7.140 31.837 1.00 11.16 342 THR A O 1
ATOM 5002 N N . SER A 1 344 ? 85.125 8.460 33.517 1.00 11.30 343 SER A N 1
ATOM 5003 C CA . SER A 1 344 ? 86.459 8.620 32.977 1.00 12.17 343 SER A CA 1
ATOM 5004 C C . SER A 1 344 ? 87.139 7.287 32.716 1.00 10.79 343 SER A C 1
ATOM 5005 O O . SER A 1 344 ? 87.756 7.082 31.670 1.00 11.30 343 SER A O 1
ATOM 5017 N N . ALA A 1 345 ? 87.027 6.365 33.667 1.00 11.64 344 ALA A N 1
ATOM 5018 C CA . ALA A 1 345 ? 87.745 5.107 33.525 1.00 11.80 344 ALA A CA 1
ATOM 5019 C C . ALA A 1 345 ? 87.149 4.234 32.413 1.00 10.96 344 ALA A C 1
ATOM 5020 O O . ALA A 1 345 ? 87.900 3.542 31.719 1.00 12.15 344 ALA A O 1
ATOM 5027 N N . GLU A 1 346 ? 85.829 4.259 32.254 1.00 10.51 345 GLU A N 1
ATOM 5028 C CA . GLU A 1 346 ? 85.187 3.493 31.194 1.00 10.12 345 GLU A CA 1
ATOM 5029 C C . GLU A 1 346 ? 85.601 4.023 29.830 1.00 9.80 345 GLU A C 1
ATOM 5030 O O . GLU A 1 346 ? 85.885 3.248 28.913 1.00 10.43 345 GLU A O 1
ATOM 5042 N N . SER A 1 347 ? 85.623 5.339 29.670 1.00 10.04 346 SER A N 1
ATOM 5043 C CA . SER A 1 347 ? 86.058 5.903 28.410 1.00 11.37 346 SER A CA 1
ATOM 5044 C C . SER A 1 347 ? 87.501 5.531 28.107 1.00 11.05 346 SER A C 1
ATOM 5045 O O . SER A 1 347 ? 87.819 5.114 27.002 1.00 12.96 346 SER A O 1
ATOM 5051 N N . ALA A 1 348 ? 88.370 5.627 29.111 1.00 11.65 347 ALA A N 1
ATOM 5052 C CA . ALA A 1 348 ? 89.785 5.389 28.871 1.00 12.61 347 ALA A CA 1
ATOM 5053 C C . ALA A 1 348 ? 90.068 3.927 28.526 1.00 12.77 347 ALA A C 1
ATOM 5054 O O . ALA A 1 348 ? 90.983 3.619 27.756 1.00 15.66 347 ALA A O 1
ATOM 5061 N N . SER A 1 349 ? 89.280 3.014 29.095 1.00 12.25 348 SER A N 1
ATOM 5062 C CA . SER A 1 349 ? 89.460 1.589 28.830 1.00 13.07 348 SER A CA 1
ATOM 5063 C C . SER A 1 349 ? 88.618 1.072 27.659 1.00 11.71 348 SER A C 1
ATOM 5064 O O . SER A 1 349 ? 88.701 -0.114 27.318 1.00 12.54 348 SER A O 1
ATOM 5072 N N . ASN A 1 350 ? 87.789 1.941 27.070 1.00 11.13 349 ASN A N 1
ATOM 5073 C CA . ASN A 1 350 ? 86.849 1.556 26.020 1.00 9.77 349 ASN A CA 1
ATOM 5074 C C . ASN A 1 350 ? 85.909 0.433 26.432 1.00 10.41 349 ASN A C 1
ATOM 5075 O O . ASN A 1 350 ? 85.439 -0.329 25.581 1.00 11.93 349 ASN A O 1
ATOM 5086 N N . THR A 1 351 ? 85.607 0.355 27.731 1.00 9.55 350 THR A N 1
ATOM 5087 C CA . THR A 1 351 ? 84.877 -0.754 28.312 1.00 10.26 350 THR A CA 1
ATOM 5088 C C . THR A 1 351 ? 83.772 -0.273 29.225 1.00 10.07 350 THR A C 1
ATOM 5089 O O . THR A 1 351 ? 84.006 0.552 30.108 1.00 11.16 350 THR A O 1
ATOM 5100 N N . THR A 1 352 ? 82.584 -0.846 29.060 1.00 9.48 351 THR A N 1
ATOM 5101 C CA . THR A 1 352 ? 81.479 -0.578 29.961 1.00 9.25 351 THR A CA 1
ATOM 5102 C C . THR A 1 352 ? 81.638 -1.319 31.285 1.00 9.22 351 THR A C 1
ATOM 5103 O O . THR A 1 352 ? 81.872 -2.527 31.292 1.00 10.79 351 THR A O 1
ATOM 5114 N N . THR A 1 353 ? 81.468 -0.607 32.395 1.00 9.01 352 THR A N 1
ATOM 5115 C CA . THR A 1 353 ? 81.403 -1.219 33.721 1.00 10.03 352 THR A CA 1
ATOM 5116 C C . THR A 1 353 ? 80.015 -1.077 34.320 1.00 11.98 352 THR A C 1
ATOM 5117 O O . THR A 1 353 ? 79.506 -2.024 34.906 1.00 17.20 352 THR A O 1
ATOM 5125 N N . GLN A 1 354 ? 79.367 0.067 34.162 1.00 10.42 353 GLN A N 1
ATOM 5126 C CA . GLN A 1 354 ? 78.064 0.316 34.766 1.00 9.62 353 GLN A CA 1
ATOM 5127 C C . GLN A 1 354 ? 77.006 0.314 33.677 1.00 9.22 353 GLN A C 1
ATOM 5128 O O . GLN A 1 354 ? 77.263 0.704 32.548 1.00 11.55 353 GLN A O 1
ATOM 5142 N N . GLU A 1 355 ? 75.793 -0.051 34.049 1.00 9.07 354 GLU A N 1
ATOM 5143 C CA . GLU A 1 355 ? 74.708 -0.136 33.088 1.00 9.22 354 GLU A CA 1
ATOM 5144 C C . GLU A 1 355 ? 74.079 1.223 32.841 1.00 9.21 354 GLU A C 1
ATOM 5145 O O . GLU A 1 355 ? 73.689 1.911 33.763 1.00 9.98 354 GLU A O 1
ATOM 5157 N N . ARG A 1 356 ? 73.985 1.588 31.569 1.00 8.25 355 ARG A N 1
ATOM 5158 C CA . ARG A 1 356 ? 73.316 2.796 31.136 1.00 7.96 355 ARG A CA 1
ATOM 5159 C C . ARG A 1 356 ? 72.624 2.464 29.830 1.00 7.33 355 ARG A C 1
ATOM 5160 O O . ARG A 1 356 ? 72.967 1.483 29.190 1.00 7.96 355 ARG A O 1
ATOM 5181 N N . GLY A 1 357 ? 71.652 3.272 29.412 1.00 7.15 356 GLY A N 1
ATOM 5182 C CA . GLY A 1 357 ? 70.995 2.988 28.161 1.00 6.77 356 GLY A CA 1
ATOM 5183 C C . GLY A 1 357 ? 69.771 3.844 27.969 1.00 6.86 356 GLY A C 1
ATOM 5184 O O . GLY A 1 357 ? 69.719 5.004 28.368 1.00 7.30 356 GLY A O 1
ATOM 5188 N N . LEU A 1 358 ? 68.794 3.238 27.299 1.00 6.99 357 LEU A N 1
ATOM 5189 C CA . LEU A 1 358 ? 67.520 3.864 26.975 1.00 6.47 357 LEU A CA 1
ATOM 5190 C C . LEU A 1 358 ? 66.383 3.109 27.636 1.00 6.42 357 LEU A C 1
ATOM 5191 O O . LEU A 1 358 ? 66.248 1.899 27.447 1.00 7.00 357 LEU A O 1
ATOM 5207 N N . ALA A 1 359 ? 65.568 3.825 28.413 1.00 6.59 358 ALA A N 1
ATOM 5208 C CA . ALA A 1 359 ? 64.301 3.301 28.894 1.00 7.00 358 ALA A CA 1
ATOM 5209 C C . ALA A 1 359 ? 63.327 3.585 27.763 1.00 7.32 358 ALA A C 1
ATOM 5210 O O . ALA A 1 359 ? 62.776 4.670 27.641 1.00 7.84 358 ALA A O 1
ATOM 5217 N N . PHE A 1 360 ? 63.228 2.604 26.869 1.00 6.90 359 PHE A N 1
ATOM 5218 C CA . PHE A 1 360 ? 62.494 2.738 25.625 1.00 7.03 359 PHE A CA 1
ATOM 5219 C C . PHE A 1 360 ? 61.003 2.573 25.877 1.00 6.72 359 PHE A C 1
ATOM 5220 O O . PHE A 1 360 ? 60.603 1.596 26.521 1.00 6.89 359 PHE A O 1
ATOM 5237 N N . VAL A 1 361 ? 60.212 3.515 25.365 1.00 6.48 360 VAL A N 1
ATOM 5238 C CA . VAL A 1 361 ? 58.759 3.491 25.492 1.00 7.48 360 VAL A CA 1
ATOM 5239 C C . VAL A 1 361 ? 58.183 3.791 24.111 1.00 7.21 360 VAL A C 1
ATOM 5240 O O . VAL A 1 361 ? 58.477 4.840 23.521 1.00 8.08 360 VAL A O 1
ATOM 5253 N N . ALA A 1 362 ? 57.379 2.876 23.601 1.00 7.37 361 ALA A N 1
ATOM 5254 C CA . ALA A 1 362 ? 56.651 3.064 22.360 1.00 6.97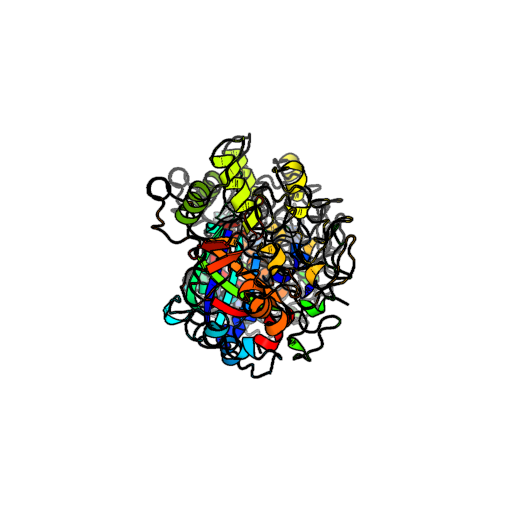 361 ALA A CA 1
ATOM 5255 C C . ALA A 1 362 ? 55.163 2.860 22.607 1.00 6.59 361 ALA A C 1
ATOM 5256 O O . ALA A 1 362 ? 54.780 1.895 23.259 1.00 7.42 361 ALA A O 1
ATOM 5263 N N . TYR A 1 363 ? 54.350 3.754 22.050 1.00 6.38 362 TYR A N 1
ATOM 5264 C CA . TYR A 1 363 ? 52.911 3.646 22.106 1.00 7.03 362 TYR A CA 1
ATOM 5265 C C . TYR A 1 363 ? 52.352 3.366 20.726 1.00 6.09 362 TYR A C 1
ATOM 5266 O O . TYR A 1 363 ? 52.827 3.883 19.714 1.00 7.15 362 TYR A O 1
ATOM 5284 N N . GLN A 1 364 ? 51.319 2.528 20.685 1.00 6.42 363 GLN A N 1
ATOM 5285 C CA . GLN A 1 364 ? 50.669 2.106 19.455 1.00 6.27 363 GLN A CA 1
ATOM 5286 C C . GLN A 1 364 ? 49.350 1.425 19.819 1.00 6.95 363 GLN A C 1
ATOM 5287 O O . GLN A 1 364 ? 49.229 0.874 20.911 1.00 7.38 363 GLN A O 1
ATOM 5301 N N . ALA A 1 365 ? 48.403 1.409 18.884 1.00 6.95 364 ALA A N 1
ATOM 5302 C CA . ALA A 1 365 ? 47.130 0.729 19.118 1.00 7.34 364 ALA A CA 1
ATOM 5303 C C . ALA A 1 365 ? 47.220 -0.760 18.832 1.00 6.73 364 ALA A C 1
ATOM 5304 O O . ALA A 1 365 ? 46.405 -1.508 19.348 1.00 8.23 364 ALA A O 1
ATOM 5311 N N . GLN A 1 366 ? 48.189 -1.185 18.016 1.00 7.26 365 GLN A N 1
ATOM 5312 C CA . GLN A 1 366 ? 48.367 -2.602 17.708 1.00 8.22 365 GLN A CA 1
ATOM 5313 C C . GLN A 1 366 ? 49.830 -2.962 17.838 1.00 7.74 365 GLN A C 1
ATOM 5314 O O . GLN A 1 366 ? 50.664 -2.522 17.041 1.00 8.13 365 GLN A O 1
ATOM 5328 N N . LEU A 1 367 ? 50.175 -3.746 18.847 1.00 7.93 366 LEU A N 1
ATOM 5329 C CA . LEU A 1 367 ? 51.571 -4.144 19.026 1.00 8.43 366 LEU A CA 1
ATOM 5330 C C . LEU A 1 367 ? 52.130 -4.870 17.806 1.00 8.31 366 LEU A C 1
ATOM 5331 O O . LEU A 1 367 ? 53.322 -4.730 17.510 1.00 9.70 366 LEU A O 1
ATOM 5347 N N . SER A 1 368 ? 51.297 -5.619 17.074 1.00 9.00 367 SER A N 1
ATOM 5348 C CA . SER A 1 368 ? 51.783 -6.382 15.938 1.00 9.62 367 SER A CA 1
ATOM 5349 C C . SER A 1 368 ? 52.184 -5.503 14.755 1.00 9.70 367 SER A C 1
ATOM 5350 O O . SER A 1 368 ? 52.876 -5.976 13.868 1.00 11.44 367 SER A O 1
ATOM 5358 N N . GLN A 1 369 ? 51.709 -4.255 14.746 1.00 9.24 368 GLN A N 1
ATOM 5359 C CA . GLN A 1 369 ? 51.986 -3.310 13.670 1.00 9.39 368 GLN A CA 1
ATOM 5360 C C . GLN A 1 369 ? 53.059 -2.308 14.029 1.00 8.27 368 GLN A C 1
ATOM 5361 O O . GLN A 1 369 ? 53.643 -1.683 13.134 1.00 8.91 368 GLN A O 1
ATOM 5375 N N . GLY A 1 370 ? 53.289 -2.124 15.328 1.00 8.65 369 GLY A N 1
ATOM 5376 C CA . GLY A 1 370 ? 54.196 -1.104 15.831 1.00 8.89 369 GLY A CA 1
ATOM 5377 C C . GLY A 1 370 ? 55.508 -1.693 16.278 1.00 7.83 369 GLY A C 1
ATOM 5378 O O . GLY A 1 370 ? 56.216 -2.292 15.466 1.00 8.68 369 GLY A O 1
ATOM 5382 N N . PHE A 1 371 ? 55.845 -1.533 17.552 1.00 8.52 370 PHE A N 1
ATOM 5383 C CA . PHE A 1 371 ? 57.132 -1.963 18.047 1.00 8.82 370 PHE A CA 1
ATOM 5384 C C . PHE A 1 371 ? 57.545 -3.374 17.567 1.00 8.33 370 PHE A C 1
ATOM 5385 O O . PHE A 1 371 ? 58.663 -3.584 17.090 1.00 8.34 370 PHE A O 1
ATOM 5402 N N . HIS A 1 372 ? 56.673 -4.355 17.723 1.00 8.24 371 HIS A N 1
ATOM 5403 C CA . HIS A 1 372 ? 57.054 -5.723 17.396 1.00 7.80 371 HIS A CA 1
ATOM 5404 C C . HIS A 1 372 ? 57.397 -5.867 15.919 1.00 8.44 371 HIS A C 1
ATOM 5405 O O . HIS A 1 372 ? 58.350 -6.563 15.560 1.00 8.94 371 HIS A O 1
ATOM 5420 N N . PHE A 1 373 ? 56.613 -5.215 15.072 1.00 8.01 372 PHE A N 1
ATOM 5421 C CA . PHE A 1 373 ? 56.814 -5.265 13.639 1.00 8.73 372 PHE A CA 1
ATOM 5422 C C . PHE A 1 373 ? 58.132 -4.611 13.232 1.00 7.76 372 PHE A C 1
ATOM 5423 O O . PHE A 1 373 ? 58.926 -5.160 12.455 1.00 8.20 372 PHE A O 1
ATOM 5440 N N . LEU A 1 374 ? 58.387 -3.419 13.760 1.00 8.26 373 LEU A N 1
ATOM 5441 C CA . LEU A 1 374 ? 59.608 -2.680 13.438 1.00 7.39 373 LEU A CA 1
ATOM 5442 C C . LEU A 1 374 ? 60.823 -3.501 13.828 1.00 7.62 373 LEU A C 1
ATOM 5443 O O . LEU A 1 374 ? 61.806 -3.557 13.097 1.00 9.01 373 LEU A O 1
ATOM 5459 N N . GLN A 1 375 ? 60.781 -4.130 14.989 1.00 8.11 374 GLN A N 1
ATOM 5460 C CA . GLN A 1 375 ? 61.915 -4.901 15.466 1.00 8.08 374 GLN A CA 1
ATOM 5461 C C . GLN A 1 375 ? 62.118 -6.165 14.612 1.00 8.65 374 GLN A C 1
ATOM 5462 O O . GLN A 1 375 ? 63.206 -6.432 14.112 1.00 9.32 374 GLN A O 1
ATOM 5476 N N . GLN A 1 376 ? 61.063 -6.962 14.467 1.00 8.72 375 GLN A N 1
ATOM 5477 C CA . GLN A 1 376 ? 61.190 -8.270 13.843 1.00 9.08 375 GLN A CA 1
ATOM 5478 C C . GLN A 1 376 ? 61.244 -8.220 12.318 1.00 10.06 375 GLN A C 1
ATOM 5479 O O . GLN A 1 376 ? 62.094 -8.850 11.687 1.00 10.94 375 GLN A O 1
ATOM 5493 N N . THR A 1 377 ? 60.292 -7.513 11.719 1.00 9.52 376 THR A N 1
ATOM 5494 C CA . THR A 1 377 ? 60.106 -7.573 10.275 1.00 9.87 376 THR A CA 1
ATOM 5495 C C . THR A 1 377 ? 61.021 -6.608 9.515 1.00 9.06 376 THR A C 1
ATOM 5496 O O . THR A 1 377 ? 61.373 -6.852 8.359 1.00 9.74 376 THR A O 1
ATOM 5507 N N . TRP A 1 378 ? 61.441 -5.533 10.168 1.00 9.31 377 TRP A N 1
ATOM 5508 C CA . TRP A 1 378 ? 62.297 -4.516 9.528 1.00 8.94 377 TRP A CA 1
ATOM 5509 C C . TRP A 1 378 ? 63.733 -4.547 10.056 1.00 8.35 377 TRP A C 1
ATOM 5510 O O . TRP A 1 378 ? 64.658 -4.923 9.325 1.00 9.16 377 TRP A O 1
ATOM 5531 N N . ALA A 1 379 ? 63.944 -4.188 11.321 1.00 8.65 378 ALA A N 1
ATOM 5532 C CA . ALA A 1 379 ? 65.298 -4.047 11.848 1.00 8.42 378 ALA A CA 1
ATOM 5533 C C . ALA A 1 379 ? 66.094 -5.345 11.805 1.00 8.41 378 ALA A C 1
ATOM 5534 O O . ALA A 1 379 ? 67.288 -5.340 11.506 1.00 9.20 378 ALA A O 1
ATOM 5541 N N . ASP A 1 380 ? 65.434 -6.453 12.107 1.00 8.74 379 ASP A N 1
ATOM 5542 C CA . ASP A 1 380 ? 66.092 -7.744 12.231 1.00 8.40 379 ASP A CA 1
ATOM 5543 C C . ASP A 1 380 ? 66.094 -8.543 10.933 1.00 9.60 379 ASP A C 1
ATOM 5544 O O . ASP A 1 380 ? 66.527 -9.703 10.913 1.00 11.06 379 ASP A O 1
ATOM 5553 N N . ASN A 1 381 ? 65.609 -7.938 9.857 1.00 9.44 380 ASN A N 1
ATOM 5554 C CA . ASN A 1 381 ? 65.440 -8.603 8.586 1.00 10.21 380 ASN A CA 1
ATOM 5555 C C . ASN A 1 381 ? 66.509 -8.124 7.617 1.00 9.17 380 ASN A C 1
ATOM 5556 O O . ASN A 1 381 ? 66.499 -6.992 7.167 1.00 9.55 380 ASN A O 1
ATOM 5567 N N . ALA A 1 382 ? 67.432 -9.020 7.281 1.00 9.41 381 ALA A N 1
ATOM 5568 C CA . ALA A 1 382 ? 68.563 -8.676 6.419 1.00 10.23 381 ALA A CA 1
ATOM 5569 C C . ALA A 1 382 ? 68.140 -8.315 4.990 1.00 9.99 381 ALA A C 1
ATOM 5570 O O . ALA A 1 382 ? 68.931 -7.740 4.241 1.00 10.80 381 ALA A O 1
ATOM 5577 N N . ASN A 1 383 ? 66.920 -8.676 4.608 1.00 10.28 382 ASN A N 1
ATOM 5578 C CA . ASN A 1 383 ? 66.412 -8.379 3.271 1.00 11.10 382 ASN A CA 1
ATOM 5579 C C . ASN A 1 383 ? 65.371 -7.281 3.277 1.00 11.18 382 ASN A C 1
ATOM 5580 O O . ASN A 1 383 ? 64.590 -7.177 2.339 1.00 12.29 382 ASN A O 1
ATOM 5590 N N . PHE A 1 384 ? 65.383 -6.453 4.317 1.00 10.45 383 PHE A N 1
ATOM 5591 C CA . PHE A 1 384 ? 64.503 -5.303 4.401 1.00 9.90 383 PHE A CA 1
ATOM 5592 C C . PHE A 1 384 ? 65.344 -4.022 4.463 1.00 9.47 383 PHE A C 1
ATOM 5593 O O . PHE A 1 384 ? 66.288 -3.953 5.223 1.00 10.39 383 PHE A O 1
ATOM 5610 N N . PRO A 1 385 ? 64.981 -2.986 3.701 1.00 9.71 384 PRO A N 1
ATOM 5611 C CA . PRO A 1 385 ? 63.847 -2.867 2.782 1.00 10.30 384 PRO A CA 1
ATOM 5612 C C . PRO A 1 385 ? 63.970 -3.764 1.558 1.00 10.81 384 PRO A C 1
ATOM 5613 O O . PRO A 1 385 ? 65.062 -4.166 1.173 1.00 11.71 384 PRO A O 1
ATOM 5624 N N . PRO A 1 386 ? 62.830 -4.072 0.932 1.00 12.36 385 PRO A N 1
ATOM 5625 C CA . PRO A 1 386 ? 62.774 -4.951 -0.232 1.00 13.21 385 PRO A CA 1
ATOM 5626 C C . PRO A 1 386 ? 63.257 -4.237 -1.488 1.00 14.11 385 PRO A C 1
ATOM 5627 O O . PRO A 1 386 ? 63.320 -3.008 -1.534 1.00 14.67 385 PRO A O 1
ATOM 5638 N N . GLY A 1 387 ? 63.627 -5.010 -2.501 1.00 15.32 386 GLY A N 1
ATOM 5639 C CA . GLY A 1 387 ? 63.880 -4.472 -3.817 1.00 16.18 386 GLY A CA 1
ATOM 5640 C C . GLY A 1 387 ? 65.186 -3.725 -3.981 1.00 14.82 386 GLY A C 1
ATOM 5641 O O . GLY A 1 387 ? 65.324 -2.964 -4.941 1.00 17.01 386 GLY A O 1
ATOM 5645 N N . LYS A 1 388 ? 66.143 -3.951 -3.082 1.00 14.06 387 LYS A N 1
ATOM 5646 C CA . LYS A 1 388 ? 67.431 -3.247 -3.149 1.00 13.85 387 LYS A CA 1
ATOM 5647 C C . LYS A 1 388 ? 68.511 -4.049 -3.894 1.00 14.73 387 LYS A C 1
ATOM 5648 O O . LYS A 1 388 ? 68.391 -5.262 -4.101 1.00 16.29 387 LYS A O 1
ATOM 5667 N N . THR A 1 389 ? 69.566 -3.341 -4.289 1.00 15.51 388 THR A N 1
ATOM 5668 C CA . THR A 1 389 ? 70.743 -3.951 -4.906 1.00 17.01 388 THR A CA 1
ATOM 5669 C C . THR A 1 389 ? 72.010 -3.360 -4.282 1.00 15.95 388 THR A C 1
ATOM 5670 O O . THR A 1 389 ? 72.220 -2.161 -4.383 1.00 16.80 388 THR A O 1
ATOM 5681 N N . PRO A 1 390 ? 72.836 -4.183 -3.602 1.00 15.25 389 PRO A N 1
ATOM 5682 C CA . PRO A 1 390 ? 72.592 -5.589 -3.258 1.00 17.33 389 PRO A CA 1
ATOM 5683 C C . PRO A 1 390 ? 71.333 -5.797 -2.408 1.00 15.72 389 PRO A C 1
ATOM 5684 O O . PRO A 1 390 ? 71.000 -4.951 -1.577 1.00 15.65 389 PRO A O 1
ATOM 5695 N N . ALA A 1 391 ? 70.635 -6.903 -2.651 1.00 16.08 390 ALA A N 1
ATOM 5696 C CA . ALA A 1 391 ? 69.386 -7.219 -1.959 1.00 15.83 390 ALA A CA 1
ATOM 5697 C C . ALA A 1 391 ? 69.589 -7.377 -0.465 1.00 13.85 390 ALA A C 1
ATOM 5698 O O . ALA A 1 391 ? 68.684 -7.090 0.317 1.00 13.46 390 ALA A O 1
ATOM 5705 N N . THR A 1 392 ? 70.747 -7.867 -0.054 1.00 13.63 391 THR A N 1
ATOM 5706 C CA . THR A 1 392 ? 71.036 -8.041 1.357 1.00 13.38 391 THR A CA 1
ATOM 5707 C C . THR A 1 392 ? 71.458 -6.703 1.946 1.00 11.98 391 THR A C 1
ATOM 5708 O O . THR A 1 392 ? 72.609 -6.286 1.835 1.00 14.26 391 THR A O 1
ATOM 5719 N N . VAL A 1 393 ? 70.486 -6.028 2.545 1.00 11.02 392 VAL A N 1
ATOM 5720 C CA . VAL A 1 393 ? 70.697 -4.783 3.244 1.00 10.22 392 VAL A CA 1
ATOM 5721 C C . VAL A 1 393 ? 71.514 -5.004 4.515 1.00 9.82 392 VAL A C 1
ATOM 5722 O O . VAL A 1 393 ? 72.361 -4.167 4.884 1.00 10.31 392 VAL A O 1
ATOM 5735 N N . GLY A 1 394 ? 71.262 -6.131 5.170 1.00 9.26 393 GLY A N 1
ATOM 5736 C CA . GLY A 1 394 ? 71.793 -6.374 6.497 1.00 10.40 393 GLY A CA 1
ATOM 5737 C C . GLY A 1 394 ? 70.876 -5.863 7.598 1.00 8.67 393 GLY A C 1
ATOM 5738 O O . GLY A 1 394 ? 69.742 -5.443 7.349 1.00 9.44 393 GLY A O 1
ATOM 5742 N N . LEU A 1 395 ? 71.380 -5.926 8.822 1.00 8.77 394 LEU A N 1
ATOM 5743 C CA . LEU A 1 395 ? 70.591 -5.624 9.991 1.00 8.63 394 LEU A CA 1
ATOM 5744 C C . LEU A 1 395 ? 70.769 -4.162 10.395 1.00 8.98 394 LEU A C 1
ATOM 5745 O O . LEU A 1 395 ? 71.737 -3.500 10.048 1.00 9.60 394 LEU A O 1
ATOM 5761 N N . ASP A 1 396 ? 69.795 -3.662 11.135 1.00 8.27 395 ASP A N 1
ATOM 5762 C CA . ASP A 1 396 ? 69.897 -2.331 11.721 1.00 7.77 395 ASP A CA 1
ATOM 5763 C C . ASP A 1 396 ? 71.089 -2.323 12.684 1.00 7.75 395 ASP A C 1
ATOM 5764 O O . ASP A 1 396 ? 71.133 -3.145 13.607 1.00 7.85 395 ASP A O 1
ATOM 5773 N N . PRO A 1 397 ? 72.052 -1.403 12.494 1.00 7.47 396 PRO A N 1
ATOM 5774 C CA . PRO A 1 397 ? 73.258 -1.459 13.319 1.00 8.40 396 PRO A CA 1
ATOM 5775 C C . PRO A 1 397 ? 73.027 -1.017 14.761 1.00 7.42 396 PRO A C 1
ATOM 5776 O O . PRO A 1 397 ? 73.847 -1.312 15.633 1.00 9.35 396 PRO A O 1
ATOM 5787 N N . ILE A 1 398 ? 71.944 -0.278 15.002 1.00 7.78 397 ILE A N 1
ATOM 5788 C CA . ILE A 1 398 ? 71.652 0.172 16.349 1.00 7.63 397 ILE A CA 1
ATOM 5789 C C . ILE A 1 398 ? 70.883 -0.894 17.129 1.00 7.51 397 ILE A C 1
ATOM 5790 O O . ILE A 1 398 ? 71.282 -1.236 18.246 1.00 9.01 397 ILE A O 1
ATOM 5806 N N . ILE A 1 399 ? 69.772 -1.377 16.572 1.00 7.94 398 ILE A N 1
ATOM 5807 C CA . ILE A 1 399 ? 68.879 -2.276 17.305 1.00 8.11 398 ILE A CA 1
ATOM 5808 C C . ILE A 1 399 ? 68.752 -3.667 16.734 1.00 8.00 398 ILE A C 1
ATOM 5809 O O . ILE A 1 399 ? 68.085 -4.503 17.322 1.00 8.19 398 ILE A O 1
ATOM 5825 N N . GLY A 1 400 ? 69.362 -3.939 15.591 1.00 8.15 399 GLY A N 1
ATOM 5826 C CA . GLY A 1 400 ? 69.192 -5.224 14.936 1.00 8.98 399 GLY A CA 1
ATOM 5827 C C . GLY A 1 400 ? 69.802 -6.357 15.735 1.00 8.42 399 GLY A C 1
ATOM 5828 O O . GLY A 1 400 ? 70.913 -6.230 16.259 1.00 9.61 399 GLY A O 1
ATOM 5832 N N . GLN A 1 401 ? 69.071 -7.467 15.835 1.00 8.48 400 GLN A N 1
ATOM 5833 C CA . GLN A 1 401 ? 69.466 -8.595 16.664 1.00 9.40 400 GLN A CA 1
ATOM 5834 C C . GLN A 1 401 ? 69.502 -9.882 15.872 1.00 9.74 400 GLN A C 1
ATOM 5835 O O . GLN A 1 401 ? 68.700 -10.091 14.958 1.00 10.48 400 GLN A O 1
ATOM 5849 N N . ASN A 1 402 ? 70.423 -10.762 16.261 1.00 10.62 401 ASN A N 1
ATOM 5850 C CA . ASN A 1 402 ? 70.527 -12.095 15.675 1.00 11.90 401 ASN A CA 1
ATOM 5851 C C . ASN A 1 402 ? 71.082 -13.076 16.709 1.00 11.82 401 ASN A C 1
ATOM 5852 O O . ASN A 1 402 ? 72.128 -13.693 16.519 1.00 13.80 401 ASN A O 1
ATOM 5863 N N . ASN A 1 403 ? 70.372 -13.195 17.827 1.00 11.58 402 ASN A N 1
ATOM 5864 C CA . ASN A 1 403 ? 70.669 -14.171 18.871 1.00 12.27 402 ASN A CA 1
ATOM 5865 C C . ASN A 1 403 ? 72.103 -14.062 19.390 1.00 14.08 402 ASN A C 1
ATOM 5866 O O . ASN A 1 403 ? 72.790 -15.063 19.561 1.00 16.37 402 ASN A O 1
ATOM 5877 N N . GLY A 1 404 ? 72.542 -12.826 19.626 1.00 13.51 403 GLY A N 1
ATOM 5878 C CA . GLY A 1 404 ? 73.809 -12.557 20.289 1.00 16.06 403 GLY A CA 1
ATOM 5879 C C . GLY A 1 404 ? 75.001 -12.475 19.362 1.00 18.44 403 GLY A C 1
ATOM 5880 O O . GLY A 1 404 ? 76.085 -12.082 19.768 1.00 23.72 403 GLY A O 1
ATOM 5884 N N . GLN A 1 405 ? 74.809 -12.854 18.111 1.00 16.62 404 GLN A N 1
ATOM 5885 C CA . GLN A 1 405 ? 75.898 -12.857 17.160 1.00 16.06 404 GLN A CA 1
ATOM 5886 C C . GLN A 1 405 ? 76.179 -11.479 16.620 1.00 14.96 404 GLN A C 1
ATOM 5887 O O . GLN A 1 405 ? 75.328 -10.610 16.644 1.00 13.68 404 GLN A O 1
ATOM 5901 N N . PRO A 1 406 ? 77.381 -11.277 16.084 1.00 15.00 405 PRO A N 1
ATOM 5902 C CA . PRO A 1 406 ? 77.642 -9.997 15.438 1.00 13.48 405 PRO A CA 1
ATOM 5903 C C . PRO A 1 406 ? 76.687 -9.831 14.280 1.00 11.90 405 PRO A C 1
ATOM 5904 O O . PRO A 1 406 ? 76.300 -10.817 13.666 1.00 15.15 405 PRO A O 1
ATOM 5915 N N . ARG A 1 407 ? 76.306 -8.602 13.994 1.00 10.34 406 ARG A N 1
ATOM 5916 C CA . ARG A 1 407 ? 75.373 -8.323 12.919 1.00 9.40 406 ARG A CA 1
ATOM 5917 C C . ARG A 1 407 ? 76.100 -7.940 11.643 1.00 10.01 406 ARG A C 1
ATOM 5918 O O . ARG A 1 407 ? 76.977 -7.074 11.647 1.00 11.04 406 ARG A O 1
ATOM 5939 N N . VAL A 1 408 ? 75.684 -8.532 10.532 1.00 10.12 407 VAL A N 1
ATOM 5940 C CA . VAL A 1 408 ? 76.190 -8.127 9.231 1.00 11.13 407 VAL A CA 1
ATOM 5941 C C . VAL A 1 408 ? 75.337 -6.954 8.751 1.00 9.88 407 VAL A C 1
ATOM 5942 O O . VAL A 1 408 ? 74.117 -7.054 8.672 1.00 10.27 407 VAL A O 1
ATOM 5955 N N . VAL A 1 409 ? 76.010 -5.843 8.464 1.00 9.05 408 VAL A N 1
ATOM 5956 C CA . VAL A 1 409 ? 75.370 -4.595 8.099 1.00 9.65 408 VAL A CA 1
ATOM 5957 C C . VAL A 1 409 ? 76.054 -4.071 6.850 1.00 10.03 408 VAL A C 1
ATOM 5958 O O . VAL A 1 409 ? 77.268 -3.854 6.840 1.00 10.39 408 VAL A O 1
ATOM 5971 N N . ASN A 1 410 ? 75.276 -3.895 5.784 1.00 9.33 409 ASN A N 1
ATOM 5972 C CA . ASN A 1 410 ? 75.818 -3.481 4.489 1.00 9.96 409 ASN A CA 1
ATOM 5973 C C . ASN A 1 410 ? 75.455 -2.037 4.142 1.00 10.29 409 ASN A C 1
ATOM 5974 O O . ASN A 1 410 ? 74.479 -1.485 4.661 1.00 10.08 409 ASN A O 1
ATOM 5985 N N . GLY A 1 411 ? 76.238 -1.426 3.259 1.00 10.12 410 GLY A N 1
ATOM 5986 C CA . GLY A 1 411 ? 75.949 -0.102 2.753 1.00 10.47 410 GLY A CA 1
ATOM 5987 C C . GLY A 1 411 ? 76.447 1.067 3.577 1.00 9.22 410 GLY A C 1
ATOM 5988 O O . GLY A 1 411 ? 76.294 2.191 3.151 1.00 10.24 410 GLY A O 1
ATOM 5992 N N . LEU A 1 412 ? 77.058 0.818 4.731 1.00 10.12 411 LEU A N 1
ATOM 5993 C CA . LEU A 1 412 ? 77.436 1.921 5.623 1.00 9.32 411 LEU A CA 1
ATOM 5994 C C . LEU A 1 412 ? 78.570 2.787 5.072 1.00 10.96 411 LEU A C 1
ATOM 5995 O O . LEU A 1 412 ? 78.651 3.964 5.395 1.00 10.80 411 LEU A O 1
ATOM 6011 N N . LEU A 1 413 ? 79.459 2.197 4.277 1.00 11.20 412 LEU A N 1
ATOM 6012 C CA . LEU A 1 413 ? 80.657 2.905 3.841 1.00 12.72 412 LEU A CA 1
ATOM 6013 C C . LEU A 1 413 ? 80.379 3.669 2.545 1.00 12.63 412 LEU A C 1
ATOM 6014 O O . LEU A 1 413 ? 80.033 3.069 1.523 1.00 13.46 412 LEU A O 1
ATOM 6030 N N . PRO A 1 414 ? 80.514 5.003 2.570 1.00 14.24 413 PRO A N 1
ATOM 6031 C CA . PRO A 1 414 ? 80.180 5.755 1.357 1.00 16.30 413 PRO A CA 1
ATOM 6032 C C . PRO A 1 414 ? 81.024 5.400 0.147 1.00 17.69 413 PRO A C 1
ATOM 6033 O O . PRO A 1 414 ? 80.535 5.552 -0.962 1.00 19.27 413 PRO A O 1
ATOM 6044 N N . SER A 1 415 ? 82.240 4.909 0.359 1.00 18.27 414 SER A N 1
ATOM 6045 C CA . SER A 1 415 ? 83.143 4.612 -0.748 1.00 19.88 414 SER A CA 1
ATOM 6046 C C . SER A 1 415 ? 82.693 3.420 -1.576 1.00 19.01 414 SER A C 1
ATOM 6047 O O . SER A 1 415 ? 83.084 3.280 -2.730 1.00 20.94 414 SER A O 1
ATOM 6055 N N . ASN A 1 416 ? 81.850 2.570 -1.003 1.00 15.96 415 ASN A N 1
ATOM 6056 C CA . ASN A 1 416 ? 81.503 1.307 -1.650 1.00 15.80 415 ASN A CA 1
ATOM 6057 C C . ASN A 1 416 ? 80.276 0.712 -0.992 1.00 14.04 415 ASN A C 1
ATOM 6058 O O . ASN A 1 416 ? 80.370 0.154 0.096 1.00 13.65 415 ASN A O 1
ATOM 6069 N N . SER A 1 417 ? 79.143 0.787 -1.670 1.00 14.07 416 SER A N 1
ATOM 6070 C CA . SER A 1 417 ? 77.901 0.374 -1.050 1.00 13.71 416 SER A CA 1
ATOM 6071 C C . SER A 1 417 ? 77.829 -1.140 -0.859 1.00 13.80 416 SER A C 1
ATOM 6072 O O . SER A 1 417 ? 76.957 -1.625 -0.143 1.00 14.16 416 SER A O 1
ATOM 6080 N N . SER A 1 418 ? 78.740 -1.878 -1.491 1.00 14.40 417 SER A N 1
ATOM 6081 C CA . SER A 1 418 ? 78.770 -3.331 -1.346 1.00 14.27 417 SER A CA 1
ATOM 6082 C C . SER A 1 418 ? 79.617 -3.770 -0.155 1.00 14.33 417 SER A C 1
ATOM 6083 O O . SER A 1 418 ? 79.603 -4.943 0.209 1.00 14.93 417 SER A O 1
ATOM 6091 N N . ALA A 1 419 ? 80.368 -2.850 0.437 1.00 13.37 418 ALA A N 1
ATOM 6092 C CA . ALA A 1 419 ? 81.214 -3.191 1.570 1.00 14.49 418 ALA A CA 1
ATOM 6093 C C . ALA A 1 419 ? 80.357 -3.540 2.793 1.00 13.08 418 ALA A C 1
ATOM 6094 O O . ALA A 1 419 ? 79.408 -2.843 3.150 1.00 13.39 418 ALA A O 1
ATOM 6101 N N . SER A 1 420 ? 80.726 -4.644 3.433 1.00 13.23 419 SER A N 1
ATOM 6102 C CA . SER A 1 420 ? 80.019 -5.193 4.578 1.00 13.19 419 SER A CA 1
ATOM 6103 C C . SER A 1 420 ? 80.821 -4.989 5.861 1.00 13.50 419 SER A C 1
ATOM 6104 O O . SER A 1 420 ? 82.050 -5.071 5.841 1.00 15.67 419 SER A O 1
ATOM 6116 N N . LEU A 1 421 ? 80.120 -4.766 6.968 1.00 12.33 420 LEU A N 1
ATOM 6117 C CA . LEU A 1 421 ? 80.734 -4.744 8.289 1.00 12.40 420 LEU A CA 1
ATOM 6118 C C . LEU A 1 421 ? 80.037 -5.765 9.169 1.00 11.91 420 LEU A C 1
ATOM 6119 O O . LEU A 1 421 ? 78.821 -5.947 9.085 1.00 12.33 420 LEU A O 1
ATOM 6135 N N . SER A 1 422 ? 80.791 -6.403 10.048 1.00 12.19 421 SER A N 1
ATOM 6136 C CA . SER A 1 422 ? 80.257 -7.293 11.070 1.00 12.01 421 SER A CA 1
ATOM 6137 C C . SER A 1 422 ? 80.411 -6.570 12.387 1.00 12.41 421 SER A C 1
ATOM 6138 O O . SER A 1 422 ? 81.521 -6.286 12.821 1.00 15.27 421 SER A O 1
ATOM 6144 N N . ILE A 1 423 ? 79.272 -6.233 12.979 1.00 11.27 422 ILE A N 1
ATOM 6145 C CA . ILE A 1 423 ? 79.230 -5.281 14.071 1.00 10.87 422 ILE A CA 1
ATOM 6146 C C . ILE A 1 423 ? 78.696 -5.959 15.325 1.00 11.09 422 ILE A C 1
ATOM 6147 O O . ILE A 1 423 ? 77.598 -6.497 15.307 1.00 9.93 422 ILE A O 1
ATOM 6163 N N . PRO A 1 424 ? 79.433 -5.902 16.444 1.00 12.25 423 PRO A N 1
ATOM 6164 C CA . PRO A 1 424 ? 78.883 -6.473 17.680 1.00 11.59 423 PRO A CA 1
ATOM 6165 C C . PRO A 1 424 ? 77.674 -5.656 18.116 1.00 10.03 423 PRO A C 1
ATOM 6166 O O . PRO A 1 424 ? 77.510 -4.503 17.705 1.00 9.78 423 PRO A O 1
ATOM 6177 N N . GLN A 1 425 ? 76.820 -6.244 18.944 1.00 10.54 424 GLN A N 1
ATOM 6178 C CA . GLN A 1 425 ? 75.741 -5.442 19.504 1.00 11.35 424 GLN A CA 1
ATOM 6179 C C . GLN A 1 425 ? 76.306 -4.315 20.347 1.00 10.71 424 GLN A C 1
ATOM 6180 O O . GLN A 1 425 ? 77.210 -4.534 21.143 1.00 12.48 424 GLN A O 1
ATOM 6194 N N . PHE A 1 426 ? 75.754 -3.126 20.164 1.00 8.83 425 PHE A N 1
ATOM 6195 C CA . PHE A 1 426 ? 76.021 -2.022 21.060 1.00 9.11 425 PHE A CA 1
ATOM 6196 C C . PHE A 1 426 ? 74.803 -1.736 21.939 1.00 8.26 425 PHE A C 1
ATOM 6197 O O . PHE A 1 426 ? 74.896 -0.942 22.851 1.00 9.30 425 PHE A O 1
ATOM 6213 N N . VAL A 1 427 ? 73.676 -2.362 21.636 1.00 8.07 426 VAL A N 1
ATOM 6214 C CA . VAL A 1 427 ? 72.469 -2.264 22.439 1.00 7.94 426 VAL A CA 1
ATOM 6215 C C . VAL A 1 427 ? 72.125 -3.666 22.900 1.00 9.15 426 VAL A C 1
ATOM 6216 O O . VAL A 1 427 ? 72.081 -4.595 22.077 1.00 10.48 426 VAL A O 1
ATOM 6229 N N . VAL A 1 428 ? 71.940 -3.835 24.198 1.00 8.18 427 VAL A N 1
ATOM 6230 C CA . VAL A 1 428 ? 71.685 -5.134 24.798 1.00 8.83 427 VAL A CA 1
ATOM 6231 C C . VAL A 1 428 ? 70.355 -5.087 25.545 1.00 8.38 427 VAL A C 1
ATOM 6232 O O . VAL A 1 428 ? 70.181 -4.309 26.469 1.00 8.80 427 VAL A O 1
ATOM 6245 N N . SER A 1 429 ? 69.414 -5.912 25.114 1.00 9.06 428 SER A N 1
ATOM 6246 C CA . SER A 1 429 ? 68.127 -5.974 25.777 1.00 8.02 428 SER A CA 1
ATOM 6247 C C . SER A 1 429 ? 68.211 -6.635 27.134 1.00 8.22 428 SER A C 1
ATOM 6248 O O . SER A 1 429 ? 68.739 -7.747 27.246 1.00 9.56 428 SER A O 1
ATOM 6256 N N . HIS A 1 430 ? 67.662 -5.954 28.135 1.00 8.03 429 HIS A N 1
ATOM 6257 C CA A HIS A 1 430 ? 67.437 -6.554 29.445 0.72 7.89 429 HIS A CA 1
ATOM 6258 C CA B HIS A 1 430 ? 67.455 -6.565 29.441 0.28 8.7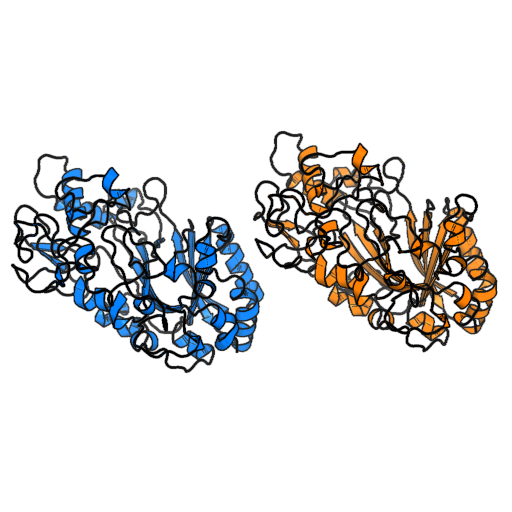8 429 HIS A CA 1
ATOM 6259 C C . HIS A 1 430 ? 65.981 -6.890 29.673 1.00 9.30 429 HIS A C 1
ATOM 6260 O O . HIS A 1 430 ? 65.584 -7.182 30.784 1.00 10.98 429 HIS A O 1
ATOM 6275 N N . GLY A 1 431 ? 65.203 -6.859 28.593 1.00 8.73 430 GLY A N 1
ATOM 6276 C CA . GLY A 1 431 ? 63.799 -7.208 28.637 1.00 9.58 430 GLY A CA 1
ATOM 6277 C C . GLY A 1 431 ? 62.876 -6.043 28.878 1.00 7.96 430 GLY A C 1
ATOM 6278 O O . GLY A 1 431 ? 63.250 -4.887 28.806 1.00 9.35 430 GLY A O 1
ATOM 6282 N N . GLY A 1 432 ? 61.626 -6.354 29.137 1.00 7.69 431 GLY A N 1
ATOM 6283 C CA . GLY A 1 432 ? 60.601 -5.346 29.297 1.00 8.22 431 GLY A CA 1
ATOM 6284 C C . GLY A 1 432 ? 59.240 -6.005 29.342 1.00 7.98 431 GLY A C 1
ATOM 6285 O O . GLY A 1 432 ? 59.126 -7.221 29.560 1.00 8.15 431 GLY A O 1
ATOM 6289 N N . GLU A 1 433 ? 58.194 -5.203 29.170 1.00 7.21 432 GLU A N 1
ATOM 6290 C CA . GLU A 1 433 ? 56.830 -5.715 29.233 1.00 7.36 432 GLU A CA 1
ATOM 6291 C C . GLU A 1 433 ? 55.944 -4.858 28.331 1.00 6.46 432 GLU A C 1
ATOM 6292 O O . GLU A 1 433 ? 56.280 -3.721 27.975 1.00 7.96 432 GLU A O 1
ATOM 6304 N N . TYR A 1 434 ? 54.838 -5.459 27.947 1.00 6.50 433 TYR A N 1
ATOM 6305 C CA . TYR A 1 434 ? 53.745 -4.793 27.270 1.00 7.26 433 TYR A CA 1
ATOM 6306 C C . TYR A 1 434 ? 52.637 -4.445 28.260 1.00 6.74 433 TYR A C 1
ATOM 6307 O O . TYR A 1 434 ? 52.164 -5.304 28.999 1.00 7.45 433 TYR A O 1
ATOM 6325 N N . PHE A 1 435 ? 52.247 -3.166 28.252 1.00 7.03 434 PHE A N 1
ATOM 6326 C CA . PHE A 1 435 ? 51.221 -2.622 29.123 1.00 6.88 434 PHE A CA 1
ATOM 6327 C C . PHE A 1 435 ? 50.131 -1.964 28.281 1.00 7.15 434 PHE A C 1
ATOM 6328 O O . PHE A 1 435 ? 50.314 -1.676 27.097 1.00 7.23 434 PHE A O 1
ATOM 6345 N N . PHE A 1 436 ? 48.991 -1.726 28.913 1.00 7.25 435 PHE A N 1
ATOM 6346 C CA . PHE A 1 436 ? 47.915 -0.915 28.353 1.00 7.07 435 PHE A CA 1
ATOM 6347 C C . PHE A 1 436 ? 47.749 0.309 29.235 1.00 7.33 435 PHE A C 1
ATOM 6348 O O . PHE A 1 436 ? 47.472 0.191 30.443 1.00 7.42 435 PHE A O 1
ATOM 6365 N N . SER A 1 437 ? 47.948 1.470 28.623 1.00 7.50 436 SER A N 1
ATOM 6366 C CA . SER A 1 437 ? 47.691 2.750 29.279 1.00 7.39 436 SER A CA 1
ATOM 6367 C C . SER A 1 437 ? 46.220 3.069 29.033 1.00 7.24 436 SER A C 1
ATOM 6368 O O . SER A 1 437 ? 45.843 3.408 27.911 1.00 7.91 436 SER A O 1
ATOM 6376 N N . PRO A 1 438 ? 45.363 2.940 30.067 1.00 7.44 437 PRO A N 1
ATOM 6377 C CA . PRO A 1 438 ? 43.931 3.125 29.813 1.00 8.10 437 PRO A CA 1
ATOM 6378 C C . PRO A 1 438 ? 43.581 4.589 29.619 1.00 7.76 437 PRO A C 1
ATOM 6379 O O . PRO A 1 438 ? 44.334 5.461 30.003 1.00 8.05 437 PRO A O 1
ATOM 6390 N N . PRO A 1 439 ? 42.416 4.873 29.041 1.00 8.17 438 PRO A N 1
ATOM 6391 C CA . PRO A 1 439 ? 41.903 6.228 29.143 1.00 7.71 438 PRO A CA 1
ATOM 6392 C C . PRO A 1 439 ? 41.690 6.577 30.603 1.00 7.87 438 PRO A C 1
ATOM 6393 O O . PRO A 1 439 ? 41.473 5.692 31.457 1.00 8.10 438 PRO A O 1
ATOM 6404 N N . ILE A 1 440 ? 41.752 7.862 30.904 1.00 8.33 439 ILE A N 1
ATOM 6405 C CA . ILE A 1 440 ? 41.671 8.316 32.280 1.00 8.93 439 ILE A CA 1
ATOM 6406 C C . ILE A 1 440 ? 40.354 7.901 32.933 1.00 9.05 439 ILE A C 1
ATOM 6407 O O . ILE A 1 440 ? 40.338 7.464 34.088 1.00 10.17 439 ILE A O 1
ATOM 6423 N N . SER A 1 441 ? 39.264 7.977 32.181 1.00 8.84 440 SER A N 1
ATOM 6424 C CA . SER A 1 441 ? 37.953 7.595 32.666 1.00 9.62 440 SER A CA 1
ATOM 6425 C C . SER A 1 441 ? 37.898 6.141 33.151 1.00 9.92 440 SER A C 1
ATOM 6426 O O . SER A 1 441 ? 37.106 5.809 34.033 1.00 11.42 440 SER A O 1
ATOM 6434 N N . ALA A 1 442 ? 38.712 5.266 32.582 1.00 8.81 441 ALA A N 1
ATOM 6435 C CA . ALA A 1 442 ? 38.708 3.866 32.976 1.00 9.29 441 ALA A CA 1
ATOM 6436 C C . ALA A 1 442 ? 39.399 3.654 34.311 1.00 9.76 441 ALA A C 1
ATOM 6437 O O . ALA A 1 442 ? 39.164 2.646 34.966 1.00 10.21 441 ALA A O 1
ATOM 6444 N N . ILE A 1 443 ? 40.262 4.572 34.719 1.00 8.95 442 ILE A N 1
ATOM 6445 C CA . ILE A 1 443 ? 41.085 4.373 35.906 1.00 9.79 442 ILE A CA 1
ATOM 6446 C C . ILE A 1 443 ? 40.222 4.397 37.148 1.00 10.62 442 ILE A C 1
ATOM 6447 O O . ILE A 1 443 ? 40.288 3.460 37.930 1.00 12.47 442 ILE A O 1
ATOM 6463 N N . GLY A 1 444 ? 39.401 5.433 37.302 1.00 11.53 443 GLY A N 1
ATOM 6464 C CA . GLY A 1 444 ? 38.441 5.513 38.389 1.00 12.38 443 GLY A CA 1
ATOM 6465 C C . GLY A 1 444 ? 37.120 4.863 38.045 1.00 13.04 443 GLY A C 1
ATOM 6466 O O . GLY A 1 444 ? 36.257 4.753 38.904 1.00 15.82 443 GLY A O 1
ATOM 6470 N N . GLY A 1 445 ? 36.968 4.445 36.796 1.00 11.00 444 GLY A N 1
ATOM 6471 C CA . GLY A 1 445 ? 35.784 3.772 36.310 1.00 11.95 444 GLY A CA 1
ATOM 6472 C C . GLY A 1 445 ? 35.937 2.263 36.354 1.00 11.10 444 GLY A C 1
ATOM 6473 O O . GLY A 1 445 ? 36.114 1.694 37.411 1.00 12.22 444 GLY A O 1
ATOM 6477 N N . ARG A 1 446 ? 35.934 1.615 35.192 1.00 11.16 445 ARG A N 1
ATOM 6478 C CA . ARG A 1 446 ? 35.955 0.162 35.135 1.00 10.43 445 ARG A CA 1
ATOM 6479 C C . ARG A 1 446 ? 37.054 -0.470 35.979 1.00 9.49 445 ARG A C 1
ATOM 6480 O O . ARG A 1 446 ? 36.822 -1.469 36.639 1.00 10.01 445 ARG A O 1
ATOM 6501 N N . LEU A 1 447 ? 38.268 0.066 35.911 1.00 9.35 446 LEU A N 1
ATOM 6502 C CA . LEU A 1 447 ? 39.374 -0.568 36.605 1.00 8.68 446 LEU A CA 1
ATOM 6503 C C . LEU A 1 447 ? 39.262 -0.506 38.124 1.00 9.90 446 LEU A C 1
ATOM 6504 O O . LEU A 1 447 ? 39.872 -1.333 38.806 1.00 10.77 446 LEU A O 1
ATOM 6520 N N . SER A 1 448 ? 38.457 0.423 38.637 1.00 9.83 447 SER A N 1
ATOM 6521 C CA . SER A 1 448 ? 38.222 0.545 40.070 1.00 10.19 447 SER A CA 1
ATOM 6522 C C . SER A 1 448 ? 36.919 -0.115 40.507 1.00 11.89 447 SER A C 1
ATOM 6523 O O . SER A 1 448 ? 36.588 -0.069 41.678 1.00 13.23 447 SER A O 1
ATOM 6531 N N . ALA A 1 449 ? 36.200 -0.753 39.587 1.00 12.54 448 ALA A N 1
ATOM 6532 C CA . ALA A 1 449 ? 34.891 -1.342 39.908 1.00 15.34 448 ALA A CA 1
ATOM 6533 C C . ALA A 1 449 ? 35.003 -2.750 40.449 1.00 17.95 448 ALA A C 1
ATOM 6534 O O . ALA A 1 449 ? 34.083 -3.180 41.152 1.00 22.45 448 ALA A O 1
ATOM 6542 N N . SER B 1 4 ? 10.667 40.325 62.697 1.00 30.97 3 SER B N 1
ATOM 6543 C CA . SER B 1 4 ? 11.587 41.362 63.158 1.00 31.34 3 SER B CA 1
ATOM 6544 C C . SER B 1 4 ? 12.491 40.808 64.269 1.00 28.39 3 SER B C 1
ATOM 6545 O O . SER B 1 4 ? 12.071 39.961 65.062 1.00 28.61 3 SER B O 1
ATOM 6552 N N . LEU B 1 5 ? 13.729 41.293 64.320 1.00 25.64 4 LEU B N 1
ATOM 6553 C CA . LEU B 1 5 ? 14.718 40.774 65.252 1.00 24.37 4 LEU B CA 1
ATOM 6554 C C . LEU B 1 5 ? 14.587 41.465 66.592 1.00 25.45 4 LEU B C 1
ATOM 6555 O O . LEU B 1 5 ? 14.822 42.672 66.726 1.00 26.40 4 LEU B O 1
ATOM 6571 N N . ASN B 1 6 ? 14.219 40.682 67.591 1.00 23.87 5 ASN B N 1
ATOM 6572 C CA . ASN B 1 6 ? 13.964 41.206 68.913 1.00 22.38 5 ASN B CA 1
ATOM 6573 C C . ASN B 1 6 ? 15.227 41.137 69.742 1.00 18.77 5 ASN B C 1
ATOM 6574 O O . ASN B 1 6 ? 15.427 40.189 70.510 1.00 18.58 5 ASN B O 1
ATOM 6585 N N . THR B 1 7 ? 16.073 42.147 69.579 1.00 17.70 6 THR B N 1
ATOM 6586 C CA . THR B 1 7 ? 17.392 42.118 70.171 1.00 15.55 6 THR B CA 1
ATOM 6587 C C . THR B 1 7 ? 17.350 42.313 71.667 1.00 14.66 6 THR B C 1
ATOM 6588 O O . THR B 1 7 ? 18.321 42.026 72.351 1.00 15.73 6 THR B O 1
ATOM 6599 N N . ILE B 1 8 ? 16.210 42.735 72.198 1.00 14.81 7 ILE B N 1
ATOM 6600 C CA . ILE B 1 8 ? 16.100 42.822 73.644 1.00 14.76 7 ILE B CA 1
ATOM 6601 C C . ILE B 1 8 ? 16.138 41.432 74.283 1.00 12.24 7 ILE B C 1
ATOM 6602 O O . ILE B 1 8 ? 16.490 41.302 75.442 1.00 14.31 7 ILE B O 1
ATOM 6618 N N . ASP B 1 9 ? 15.774 40.410 73.510 1.00 11.69 8 ASP B N 1
ATOM 6619 C CA . ASP B 1 9 ? 15.675 39.054 74.019 1.00 10.39 8 ASP B CA 1
ATOM 6620 C C . ASP B 1 9 ? 16.869 38.177 73.626 1.00 9.26 8 ASP B C 1
ATOM 6621 O O . ASP B 1 9 ? 16.844 36.997 73.927 1.00 10.36 8 ASP B O 1
ATOM 6630 N N . ILE B 1 10 ? 17.889 38.740 72.972 1.00 9.22 9 ILE B N 1
ATOM 6631 C CA . ILE B 1 10 ? 19.030 37.956 72.519 1.00 8.51 9 ILE B CA 1
ATOM 6632 C C . ILE B 1 10 ? 20.195 38.251 73.441 1.00 8.18 9 ILE B C 1
ATOM 6633 O O . ILE B 1 10 ? 20.487 39.407 73.743 1.00 8.92 9 ILE B O 1
ATOM 6649 N N . GLN B 1 11 ? 20.888 37.208 73.872 1.00 8.61 10 GLN B N 1
ATOM 6650 C CA . GLN B 1 11 ? 22.049 37.398 74.729 1.00 7.48 10 GLN B CA 1
ATOM 6651 C C . GLN B 1 11 ? 23.165 38.128 73.994 1.00 7.91 10 GLN B C 1
ATOM 6652 O O . GLN B 1 11 ? 23.488 37.840 72.836 1.00 7.91 10 GLN B O 1
ATOM 6666 N N . GLY B 1 12 ? 23.775 39.072 74.704 1.00 8.01 11 GLY B N 1
ATOM 6667 C CA . GLY B 1 12 ? 24.642 40.048 74.061 1.00 8.92 11 GLY B CA 1
ATOM 6668 C C . GLY B 1 12 ? 25.922 39.523 73.444 1.00 8.12 11 GLY B C 1
ATOM 6669 O O . GLY B 1 12 ? 26.417 40.120 72.480 1.00 9.24 11 GLY B O 1
ATOM 6673 N N . ASP B 1 13 ? 26.491 38.448 73.972 1.00 7.67 12 ASP B N 1
ATOM 6674 C CA . ASP B 1 13 ? 27.736 37.957 73.405 1.00 8.32 12 ASP B CA 1
ATOM 6675 C C . ASP B 1 13 ? 27.543 37.449 71.990 1.00 8.15 12 ASP B C 1
ATOM 6676 O O . ASP B 1 13 ? 28.506 37.420 71.224 1.00 8.94 12 ASP B O 1
ATOM 6685 N N . ILE B 1 14 ? 26.327 37.060 71.630 1.00 7.80 13 ILE B N 1
ATOM 6686 C CA . ILE B 1 14 ? 26.065 36.457 70.337 1.00 7.99 13 ILE B CA 1
ATOM 6687 C C . ILE B 1 14 ? 26.314 37.446 69.205 1.00 8.44 13 ILE B C 1
ATOM 6688 O O . ILE B 1 14 ? 26.966 37.111 68.216 1.00 9.64 13 ILE B O 1
ATOM 6704 N N . LEU B 1 15 ? 25.780 38.655 69.325 1.00 8.31 14 LEU B N 1
ATOM 6705 C CA . LEU B 1 15 ? 25.806 39.622 68.227 1.00 9.79 14 LEU B CA 1
ATOM 6706 C C . LEU B 1 15 ? 26.711 40.798 68.488 1.00 11.86 14 LEU B C 1
ATOM 6707 O O . LEU B 1 15 ? 27.063 41.475 67.548 1.00 16.20 14 LEU B O 1
ATOM 6723 N N . VAL B 1 16 ? 27.096 41.059 69.723 1.00 10.30 15 VAL B N 1
ATOM 6724 C CA . VAL B 1 16 ? 27.870 42.251 70.073 1.00 11.06 15 VAL B CA 1
ATOM 6725 C C . VAL B 1 16 ? 29.227 41.870 70.672 1.00 9.67 15 VAL B C 1
ATOM 6726 O O . VAL B 1 16 ? 30.224 42.530 70.405 1.00 13.53 15 VAL B O 1
ATOM 6739 N N . GLY B 1 17 ? 29.274 40.847 71.502 1.00 10.48 16 GLY B N 1
ATOM 6740 C CA . GLY B 1 17 ? 30.453 40.526 72.279 1.00 10.91 16 GLY B CA 1
ATOM 6741 C C . GLY B 1 17 ? 30.447 41.258 73.596 1.00 9.90 16 GLY B C 1
ATOM 6742 O O . GLY B 1 17 ? 29.813 42.299 73.716 1.00 12.62 16 GLY B O 1
ATOM 6746 N N . MET B 1 18 ? 31.139 40.735 74.586 1.00 10.14 17 MET B N 1
ATOM 6747 C CA . MET B 1 18 ? 31.065 41.320 75.913 1.00 10.78 17 MET B CA 1
ATOM 6748 C C . MET B 1 18 ? 31.889 42.611 76.002 1.00 12.51 17 MET B C 1
ATOM 6749 O O . MET B 1 18 ? 31.589 43.500 76.791 1.00 14.84 17 MET B O 1
ATOM 6763 N N . HIS B 1 19 ? 32.948 42.665 75.200 1.00 14.88 18 HIS B N 1
ATOM 6764 C CA . HIS B 1 19 ? 33.914 43.759 75.177 1.00 16.84 18 HIS B CA 1
ATOM 6765 C C . HIS B 1 19 ? 34.302 44.305 76.564 1.00 16.35 18 HIS B C 1
ATOM 6766 O O . HIS B 1 19 ? 34.223 45.492 76.877 1.00 18.71 18 HIS B O 1
ATOM 6781 N N . LYS B 1 20 ? 34.730 43.366 77.382 1.00 12.15 19 LYS B N 1
ATOM 6782 C CA . LYS B 1 20 ? 35.296 43.615 78.691 1.00 10.79 19 LYS B CA 1
ATOM 6783 C C . LYS B 1 20 ? 36.729 43.102 78.696 1.00 10.42 19 LYS B C 1
ATOM 6784 O O . LYS B 1 20 ? 37.072 42.156 77.989 1.00 12.51 19 LYS B O 1
ATOM 6803 N N . GLN B 1 21 ? 37.579 43.687 79.523 1.00 9.56 20 GLN B N 1
ATOM 6804 C CA . GLN B 1 21 ? 38.961 43.244 79.598 1.00 10.66 20 GLN B CA 1
ATOM 6805 C C . GLN B 1 21 ? 39.115 41.786 80.002 1.00 10.20 20 GLN B C 1
ATOM 6806 O O . GLN B 1 21 ? 40.000 41.110 79.487 1.00 11.32 20 GLN B O 1
ATOM 6820 N N . LYS B 1 22 ? 38.288 41.320 80.936 1.00 10.08 21 LYS B N 1
ATOM 6821 C CA . LYS B 1 22 ? 38.414 39.986 81.514 1.00 9.95 21 LYS B CA 1
ATOM 6822 C C . LYS B 1 22 ? 37.176 39.163 81.257 1.00 9.42 21 LYS B C 1
ATOM 6823 O O . LYS B 1 22 ? 36.053 39.684 81.333 1.00 9.17 21 LYS B O 1
ATOM 6842 N N . GLN B 1 23 ? 37.350 37.873 80.998 1.00 9.74 22 GLN B N 1
ATOM 6843 C CA . GLN B 1 23 ? 36.239 36.952 80.918 1.00 8.97 22 GLN B CA 1
ATOM 6844 C C . GLN B 1 23 ? 36.583 35.667 81.648 1.00 9.37 22 GLN B C 1
ATOM 6845 O O . GLN B 1 23 ? 37.736 35.242 81.696 1.00 11.70 22 GLN B O 1
ATOM 6853 N N . LEU B 1 24 ? 35.561 35.037 82.195 1.00 8.15 23 LEU B N 1
ATOM 6854 C CA . LEU B 1 24 ? 35.630 33.714 82.779 1.00 7.59 23 LEU B CA 1
ATOM 6855 C C . LEU B 1 24 ? 34.564 32.869 82.111 1.00 7.91 23 LEU B C 1
ATOM 6856 O O . LEU B 1 24 ? 33.398 33.256 82.035 1.00 9.42 23 LEU B O 1
ATOM 6872 N N . PHE B 1 25 ? 34.974 31.685 81.670 1.00 7.58 24 PHE B N 1
ATOM 6873 C CA . PHE B 1 25 ? 34.091 30.622 81.203 1.00 7.75 24 PHE B CA 1
ATOM 6874 C C . PHE B 1 25 ? 33.997 29.618 82.329 1.00 7.73 24 PHE B C 1
ATOM 6875 O O . PHE B 1 25 ? 34.983 28.974 82.673 1.00 8.84 24 PHE B O 1
ATOM 6892 N N . TYR B 1 26 ? 32.825 29.554 82.952 1.00 8.37 25 TYR B N 1
ATOM 6893 C CA . TYR B 1 26 ? 32.559 28.744 84.152 1.00 7.76 25 TYR B CA 1
ATOM 6894 C C . TYR B 1 26 ? 31.696 27.560 83.721 1.00 7.79 25 TYR B C 1
ATOM 6895 O O . TYR B 1 26 ? 30.533 27.727 83.398 1.00 8.48 25 TYR B O 1
ATOM 6913 N N . PHE B 1 27 ? 32.299 26.378 83.648 1.00 7.98 26 PHE B N 1
ATOM 6914 C CA . PHE B 1 27 ? 31.639 25.176 83.156 1.00 8.07 26 PHE B CA 1
ATOM 6915 C C . PHE B 1 27 ? 31.081 24.412 84.334 1.00 9.03 26 PHE B C 1
ATOM 6916 O O . PHE B 1 27 ? 31.806 24.116 85.281 1.00 10.10 26 PHE B O 1
ATOM 6933 N N . PHE B 1 28 ? 29.783 24.119 84.278 1.00 8.91 27 PHE B N 1
ATOM 6934 C CA . PHE B 1 28 ? 29.048 23.605 85.440 1.00 8.63 27 PHE B CA 1
ATOM 6935 C C . PHE B 1 28 ? 28.229 22.386 85.126 1.00 9.40 27 PHE B C 1
ATOM 6936 O O . PHE B 1 28 ? 27.872 22.103 83.963 1.00 9.14 27 PHE B O 1
ATOM 6953 N N . ALA B 1 29 ? 27.952 21.663 86.210 1.00 10.46 28 ALA B N 1
ATOM 6954 C CA . ALA B 1 29 ? 26.913 20.654 86.290 1.00 10.60 28 ALA B CA 1
ATOM 6955 C C . ALA B 1 29 ? 25.740 21.183 87.134 1.00 10.49 28 ALA B C 1
ATOM 6956 O O . ALA B 1 29 ? 25.895 22.031 88.017 1.00 11.10 28 ALA B O 1
ATOM 6963 N N . ILE B 1 30 ? 24.581 20.625 86.836 1.00 10.30 29 ILE B N 1
ATOM 6964 C CA . ILE B 1 30 ? 23.333 20.862 87.542 1.00 10.27 29 ILE B CA 1
ATOM 6965 C C . ILE B 1 30 ? 23.094 19.642 88.406 1.00 11.06 29 ILE B C 1
ATOM 6966 O O . ILE B 1 30 ? 22.874 18.555 87.895 1.00 13.96 29 ILE B O 1
ATOM 6982 N N . ASN B 1 31 ? 23.165 19.817 89.711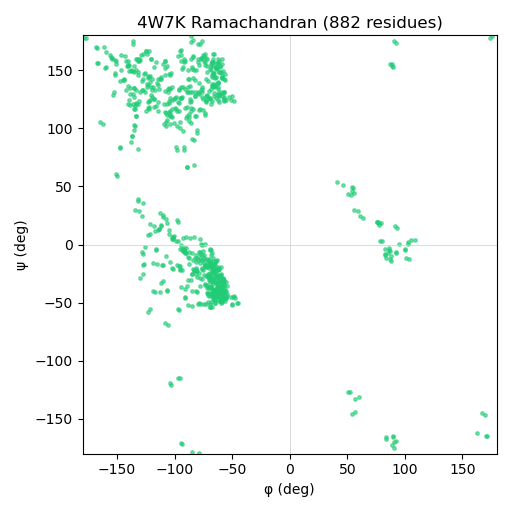 1.00 10.23 30 ASN B N 1
ATOM 6983 C CA . ASN B 1 31 ? 22.915 18.697 90.645 1.00 10.12 30 ASN B CA 1
ATOM 6984 C C . ASN B 1 31 ? 21.479 18.513 91.072 1.00 12.23 30 ASN B C 1
ATOM 6985 O O . ASN B 1 31 ? 21.051 17.387 91.359 1.00 13.99 30 ASN B O 1
ATOM 6996 N N . ASP B 1 32 ? 20.757 19.613 91.229 1.00 11.71 31 ASP B N 1
ATOM 6997 C CA . ASP B 1 32 ? 19.367 19.567 91.722 1.00 12.35 31 ASP B CA 1
ATOM 6998 C C . ASP B 1 32 ? 18.556 20.497 90.845 1.00 11.51 31 ASP B C 1
ATOM 6999 O O . ASP B 1 32 ? 18.579 21.708 91.044 1.00 12.26 31 ASP B O 1
ATOM 7006 N N . PRO B 1 33 ? 17.858 19.951 89.851 1.00 11.61 32 PRO B N 1
ATOM 7007 C CA . PRO B 1 33 ? 17.223 20.875 88.919 1.00 11.83 32 PRO B CA 1
ATOM 7008 C C . PRO B 1 33 ? 16.157 21.747 89.558 1.00 10.54 32 PRO B C 1
ATOM 7009 O O . PRO B 1 33 ? 15.921 22.846 89.068 1.00 11.02 32 PRO B O 1
ATOM 7020 N N . ALA B 1 34 ? 15.510 21.281 90.615 1.00 11.00 33 ALA B N 1
ATOM 7021 C CA . ALA B 1 34 ? 14.448 22.087 91.219 1.00 11.40 33 ALA B CA 1
ATOM 7022 C C . ALA B 1 34 ? 15.029 23.370 91.812 1.00 9.23 33 ALA B C 1
ATOM 7023 O O . ALA B 1 34 ? 14.548 24.478 91.550 1.00 10.37 33 ALA B O 1
ATOM 7030 N N . THR B 1 35 ? 16.074 23.218 92.622 1.00 9.52 34 THR B N 1
ATOM 7031 C CA . THR B 1 35 ? 16.704 24.392 93.209 1.00 9.68 34 THR B CA 1
ATOM 7032 C C . THR B 1 35 ? 17.387 25.227 92.117 1.00 9.65 34 THR B C 1
ATOM 7033 O O . THR B 1 35 ? 17.338 26.458 92.149 1.00 10.00 34 THR B O 1
ATOM 7044 N N . PHE B 1 36 ? 18.044 24.556 91.169 1.00 8.92 35 PHE B N 1
ATOM 7045 C CA . PHE B 1 36 ? 18.725 25.273 90.105 1.00 9.15 35 PHE B CA 1
ATOM 7046 C C . PHE B 1 36 ? 17.740 26.171 89.362 1.00 8.54 35 PHE B C 1
ATOM 7047 O O . PHE B 1 36 ? 18.052 27.336 89.068 1.00 8.95 35 PHE B O 1
ATOM 7064 N N . LYS B 1 37 ? 16.576 25.625 89.017 1.00 8.61 36 LYS B N 1
ATOM 7065 C CA . LYS B 1 37 ? 15.570 26.384 88.280 1.00 9.49 36 LYS B CA 1
ATOM 7066 C C . LYS B 1 37 ? 15.113 27.637 89.020 1.00 9.58 36 LYS B C 1
ATOM 7067 O O . LYS B 1 37 ? 14.956 28.707 88.429 1.00 10.11 36 LYS B O 1
ATOM 7086 N N . THR B 1 38 ? 14.882 27.506 90.316 1.00 10.00 37 THR B N 1
ATOM 7087 C CA . THR B 1 38 ? 14.456 28.633 91.107 1.00 10.71 37 THR B CA 1
ATOM 7088 C C . THR B 1 38 ? 15.448 29.776 91.011 1.00 10.43 37 THR B C 1
ATOM 7089 O O . THR B 1 38 ? 15.066 30.933 90.825 1.00 10.69 37 THR B O 1
ATOM 7100 N N . HIS B 1 39 ? 16.728 29.453 91.128 1.00 9.67 38 HIS B N 1
ATOM 7101 C CA . HIS B 1 39 ? 17.768 30.464 91.112 1.00 9.31 38 HIS B CA 1
ATOM 7102 C C . HIS B 1 39 ? 18.156 30.909 89.716 1.00 9.19 38 HIS B C 1
ATOM 7103 O O . HIS B 1 39 ? 18.586 32.036 89.534 1.00 9.64 38 HIS B O 1
ATOM 7118 N N . LEU B 1 40 ? 17.944 30.050 88.728 1.00 9.39 39 LEU B N 1
ATOM 7119 C CA . LEU B 1 40 ? 18.108 30.462 87.342 1.00 8.51 39 LEU B CA 1
ATOM 7120 C C . LEU B 1 40 ? 17.165 31.646 87.084 1.00 9.55 39 LEU B C 1
ATOM 7121 O O . LEU B 1 40 ? 17.572 32.668 86.507 1.00 10.01 39 LEU B O 1
ATOM 7137 N N . ALA B 1 41 ? 15.916 31.517 87.514 1.00 10.11 40 ALA B N 1
ATOM 7138 C CA . ALA B 1 41 ? 14.931 32.562 87.305 1.00 10.81 40 ALA B CA 1
ATOM 7139 C C . ALA B 1 41 ? 15.210 33.784 88.176 1.00 10.00 40 ALA B C 1
ATOM 7140 O O . ALA B 1 41 ? 15.081 34.917 87.725 1.00 11.71 40 ALA B O 1
ATOM 7147 N N . SER B 1 42 ? 15.578 33.596 89.436 1.00 10.60 41 SER B N 1
ATOM 7148 C CA . SER B 1 42 ? 15.646 34.738 90.336 1.00 12.15 41 SER B CA 1
ATOM 7149 C C . SER B 1 42 ? 16.990 35.430 90.319 1.00 11.10 41 SER B C 1
ATOM 7150 O O . SER B 1 42 ? 17.058 36.635 90.533 1.00 12.98 41 SER B O 1
ATOM 7158 N N . ASP B 1 43 ? 18.057 34.675 90.063 1.00 10.49 42 ASP B N 1
ATOM 7159 C CA . ASP B 1 43 ? 19.423 35.190 90.232 1.00 10.99 42 ASP B CA 1
ATOM 7160 C C . ASP B 1 43 ? 20.186 35.400 88.931 1.00 10.91 42 ASP B C 1
ATOM 7161 O O . ASP B 1 43 ? 21.050 36.242 88.881 1.00 12.70 42 ASP B O 1
ATOM 7176 N N . ILE B 1 44 ? 19.906 34.592 87.914 1.00 9.80 43 ILE B N 1
ATOM 7177 C CA . ILE B 1 44 ? 20.616 34.693 86.640 1.00 9.83 43 ILE B CA 1
ATOM 7178 C C . ILE B 1 44 ? 19.823 35.521 85.657 1.00 8.99 43 ILE B C 1
ATOM 7179 O O . ILE B 1 44 ? 20.340 36.507 85.141 1.00 10.06 43 ILE B O 1
ATOM 7195 N N . ALA B 1 45 ? 18.574 35.150 85.396 1.00 10.19 44 ALA B N 1
ATOM 7196 C CA . ALA B 1 45 ? 17.817 35.832 84.346 1.00 12.05 44 ALA B CA 1
ATOM 7197 C C . ALA B 1 45 ? 17.857 37.361 84.423 1.00 13.00 44 ALA B C 1
ATOM 7198 O O . ALA B 1 45 ? 18.050 38.009 83.400 1.00 13.85 44 ALA B O 1
ATOM 7205 N N . PRO B 1 46 ? 17.694 37.953 85.624 1.00 13.47 45 PRO B N 1
ATOM 7206 C CA . PRO B 1 46 ? 17.671 39.424 85.654 1.00 14.21 45 PRO B CA 1
ATOM 7207 C C . PRO B 1 46 ? 18.989 40.105 85.303 1.00 14.01 45 PRO B C 1
ATOM 7208 O O . PRO B 1 46 ? 18.991 41.307 85.018 1.00 15.73 45 PRO B O 1
ATOM 7219 N N . VAL B 1 47 ? 20.092 39.372 85.341 1.00 13.04 46 VAL B N 1
ATOM 7220 C CA . VAL B 1 47 ? 21.401 39.962 85.070 1.00 13.29 46 VAL B CA 1
ATOM 7221 C C . VAL B 1 47 ? 22.017 39.425 83.786 1.00 11.02 46 VAL B C 1
ATOM 7222 O O . VAL B 1 47 ? 23.211 39.627 83.527 1.00 13.67 46 VAL B O 1
ATOM 7235 N N . VAL B 1 48 ? 21.232 38.754 82.960 1.00 10.32 47 VAL B N 1
ATOM 7236 C CA . VAL B 1 48 ? 21.750 38.350 81.667 1.00 9.22 47 VAL B CA 1
ATOM 7237 C C . VAL B 1 48 ? 21.774 39.562 80.736 1.00 9.94 47 VAL B C 1
ATOM 7238 O O . VAL B 1 48 ? 20.763 40.236 80.543 1.00 12.82 47 VAL B O 1
ATOM 7251 N N . ALA B 1 49 ? 22.928 39.846 80.139 1.00 8.37 48 ALA B N 1
ATOM 7252 C CA . ALA B 1 49 ? 23.076 41.018 79.293 1.00 9.37 48 ALA B CA 1
ATOM 7253 C C . ALA B 1 49 ? 22.550 40.748 77.894 1.00 9.08 48 ALA B C 1
ATOM 7254 O O . ALA B 1 49 ? 22.908 39.762 77.277 1.00 9.59 48 ALA B O 1
ATOM 7261 N N . SER B 1 50 ? 21.731 41.659 77.397 1.00 9.40 49 SER B N 1
ATOM 7262 C CA . SER B 1 50 ? 21.151 41.533 76.056 1.00 9.56 49 SER B CA 1
ATOM 7263 C C . SER B 1 50 ? 21.959 42.284 74.994 1.00 9.65 49 SER B C 1
ATOM 7264 O O . SER B 1 50 ? 22.800 43.128 75.299 1.00 9.89 49 SER B O 1
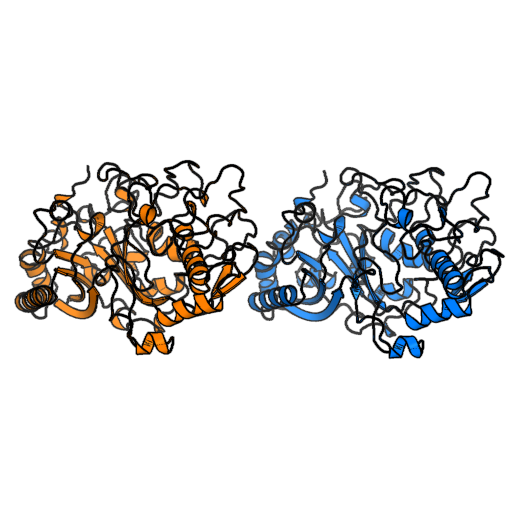ATOM 7272 N N . VAL B 1 51 ? 21.650 41.978 73.738 1.00 10.07 50 VAL B N 1
ATOM 7273 C CA . VAL B 1 51 ? 22.201 42.714 72.600 1.00 10.67 50 VAL B CA 1
ATOM 7274 C C . VAL B 1 51 ? 21.850 44.198 72.700 1.00 12.56 50 VAL B C 1
ATOM 7275 O O . VAL B 1 51 ? 22.712 45.045 72.473 1.00 12.85 50 VAL B O 1
ATOM 7288 N N . THR B 1 52 ? 20.610 44.518 73.036 1.00 13.46 51 THR B N 1
ATOM 7289 C CA . THR B 1 52 ? 20.219 45.910 73.134 1.00 14.82 51 THR B CA 1
ATOM 7290 C C . THR B 1 52 ? 21.087 46.591 74.167 1.00 13.76 51 THR B C 1
ATOM 7291 O O . THR B 1 52 ? 21.603 47.680 73.936 1.00 16.15 51 THR B O 1
ATOM 7302 N N . GLN B 1 53 ? 21.244 45.961 75.318 1.00 13.76 52 GLN B N 1
ATOM 7303 C CA . GLN B 1 53 ? 22.016 46.555 76.394 1.00 13.95 52 GLN B CA 1
ATOM 7304 C C . GLN B 1 53 ? 23.469 46.784 76.005 1.00 14.91 52 GLN B C 1
ATOM 7305 O O . GLN B 1 53 ? 24.026 47.863 76.204 1.00 17.08 52 GLN B O 1
ATOM 7319 N N . LEU B 1 54 ? 24.096 45.767 75.443 1.00 13.21 53 LEU B N 1
ATOM 7320 C CA . LEU B 1 54 ? 25.506 45.875 75.115 1.00 13.49 53 LEU B CA 1
ATOM 7321 C C . LEU B 1 54 ? 25.779 46.754 73.901 1.00 15.22 53 LEU B C 1
ATOM 7322 O O . LEU B 1 54 ? 26.902 47.189 73.710 1.00 16.60 53 LEU B O 1
ATOM 7338 N N . SER B 1 55 ? 24.766 46.994 73.078 1.00 17.63 54 SER B N 1
ATOM 7339 C CA . SER B 1 55 ? 24.922 47.830 71.896 1.00 19.87 54 SER B CA 1
ATOM 7340 C C . SER B 1 55 ? 25.011 49.312 72.235 1.00 21.59 54 SER B C 1
ATOM 7341 O O . SER B 1 55 ? 25.399 50.128 71.399 1.00 23.58 54 SER B O 1
ATOM 7349 N N . ASN B 1 56 ? 24.621 49.659 73.454 1.00 20.48 55 ASN B N 1
ATOM 7350 C CA . ASN B 1 56 ? 24.563 51.046 73.877 1.00 23.85 55 ASN B CA 1
ATOM 7351 C C . ASN B 1 56 ? 25.770 51.311 74.741 1.00 25.36 55 ASN B C 1
ATOM 7352 O O . ASN B 1 56 ? 25.930 50.725 75.813 1.00 24.38 55 ASN B O 1
ATOM 7363 N N . VAL B 1 57 ? 26.619 52.206 74.259 1.00 28.00 56 VAL B N 1
ATOM 7364 C CA . VAL B 1 57 ? 27.892 52.486 74.893 1.00 29.54 56 VAL B CA 1
ATOM 7365 C C . VAL B 1 57 ? 27.662 52.981 76.320 1.00 28.94 56 VAL B C 1
ATOM 7366 O O . VAL B 1 57 ? 28.553 52.919 77.164 1.00 30.91 56 VAL B O 1
ATOM 7379 N N . ALA B 1 58 ? 26.445 53.445 76.587 1.00 28.59 57 ALA B N 1
ATOM 7380 C CA . ALA B 1 58 ? 26.098 54.011 77.883 1.00 29.36 57 ALA B CA 1
ATOM 7381 C C . ALA B 1 58 ? 25.496 53.013 78.870 1.00 27.88 57 ALA B C 1
ATOM 7382 O O . ALA B 1 58 ? 25.260 53.367 80.015 1.00 29.41 57 ALA B O 1
ATOM 7389 N N . THR B 1 59 ? 25.247 51.775 78.439 1.00 24.59 58 THR B N 1
ATOM 7390 C CA . THR B 1 59 ? 24.634 50.774 79.324 1.00 23.17 58 THR B CA 1
ATOM 7391 C C . THR B 1 59 ? 25.424 49.460 79.405 1.00 19.91 58 THR B C 1
ATOM 7392 O O . THR B 1 59 ? 24.841 48.381 79.515 1.00 22.59 58 THR B O 1
ATOM 7403 N N . GLN B 1 60 ? 26.747 49.551 79.355 1.00 19.60 59 GLN B N 1
ATOM 7404 C CA . GLN B 1 60 ? 27.574 48.385 79.618 1.00 18.07 59 GLN B CA 1
ATOM 7405 C C . GLN B 1 60 ? 27.447 48.069 81.117 1.00 16.71 59 GLN B C 1
ATOM 7406 O O . GLN B 1 60 ? 27.677 48.944 81.940 1.00 17.98 59 GLN B O 1
ATOM 7420 N N . PRO B 1 61 ? 27.081 46.829 81.492 1.00 15.75 60 PRO B N 1
ATOM 7421 C CA . PRO B 1 61 ? 26.990 46.519 82.926 1.00 14.82 60 PRO B CA 1
ATOM 7422 C C . PRO B 1 61 ? 28.359 46.304 83.549 1.00 13.48 60 PRO B C 1
ATOM 7423 O O . PRO B 1 61 ? 29.328 46.044 82.851 1.00 14.02 60 PRO B O 1
ATOM 7434 N N . LEU B 1 62 ? 28.448 46.424 84.865 1.00 14.07 61 LEU B N 1
ATOM 7435 C CA . LEU B 1 62 ? 29.707 46.144 85.552 1.00 13.88 61 LEU B CA 1
ATOM 7436 C C . LEU B 1 62 ? 30.171 44.715 85.335 1.00 12.09 61 LEU B C 1
ATOM 7437 O O . LEU B 1 62 ? 31.367 44.474 85.133 1.00 12.71 61 LEU B O 1
ATOM 7453 N N . VAL B 1 63 ? 29.246 43.769 85.387 1.00 11.72 62 VAL B N 1
ATOM 7454 C CA . VAL B 1 63 ? 29.523 42.379 85.052 1.00 10.74 62 VAL B CA 1
ATOM 7455 C C . VAL B 1 63 ? 28.521 41.982 83.979 1.00 9.78 62 VAL B C 1
ATOM 7456 O O . VAL B 1 63 ? 27.323 41.990 84.203 1.00 12.19 62 VAL B O 1
ATOM 7469 N N . ALA B 1 64 ? 29.036 41.700 82.792 1.00 9.03 63 ALA B N 1
ATOM 7470 C CA . ALA B 1 64 ? 28.248 41.199 81.691 1.00 9.97 63 ALA B CA 1
ATOM 7471 C C . ALA B 1 64 ? 28.195 39.682 81.825 1.00 9.62 63 ALA B C 1
ATOM 7472 O O . ALA B 1 64 ? 29.219 39.028 81.936 1.00 11.94 63 ALA B O 1
ATOM 7479 N N . LEU B 1 65 ? 26.996 39.130 81.849 1.00 9.02 64 LEU B N 1
ATOM 7480 C CA . LEU B 1 65 ? 26.781 37.711 82.064 1.00 7.79 64 LEU B CA 1
ATOM 7481 C C . LEU B 1 65 ? 25.915 37.141 80.958 1.00 7.61 64 LEU B C 1
ATOM 7482 O O . LEU B 1 65 ? 24.878 37.704 80.619 1.00 8.52 64 LEU B O 1
ATOM 7498 N N . ASN B 1 66 ? 26.355 36.007 80.419 1.00 7.26 65 ASN B N 1
ATOM 7499 C CA . ASN B 1 66 ? 25.545 35.193 79.518 1.00 6.86 65 ASN B CA 1
ATOM 7500 C C . ASN B 1 66 ? 25.596 33.747 80.051 1.00 6.98 65 ASN B C 1
ATOM 7501 O O . ASN B 1 66 ? 26.482 33.387 80.828 1.00 7.77 65 ASN B O 1
ATOM 7512 N N . ILE B 1 67 ? 24.672 32.917 79.600 1.00 7.76 66 ILE B N 1
ATOM 7513 C CA . ILE B 1 67 ? 24.623 31.527 80.017 1.00 7.14 66 ILE B CA 1
ATOM 7514 C C . ILE B 1 67 ? 24.167 30.666 78.854 1.00 7.17 66 ILE B C 1
ATOM 7515 O O . ILE B 1 67 ? 23.274 31.052 78.075 1.00 8.55 66 ILE B O 1
ATOM 7531 N N . ALA B 1 68 ? 24.758 29.488 78.744 1.00 6.47 67 ALA B N 1
ATOM 7532 C CA . ALA B 1 68 ? 24.384 28.558 77.705 1.00 7.10 67 ALA B CA 1
ATOM 7533 C C . ALA B 1 68 ? 24.363 27.139 78.283 1.00 6.62 67 ALA B C 1
ATOM 7534 O O . ALA B 1 68 ? 25.081 26.840 79.215 1.00 8.42 67 ALA B O 1
ATOM 7541 N N . PHE B 1 69 ? 23.574 26.263 77.668 1.00 6.89 68 PHE B N 1
ATOM 7542 C CA . PHE B 1 69 ? 23.371 24.897 78.158 1.00 7.30 68 PHE B CA 1
ATOM 7543 C C . PHE B 1 69 ? 23.766 23.886 77.112 1.00 7.95 68 PHE B C 1
ATOM 7544 O O . PHE B 1 69 ? 23.478 24.053 75.934 1.00 7.86 68 PHE B O 1
ATOM 7561 N N . SER B 1 70 ? 24.406 22.808 77.557 1.00 7.38 69 SER B N 1
ATOM 7562 C CA . SER B 1 70 ? 24.681 21.691 76.678 1.00 7.81 69 SER B CA 1
ATOM 7563 C C . SER B 1 70 ? 23.424 20.846 76.544 1.00 7.23 69 SER B C 1
ATOM 7564 O O . SER B 1 70 ? 22.427 21.049 77.236 1.00 7.90 69 SER B O 1
ATOM 7572 N N . ASN B 1 71 ? 23.462 19.866 75.659 1.00 8.10 70 ASN B N 1
ATOM 7573 C CA . ASN B 1 71 ? 22.333 18.952 75.520 1.00 8.77 70 ASN B CA 1
ATOM 7574 C C . ASN B 1 71 ? 22.002 18.245 76.840 1.00 8.43 70 ASN B C 1
ATOM 7575 O O . ASN B 1 71 ? 20.842 18.152 77.244 1.00 8.82 70 ASN B O 1
ATOM 7586 N N . THR B 1 72 ? 23.026 17.750 77.541 1.00 9.00 71 THR B N 1
ATOM 7587 C CA . THR B 1 72 ? 22.792 17.061 78.798 1.00 9.72 71 THR B CA 1
ATOM 7588 C C . THR B 1 72 ? 22.316 18.039 79.872 1.00 9.21 71 THR B C 1
ATOM 7589 O O . THR B 1 72 ? 21.587 17.638 80.768 1.00 10.70 71 THR B O 1
ATOM 7600 N N . GLY B 1 73 ? 22.682 19.313 79.781 1.00 8.92 72 GLY B N 1
ATOM 7601 C CA . GLY B 1 73 ? 22.147 20.314 80.682 1.00 9.12 72 GLY B CA 1
ATOM 7602 C C . GLY B 1 73 ? 20.665 20.564 80.458 1.00 9.22 72 GLY B C 1
ATOM 7603 O O . GLY B 1 73 ? 19.886 20.683 81.414 1.00 9.71 72 GLY B O 1
ATOM 7607 N N . LEU B 1 74 ? 20.259 20.660 79.199 1.00 8.54 73 LEU B N 1
ATOM 7608 C CA . LEU B 1 74 ? 18.839 20.775 78.898 1.00 9.80 73 LEU B CA 1
ATOM 7609 C C . LEU B 1 74 ? 18.068 19.556 79.412 1.00 9.49 73 LEU B C 1
ATOM 7610 O O . LEU B 1 74 ? 17.005 19.701 80.024 1.00 10.80 73 LEU B O 1
ATOM 7626 N N . LEU B 1 75 ? 18.611 18.365 79.195 1.00 10.69 74 LEU B N 1
ATOM 7627 C CA . LEU B 1 75 ? 17.972 17.167 79.724 1.00 12.18 74 LEU B CA 1
ATOM 7628 C C . LEU B 1 75 ? 17.839 17.228 81.235 1.00 12.80 74 LEU B C 1
ATOM 7629 O O . LEU B 1 75 ? 16.801 16.860 81.788 1.00 13.95 74 LEU B O 1
ATOM 7645 N N . ALA B 1 76 ? 18.874 17.709 81.911 1.00 11.73 75 ALA B N 1
ATOM 7646 C CA . ALA B 1 76 ? 18.847 17.798 83.367 1.00 11.91 75 ALA B CA 1
ATOM 7647 C C . ALA B 1 76 ? 17.713 18.694 83.844 1.00 12.60 75 ALA B C 1
ATOM 7648 O O . ALA B 1 76 ? 17.121 18.482 84.910 1.00 13.77 75 ALA B O 1
ATOM 7655 N N . LEU B 1 77 ? 17.436 19.719 83.042 1.00 10.89 76 LEU B N 1
ATOM 7656 C CA . LEU B 1 77 ? 16.359 20.657 83.303 1.00 11.87 76 LEU B CA 1
ATOM 7657 C C . LEU B 1 77 ? 15.003 20.153 82.827 1.00 11.86 76 LEU B C 1
ATOM 7658 O O . LEU B 1 77 ? 14.022 20.872 82.911 1.00 12.71 76 LEU B O 1
ATOM 7674 N N . GLY B 1 78 ? 14.931 18.910 82.369 1.00 12.17 77 GLY B N 1
ATOM 7675 C CA . GLY B 1 78 ? 13.679 18.326 81.922 1.00 12.96 77 GLY B CA 1
ATOM 7676 C C . GLY B 1 78 ? 13.211 18.812 80.561 1.00 13.40 77 GLY B C 1
ATOM 7677 O O . GLY B 1 78 ? 12.027 18.696 80.231 1.00 15.86 77 GLY B O 1
ATOM 7681 N N . VAL B 1 79 ? 14.134 19.368 79.781 1.00 11.92 78 VAL B N 1
ATOM 7682 C CA . VAL B 1 79 ? 13.833 19.842 78.445 1.00 13.15 78 VAL B CA 1
ATOM 7683 C C . VAL B 1 79 ? 14.255 18.757 77.462 1.00 13.75 78 VAL B C 1
ATOM 7684 O O . VAL B 1 79 ? 15.451 18.610 77.153 1.00 14.75 78 VAL B O 1
ATOM 7697 N N . THR B 1 80 ? 13.271 18.008 76.967 1.00 14.15 79 THR B N 1
ATOM 7698 C CA . THR B 1 80 ? 13.526 16.896 76.059 1.00 14.45 79 THR B CA 1
ATOM 7699 C C . THR B 1 80 ? 13.262 17.245 74.605 1.00 13.41 79 THR B C 1
ATOM 7700 O O . THR B 1 80 ? 13.350 16.381 73.733 1.00 15.82 79 THR B O 1
ATOM 7711 N N . ASP B 1 81 ? 12.990 18.520 74.350 1.00 13.23 80 ASP B N 1
ATOM 7712 C CA . ASP B 1 81 ? 12.688 18.990 73.011 1.00 12.61 80 ASP B CA 1
ATOM 7713 C C . ASP B 1 81 ? 13.837 18.759 72.037 1.00 11.58 80 ASP B C 1
ATOM 7714 O O . ASP B 1 81 ? 15.011 18.758 72.408 1.00 13.32 80 ASP B O 1
ATOM 7723 N N . ASN B 1 82 ? 13.475 18.619 70.772 1.00 11.97 81 ASN B N 1
ATOM 7724 C CA . ASN B 1 82 ? 14.465 18.588 69.713 1.00 12.17 81 ASN B CA 1
ATOM 7725 C C . ASN B 1 82 ? 14.763 20.024 69.260 1.00 10.51 81 ASN B C 1
ATOM 7726 O O . ASN B 1 82 ? 13.918 20.676 68.667 1.00 12.48 81 ASN B O 1
ATOM 7737 N N . LEU B 1 83 ? 15.968 20.516 69.523 1.00 9.99 82 LEU B N 1
ATOM 7738 C CA . LEU B 1 83 ? 16.334 21.865 69.133 1.00 9.55 82 LEU B CA 1
ATOM 7739 C C . LEU B 1 83 ? 16.695 21.959 67.660 1.00 11.01 82 LEU B C 1
ATOM 7740 O O . LEU B 1 83 ? 16.938 23.049 67.159 1.00 12.31 82 LEU B O 1
ATOM 7756 N N . GLY B 1 84 ? 16.760 20.826 66.972 1.00 10.06 83 GLY B N 1
ATOM 7757 C CA . GLY B 1 84 ? 16.949 20.820 65.533 1.00 11.11 83 GLY B CA 1
ATOM 7758 C C . GLY B 1 84 ? 18.380 20.705 65.072 1.00 10.36 83 GLY B C 1
ATOM 7759 O O . GLY B 1 84 ? 18.685 20.947 63.909 1.00 12.84 83 GLY B O 1
ATOM 7763 N N . ASP B 1 85 ? 19.255 20.334 65.989 1.00 9.41 84 ASP B N 1
ATOM 7764 C CA . ASP B 1 85 ? 20.686 20.262 65.714 1.00 9.03 84 ASP B CA 1
ATOM 7765 C C . ASP B 1 85 ? 21.332 18.976 66.249 1.00 9.35 84 ASP B C 1
ATOM 7766 O O . ASP B 1 85 ? 21.607 18.847 67.448 1.00 9.40 84 ASP B O 1
ATOM 7775 N N . SER B 1 86 ? 21.570 18.025 65.359 1.00 9.93 85 SER B N 1
ATOM 7776 C CA . SER B 1 86 ? 22.125 16.745 65.780 1.00 10.69 85 SER B CA 1
ATOM 7777 C C . SER B 1 86 ? 23.521 16.878 66.393 1.00 9.14 85 SER B C 1
ATOM 7778 O O . SER B 1 86 ? 23.837 16.168 67.352 1.00 10.19 85 SER B O 1
ATOM 7784 N N . LEU B 1 87 ? 24.355 17.761 65.855 1.00 9.07 86 LEU B N 1
ATOM 7785 C CA . LEU B 1 87 ? 25.702 17.921 66.401 1.00 8.94 86 LEU B CA 1
ATOM 7786 C C . LEU B 1 87 ? 25.620 18.423 67.839 1.00 8.15 86 LEU B C 1
ATOM 7787 O O . LEU B 1 87 ? 26.337 17.933 68.718 1.00 8.92 86 LEU B O 1
ATOM 7803 N N . PHE B 1 88 ? 24.753 19.399 68.103 1.00 8.36 87 PHE B N 1
ATOM 7804 C CA . PHE B 1 88 ? 24.562 19.882 69.450 1.00 8.66 87 PHE B CA 1
ATOM 7805 C C . PHE B 1 88 ? 24.077 18.751 70.373 1.00 9.07 87 PHE B C 1
ATOM 7806 O O . PHE B 1 88 ? 24.575 18.582 71.496 1.00 8.95 87 PHE B O 1
ATOM 7823 N N . ALA B 1 89 ? 23.099 17.970 69.912 1.00 9.62 88 ALA B N 1
ATOM 7824 C CA . ALA B 1 89 ? 22.541 16.911 70.730 1.00 9.93 88 ALA B CA 1
ATOM 7825 C C . ALA B 1 89 ? 23.590 15.884 71.134 1.00 10.33 88 ALA B C 1
ATOM 7826 O O . ALA B 1 89 ? 23.568 15.371 72.257 1.00 11.19 88 ALA B O 1
ATOM 7833 N N . ASN B 1 90 ? 24.513 15.578 70.231 1.00 10.22 89 ASN B N 1
ATOM 7834 C CA . ASN B 1 90 ? 25.486 14.546 70.482 1.00 10.37 89 ASN B CA 1
ATOM 7835 C C . ASN B 1 90 ? 26.685 14.998 71.292 1.00 10.32 89 ASN B C 1
ATOM 7836 O O . ASN B 1 90 ? 27.351 14.176 71.916 1.00 10.41 89 ASN B O 1
ATOM 7847 N N . GLY B 1 91 ? 26.947 16.301 71.298 1.00 9.72 90 GLY B N 1
ATOM 7848 C CA . GLY B 1 91 ? 28.078 16.851 72.027 1.00 9.76 90 GLY B CA 1
ATOM 7849 C C . GLY B 1 91 ? 29.378 16.850 71.227 1.00 8.06 90 GLY B C 1
ATOM 7850 O O . GLY B 1 91 ? 29.559 16.057 70.306 1.00 9.29 90 GLY B O 1
ATOM 7854 N N . GLN B 1 92 ? 30.274 17.761 71.609 1.00 8.37 91 GLN B N 1
ATOM 7855 C CA . GLN B 1 92 ? 31.482 17.934 70.828 1.00 8.37 91 GLN B CA 1
ATOM 7856 C C . GLN B 1 92 ? 32.449 16.764 70.928 1.00 8.64 91 GLN B C 1
ATOM 7857 O O . GLN B 1 92 ? 33.156 16.478 69.967 1.00 8.73 91 GLN B O 1
ATOM 7871 N N . ALA B 1 93 ? 32.478 16.065 72.054 1.00 8.68 92 ALA B N 1
ATOM 7872 C CA . ALA B 1 93 ? 33.397 14.938 72.163 1.00 9.32 92 ALA B CA 1
ATOM 7873 C C . ALA B 1 93 ? 33.141 13.900 71.073 1.00 9.90 92 ALA B C 1
ATOM 7874 O O . ALA B 1 93 ? 34.076 13.379 70.469 1.00 11.12 92 ALA B O 1
ATOM 7881 N N . LYS B 1 94 ? 31.872 13.604 70.815 1.00 10.16 93 LYS B N 1
ATOM 7882 C CA . LYS B 1 94 ? 31.527 12.663 69.766 1.00 11.78 93 LYS B CA 1
ATOM 7883 C C . LYS B 1 94 ? 31.849 13.182 68.376 1.00 11.28 93 LYS B C 1
ATOM 7884 O O . LYS B 1 94 ? 31.978 12.395 67.448 1.00 13.37 93 LYS B O 1
ATOM 7903 N N . ASP B 1 95 ? 32.014 14.490 68.237 1.00 10.76 94 ASP B N 1
ATOM 7904 C CA . ASP B 1 95 ? 32.331 15.121 66.950 1.00 10.13 94 ASP B CA 1
ATOM 7905 C C . ASP B 1 95 ? 33.843 15.238 66.722 1.00 10.02 94 ASP B C 1
ATOM 7906 O O . ASP B 1 95 ? 34.284 15.646 65.657 1.00 11.07 94 ASP B O 1
ATOM 7915 N N . ALA B 1 96 ? 34.658 14.895 67.717 1.00 10.32 95 ALA B N 1
ATOM 7916 C CA . ALA B 1 96 ? 36.104 15.151 67.615 1.00 11.31 95 ALA B CA 1
ATOM 7917 C C . ALA B 1 96 ? 36.729 14.510 66.379 1.00 11.87 95 ALA B C 1
ATOM 7918 O O . ALA B 1 96 ? 37.589 15.117 65.723 1.00 12.25 95 ALA B O 1
ATOM 7925 N N . THR B 1 97 ? 36.311 13.286 66.060 1.00 12.45 96 THR B N 1
ATOM 7926 C CA . THR B 1 97 ? 36.876 12.600 64.899 1.00 13.66 96 THR B CA 1
ATOM 7927 C C . THR B 1 97 ? 36.630 13.361 63.588 1.00 11.82 96 THR B C 1
ATOM 7928 O O . THR B 1 97 ? 37.435 13.258 62.655 1.00 11.89 96 THR B O 1
ATOM 7946 N N . SER B 1 98 ? 35.556 14.141 63.531 1.00 11.71 97 SER B N 1
ATOM 7947 C CA . SER B 1 98 ? 35.271 14.964 62.361 1.00 11.85 97 SER B CA 1
ATOM 7948 C C . SER B 1 98 ? 36.376 15.950 62.076 1.00 11.06 97 SER B C 1
ATOM 7949 O O . SER B 1 98 ? 36.523 16.381 60.944 1.00 12.72 97 SER B O 1
ATOM 7957 N N . PHE B 1 99 ? 37.124 16.320 63.115 1.00 10.18 98 PHE B N 1
ATOM 7958 C CA . PHE B 1 99 ? 38.183 17.333 63.020 1.00 9.99 98 PHE B CA 1
ATOM 7959 C C . PHE B 1 99 ? 39.568 16.697 63.030 1.00 9.90 98 PHE B C 1
ATOM 7960 O O . PHE B 1 99 ? 40.576 17.396 63.105 1.00 10.53 98 PHE B O 1
ATOM 7977 N N . LYS B 1 100 ? 39.623 15.379 62.940 1.00 10.63 99 LYS B N 1
ATOM 7978 C CA . LYS B 1 100 ? 40.897 14.686 62.950 1.00 11.21 99 LYS B CA 1
ATOM 7979 C C . LYS B 1 100 ? 41.738 15.054 64.167 1.00 10.77 99 LYS B C 1
ATOM 7980 O O . LYS B 1 100 ? 42.922 15.394 64.073 1.00 11.21 99 LYS B O 1
ATOM 7999 N N . GLU B 1 101 ? 41.076 14.973 65.319 1.00 10.83 100 GLU B N 1
ATOM 8000 C CA . GLU B 1 101 ? 41.725 15.024 66.623 1.00 10.25 100 GLU B CA 1
ATOM 8001 C C . GLU B 1 101 ? 41.117 13.942 67.505 1.00 11.60 100 GLU B C 1
ATOM 8002 O O . GLU B 1 101 ? 40.107 13.325 67.141 1.00 12.52 100 GLU B O 1
ATOM 8014 N N . SER B 1 102 ? 41.709 13.749 68.678 1.00 13.16 101 SER B N 1
ATOM 8015 C CA . SER B 1 102 ? 41.255 12.762 69.635 1.00 13.66 101 SER B CA 1
ATOM 8016 C C . SER B 1 102 ? 40.935 13.436 70.949 1.00 12.98 101 SER B C 1
ATOM 8017 O O . SER B 1 102 ? 41.620 14.349 71.399 1.00 16.04 101 SER B O 1
ATOM 8025 N N . THR B 1 103 ? 39.917 12.943 71.624 1.00 11.81 102 THR B N 1
ATOM 8026 C CA . THR B 1 103 ? 39.630 13.491 72.930 1.00 11.91 102 THR B CA 1
ATOM 8027 C C . THR B 1 103 ? 40.713 13.140 73.951 1.00 13.86 102 THR B C 1
ATOM 8028 O O . THR B 1 103 ? 40.693 13.676 75.054 1.00 13.17 102 THR B O 1
ATOM 8039 N N . SER B 1 104 ? 41.653 12.261 73.606 1.00 16.23 103 SER B N 1
ATOM 8040 C CA . SER B 1 104 ? 42.709 11.917 74.545 1.00 18.15 103 SER B CA 1
ATOM 8041 C C . SER B 1 104 ? 43.579 13.124 74.906 1.00 18.37 103 SER B C 1
ATOM 8042 O O . SER B 1 104 ? 44.183 13.150 75.966 1.00 17.92 103 SER B O 1
ATOM 8048 N N . SER B 1 105 ? 43.588 14.143 74.057 1.00 18.34 104 SER B N 1
ATOM 8049 C CA . SER B 1 105 ? 44.337 15.369 74.313 1.00 17.24 104 SER B CA 1
ATOM 8050 C C . SER B 1 105 ? 43.545 16.453 75.061 1.00 13.30 104 SER B C 1
ATOM 8051 O O . SER B 1 105 ? 44.095 17.486 75.441 1.00 15.65 104 SER B O 1
ATOM 8063 N N . TRP B 1 106 ? 42.256 16.215 75.258 1.00 10.44 105 TRP B N 1
ATOM 8064 C CA . TRP B 1 106 ? 41.367 17.225 75.782 1.00 9.82 105 TRP B CA 1
ATOM 8065 C C . TRP B 1 106 ? 41.473 17.396 77.300 1.00 9.95 105 TRP B C 1
ATOM 8066 O O . TRP B 1 106 ? 41.791 16.451 78.031 1.00 11.20 105 TRP B O 1
ATOM 8087 N N . VAL B 1 107 ? 41.126 18.599 77.760 1.00 10.88 106 VAL B N 1
ATOM 8088 C CA . VAL B 1 107 ? 40.819 18.822 79.173 1.00 11.63 106 VAL B CA 1
ATOM 8089 C C . VAL B 1 107 ? 39.811 17.736 79.560 1.00 10.25 106 VAL B C 1
ATOM 8090 O O . VAL B 1 107 ? 38.807 17.574 78.869 1.00 10.61 106 VAL B O 1
ATOM 8103 N N . PRO B 1 108 ? 40.078 16.978 80.630 1.00 11.40 107 PRO B N 1
ATOM 8104 C CA . PRO B 1 108 ? 39.254 15.773 80.820 1.00 11.05 107 PRO B CA 1
ATOM 8105 C C . PRO B 1 108 ? 37.766 16.062 80.982 1.00 10.87 107 PRO B C 1
ATOM 8106 O O . PRO B 1 108 ? 36.930 15.276 80.557 1.00 12.19 107 PRO B O 1
ATOM 8117 N N . GLN B 1 109 ? 37.442 17.212 81.555 1.00 11.56 108 GLN B N 1
ATOM 8118 C CA . GLN B 1 109 ? 36.050 17.576 81.755 1.00 12.21 108 GLN B CA 1
ATOM 8119 C C . GLN B 1 109 ? 35.288 17.728 80.443 1.00 11.98 108 GLN B C 1
ATOM 8120 O O . GLN B 1 109 ? 34.069 17.568 80.443 1.00 12.99 108 GLN B O 1
ATOM 8134 N N . PHE B 1 110 ? 35.979 18.065 79.347 1.00 11.27 109 PHE B N 1
ATOM 8135 C CA . PHE B 1 110 ? 35.318 18.162 78.048 1.00 10.62 109 PHE B CA 1
ATOM 8136 C C . PHE B 1 110 ? 35.138 16.794 77.378 1.00 10.92 109 PHE B C 1
ATOM 8137 O O . PHE B 1 110 ? 34.319 16.674 76.470 1.00 10.87 109 PHE B O 1
ATOM 8154 N N . ALA B 1 111 ? 35.937 15.788 77.763 1.00 10.60 110 ALA B N 1
ATOM 8155 C CA . ALA B 1 111 ? 35.908 14.488 77.104 1.00 11.52 110 ALA B CA 1
ATOM 8156 C C . ALA B 1 111 ? 34.780 13.621 77.671 1.00 13.77 110 ALA B C 1
ATOM 8157 O O . ALA B 1 111 ? 35.006 12.615 78.347 1.00 16.15 110 ALA B O 1
ATOM 8164 N N . GLY B 1 112 ? 33.554 14.027 77.398 1.00 13.14 111 GLY B N 1
ATOM 8165 C CA . GLY B 1 112 ? 32.360 13.388 77.929 1.00 12.52 111 GLY B CA 1
ATOM 8166 C C . GLY B 1 112 ? 31.214 14.348 77.772 1.00 10.91 111 GLY B C 1
ATOM 8167 O O . GLY B 1 112 ? 31.325 15.284 77.003 1.00 11.89 111 GLY B O 1
ATOM 8171 N N . THR B 1 113 ? 30.132 14.115 78.501 1.00 11.69 112 THR B N 1
ATOM 8172 C CA . THR B 1 113 ? 28.980 15.000 78.461 1.00 11.83 112 THR B CA 1
ATOM 8173 C C . THR B 1 113 ? 28.525 15.356 79.874 1.00 11.06 112 THR B C 1
ATOM 8174 O O . THR B 1 113 ? 27.345 15.631 80.108 1.00 12.10 112 THR B O 1
ATOM 8185 N N . GLY B 1 114 ? 29.454 15.374 80.823 1.00 10.85 113 GLY B N 1
ATOM 8186 C CA . GLY B 1 114 ? 29.164 15.817 82.171 1.00 11.57 113 GLY B CA 1
ATOM 8187 C C . GLY B 1 114 ? 28.893 17.303 82.324 1.00 10.39 113 GLY B C 1
ATOM 8188 O O . GLY B 1 114 ? 28.226 17.725 83.267 1.00 11.31 113 GLY B O 1
ATOM 8192 N N . ILE B 1 115 ? 29.455 18.103 81.424 1.00 9.93 114 ILE B N 1
ATOM 8193 C CA . ILE B 1 115 ? 29.232 19.540 81.462 1.00 9.07 114 ILE B CA 1
ATOM 8194 C C . ILE B 1 115 ? 27.812 19.843 80.994 1.00 8.54 114 ILE B C 1
ATOM 8195 O O . ILE B 1 115 ? 27.410 19.446 79.895 1.00 9.01 114 ILE B O 1
ATOM 8211 N N . HIS B 1 116 ? 27.054 20.532 81.843 1.00 8.59 115 HIS B N 1
ATOM 8212 C CA . HIS B 1 116 ? 25.671 20.915 81.580 1.00 8.20 115 HIS B CA 1
ATOM 8213 C C . HIS B 1 116 ? 25.516 22.321 81.031 1.00 7.67 115 HIS B C 1
ATOM 8214 O O . HIS B 1 116 ? 24.483 22.655 80.447 1.00 7.78 115 HIS B O 1
ATOM 8229 N N . GLY B 1 117 ? 26.535 23.164 81.201 1.00 8.27 116 GLY B N 1
ATOM 8230 C CA . GLY B 1 117 ? 26.430 24.512 80.714 1.00 7.76 116 GLY B CA 1
ATOM 8231 C C . GLY B 1 117 ? 27.686 25.313 80.975 1.00 7.49 116 GLY B C 1
ATOM 8232 O O . GLY B 1 117 ? 28.641 24.817 81.604 1.00 7.83 116 GLY B O 1
ATOM 8236 N N . VAL B 1 118 ? 27.649 26.550 80.496 1.00 7.40 117 VAL B N 1
ATOM 8237 C CA . VAL B 1 118 ? 28.692 27.517 80.725 1.00 7.66 117 VAL B CA 1
ATOM 8238 C C . VAL B 1 118 ? 28.059 28.851 81.094 1.00 7.00 117 VAL B C 1
ATOM 8239 O O . VAL B 1 118 ? 27.092 29.268 80.462 1.00 7.65 117 VAL B O 1
ATOM 8252 N N . ILE B 1 119 ? 28.601 29.493 82.125 1.00 7.43 118 ILE B N 1
ATOM 8253 C CA . ILE B 1 119 ? 28.320 30.871 82.425 1.00 8.03 118 ILE B CA 1
ATOM 8254 C C . ILE B 1 119 ? 29.514 31.662 81.928 1.00 7.92 118 ILE B C 1
ATOM 8255 O O . ILE B 1 119 ? 30.653 31.350 82.256 1.00 8.45 118 ILE B O 1
ATOM 8271 N N . ILE B 1 120 ? 29.248 32.638 81.069 1.00 7.55 119 ILE B N 1
ATOM 8272 C CA . ILE B 1 120 ? 30.261 33.578 80.614 1.00 7.95 119 ILE B CA 1
ATOM 8273 C C . ILE B 1 120 ? 30.111 34.844 81.445 1.00 7.88 119 ILE B C 1
ATOM 8274 O O . ILE B 1 120 ? 29.059 35.496 81.436 1.00 8.91 119 ILE B O 1
ATOM 8290 N N . LEU B 1 121 ? 31.143 35.155 82.214 1.00 7.97 120 LEU B N 1
ATOM 8291 C CA . LEU B 1 121 ? 31.187 36.343 83.030 1.00 8.64 120 LEU B CA 1
ATOM 8292 C C . LEU B 1 121 ? 32.262 37.252 82.498 1.00 9.34 120 LEU B C 1
ATOM 8293 O O . LEU B 1 121 ? 33.345 36.791 82.215 1.00 12.08 120 LEU B O 1
ATOM 8309 N N . ALA B 1 122 ? 31.983 38.532 82.351 1.00 8.30 121 ALA B N 1
ATOM 8310 C CA . ALA B 1 122 ? 32.920 39.457 81.771 1.00 8.65 121 ALA B CA 1
ATOM 8311 C C . ALA B 1 122 ? 32.894 40.756 82.542 1.00 8.79 121 ALA B C 1
ATOM 8312 O O . ALA B 1 122 ? 31.835 41.262 82.897 1.00 9.44 121 ALA B O 1
ATOM 8319 N N . SER B 1 123 ? 34.066 41.296 82.845 1.00 8.85 122 SER B N 1
ATOM 8320 C CA . SER B 1 123 ? 34.162 42.527 83.587 1.00 9.66 122 SER B CA 1
ATOM 8321 C C . SER B 1 123 ? 35.515 43.139 83.339 1.00 9.36 122 SER B C 1
ATOM 8322 O O . SER B 1 123 ? 36.435 42.488 82.847 1.00 10.22 122 SER B O 1
ATOM 8330 N N . ASP B 1 124 ? 35.686 44.392 83.689 1.00 11.29 123 ASP B N 1
ATOM 8331 C CA . ASP B 1 124 ? 36.984 44.974 83.464 1.00 13.03 123 ASP B CA 1
ATOM 8332 C C . ASP B 1 124 ? 38.007 44.524 84.501 1.00 12.28 123 ASP B C 1
ATOM 8333 O O . ASP B 1 124 ? 39.189 44.687 84.263 1.00 13.85 123 ASP B O 1
ATOM 8340 N N . THR B 1 125 ? 37.576 43.911 85.601 1.00 11.93 124 THR B N 1
ATOM 8341 C CA . THR B 1 125 ? 38.501 43.309 86.580 1.00 13.04 124 THR B CA 1
ATOM 8342 C C . THR B 1 125 ? 38.035 41.907 86.974 1.00 12.26 124 THR B C 1
ATOM 8343 O O . THR B 1 125 ? 36.838 41.594 86.985 1.00 12.93 124 THR B O 1
ATOM 8354 N N . THR B 1 126 ? 39.008 41.069 87.310 1.00 11.81 125 THR B N 1
ATOM 8355 C CA . THR B 1 126 ? 38.698 39.740 87.778 1.00 11.77 125 THR B CA 1
ATOM 8356 C C . THR B 1 126 ? 38.038 39.758 89.148 1.00 11.24 125 THR B C 1
ATOM 8357 O O . THR B 1 126 ? 37.247 38.868 89.420 1.00 12.42 125 THR B O 1
ATOM 8368 N N . ASP B 1 127 ? 38.296 40.754 89.985 1.00 12.58 126 ASP B N 1
ATOM 8369 C CA . ASP B 1 127 ? 37.639 40.792 91.286 1.00 13.43 126 ASP B CA 1
ATOM 8370 C C . ASP B 1 127 ? 36.115 40.856 91.152 1.00 11.41 126 ASP B C 1
ATOM 8371 O O . ASP B 1 127 ? 35.410 40.219 91.928 1.00 11.41 126 ASP B O 1
ATOM 8381 N N . LEU B 1 128 ? 35.611 41.623 90.193 1.00 10.95 127 LEU B N 1
ATOM 8382 C CA . LEU B 1 128 ? 34.163 41.711 90.017 1.00 10.84 127 LEU B CA 1
ATOM 8383 C C . LEU B 1 128 ? 33.578 40.383 89.510 1.00 9.88 127 LEU B C 1
ATOM 8384 O O . LEU B 1 128 ? 32.464 40.010 89.906 1.00 10.43 127 LEU B O 1
ATOM 8400 N N . ILE B 1 129 ? 34.298 39.688 88.622 1.00 10.20 128 ILE B N 1
ATOM 8401 C CA . ILE B 1 129 ? 33.875 38.362 88.180 1.00 9.36 128 ILE B CA 1
ATOM 8402 C C . ILE B 1 129 ? 33.810 37.435 89.390 1.00 9.17 128 ILE B C 1
ATOM 8403 O O . ILE B 1 129 ? 32.851 36.708 89.592 1.00 9.74 128 ILE B O 1
ATOM 8419 N N . ASP B 1 130 ? 34.869 37.445 90.188 1.00 10.32 129 ASP B N 1
ATOM 8420 C CA . ASP B 1 130 ? 34.954 36.518 91.320 1.00 10.66 129 ASP B CA 1
ATOM 8421 C C . ASP B 1 130 ? 33.826 36.755 92.316 1.00 10.34 129 ASP B C 1
ATOM 8422 O O . ASP B 1 130 ? 33.294 35.823 92.904 1.00 11.25 129 ASP B O 1
ATOM 8431 N N . GLN B 1 131 ? 33.464 38.004 92.506 1.00 10.32 130 GLN B N 1
ATOM 8432 C CA . GLN B 1 131 ? 32.349 38.332 93.388 1.00 10.38 130 GLN B CA 1
ATOM 8433 C C . GLN B 1 131 ? 31.022 37.778 92.847 1.00 10.34 130 GLN B C 1
ATOM 8434 O O . GLN B 1 131 ? 30.189 37.277 93.613 1.00 10.77 130 GLN B O 1
ATOM 8458 N N . GLN B 1 132 ? 30.814 37.884 91.535 1.00 10.64 131 GLN B N 1
ATOM 8459 C CA . GLN B 1 132 ? 29.590 37.344 90.966 1.00 10.20 131 GLN B CA 1
ATOM 8460 C C . GLN B 1 132 ? 29.577 35.819 91.096 1.00 10.09 131 GLN B C 1
ATOM 8461 O O . GLN B 1 132 ? 28.548 35.230 91.420 1.00 10.54 131 GLN B O 1
ATOM 8475 N N . VAL B 1 133 ? 30.722 35.170 90.853 1.00 9.29 132 VAL B N 1
ATOM 8476 C CA . VAL B 1 133 ? 30.798 33.724 91.016 1.00 9.44 132 VAL B CA 1
ATOM 8477 C C . VAL B 1 133 ? 30.469 33.327 92.465 1.00 10.40 132 VAL B C 1
ATOM 8478 O O . VAL B 1 133 ? 29.727 32.375 92.696 1.00 9.83 132 VAL B O 1
ATOM 8491 N N . ALA B 1 134 ? 31.011 34.063 93.427 1.00 9.58 133 ALA B N 1
ATOM 8492 C CA . ALA B 1 134 ? 30.770 33.754 94.826 1.00 10.85 133 ALA B CA 1
ATOM 8493 C C . ALA B 1 134 ? 29.283 33.889 95.146 1.00 10.85 133 ALA B C 1
ATOM 8494 O O . ALA B 1 134 ? 28.719 33.082 95.870 1.00 10.96 133 ALA B O 1
ATOM 8501 N N . SER B 1 135 ? 28.641 34.906 94.578 1.00 10.33 134 SER B N 1
ATOM 8502 C CA . SER B 1 135 ? 27.211 35.097 94.775 1.00 10.94 134 SER B CA 1
ATOM 8503 C C . SER B 1 135 ? 26.420 33.928 94.210 1.00 10.70 134 SER B C 1
ATOM 8504 O O . SER B 1 135 ? 25.518 33.417 94.854 1.00 10.71 134 SER B O 1
ATOM 8509 N N . ILE B 1 136 ? 26.749 33.520 92.990 1.00 9.25 135 ILE B N 1
ATOM 8510 C CA . ILE B 1 136 ? 26.076 32.409 92.347 1.00 9.67 135 ILE B CA 1
ATOM 8511 C C . ILE B 1 136 ? 26.214 31.134 93.181 1.00 9.61 135 ILE B C 1
ATOM 8512 O O . ILE B 1 136 ? 25.231 30.426 93.438 1.00 10.13 135 ILE B O 1
ATOM 8528 N N . GLU B 1 137 ? 27.433 30.835 93.601 1.00 9.77 136 GLU B N 1
ATOM 8529 C CA . GLU B 1 137 ? 27.657 29.633 94.397 1.00 10.59 136 GLU B CA 1
ATOM 8530 C C . GLU B 1 137 ? 26.911 29.708 95.730 1.00 10.49 136 GLU B C 1
ATOM 8531 O O . GLU B 1 137 ? 26.437 28.689 96.233 1.00 10.84 136 GLU B O 1
ATOM 8543 N N . SER B 1 138 ? 26.792 30.901 96.301 1.00 10.27 137 SER B N 1
ATOM 8544 C CA . SER B 1 138 ? 26.070 31.097 97.547 1.00 11.59 137 SER B CA 1
ATOM 8545 C C . SER B 1 138 ? 24.568 30.870 97.377 1.00 11.54 137 SER B C 1
ATOM 8546 O O . SER B 1 138 ? 23.936 30.167 98.171 1.00 13.23 137 SER B O 1
ATOM 8554 N N . THR B 1 139 ? 23.970 31.489 96.360 1.00 11.13 138 THR B N 1
ATOM 8555 C CA . THR B 1 139 ? 22.517 31.432 96.243 1.00 11.81 138 THR B CA 1
ATOM 8556 C C . THR B 1 139 ? 22.046 30.091 95.685 1.00 10.70 138 THR B C 1
ATOM 8557 O O . THR B 1 139 ? 21.024 29.576 96.111 1.00 12.30 138 THR B O 1
ATOM 8568 N N . PHE B 1 140 ? 22.804 29.514 94.762 1.00 10.03 139 PHE B N 1
ATOM 8569 C CA . PHE B 1 140 ? 22.460 28.209 94.202 1.00 9.82 139 PHE B CA 1
ATOM 8570 C C . PHE B 1 140 ? 22.837 27.073 95.148 1.00 10.30 139 PHE B C 1
ATOM 8571 O O . PHE B 1 140 ? 22.292 25.978 95.043 1.00 10.56 139 PHE B O 1
ATOM 8588 N N . GLY B 1 141 ? 23.805 27.280 96.028 1.00 10.29 140 GLY B N 1
ATOM 8589 C CA . GLY B 1 141 ? 24.379 26.176 96.788 1.00 11.27 140 GLY B CA 1
ATOM 8590 C C . GLY B 1 141 ? 24.873 25.075 95.859 1.00 10.57 140 GLY B C 1
ATOM 8591 O O . GLY B 1 141 ? 25.340 25.344 94.748 1.00 12.04 140 GLY B O 1
ATOM 8595 N N . SER B 1 142 ? 24.758 23.833 96.309 1.00 10.80 141 SER B N 1
ATOM 8596 C CA . SER B 1 142 ? 25.236 22.683 95.543 1.00 11.30 141 SER B CA 1
ATOM 8597 C C . SER B 1 142 ? 24.425 22.391 94.295 1.00 11.46 141 SER B C 1
ATOM 8598 O O . SER B 1 142 ? 24.786 21.503 93.525 1.00 12.57 141 SER B O 1
ATOM 8606 N N . SER B 1 143 ? 23.337 23.118 94.069 1.00 10.81 142 SER B N 1
ATOM 8607 C CA . SER B 1 143 ? 22.518 22.814 92.910 1.00 10.83 142 SER B CA 1
ATOM 8608 C C . SER B 1 143 ? 23.271 23.119 91.605 1.00 11.56 142 SER B C 1
ATOM 8609 O O . SER B 1 143 ? 22.966 22.545 90.559 1.00 12.53 142 SER B O 1
ATOM 8617 N N . ILE B 1 144 ? 24.249 24.011 91.681 1.00 11.06 143 ILE B N 1
ATOM 8618 C CA . ILE B 1 144 ? 25.216 24.213 90.598 1.00 11.77 143 ILE B CA 1
ATOM 8619 C C . ILE B 1 144 ? 26.552 23.713 91.117 1.00 13.80 143 ILE B C 1
ATOM 8620 O O . ILE B 1 144 ? 26.872 23.846 92.299 1.00 16.04 143 ILE B O 1
ATOM 8636 N N . SER B 1 145 ? 27.343 23.116 90.252 1.00 14.11 144 SER B N 1
ATOM 8637 C CA . SER B 1 145 ? 28.689 22.780 90.658 1.00 17.79 144 SER B CA 1
ATOM 8638 C C . SER B 1 145 ? 29.676 22.989 89.530 1.00 14.64 144 SER B C 1
ATOM 8639 O O . SER B 1 145 ? 29.465 22.617 88.372 1.00 15.47 144 SER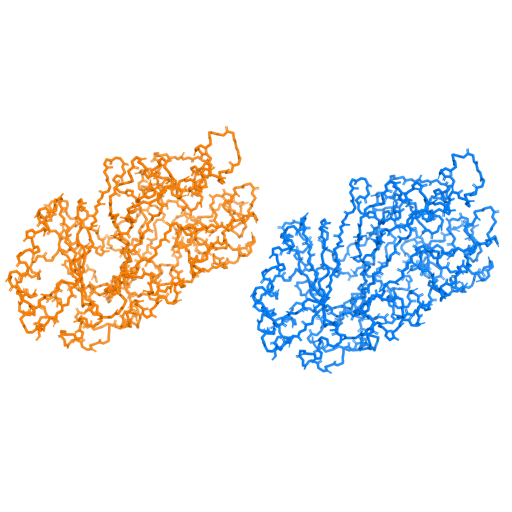 B O 1
ATOM 8644 N N . LYS B 1 146 ? 30.759 23.645 89.897 1.00 12.78 145 LYS B N 1
ATOM 8645 C CA . LYS B 1 146 ? 31.813 23.961 88.964 1.00 12.23 145 LYS B CA 1
ATOM 8646 C C . LYS B 1 146 ? 32.598 22.709 88.606 1.00 11.90 145 LYS B C 1
ATOM 8647 O O . LYS B 1 146 ? 33.156 22.045 89.471 1.00 13.50 145 LYS B O 1
ATOM 8666 N N . LEU B 1 147 ? 32.665 22.394 87.320 1.00 9.98 146 LEU B N 1
ATOM 8667 C CA . LEU B 1 147 ? 33.490 21.293 86.840 1.00 10.60 146 LEU B CA 1
ATOM 8668 C C . LEU B 1 147 ? 34.862 21.750 86.378 1.00 11.17 146 LEU B C 1
ATOM 8669 O O . LEU B 1 147 ? 35.851 21.044 86.561 1.00 11.83 146 LEU B O 1
ATOM 8685 N N . SER B 1 148 ? 34.928 22.920 85.757 1.00 10.43 147 SER B N 1
ATOM 8686 C CA . SER B 1 148 ? 36.191 23.461 85.246 1.00 11.30 147 SER B CA 1
ATOM 8687 C C . SER B 1 148 ? 35.935 24.917 84.886 1.00 9.92 147 SER B C 1
ATOM 8688 O O . SER B 1 148 ? 34.787 25.357 84.849 1.00 9.74 147 SER B O 1
ATOM 8694 N N . SER B 1 149 ? 36.995 25.664 84.618 1.00 11.02 148 SER B N 1
ATOM 8695 C CA . SER B 1 149 ? 36.830 27.027 84.154 1.00 10.54 148 SER B CA 1
ATOM 8696 C C . SER B 1 149 ? 38.042 27.449 83.361 1.00 11.53 148 SER B C 1
ATOM 8697 O O . SER B 1 149 ? 39.100 26.842 83.470 1.00 14.04 148 SER B O 1
ATOM 8705 N N . LEU B 1 150 ? 37.877 28.494 82.564 1.00 10.28 149 LEU B N 1
ATOM 8706 C CA . LEU B 1 150 ? 38.967 29.077 81.802 1.00 9.61 149 LEU B CA 1
ATOM 8707 C C . LEU B 1 150 ? 38.887 30.598 81.903 1.00 8.51 149 LEU B C 1
ATOM 8708 O O . LEU B 1 150 ? 37.863 31.199 81.554 1.00 9.35 149 LEU B O 1
ATOM 8724 N N . SER B 1 151 ? 39.949 31.210 82.426 1.00 8.93 150 SER B N 1
ATOM 8725 C CA . SER B 1 151 ? 40.070 32.661 82.486 1.00 9.83 150 SER B CA 1
ATOM 8726 C C . SER B 1 151 ? 40.691 33.197 81.206 1.00 9.66 150 SER B C 1
ATOM 8727 O O . SER B 1 151 ? 41.617 32.597 80.670 1.00 12.27 150 SER B O 1
ATOM 8735 N N . ALA B 1 152 ? 40.220 34.341 80.746 1.00 9.42 151 ALA B N 1
ATOM 8736 C CA . ALA B 1 152 ? 40.658 34.928 79.485 1.00 8.54 151 ALA B CA 1
ATOM 8737 C C . ALA B 1 152 ? 40.752 36.424 79.641 1.00 8.79 151 ALA B C 1
ATOM 8738 O O . ALA B 1 152 ? 40.155 37.014 80.563 1.00 9.30 151 ALA B O 1
ATOM 8745 N N . SER B 1 153 ? 41.537 37.051 78.775 1.00 9.09 152 SER B N 1
ATOM 8746 C CA . SER B 1 153 ? 41.743 38.489 78.841 1.00 8.75 152 SER B CA 1
ATOM 8747 C C . SER B 1 153 ? 42.058 39.090 77.483 1.00 9.24 152 SER B C 1
ATOM 8748 O O . SER B 1 153 ? 42.762 38.496 76.666 1.00 9.65 152 SER B O 1
ATOM 8756 N N . ILE B 1 154 ? 41.600 40.314 77.269 1.00 9.53 153 ILE B N 1
ATOM 8757 C CA . ILE B 1 154 ? 42.104 41.101 76.162 1.00 9.22 153 ILE B CA 1
ATOM 8758 C C . ILE B 1 154 ? 43.602 41.319 76.419 1.00 9.71 153 ILE B C 1
ATOM 8759 O O . ILE B 1 154 ? 44.031 41.534 77.556 1.00 10.18 153 ILE B O 1
ATOM 8775 N N . ARG B 1 155 ? 44.404 41.222 75.370 1.00 9.03 154 ARG B N 1
ATOM 8776 C CA . ARG B 1 155 ? 45.838 41.365 75.521 1.00 9.90 154 ARG B CA 1
ATOM 8777 C C . ARG B 1 155 ? 46.193 42.837 75.794 1.00 10.67 154 ARG B C 1
ATOM 8778 O O . ARG B 1 155 ? 45.407 43.747 75.539 1.00 10.63 154 ARG B O 1
ATOM 8799 N N . PRO B 1 156 ? 47.384 43.067 76.346 1.00 11.25 155 PRO B N 1
ATOM 8800 C CA . PRO B 1 156 ? 47.702 44.406 76.854 1.00 13.23 155 PRO B CA 1
ATOM 8801 C C . PRO B 1 156 ? 48.232 4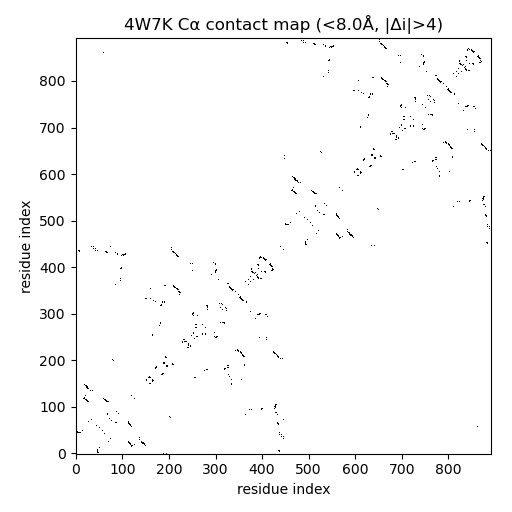5.363 75.812 1.00 13.07 155 PRO B C 1
ATOM 8802 O O . PRO B 1 156 ? 48.845 44.969 74.825 1.00 13.55 155 PRO B O 1
ATOM 8813 N N . GLY B 1 157 ? 47.997 46.642 76.067 1.00 14.97 156 GLY B N 1
ATOM 8814 C CA . GLY B 1 157 ? 48.614 47.711 75.308 1.00 17.00 156 GLY B CA 1
ATOM 8815 C C . GLY B 1 157 ? 48.281 47.668 73.832 1.00 16.33 156 GLY B C 1
ATOM 8816 O O . GLY B 1 157 ? 47.119 47.553 73.442 1.00 16.47 156 GLY B O 1
ATOM 8820 N N . ASN B 1 158 ? 49.310 47.765 72.997 1.00 16.38 157 ASN B N 1
ATOM 8821 C CA . ASN B 1 158 ? 49.075 47.796 71.558 1.00 16.01 157 ASN B CA 1
ATOM 8822 C C . ASN B 1 158 ? 48.785 46.423 70.956 1.00 13.79 157 ASN B C 1
ATOM 8823 O O . ASN B 1 158 ? 48.629 46.304 69.746 1.00 14.93 157 ASN B O 1
ATOM 8834 N N . GLU B 1 159 ? 48.687 45.401 71.804 1.00 12.80 158 GLU B N 1
ATOM 8835 C CA . GLU B 1 159 ? 48.208 44.099 71.362 1.00 11.17 158 GLU B CA 1
ATOM 8836 C C . GLU B 1 159 ? 46.746 43.895 71.766 1.00 10.21 158 GLU B C 1
ATOM 8837 O O . GLU B 1 159 ? 46.192 42.826 71.543 1.00 10.02 158 GLU B O 1
ATOM 8849 N N . ALA B 1 160 ? 46.095 44.924 72.309 1.00 11.48 159 ALA B N 1
ATOM 8850 C CA . ALA B 1 160 ? 44.690 44.806 72.655 1.00 11.13 159 ALA B CA 1
ATOM 8851 C C . ALA B 1 160 ? 43.911 44.494 71.388 1.00 10.21 159 ALA B C 1
ATOM 8852 O O . ALA B 1 160 ? 44.047 45.196 70.375 1.00 11.27 159 ALA B O 1
ATOM 8859 N N . GLY B 1 161 ? 43.083 43.465 71.450 1.00 10.03 160 GLY B N 1
ATOM 8860 C CA . GLY B 1 161 ? 42.321 43.030 70.300 1.00 9.59 160 GLY B CA 1
ATOM 8861 C C . GLY B 1 161 ? 43.067 42.077 69.380 1.00 9.45 160 GLY B C 1
ATOM 8862 O O . GLY B 1 161 ? 42.458 41.538 68.458 1.00 11.06 160 GLY B O 1
ATOM 8866 N N . HIS B 1 162 ? 44.352 41.858 69.635 1.00 8.42 161 HIS B N 1
ATOM 8867 C CA . HIS B 1 162 ? 45.111 40.868 68.891 1.00 8.18 161 HIS B CA 1
ATOM 8868 C C . HIS B 1 162 ? 45.062 39.539 69.629 1.00 8.14 161 HIS B C 1
ATOM 8869 O O . HIS B 1 162 ? 44.939 39.484 70.851 1.00 8.89 161 HIS B O 1
ATOM 8884 N N . GLU B 1 163 ? 45.189 38.466 68.867 1.00 7.91 162 GLU B N 1
ATOM 8885 C CA . GLU B 1 163 ? 45.286 37.135 69.425 1.00 8.15 162 GLU B CA 1
ATOM 8886 C C . GLU B 1 163 ? 46.774 36.875 69.775 1.00 8.49 162 GLU B C 1
ATOM 8887 O O . GLU B 1 163 ? 47.637 37.729 69.527 1.00 8.79 162 GLU B O 1
ATOM 8899 N N . MET B 1 164 ? 47.040 35.746 70.410 1.00 8.18 163 MET B N 1
ATOM 8900 C CA . MET B 1 164 ? 48.374 35.469 70.941 1.00 8.72 163 MET B CA 1
ATOM 8901 C C . MET B 1 164 ? 49.510 35.432 69.902 1.00 8.83 163 MET B C 1
ATOM 8902 O O . MET B 1 164 ? 50.649 35.704 70.276 1.00 10.01 163 MET B O 1
ATOM 8916 N N . PHE B 1 165 ? 49.232 35.092 68.647 1.00 8.89 164 PHE B N 1
ATOM 8917 C CA . PHE B 1 165 ? 50.304 35.138 67.649 1.00 9.37 164 PHE B CA 1
ATOM 8918 C C . PHE B 1 165 ? 50.629 36.578 67.252 1.00 9.36 164 PHE B C 1
ATOM 8919 O O . PHE B 1 165 ? 51.606 36.808 66.548 1.00 11.64 164 PHE B O 1
ATOM 8936 N N . GLY B 1 166 ? 49.799 37.536 67.641 1.00 8.77 165 GLY B N 1
ATOM 8937 C CA . GLY B 1 166 ? 50.063 38.940 67.369 1.00 8.86 165 GLY B CA 1
ATOM 8938 C C . GLY B 1 166 ? 49.184 39.608 66.329 1.00 8.35 165 GLY B C 1
ATOM 8939 O O . GLY B 1 166 ? 49.400 40.775 66.012 1.00 9.17 165 GLY B O 1
ATOM 8943 N N . PHE B 1 167 ? 48.199 38.897 65.796 1.00 7.71 166 PHE B N 1
ATOM 8944 C CA . PHE B 1 167 ? 47.395 39.426 64.697 1.00 8.21 166 PHE B CA 1
ATOM 8945 C C . PHE B 1 167 ? 46.123 40.088 65.227 1.00 8.15 166 PHE B C 1
ATOM 8946 O O . PHE B 1 167 ? 45.438 39.508 66.075 1.00 8.18 166 PHE B O 1
ATOM 8963 N N . LEU B 1 168 ? 45.779 41.262 64.706 1.00 7.90 167 LEU B N 1
ATOM 8964 C CA . LEU B 1 168 ? 44.504 41.879 65.052 1.00 8.30 167 LEU B CA 1
ATOM 8965 C C . LEU B 1 168 ? 43.363 40.932 64.706 1.00 8.47 167 LEU B C 1
ATOM 8966 O O . LEU B 1 168 ? 43.330 40.372 63.609 1.00 8.71 167 LEU B O 1
ATOM 8982 N N . ASP B 1 169 ? 42.454 40.744 65.646 1.00 9.48 168 ASP B N 1
ATOM 8983 C CA . ASP B 1 169 ? 41.373 39.802 65.508 1.00 10.31 168 ASP B CA 1
ATOM 8984 C C . ASP B 1 169 ? 40.062 40.528 65.730 1.00 10.76 168 ASP B C 1
ATOM 8985 O O . ASP B 1 169 ? 40.020 41.680 66.126 1.00 14.33 168 ASP B O 1
ATOM 8992 N N . GLY B 1 170 ? 38.974 39.874 65.378 1.00 11.02 169 GLY B N 1
ATOM 8993 C CA . GLY B 1 170 ? 37.658 40.450 65.527 1.00 13.22 169 GLY B CA 1
ATOM 8994 C C . GLY B 1 170 ? 37.311 41.479 64.459 1.00 11.56 169 GLY B C 1
ATOM 8995 O O . GLY B 1 170 ? 36.413 42.287 64.645 1.00 14.63 169 GLY B O 1
ATOM 8999 N N . ILE B 1 171 ? 38.036 41.467 63.343 1.00 9.16 170 ILE B N 1
ATOM 9000 C CA . ILE B 1 171 ? 37.778 42.382 62.245 1.00 8.98 170 ILE B CA 1
ATOM 9001 C C . ILE B 1 171 ? 36.530 41.979 61.465 1.00 8.30 170 ILE B C 1
ATOM 9002 O O . ILE B 1 171 ? 35.656 42.814 61.191 1.00 9.15 170 ILE B O 1
ATOM 9018 N N . ALA B 1 172 ? 36.463 40.714 61.064 1.00 7.75 171 ALA B N 1
ATOM 9019 C CA . ALA B 1 172 ? 35.511 40.242 60.074 1.00 8.71 171 ALA B CA 1
ATOM 9020 C C . ALA B 1 172 ? 34.394 39.454 60.748 1.00 8.89 171 ALA B C 1
ATOM 9021 O O . ALA B 1 172 ? 34.629 38.451 61.396 1.00 12.15 171 ALA B O 1
ATOM 9028 N N . GLN B 1 173 ? 33.163 39.899 60.562 1.00 7.80 172 GLN B N 1
ATOM 9029 C CA . GLN B 1 173 ? 31.961 39.210 61.046 1.00 7.65 172 GLN B CA 1
ATOM 9030 C C . GLN B 1 173 ? 30.909 39.338 59.969 1.00 7.27 172 GLN B C 1
ATOM 9031 O O . GLN B 1 173 ? 30.919 40.307 59.216 1.00 7.75 172 GLN B O 1
ATOM 9045 N N . PRO B 1 174 ? 29.954 38.397 59.902 1.00 7.06 173 PRO B N 1
ATOM 9046 C CA . PRO B 1 174 ? 28.806 38.631 59.024 1.00 7.81 173 PRO B CA 1
ATOM 9047 C C . PRO B 1 174 ? 27.988 39.808 59.539 1.00 8.10 173 PRO B C 1
ATOM 9048 O O . PRO B 1 174 ? 27.848 39.987 60.739 1.00 9.36 173 PRO B O 1
ATOM 9059 N N . ALA B 1 175 ? 27.440 40.591 58.621 1.00 9.39 174 ALA B N 1
ATOM 9060 C CA . ALA B 1 175 ? 26.454 41.608 58.954 1.00 9.58 174 ALA B CA 1
ATOM 9061 C C . ALA B 1 175 ? 25.078 40.982 58.892 1.00 10.53 174 ALA B C 1
ATOM 9062 O O . ALA B 1 175 ? 24.748 40.313 57.925 1.00 12.58 174 ALA B O 1
ATOM 9069 N N . ILE B 1 176 ? 24.277 41.199 59.927 1.00 11.05 175 ILE B N 1
ATOM 9070 C CA . ILE B 1 176 ? 22.901 40.727 59.956 1.00 13.36 175 ILE B CA 1
ATOM 9071 C C . ILE B 1 176 ? 22.022 41.731 59.245 1.00 13.02 175 ILE B C 1
ATOM 9072 O O . ILE B 1 176 ? 21.909 42.882 59.672 1.00 13.60 175 ILE B O 1
ATOM 9088 N N . ASN B 1 177 ? 21.413 41.292 58.153 1.00 14.09 176 ASN B N 1
ATOM 9089 C CA . ASN B 1 177 ? 20.533 42.132 57.380 1.00 15.62 176 ASN B CA 1
ATOM 9090 C C . ASN B 1 177 ? 19.401 42.676 58.240 1.00 16.07 176 ASN B C 1
ATOM 9091 O O . ASN B 1 177 ? 18.655 41.915 58.852 1.00 17.85 176 ASN B O 1
ATOM 9102 N N . GLY B 1 178 ? 19.276 43.995 58.277 1.00 16.42 177 GLY B N 1
ATOM 9103 C CA . GLY B 1 178 ? 18.252 44.637 59.075 1.00 18.54 177 GLY B CA 1
ATOM 9104 C C . GLY B 1 178 ? 18.689 45.029 60.474 1.00 18.98 177 GLY B C 1
ATOM 9105 O O . GLY B 1 178 ? 17.929 45.685 61.186 1.00 22.07 177 GLY B O 1
ATOM 9109 N N . PHE B 1 179 ? 19.896 44.626 60.877 1.00 16.33 178 PHE B N 1
ATOM 9110 C CA . PHE B 1 179 ? 20.410 44.948 62.210 1.00 16.59 178 PHE B CA 1
ATOM 9111 C C . PHE B 1 179 ? 21.717 45.718 62.100 1.00 16.00 178 PHE B C 1
ATOM 9112 O O . PHE B 1 179 ? 21.827 46.813 62.634 1.00 18.27 178 PHE B O 1
ATOM 9129 N N . ASN B 1 180 ? 22.704 45.160 61.404 1.00 15.31 179 ASN B N 1
ATOM 9130 C CA . ASN B 1 180 ? 23.973 45.841 61.231 1.00 14.35 179 ASN B CA 1
ATOM 9131 C C . ASN B 1 180 ? 23.947 46.732 60.011 1.00 14.34 179 ASN B C 1
ATOM 9132 O O . ASN B 1 180 ? 23.253 46.454 59.041 1.00 18.63 179 ASN B O 1
ATOM 9143 N N . THR B 1 181 ? 24.708 47.803 60.062 1.00 14.30 180 THR B N 1
ATOM 9144 C CA . THR B 1 181 ? 24.978 48.614 58.877 1.00 14.38 180 THR B CA 1
ATOM 9145 C C . THR B 1 181 ? 26.217 48.039 58.209 1.00 13.09 180 THR B C 1
ATOM 9146 O O . THR B 1 181 ? 27.287 48.096 58.805 1.00 13.93 180 THR B O 1
ATOM 9157 N N . PRO B 1 182 ? 26.084 47.415 57.016 1.00 13.08 181 PRO B N 1
ATOM 9158 C CA . PRO B 1 182 ? 27.250 46.680 56.500 1.00 11.98 181 PRO B CA 1
ATOM 9159 C C . PRO B 1 182 ? 28.432 47.560 56.185 1.00 12.01 181 PRO B C 1
ATOM 9160 O O . PRO B 1 182 ? 28.290 48.694 55.735 1.00 13.85 181 PRO B O 1
ATOM 9171 N N . LEU B 1 183 ? 29.601 47.007 56.457 1.00 10.96 182 LEU B N 1
ATOM 9172 C CA . LEU B 1 183 ? 30.877 47.631 56.149 1.00 11.30 182 LEU B CA 1
ATOM 9173 C C . LEU B 1 183 ? 31.332 47.181 54.758 1.00 11.04 182 LEU B C 1
ATOM 9174 O O . LEU B 1 183 ? 30.928 46.125 54.269 1.00 11.23 182 LEU B O 1
ATOM 9190 N N . PRO B 1 184 ? 32.214 47.956 54.124 1.00 11.29 183 PRO B N 1
ATOM 9191 C CA . PRO B 1 184 ? 32.676 47.571 52.784 1.00 11.43 183 PRO B CA 1
ATOM 9192 C C . PRO B 1 184 ? 33.309 46.184 52.769 1.00 10.03 183 PRO B C 1
ATOM 9193 O O . PRO B 1 184 ? 34.222 45.883 53.547 1.00 10.57 183 PRO B O 1
ATOM 9204 N N . GLY B 1 185 ? 32.782 45.337 51.892 1.00 9.64 184 GLY B N 1
ATOM 9205 C CA . GLY B 1 185 ? 33.252 43.972 51.744 1.00 9.27 184 GLY B CA 1
ATOM 9206 C C . GLY B 1 185 ? 32.627 42.939 52.667 1.00 9.32 184 GLY B C 1
ATOM 9207 O O . GLY B 1 185 ? 32.797 41.731 52.472 1.00 8.89 184 GLY B O 1
ATOM 9211 N N . GLN B 1 186 ? 31.914 43.403 53.681 1.00 9.15 185 GLN B N 1
ATOM 9212 C CA . GLN B 1 186 ? 31.321 42.519 54.669 1.00 9.18 185 GLN B CA 1
ATOM 9213 C C . GLN B 1 186 ? 30.209 41.677 54.049 1.00 8.57 185 GLN B C 1
ATOM 9214 O O . GLN B 1 186 ? 29.417 42.177 53.257 1.00 9.65 185 GLN B O 1
ATOM 9228 N N . ASN B 1 187 ? 30.145 40.395 54.398 1.00 8.92 186 ASN B N 1
ATOM 9229 C CA . ASN B 1 187 ? 28.999 39.605 53.981 1.00 8.88 186 ASN B CA 1
ATOM 9230 C C . ASN B 1 187 ? 27.745 40.080 54.715 1.00 8.75 186 ASN B C 1
ATOM 9231 O O . ASN B 1 187 ? 27.828 40.591 55.825 1.00 9.87 186 ASN B O 1
ATOM 9242 N N . ILE B 1 188 ? 26.610 39.929 54.036 1.00 9.79 187 ILE B N 1
ATOM 9243 C CA . ILE B 1 188 ? 25.326 40.308 54.570 1.00 10.22 187 ILE B CA 1
ATOM 9244 C C . ILE B 1 188 ? 24.457 39.058 54.555 1.00 10.93 187 ILE B C 1
ATOM 9245 O O . ILE B 1 188 ? 24.278 38.438 53.497 1.00 11.69 187 ILE B O 1
ATOM 9261 N N . VAL B 1 189 ? 23.930 38.689 55.712 1.00 10.42 188 VAL B N 1
ATOM 9262 C CA . VAL B 1 189 ? 23.239 37.416 55.858 1.00 11.35 188 VAL B CA 1
ATOM 9263 C C . VAL B 1 189 ? 21.901 37.623 56.551 1.00 10.95 188 VAL B C 1
ATOM 9264 O O . VAL B 1 189 ? 21.701 38.598 57.282 1.00 11.99 188 VAL B O 1
ATOM 9277 N N . ASP B 1 190 ? 20.998 36.683 56.340 1.00 11.83 189 ASP B N 1
ATOM 9278 C CA . ASP B 1 190 ? 19.751 36.667 57.083 1.00 13.06 189 ASP B CA 1
ATOM 9279 C C . ASP B 1 190 ? 20.022 36.383 58.547 1.00 10.49 189 ASP B C 1
ATOM 9280 O O . ASP B 1 190 ? 20.906 35.589 58.884 1.00 9.58 189 ASP B O 1
ATOM 9289 N N . ALA B 1 191 ? 19.212 36.958 59.424 1.00 10.37 190 ALA B N 1
ATOM 9290 C CA . ALA B 1 191 ? 19.431 36.771 60.860 1.00 9.60 190 ALA B CA 1
ATOM 9291 C C . ALA B 1 191 ? 19.413 35.313 61.266 1.00 8.79 190 ALA B C 1
ATOM 9292 O O . ALA B 1 191 ? 20.119 34.926 62.199 1.00 8.06 190 ALA B O 1
ATOM 9299 N N . GLY B 1 192 ? 18.591 34.517 60.585 1.00 8.92 191 GLY B N 1
ATOM 9300 C CA . GLY B 1 192 ? 18.463 33.107 60.899 1.00 8.33 191 GLY B CA 1
ATOM 9301 C C . GLY B 1 192 ? 19.679 32.248 60.613 1.00 8.11 191 GLY B C 1
ATOM 9302 O O . GLY B 1 192 ? 19.675 31.074 60.979 1.00 8.74 191 GLY B O 1
ATOM 9306 N N . VAL B 1 193 ? 20.713 32.788 59.976 1.00 7.59 192 VAL B N 1
ATOM 9307 C CA . VAL B 1 193 ? 21.992 32.086 59.901 1.00 8.13 192 VAL B CA 1
ATOM 9308 C C . VAL B 1 193 ? 22.629 31.975 61.285 1.00 7.22 192 VAL B C 1
ATOM 9309 O O . VAL B 1 193 ? 23.350 31.009 61.583 1.00 7.86 192 VAL B O 1
ATOM 9322 N N . ILE B 1 194 ? 22.405 32.995 62.109 1.00 7.18 193 ILE B N 1
ATOM 9323 C CA . ILE B 1 194 ? 23.020 33.080 63.425 1.00 7.08 193 ILE B CA 1
ATOM 9324 C C . ILE B 1 194 ? 22.030 32.804 64.567 1.00 7.48 193 ILE B C 1
ATOM 9325 O O . ILE B 1 194 ? 22.414 32.195 65.568 1.00 7.77 193 ILE B O 1
ATOM 9341 N N . ILE B 1 195 ? 20.790 33.285 64.455 1.00 7.41 194 ILE B N 1
ATOM 9342 C CA . ILE B 1 195 ? 19.817 33.265 65.536 1.00 7.56 194 ILE B CA 1
ATOM 9343 C C . ILE B 1 195 ? 18.731 32.234 65.195 1.00 7.23 194 ILE B C 1
ATOM 9344 O O . ILE B 1 195 ? 18.080 32.309 64.149 1.00 7.84 194 ILE B O 1
ATOM 9360 N N . THR B 1 196 ? 18.577 31.244 66.065 1.00 7.83 195 THR B N 1
ATOM 9361 C CA . THR B 1 196 ? 17.596 30.185 65.867 1.00 8.60 195 THR B CA 1
ATOM 9362 C C . THR B 1 196 ? 16.189 30.778 65.832 1.00 7.33 195 THR B C 1
ATOM 9363 O O . THR B 1 196 ? 15.784 31.542 66.706 1.00 9.44 195 THR B O 1
ATOM 9374 N N . GLY B 1 197 ? 15.457 30.415 64.797 1.00 7.97 196 GLY B N 1
ATOM 9375 C CA . GLY B 1 197 ? 14.108 30.898 64.614 1.00 9.37 196 GLY B CA 1
ATOM 9376 C C . GLY B 1 197 ? 13.984 32.307 64.072 1.00 9.43 196 GLY B C 1
ATOM 9377 O O . GLY B 1 197 ? 12.871 32.797 63.949 1.00 11.02 196 GLY B O 1
ATOM 9381 N N . ALA B 1 198 ? 15.084 32.961 63.749 1.00 8.87 197 ALA B N 1
ATOM 9382 C CA . ALA B 1 198 ? 15.019 34.268 63.128 1.00 9.13 197 ALA B CA 1
ATOM 9383 C C . ALA B 1 198 ? 14.853 34.117 61.610 1.00 9.91 197 ALA B C 1
ATOM 9384 O O . ALA B 1 198 ? 14.761 33.010 61.066 1.00 10.18 197 ALA B O 1
ATOM 9391 N N . THR B 1 199 ? 14.816 35.247 60.918 1.00 10.10 198 THR B N 1
ATOM 9392 C CA . THR B 1 199 ? 14.471 35.289 59.496 1.00 11.25 198 THR B CA 1
ATOM 9393 C C . THR B 1 199 ? 15.275 34.309 58.667 1.00 11.25 198 THR B C 1
ATOM 9394 O O . THR B 1 199 ? 16.498 34.334 58.654 1.00 10.94 198 THR B O 1
ATOM 9405 N N . ASN B 1 200 ? 14.544 33.464 57.950 1.00 11.16 199 ASN B N 1
ATOM 9406 C CA . ASN B 1 200 ? 15.104 32.466 57.051 1.00 12.45 199 ASN B CA 1
ATOM 9407 C C . ASN B 1 200 ? 16.014 31.413 57.701 1.00 12.14 199 ASN B C 1
ATOM 9408 O O . ASN B 1 200 ? 16.825 30.792 57.023 1.00 15.24 199 ASN B O 1
ATOM 9426 N N . ASP B 1 201 ? 15.844 31.161 59.000 1.00 10.82 200 ASP B N 1
ATOM 9427 C CA . ASP B 1 201 ? 16.352 29.920 59.589 1.00 10.70 200 ASP B CA 1
ATOM 9428 C C . ASP B 1 201 ? 15.414 28.825 59.092 1.00 10.54 200 ASP B C 1
ATOM 9429 O O . ASP B 1 201 ? 14.237 28.811 59.460 1.00 11.30 200 ASP B O 1
ATOM 9438 N N . PRO B 1 202 ? 15.911 27.903 58.257 1.00 11.66 201 PRO B N 1
ATOM 9439 C CA . PRO B 1 202 ? 15.021 26.887 57.682 1.00 12.68 201 PRO B CA 1
ATOM 9440 C C . PRO B 1 202 ? 14.635 25.769 58.640 1.00 12.26 201 PRO B C 1
ATOM 9441 O O . PRO B 1 202 ? 13.759 24.968 58.313 1.00 15.11 201 PRO B O 1
ATOM 9452 N N . ILE B 1 203 ? 15.261 25.708 59.813 1.00 10.18 202 ILE B N 1
ATOM 9453 C CA . ILE B 1 203 ? 15.008 24.629 60.739 1.00 10.74 202 ILE B CA 1
ATOM 9454 C C . ILE B 1 203 ? 13.974 25.073 61.758 1.00 9.37 202 ILE B C 1
ATOM 9455 O O . ILE B 1 203 ? 14.145 26.076 62.437 1.00 10.06 202 ILE B O 1
ATOM 9471 N N . THR B 1 204 ? 12.872 24.340 61.836 1.00 9.59 203 THR B N 1
ATOM 9472 C CA . THR B 1 204 ? 11.860 24.632 62.845 1.00 9.55 203 THR B CA 1
ATOM 9473 C C . THR B 1 204 ? 12.416 24.348 64.233 1.00 8.29 203 THR B C 1
ATOM 9474 O O . THR B 1 204 ? 13.104 23.342 64.439 1.00 10.29 203 THR B O 1
ATOM 9485 N N . ARG B 1 205 ? 12.153 25.260 65.155 1.00 8.56 204 ARG B N 1
ATOM 9486 C CA . ARG B 1 205 ? 12.701 25.196 66.503 1.00 8.22 204 ARG B CA 1
ATOM 9487 C C . ARG B 1 205 ? 11.580 25.134 67.517 1.00 9.28 204 ARG B C 1
ATOM 9488 O O . ARG B 1 205 ? 10.471 25.571 67.259 1.00 9.76 204 ARG B O 1
ATOM 9509 N N . PRO B 1 206 ? 11.870 24.662 68.724 1.00 8.43 205 PRO B N 1
ATOM 9510 C CA . PRO B 1 206 ? 10.879 24.863 69.796 1.00 9.49 205 PRO B CA 1
ATOM 9511 C C . PRO B 1 206 ? 10.621 26.335 69.989 1.00 8.55 205 PRO B C 1
ATOM 9512 O O . PRO B 1 206 ? 11.543 27.148 69.894 1.00 9.36 205 PRO B O 1
ATOM 9523 N N . SER B 1 207 ? 9.381 26.688 70.283 1.00 8.24 206 SER B N 1
ATOM 9524 C CA . SER B 1 207 ? 9.016 28.097 70.382 1.00 8.80 206 SER B CA 1
ATOM 9525 C C . SER B 1 207 ? 9.866 28.866 71.387 1.00 8.56 206 SER B C 1
ATOM 9526 O O . SER B 1 207 ? 10.263 30.000 71.130 1.00 8.98 206 SER B O 1
ATOM 9534 N N . TRP B 1 208 ? 10.180 28.241 72.514 1.00 8.56 207 TRP B N 1
ATOM 9535 C CA . TRP B 1 208 ? 10.893 28.924 73.561 1.00 9.09 207 TRP B CA 1
ATOM 9536 C C . TRP B 1 208 ? 12.347 29.227 73.155 1.00 8.78 207 TRP B C 1
ATOM 9537 O O . TRP B 1 208 ? 13.000 30.035 73.816 1.00 9.49 207 TRP B O 1
ATOM 9558 N N . ALA B 1 209 ? 12.842 28.574 72.102 1.00 8.47 208 ALA B N 1
ATOM 9559 C CA . ALA B 1 209 ? 14.228 28.678 71.665 1.00 8.74 208 ALA B CA 1
ATOM 9560 C C . ALA B 1 209 ? 14.440 29.729 70.584 1.00 7.64 208 ALA B C 1
ATOM 9561 O O . ALA B 1 209 ? 15.578 29.964 70.179 1.00 9.04 208 ALA B O 1
ATOM 9568 N N . VAL B 1 210 ? 13.388 30.403 70.161 1.00 8.35 209 VAL B N 1
ATOM 9569 C CA . VAL B 1 210 ? 13.524 31.444 69.153 1.00 8.33 209 VAL B CA 1
ATOM 9570 C C . VAL B 1 210 ? 14.275 32.631 69.750 1.00 7.83 209 VAL B C 1
ATOM 9571 O O . VAL B 1 210 ? 13.859 33.154 70.787 1.00 9.80 209 VAL B O 1
ATOM 9584 N N . GLY B 1 211 ? 15.358 33.051 69.105 1.00 7.70 210 GLY B N 1
ATOM 9585 C CA . GLY B 1 211 ? 16.201 34.098 69.640 1.00 7.62 210 GLY B CA 1
ATOM 9586 C C . GLY B 1 211 ? 17.489 33.619 70.272 1.00 7.31 210 GLY B C 1
ATOM 9587 O O . GLY B 1 211 ? 18.241 34.425 70.767 1.00 8.48 210 GLY B O 1
ATOM 9591 N N . GLY B 1 212 ? 17.736 32.319 70.269 1.00 7.28 211 GLY B N 1
ATOM 9592 C CA . GLY B 1 212 ? 18.979 31.775 70.774 1.00 7.34 211 GLY B CA 1
ATOM 9593 C C . GLY B 1 212 ? 20.015 31.569 69.674 1.00 7.31 211 GLY B C 1
ATOM 9594 O O . GLY B 1 212 ? 19.844 31.994 68.526 1.00 7.33 211 GLY B O 1
ATOM 9598 N N . SER B 1 213 ? 21.107 30.890 70.031 1.00 6.96 212 SER B N 1
ATOM 9599 C CA . SER B 1 213 ? 22.151 30.546 69.087 1.00 6.90 212 SER B CA 1
ATOM 9600 C C . SER B 1 213 ? 22.976 29.406 69.639 1.00 7.25 212 SER B C 1
ATOM 9601 O O . SER B 1 213 ? 23.072 29.257 70.871 1.00 8.30 212 SER B O 1
ATOM 9609 N N . PHE B 1 214 ? 23.564 28.593 68.772 1.00 6.49 213 PHE B N 1
ATOM 9610 C CA . PHE B 1 214 ? 24.493 27.557 69.230 1.00 6.15 213 PHE B CA 1
ATOM 9611 C C . PHE B 1 214 ? 25.880 28.152 69.384 1.00 6.76 213 PHE B C 1
ATOM 9612 O O . PHE B 1 214 ? 26.372 28.837 68.502 1.00 6.93 213 PHE B O 1
ATOM 9629 N N . LEU B 1 215 ? 26.480 27.886 70.534 1.00 7.26 214 LEU B N 1
ATOM 9630 C CA . LEU B 1 215 ? 27.807 28.325 70.926 1.00 7.19 214 LEU B CA 1
ATOM 9631 C C . LEU B 1 215 ? 28.758 27.142 70.810 1.00 7.13 214 LEU B C 1
ATOM 9632 O O . LEU B 1 215 ? 28.629 26.140 71.532 1.00 7.77 214 LEU B O 1
ATOM 9648 N N . ALA B 1 216 ? 29.713 27.245 69.890 1.00 7.08 215 ALA B N 1
ATOM 9649 C CA . ALA B 1 216 ? 30.789 26.268 69.793 1.00 7.02 215 ALA B CA 1
ATOM 9650 C C . ALA B 1 216 ? 31.981 26.852 70.524 1.00 6.67 215 ALA B C 1
ATOM 9651 O O . ALA B 1 216 ? 32.526 27.881 70.107 1.00 7.58 215 ALA B O 1
ATOM 9658 N N . PHE B 1 217 ? 32.370 26.209 71.618 1.00 6.75 216 PHE B N 1
ATOM 9659 C CA . PHE B 1 217 ? 33.512 26.608 72.404 1.00 6.98 216 PHE B CA 1
ATOM 9660 C C . PHE B 1 217 ? 34.697 25.670 72.095 1.00 6.63 216 PHE B C 1
ATOM 9661 O O . PHE B 1 217 ? 34.503 24.449 72.055 1.00 7.50 216 PHE B O 1
ATOM 9678 N N . ARG B 1 218 ? 35.886 26.237 71.915 1.00 6.83 217 ARG B N 1
ATOM 9679 C CA . ARG B 1 218 ? 37.106 25.460 71.696 1.00 7.77 217 ARG B CA 1
ATOM 9680 C C . ARG B 1 218 ? 38.230 26.099 72.497 1.00 7.56 217 ARG B C 1
ATOM 9681 O O . ARG B 1 218 ? 38.480 27.293 72.359 1.00 8.26 217 ARG B O 1
ATOM 9702 N N . GLN B 1 219 ? 38.941 25.293 73.281 1.00 7.55 218 GLN B N 1
ATOM 9703 C CA . GLN B 1 219 ? 40.097 25.759 74.000 1.00 7.54 218 GLN B CA 1
ATOM 9704 C C . GLN B 1 219 ? 41.322 25.425 73.128 1.00 7.33 218 GLN B C 1
ATOM 9705 O O . GLN B 1 219 ? 41.757 24.275 73.074 1.00 8.70 218 GLN B O 1
ATOM 9719 N N . LEU B 1 220 ? 41.824 26.435 72.416 1.00 7.49 219 LEU B N 1
ATOM 9720 C CA . LEU B 1 220 ? 42.852 26.231 71.389 1.00 7.57 219 LEU B CA 1
ATOM 9721 C C . LEU B 1 220 ? 44.197 26.797 71.843 1.00 8.52 219 LEU B C 1
ATOM 9722 O O . LEU B 1 220 ? 44.414 28.016 71.846 1.00 8.12 219 LEU B O 1
ATOM 9738 N N . GLU B 1 221 ? 45.092 25.905 72.245 1.00 8.08 220 GLU B N 1
ATOM 9739 C CA . GLU B 1 221 ? 46.392 26.327 72.700 1.00 9.00 220 GLU B CA 1
ATOM 9740 C C . GLU B 1 221 ? 47.216 26.784 71.496 1.00 8.42 220 GLU B C 1
ATOM 9741 O O . GLU B 1 221 ? 47.172 26.192 70.433 1.00 9.32 220 GLU B O 1
ATOM 9753 N N . GLN B 1 222 ? 47.998 27.835 71.699 1.00 9.04 221 GLN B N 1
ATOM 9754 C CA . GLN B 1 222 ? 48.863 28.381 70.660 1.00 10.03 221 GLN B CA 1
ATOM 9755 C C . GLN B 1 222 ? 50.319 28.315 71.091 1.00 9.59 221 GLN B C 1
ATOM 9756 O O . GLN B 1 222 ? 50.670 28.696 72.202 1.00 11.53 221 GLN B O 1
ATOM 9770 N N . LEU B 1 223 ? 51.169 27.831 70.193 1.00 9.48 222 LEU B N 1
ATOM 9771 C CA . LEU B 1 223 ? 52.608 27.664 70.437 1.00 9.24 222 LEU B CA 1
ATOM 9772 C C . LEU B 1 223 ? 53.318 28.849 69.810 1.00 9.23 222 LEU B C 1
ATOM 9773 O O . LEU B 1 223 ? 53.738 28.805 68.648 1.00 10.41 222 LEU B O 1
ATOM 9789 N N . VAL B 1 224 ? 53.370 29.952 70.554 1.00 9.32 223 VAL B N 1
ATOM 9790 C CA . VAL B 1 224 ? 53.753 31.238 69.988 1.00 10.05 223 VAL B CA 1
ATOM 9791 C C . VAL B 1 224 ? 55.250 31.322 69.668 1.00 10.27 223 VAL B C 1
ATOM 9792 O O . VAL B 1 224 ? 55.620 31.686 68.552 1.00 10.47 223 VAL B O 1
ATOM 9805 N N . PRO B 1 225 ? 56.140 30.994 70.618 1.00 9.81 224 PRO B N 1
ATOM 9806 C CA . PRO B 1 225 ? 57.570 31.050 70.265 1.00 10.36 224 PRO B CA 1
ATOM 9807 C C . PRO B 1 225 ? 57.901 30.132 69.079 1.00 10.30 224 PRO B C 1
ATOM 9808 O O . PRO B 1 225 ? 58.723 30.475 68.230 1.00 11.56 224 PRO B O 1
ATOM 9819 N N . GLU B 1 226 ? 57.258 28.979 69.012 1.00 10.56 225 GLU B N 1
ATOM 9820 C CA . GLU B 1 226 ? 57.494 28.028 67.944 1.00 10.46 225 GLU B CA 1
ATOM 9821 C C . GLU B 1 226 ? 57.036 28.582 66.607 1.00 10.97 225 GLU B C 1
ATOM 9822 O O . GLU B 1 226 ? 57.725 28.452 65.597 1.00 11.81 225 GLU B O 1
ATOM 9834 N N . PHE B 1 227 ? 55.877 29.226 66.601 1.00 10.55 226 PHE B N 1
ATOM 9835 C CA . PHE B 1 227 ? 55.368 29.873 65.398 1.00 10.58 226 PHE B CA 1
ATOM 9836 C C . PHE B 1 227 ? 56.348 30.923 64.903 1.00 10.47 226 PHE B C 1
ATOM 9837 O O . PHE B 1 227 ? 56.693 30.955 63.726 1.00 11.01 226 PHE B O 1
ATOM 9854 N N . ASN B 1 228 ? 56.792 31.780 65.817 1.00 11.26 227 ASN B N 1
ATOM 9855 C CA . ASN B 1 228 ? 57.710 32.848 65.458 1.00 11.23 227 ASN B CA 1
ATOM 9856 C C . ASN B 1 228 ? 58.995 32.331 64.855 1.00 11.33 227 ASN B C 1
ATOM 9857 O O . ASN B 1 228 ? 59.476 32.841 63.849 1.00 11.76 227 ASN B O 1
ATOM 9868 N N . LYS B 1 229 ? 59.535 31.291 65.456 1.00 11.96 228 LYS B N 1
ATOM 9869 C CA . LYS B 1 229 ? 60.772 30.715 64.974 1.00 12.29 228 LYS B CA 1
ATOM 9870 C C . LYS B 1 229 ? 60.586 30.045 63.614 1.00 12.09 228 LYS B C 1
ATOM 9871 O O . LYS B 1 229 ? 61.466 30.108 62.752 1.00 13.47 228 LYS B O 1
ATOM 9890 N N . TYR B 1 230 ? 59.438 29.399 63.422 1.00 12.45 229 TYR B N 1
ATOM 9891 C CA . TYR B 1 230 ? 59.132 28.767 62.145 1.00 12.27 229 TYR B CA 1
ATOM 9892 C C . TYR B 1 230 ? 59.147 29.797 61.016 1.00 11.86 229 TYR B C 1
ATOM 9893 O O . TYR B 1 230 ? 59.691 29.549 59.935 1.00 12.37 229 TYR B O 1
ATOM 9911 N N . LEU B 1 231 ? 58.546 30.957 61.248 1.00 10.63 230 LEU B N 1
ATOM 9912 C CA . LEU B 1 231 ? 58.521 31.988 60.231 1.00 11.49 230 LEU B CA 1
ATOM 9913 C C . LEU B 1 231 ? 59.919 32.471 59.879 1.00 11.90 230 LEU B C 1
ATOM 9914 O O . LEU B 1 231 ? 60.227 32.658 58.701 1.00 12.93 230 LEU B O 1
ATOM 9930 N N . LEU B 1 232 ? 60.780 32.665 60.879 1.00 11.58 231 LEU B N 1
ATOM 9931 C CA . LEU B 1 232 ? 62.155 33.085 60.618 1.00 13.04 231 LEU B CA 1
ATOM 9932 C C . LEU B 1 232 ? 62.898 32.012 59.846 1.00 13.48 231 LEU B C 1
ATOM 9933 O O . LEU B 1 232 ? 63.626 32.326 58.911 1.00 15.95 231 LEU B O 1
ATOM 9949 N N . ASP B 1 233 ? 62.708 30.757 60.225 1.00 13.77 232 ASP B N 1
ATOM 9950 C CA . ASP B 1 233 ? 63.445 29.656 59.610 1.00 14.41 232 ASP B CA 1
ATOM 9951 C C . ASP B 1 233 ? 63.021 29.402 58.169 1.00 15.23 232 ASP B C 1
ATOM 9952 O O . ASP B 1 233 ? 63.783 28.845 57.401 1.00 18.60 232 ASP B O 1
ATOM 9961 N N . ASN B 1 234 ? 61.792 29.778 57.816 1.00 13.86 233 ASN B N 1
ATOM 9962 C CA . ASN B 1 234 ? 61.242 29.481 56.501 1.00 13.88 233 ASN B CA 1
ATOM 9963 C C . ASN B 1 234 ? 60.938 30.743 55.698 1.00 14.70 233 ASN B C 1
ATOM 9964 O O . ASN B 1 234 ? 60.276 30.677 54.665 1.00 16.60 233 ASN B O 1
ATOM 9975 N N . ALA B 1 235 ? 61.422 31.896 56.163 1.00 15.45 234 ALA B N 1
ATOM 9976 C CA . ALA B 1 235 ? 61.139 33.178 55.511 1.00 16.02 234 ALA B CA 1
ATOM 9977 C C . ALA B 1 235 ? 61.586 33.132 54.058 1.00 16.30 234 ALA B C 1
ATOM 9978 O O . ALA B 1 235 ? 62.718 32.746 53.767 1.00 19.36 234 ALA B O 1
ATOM 9985 N N . PRO B 1 236 ? 60.720 33.544 53.128 1.00 15.64 235 PRO B N 1
ATOM 9986 C CA . PRO B 1 236 ? 61.137 33.537 51.722 1.00 16.55 235 PRO B CA 1
ATOM 9987 C C . PRO B 1 236 ? 62.289 34.507 51.480 1.00 15.73 235 PRO B C 1
ATOM 9988 O O . PRO B 1 236 ? 62.392 35.520 52.157 1.00 16.93 235 PRO B O 1
ATOM 9999 N N . ALA B 1 237 ? 63.128 34.225 50.492 1.00 17.91 236 ALA B N 1
ATOM 10000 C CA . ALA B 1 237 ? 64.211 35.140 50.163 1.00 20.08 236 ALA B CA 1
ATOM 10001 C C . ALA B 1 237 ? 63.650 36.436 49.620 1.00 19.57 236 ALA B C 1
ATOM 10002 O O . ALA B 1 237 ? 62.566 36.477 49.039 1.00 20.77 236 ALA B O 1
ATOM 10009 N N . GLY B 1 238 ? 64.415 37.502 49.795 1.00 21.71 237 GLY B N 1
ATOM 10010 C CA . GLY B 1 238 ? 63.993 38.821 49.378 1.00 22.65 237 GLY B CA 1
ATOM 10011 C C . GLY B 1 238 ? 65.002 39.850 49.838 1.00 24.22 237 GLY B C 1
ATOM 10012 O O . GLY B 1 238 ? 65.980 39.511 50.521 1.00 24.43 237 GLY B O 1
ATOM 10016 N N . SER B 1 239 ? 64.762 41.106 49.473 1.00 25.07 238 SER B N 1
ATOM 10017 C CA . SER B 1 239 ? 65.710 42.174 49.731 1.00 25.57 238 SER B CA 1
ATOM 10018 C C . SER B 1 239 ? 65.497 42.787 51.114 1.00 25.20 238 SER B C 1
ATOM 10019 O O . SER B 1 239 ? 66.372 43.481 51.622 1.00 27.18 238 SER B O 1
ATOM 10025 N N . GLY B 1 240 ? 64.340 42.543 51.718 1.00 22.96 239 GLY B N 1
ATOM 10026 C CA . GLY B 1 240 ? 64.030 43.125 53.012 1.00 21.47 239 GLY B CA 1
ATOM 10027 C C . GLY B 1 240 ? 64.748 42.435 54.165 1.00 18.62 239 GLY B C 1
ATOM 10028 O O . GLY B 1 240 ? 65.425 41.428 53.976 1.00 19.52 239 GLY B O 1
ATOM 10032 N N . SER B 1 241 ? 64.591 42.971 55.372 1.00 18.83 240 SER B N 1
ATOM 10033 C CA . SER B 1 241 ? 65.142 42.329 56.564 1.00 18.72 240 SER B CA 1
ATOM 10034 C C . SER B 1 241 ? 64.574 40.916 56.746 1.00 17.29 240 SER B C 1
ATOM 10035 O O . SER B 1 241 ? 63.500 40.588 56.243 1.00 15.82 240 SER B O 1
ATOM 10043 N N . LEU B 1 242 ? 65.319 40.068 57.443 1.00 17.63 241 LEU B N 1
ATOM 10044 C CA . LEU B 1 242 ? 64.850 38.710 57.682 1.00 16.94 241 LEU B CA 1
ATOM 10045 C C . LEU B 1 242 ? 63.512 38.700 58.410 1.00 14.28 241 LEU B C 1
ATOM 10046 O O . LEU B 1 242 ? 62.613 37.934 58.051 1.00 14.37 241 LEU B O 1
ATOM 10062 N N . GLN B 1 243 ? 63.369 39.553 59.413 1.00 15.27 242 GLN B N 1
ATOM 10063 C CA . GLN B 1 243 ? 62.118 39.616 60.131 1.00 14.92 242 GLN B CA 1
ATOM 10064 C C . GLN B 1 243 ? 60.968 40.090 59.242 1.00 14.66 242 GLN B C 1
ATOM 10065 O O . GLN B 1 243 ? 59.877 39.582 59.370 1.00 13.05 242 GLN B O 1
ATOM 10079 N N . ALA B 1 244 ? 61.199 41.037 58.339 1.00 14.21 243 ALA B N 1
ATOM 10080 C CA . ALA B 1 244 ? 60.140 41.461 57.411 1.00 13.62 243 ALA B CA 1
ATOM 10081 C C . ALA B 1 244 ? 59.699 40.325 56.513 1.00 12.66 243 ALA B C 1
ATOM 10082 O O . ALA B 1 244 ? 58.527 40.181 56.197 1.00 11.58 243 ALA B O 1
ATOM 10089 N N . ARG B 1 245 ? 60.657 39.512 56.096 1.00 12.30 244 ARG B N 1
ATOM 10090 C CA . ARG B 1 245 ? 60.339 38.395 55.229 1.00 12.61 244 ARG B CA 1
ATOM 10091 C C . ARG B 1 245 ? 59.606 37.310 56.006 1.00 11.10 244 ARG B C 1
ATOM 10092 O O . ARG B 1 245 ? 58.677 36.691 55.496 1.00 11.00 244 ARG B O 1
ATOM 10113 N N . ALA B 1 246 ? 59.986 37.097 57.264 1.00 11.56 245 ALA B N 1
ATOM 10114 C CA . ALA B 1 246 ? 59.251 36.177 58.138 1.00 10.64 245 ALA B CA 1
ATOM 10115 C C . ALA B 1 246 ? 57.829 36.699 58.363 1.00 9.89 245 ALA B C 1
ATOM 10116 O O . ALA B 1 246 ? 56.864 35.937 58.335 1.00 10.22 245 ALA B O 1
ATOM 10123 N N . ASP B 1 247 ? 57.695 38.000 58.559 1.00 9.59 246 ASP B N 1
ATOM 10124 C CA . ASP B 1 247 ? 56.385 38.601 58.760 1.00 9.73 246 ASP B CA 1
ATOM 10125 C C . ASP B 1 247 ? 55.496 38.378 57.549 1.00 8.82 246 ASP B C 1
ATOM 10126 O O . ASP B 1 247 ? 54.312 38.087 57.692 1.00 9.53 246 ASP B O 1
ATOM 10135 N N . LEU B 1 248 ? 56.057 38.509 56.359 1.00 9.12 247 LEU B N 1
ATOM 10136 C CA . LEU B 1 248 ? 55.333 38.233 55.138 1.00 8.54 247 LEU B CA 1
ATOM 10137 C C . LEU B 1 248 ? 54.811 36.798 55.153 1.00 8.54 247 LEU B C 1
ATOM 10138 O O . LEU B 1 248 ? 53.656 36.560 54.822 1.00 9.03 247 LEU B O 1
ATOM 10154 N N . LEU B 1 249 ? 55.658 35.838 55.508 1.00 8.90 248 LEU B N 1
ATOM 10155 C CA . LEU B 1 249 ? 55.177 34.467 55.530 1.00 8.80 248 LEU B CA 1
ATOM 10156 C C . LEU B 1 249 ? 54.019 34.288 56.519 1.00 8.66 248 LEU B C 1
ATOM 10157 O O . LEU B 1 249 ? 53.039 33.597 56.222 1.00 9.11 248 LEU B O 1
ATOM 10173 N N . GLY B 1 250 ? 54.111 34.909 57.692 1.00 9.00 249 GLY B N 1
ATOM 10174 C CA . GLY B 1 250 ? 53.002 34.835 58.638 1.00 8.85 249 GLY B CA 1
ATOM 10175 C C . GLY B 1 250 ? 51.725 35.408 58.066 1.00 7.93 249 GLY B C 1
ATOM 10176 O O . GLY B 1 250 ? 50.651 34.862 58.270 1.00 7.97 249 GLY B O 1
ATOM 10180 N N . ALA B 1 251 ? 51.825 36.537 57.392 1.00 7.72 250 ALA B N 1
ATOM 10181 C CA . ALA B 1 251 ? 50.678 37.185 56.773 1.00 7.55 250 ALA B CA 1
ATOM 10182 C C . ALA B 1 251 ? 50.072 36.310 55.677 1.00 8.15 250 ALA B C 1
ATOM 10183 O O . ALA B 1 251 ? 48.856 36.290 55.489 1.00 7.85 250 ALA B O 1
ATOM 10190 N N . ARG B 1 252 ? 50.928 35.629 54.923 1.00 8.06 251 ARG B N 1
ATOM 10191 C CA . ARG B 1 252 ? 50.486 34.677 53.909 1.00 8.09 251 ARG B CA 1
ATOM 10192 C C . ARG B 1 252 ? 49.699 33.524 54.523 1.00 8.04 251 ARG B C 1
ATOM 10193 O O . ARG B 1 252 ? 48.752 33.015 53.919 1.00 9.00 251 ARG B O 1
ATOM 10214 N N . MET B 1 253 ? 50.084 33.100 55.719 1.00 7.21 252 MET B N 1
ATOM 10215 C CA . MET B 1 253 ? 49.377 32.023 56.411 1.00 7.37 252 MET B CA 1
ATOM 10216 C C . MET B 1 253 ? 48.015 32.466 56.922 1.00 7.87 252 MET B C 1
ATOM 10217 O O . MET B 1 253 ? 47.045 31.699 56.849 1.00 7.82 252 MET B O 1
ATOM 10231 N N . VAL B 1 254 ? 47.935 33.661 57.481 1.00 7.62 253 VAL B N 1
ATOM 10232 C CA . VAL B 1 254 ? 46.678 34.139 58.045 1.00 6.90 253 VAL B CA 1
ATOM 10233 C C . VAL B 1 254 ? 45.738 34.680 56.979 1.00 6.63 253 VAL B C 1
ATOM 10234 O O . VAL B 1 254 ? 44.528 34.482 57.051 1.00 7.32 253 VAL B O 1
ATOM 10247 N N . GLY B 1 255 ? 46.315 35.412 56.033 1.00 7.36 254 GLY B N 1
ATOM 10248 C CA . GLY B 1 255 ? 45.572 36.200 55.072 1.00 7.10 254 GLY B CA 1
ATOM 10249 C C . GLY B 1 255 ? 45.509 37.675 55.415 1.00 6.87 254 GLY B C 1
ATOM 10250 O O . GLY B 1 255 ? 44.970 38.470 54.649 1.00 7.35 254 GLY B O 1
ATOM 10254 N N . ARG B 1 256 ? 46.041 38.046 56.574 1.00 7.15 255 ARG B N 1
ATOM 10255 C CA . ARG B 1 256 ? 46.170 39.438 56.986 1.00 6.75 255 ARG B CA 1
ATOM 10256 C C . ARG B 1 256 ? 47.531 39.609 57.620 1.00 7.09 255 ARG B C 1
ATOM 10257 O O . ARG B 1 256 ? 48.063 38.691 58.236 1.00 7.64 255 ARG B O 1
ATOM 10278 N N . TRP B 1 257 ? 48.086 40.811 57.473 1.00 7.33 256 TRP B N 1
ATOM 10279 C CA . TRP B 1 257 ? 49.184 41.230 58.318 1.00 8.35 256 TRP B CA 1
ATOM 10280 C C . TRP B 1 257 ? 48.724 41.381 59.762 1.00 7.63 256 TRP B C 1
ATOM 10281 O O . TRP B 1 257 ? 47.535 41.454 60.059 1.00 7.95 256 TRP B O 1
ATOM 10302 N N . LYS B 1 258 ? 49.681 41.439 60.670 1.00 7.68 257 LYS B N 1
ATOM 10303 C CA . LYS B 1 258 ? 49.341 41.584 62.082 1.00 8.29 257 LYS B CA 1
ATOM 10304 C C . LYS B 1 258 ? 48.518 42.842 62.369 1.00 8.14 257 LYS B C 1
ATOM 10305 O O . LYS B 1 258 ? 47.711 42.858 63.299 1.00 8.74 257 LYS B O 1
ATOM 10324 N N . SER B 1 259 ? 48.733 43.883 61.567 1.00 8.62 258 SER B N 1
ATOM 10325 C CA . SER B 1 259 ? 47.978 45.124 61.680 1.00 9.05 258 SER B CA 1
ATOM 10326 C C . SER B 1 259 ? 46.495 44.971 61.359 1.00 8.32 258 SER B C 1
ATOM 10327 O O . SER B 1 259 ? 45.707 45.865 61.624 1.00 8.98 258 SER B O 1
ATOM 10335 N N . GLY B 1 260 ? 46.139 43.879 60.709 1.00 8.11 259 GLY B N 1
ATOM 10336 C CA . GLY B 1 260 ? 44.789 43.713 60.192 1.00 8.31 259 GLY B CA 1
ATOM 10337 C C . GLY B 1 260 ? 44.681 43.928 58.684 1.00 7.64 259 GLY B C 1
ATOM 10338 O O . GLY B 1 260 ? 43.649 43.654 58.080 1.00 8.27 259 GLY B O 1
ATOM 10342 N N . ALA B 1 261 ? 45.720 44.470 58.068 1.00 7.79 260 ALA B N 1
ATOM 10343 C CA . ALA B 1 261 ? 45.637 44.762 56.633 1.00 7.97 260 ALA B CA 1
ATOM 10344 C C . ALA B 1 261 ? 45.521 43.449 55.863 1.00 7.55 260 ALA B C 1
ATOM 10345 O O . ALA B 1 261 ? 46.338 42.555 56.051 1.00 8.26 260 ALA B O 1
ATOM 10352 N N . PRO B 1 262 ? 44.519 43.309 54.989 1.00 7.44 261 PRO B N 1
ATOM 10353 C CA . PRO B 1 262 ? 44.378 42.045 54.265 1.00 7.48 261 PRO B CA 1
ATOM 10354 C C . PRO B 1 262 ? 45.394 41.952 53.147 1.00 7.74 261 PRO B C 1
ATOM 10355 O O . PRO B 1 262 ? 45.579 42.896 52.366 1.00 8.41 261 PRO B O 1
ATOM 10366 N N . ILE B 1 263 ? 46.063 40.816 53.043 1.00 7.48 262 ILE B N 1
ATOM 10367 C CA . ILE B 1 263 ? 47.109 40.661 52.048 1.00 8.09 262 ILE B CA 1
ATOM 10368 C C . ILE B 1 263 ? 46.541 40.754 50.639 1.00 8.02 262 ILE B C 1
ATOM 10369 O O . ILE B 1 263 ? 47.242 41.152 49.709 1.00 8.91 262 ILE B O 1
ATOM 10385 N N . ASP B 1 264 ? 45.264 40.401 50.473 1.00 8.62 263 ASP B N 1
ATOM 10386 C CA . ASP B 1 264 ? 44.655 40.479 49.157 1.00 8.34 263 ASP B CA 1
ATOM 10387 C C . ASP B 1 264 ? 44.743 41.892 48.592 1.00 9.05 263 ASP B C 1
ATOM 10388 O O . ASP B 1 264 ? 44.789 42.052 47.373 1.00 10.73 263 ASP B O 1
ATOM 10397 N N . LEU B 1 265 ? 44.718 42.906 49.459 1.00 8.77 264 LEU B N 1
ATOM 10398 C CA . LEU B 1 265 ? 44.798 44.310 49.058 1.00 8.97 264 LEU B CA 1
ATOM 10399 C C . LEU B 1 265 ? 46.204 44.882 49.124 1.00 9.80 264 LEU B C 1
ATOM 10400 O O . LEU B 1 265 ? 46.479 45.901 48.507 1.00 12.42 264 LEU B O 1
ATOM 10416 N N . THR B 1 266 ? 47.102 44.245 49.858 1.00 9.36 265 THR B N 1
ATOM 10417 C CA . THR B 1 266 ? 48.469 44.734 50.003 1.00 9.66 265 THR B CA 1
ATOM 10418 C C . THR B 1 266 ? 49.396 43.511 50.149 1.00 9.15 265 THR B C 1
ATOM 10419 O O . THR B 1 266 ? 49.723 43.072 51.246 1.00 9.31 265 THR B O 1
ATOM 10430 N N . PRO B 1 267 ? 49.764 42.921 49.015 1.00 9.38 266 PRO B N 1
ATOM 10431 C CA . PRO B 1 267 ? 50.288 41.555 49.075 1.00 9.20 266 PRO B CA 1
ATOM 10432 C C . PRO B 1 267 ? 51.763 41.412 49.403 1.00 9.31 266 PRO B C 1
ATOM 10433 O O . PRO B 1 267 ? 52.190 40.295 49.682 1.00 9.72 266 PRO B O 1
ATOM 10444 N N . THR B 1 268 ? 52.534 42.495 49.340 1.00 9.21 267 THR B N 1
ATOM 10445 C CA . THR B 1 268 ? 53.978 42.395 49.518 1.00 10.30 267 THR B CA 1
ATOM 10446 C C . THR B 1 268 ? 54.505 43.107 50.745 1.00 10.65 267 THR B C 1
ATOM 10447 O O . THR B 1 268 ? 55.627 42.834 51.153 1.00 12.21 267 THR B O 1
ATOM 10458 N N . ALA B 1 269 ? 53.723 44.010 51.328 1.00 10.17 268 ALA B N 1
ATOM 10459 C CA . ALA B 1 269 ? 54.137 44.767 52.505 1.00 10.73 268 ALA B CA 1
ATOM 10460 C C . ALA B 1 269 ? 52.908 45.134 53.323 1.00 9.74 268 ALA B C 1
ATOM 10461 O O . ALA B 1 269 ? 51.801 45.191 52.798 1.00 10.36 268 ALA B O 1
ATOM 10468 N N . ASP B 1 270 ? 53.101 45.364 54.614 1.00 9.64 269 ASP B N 1
ATOM 10469 C CA . ASP B 1 270 ? 52.007 45.793 55.465 1.00 10.19 269 ASP B CA 1
ATOM 10470 C C . ASP B 1 270 ? 51.507 47.168 55.022 1.00 11.21 269 ASP B C 1
ATOM 10471 O O . ASP B 1 270 ? 52.220 47.933 54.381 1.00 11.85 269 ASP B O 1
ATOM 10480 N N . ASP B 1 271 ? 50.252 47.443 55.357 1.00 11.04 270 ASP B N 1
ATOM 10481 C CA . ASP B 1 271 ? 49.619 48.758 55.240 1.00 11.64 270 ASP B CA 1
ATOM 10482 C C . ASP B 1 271 ? 48.929 49.004 56.585 1.00 11.60 270 ASP B C 1
ATOM 10483 O O . ASP B 1 271 ? 47.752 48.710 56.757 1.00 10.49 270 ASP B O 1
ATOM 10492 N N . PRO B 1 272 ? 49.693 49.477 57.583 1.00 11.77 271 PRO B N 1
ATOM 10493 C CA . PRO B 1 272 ? 49.105 49.519 58.925 1.00 13.76 271 PRO B CA 1
ATOM 10494 C C . PRO B 1 272 ? 47.908 50.469 59.053 1.00 12.70 271 PRO B C 1
ATOM 10495 O O . PRO B 1 272 ? 47.032 50.218 59.877 1.00 13.67 271 PRO B O 1
ATOM 10506 N N . ALA B 1 273 ? 47.855 51.529 58.258 1.00 13.36 272 ALA B N 1
ATOM 10507 C CA . ALA B 1 273 ? 46.698 52.426 58.298 1.00 14.46 272 ALA B CA 1
ATOM 10508 C C . ALA B 1 273 ? 45.451 51.696 57.816 1.00 13.16 272 ALA B C 1
ATOM 10509 O O . ALA B 1 273 ? 44.380 51.816 58.395 1.00 14.56 272 ALA B O 1
ATOM 10516 N N . LEU B 1 274 ? 45.597 50.940 56.736 1.00 12.64 273 LEU B N 1
ATOM 10517 C CA . LEU B 1 274 ? 44.502 50.127 56.217 1.00 11.36 273 LEU B CA 1
ATOM 10518 C C . LEU B 1 274 ? 44.005 49.142 57.271 1.00 10.94 273 LEU B C 1
ATOM 10519 O O . LEU B 1 274 ? 42.804 48.981 57.468 1.00 11.08 273 LEU B O 1
ATOM 10535 N N . GLY B 1 275 ? 44.927 48.475 57.947 1.00 10.46 274 GLY B N 1
ATOM 10536 C CA . GLY B 1 275 ? 44.553 47.462 58.917 1.00 10.36 274 GLY B CA 1
ATOM 10537 C C . GLY B 1 275 ? 43.640 47.995 59.991 1.00 11.46 274 GLY B C 1
ATOM 10538 O O . GLY B 1 275 ? 42.743 47.307 60.480 1.00 12.56 274 GLY B O 1
ATOM 10542 N N . ALA B 1 276 ? 43.880 49.243 60.379 1.00 13.26 275 ALA B N 1
ATOM 10543 C CA . ALA B 1 276 ? 43.161 49.860 61.485 1.00 16.26 275 ALA B CA 1
ATOM 10544 C C . ALA B 1 276 ? 41.782 50.385 61.081 1.00 17.26 275 ALA B C 1
ATOM 10545 O O . ALA B 1 276 ? 40.972 50.687 61.942 1.00 21.44 275 ALA B O 1
ATOM 10552 N N . ASP B 1 277 ? 41.502 50.441 59.783 1.00 13.84 276 ASP B N 1
ATOM 10553 C CA . ASP B 1 277 ? 40.342 51.134 59.263 1.00 13.61 276 ASP B CA 1
ATOM 10554 C C . ASP B 1 277 ? 39.239 50.178 58.841 1.00 12.78 276 ASP B C 1
ATOM 10555 O O . ASP B 1 277 ? 39.315 49.535 57.792 1.00 12.02 276 ASP B O 1
ATOM 10564 N N . ALA B 1 278 ? 38.196 50.072 59.654 1.00 13.13 277 ALA B N 1
ATOM 10565 C CA . ALA B 1 278 ? 37.088 49.169 59.369 1.00 12.73 277 ALA B CA 1
ATOM 10566 C C . ALA B 1 278 ? 36.353 49.484 58.059 1.00 13.07 277 ALA B C 1
ATOM 10567 O O . ALA B 1 278 ? 35.674 48.611 57.509 1.00 12.68 277 ALA B O 1
ATOM 10574 N N . GLN B 1 279 ? 36.468 50.714 57.566 1.00 13.99 278 GLN B N 1
ATOM 10575 C CA . GLN B 1 279 ? 35.849 51.068 56.298 1.00 14.12 278 GLN B CA 1
ATOM 10576 C C . GLN B 1 279 ? 36.627 50.572 55.100 1.00 14.58 278 GLN B C 1
ATOM 10577 O O . GLN B 1 279 ? 36.147 50.667 53.977 1.00 16.15 278 GLN B O 1
ATOM 10591 N N . ARG B 1 280 ? 37.823 50.039 55.331 1.00 12.92 279 ARG B N 1
ATOM 10592 C CA . ARG B 1 280 ? 38.677 49.644 54.222 1.00 13.37 279 ARG B CA 1
ATOM 10593 C C . ARG B 1 280 ? 39.237 48.223 54.339 1.00 11.01 279 ARG B C 1
ATOM 10594 O O . ARG B 1 280 ? 39.506 47.596 53.323 1.00 11.36 279 ARG B O 1
ATOM 10615 N N . ASN B 1 281 ? 39.423 47.730 55.559 1.00 9.77 280 ASN B N 1
ATOM 10616 C CA . ASN B 1 281 ? 40.177 46.493 55.772 1.00 9.16 280 ASN B CA 1
ATOM 10617 C C . ASN B 1 281 ? 39.436 45.203 55.452 1.00 8.25 280 ASN B C 1
ATOM 10618 O O . ASN B 1 281 ? 40.036 44.145 55.531 1.00 7.94 280 ASN B O 1
ATOM 10629 N N . ASN B 1 282 ? 38.190 45.299 55.003 1.00 8.92 281 ASN B N 1
ATOM 10630 C CA . ASN B 1 282 ? 37.466 44.100 54.607 1.00 8.55 281 ASN B CA 1
ATOM 10631 C C . ASN B 1 282 ? 37.009 44.160 53.159 1.00 7.89 281 ASN B C 1
ATOM 10632 O O . ASN B 1 282 ? 36.284 43.273 52.712 1.00 8.29 281 ASN B O 1
ATOM 10643 N N . ASN B 1 283 ? 37.460 45.165 52.406 1.00 8.63 282 ASN B N 1
ATOM 10644 C CA . ASN B 1 283 ? 36.882 45.497 51.110 1.00 8.38 282 ASN B CA 1
ATOM 10645 C C . ASN B 1 283 ? 37.554 44.721 49.984 1.00 8.26 282 ASN B C 1
ATOM 10646 O O . ASN B 1 283 ? 38.187 45.305 49.126 1.00 9.31 282 ASN B O 1
ATOM 10657 N N . PHE B 1 284 ? 37.370 43.409 49.967 1.00 8.81 283 PHE B N 1
ATOM 10658 C CA . PHE B 1 284 ? 38.009 42.544 48.988 1.00 9.32 283 PHE B CA 1
ATOM 10659 C C . PHE B 1 284 ? 37.185 41.285 48.782 1.00 8.34 283 PHE B C 1
ATOM 10660 O O . PHE B 1 284 ? 36.396 40.889 49.644 1.00 8.41 283 PHE B O 1
ATOM 10677 N N . THR B 1 285 ? 37.403 40.630 47.647 1.00 9.42 284 THR B N 1
ATOM 10678 C CA . THR B 1 285 ? 36.682 39.421 47.294 1.00 9.30 284 THR B CA 1
ATOM 10679 C C . THR B 1 285 ? 37.599 38.247 46.921 1.00 8.83 284 THR B C 1
ATOM 10680 O O . THR B 1 285 ? 37.097 37.151 46.691 1.00 8.65 284 THR B O 1
ATOM 10691 N N . TYR B 1 286 ? 38.903 38.512 46.809 1.00 8.50 285 TYR B N 1
ATOM 10692 C CA . TYR B 1 286 ? 39.950 37.634 46.251 1.00 9.66 285 TYR B CA 1
ATOM 10693 C C . TYR B 1 286 ? 40.049 37.692 44.729 1.00 9.02 285 TYR B C 1
ATOM 10694 O O . TYR B 1 286 ? 41.021 37.174 44.179 1.00 9.86 285 TYR B O 1
ATOM 10712 N N . SER B 1 287 ? 39.115 38.352 44.048 1.00 9.75 286 SER B N 1
ATOM 10713 C CA . SER B 1 287 ? 39.197 38.521 42.603 1.00 10.34 286 SER B CA 1
ATOM 10714 C C . SER B 1 287 ? 40.103 39.693 42.215 1.00 9.42 286 SER B C 1
ATOM 10715 O O . SER B 1 287 ? 40.095 40.742 42.871 1.00 10.52 286 SER B O 1
ATOM 10723 N N . HIS B 1 288 ? 40.861 39.504 41.136 1.00 9.50 287 HIS B N 1
ATOM 10724 C CA . HIS B 1 288 ? 41.700 40.546 40.564 1.00 10.45 287 HIS B CA 1
ATOM 10725 C C . HIS B 1 288 ? 41.591 40.456 39.061 1.00 10.41 287 HIS B C 1
ATOM 10726 O O . HIS B 1 288 ? 41.818 39.401 38.474 1.00 11.09 287 HIS B O 1
ATOM 10741 N N . ALA B 1 289 ? 41.213 41.560 38.435 1.00 10.21 288 ALA B N 1
ATOM 10742 C CA . ALA B 1 289 ? 41.008 41.550 36.990 1.00 10.28 288 ALA B CA 1
ATOM 10743 C C . ALA B 1 289 ? 42.326 41.212 36.298 1.00 10.17 288 ALA B C 1
ATOM 10744 O O . ALA B 1 289 ? 43.394 41.675 36.691 1.00 11.52 288 ALA B O 1
ATOM 10751 N N . GLY B 1 290 ? 42.250 40.379 35.260 1.00 11.97 289 GLY B N 1
ATOM 10752 C CA . GLY B 1 290 ? 43.450 39.941 34.564 1.00 14.03 289 GLY B CA 1
ATOM 10753 C C . GLY B 1 290 ? 44.191 38.774 35.190 1.00 14.11 289 GLY B C 1
ATOM 10754 O O . GLY B 1 290 ? 45.188 38.298 34.642 1.00 17.20 289 GLY B O 1
ATOM 10758 N N . PHE B 1 291 ? 43.721 38.316 36.343 1.00 11.82 290 PHE B N 1
ATOM 10759 C CA . PHE B 1 291 ? 44.274 37.144 36.990 1.00 11.80 290 PHE B CA 1
ATOM 10760 C C . PHE B 1 291 ? 43.221 36.055 37.023 1.00 12.08 290 PHE B C 1
ATOM 10761 O O . PHE B 1 291 ? 42.061 36.327 37.317 1.00 12.84 290 PHE B O 1
ATOM 10778 N N . ASP B 1 292 ? 43.642 34.823 36.766 1.00 12.03 291 ASP B N 1
ATOM 10779 C CA . ASP B 1 292 ? 42.767 33.653 36.852 1.00 12.37 291 ASP B CA 1
ATOM 10780 C C . ASP B 1 292 ? 42.540 33.318 38.322 1.00 11.52 291 ASP B C 1
ATOM 10781 O O . ASP B 1 292 ? 43.478 32.942 39.019 1.00 11.32 291 ASP B O 1
ATOM 10790 N N . LEU B 1 293 ? 41.299 33.429 38.785 1.00 11.38 292 LEU B N 1
ATOM 10791 C CA . LEU B 1 293 ? 40.994 33.136 40.182 1.00 11.11 292 LEU B CA 1
ATOM 10792 C C . LEU B 1 293 ? 41.447 31.722 40.566 1.00 11.37 292 LEU B C 1
ATOM 10793 O O . LEU B 1 293 ? 41.843 31.473 41.706 1.00 11.70 292 LEU B O 1
ATOM 10809 N N . GLY B 1 294 ? 41.402 30.801 39.611 1.00 11.45 293 GLY B N 1
ATOM 10810 C CA . GLY B 1 294 ? 41.746 29.415 39.851 1.00 12.25 293 GLY B CA 1
ATOM 10811 C C . GLY B 1 294 ? 43.217 29.114 40.070 1.00 12.64 293 GLY B C 1
ATOM 10812 O O . GLY B 1 294 ? 43.537 28.074 40.617 1.00 12.63 293 GLY B O 1
ATOM 10816 N N . SER B 1 295 ? 44.113 29.997 39.652 1.00 11.74 294 SER B N 1
ATOM 10817 C CA . SER B 1 295 ? 45.542 29.734 39.768 1.00 13.59 294 SER B CA 1
ATOM 10818 C C . SER B 1 295 ? 46.317 30.839 40.478 1.00 11.60 294 SER B C 1
ATOM 10819 O O . SER B 1 295 ? 47.436 30.599 40.901 1.00 14.05 294 SER B O 1
ATOM 10827 N N . ASP B 1 296 ? 45.747 32.033 40.614 1.00 10.84 295 ASP B N 1
ATOM 10828 C CA . ASP B 1 296 ? 46.524 33.142 41.137 1.00 10.83 295 ASP B CA 1
ATOM 10829 C C . ASP B 1 296 ? 46.594 33.123 42.666 1.00 9.44 295 ASP B C 1
ATOM 10830 O O . ASP B 1 296 ? 45.602 33.375 43.339 1.00 10.08 295 ASP B O 1
ATOM 10839 N N . GLN B 1 297 ? 47.776 32.839 43.195 1.00 9.56 296 GLN B N 1
ATOM 10840 C CA . GLN B 1 297 ? 48.044 32.917 44.627 1.00 9.74 296 GLN B CA 1
ATOM 10841 C C . GLN B 1 297 ? 49.004 34.059 44.950 1.00 8.96 296 GLN B C 1
ATOM 10842 O O . GLN B 1 297 ? 49.523 34.130 46.062 1.00 10.05 296 GLN B O 1
ATOM 10856 N N . SER B 1 298 ? 49.192 34.982 44.002 1.00 9.28 297 SER B N 1
ATOM 10857 C CA . SER B 1 298 ? 50.129 36.067 44.223 1.00 10.16 297 SER B CA 1
ATOM 10858 C C . SER B 1 298 ? 49.591 37.087 45.223 1.00 10.04 297 SER B C 1
ATOM 10859 O O . SER B 1 298 ? 50.355 37.772 45.881 1.00 12.36 297 SER B O 1
ATOM 10867 N N . HIS B 1 299 ? 48.273 37.221 45.328 1.00 9.38 298 HIS B N 1
ATOM 10868 C CA . HIS B 1 299 ? 47.671 38.183 46.247 1.00 9.32 298 HIS B CA 1
ATOM 10869 C C . HIS B 1 299 ? 47.408 37.529 47.598 1.00 8.80 298 HIS B C 1
ATOM 10870 O O . HIS B 1 299 ? 47.738 38.097 48.627 1.00 10.15 298 HIS B O 1
ATOM 10885 N N . CYS B 1 300 ? 46.839 36.323 47.600 1.00 9.77 299 CYS B N 1
ATOM 10886 C CA . CYS B 1 300 ? 46.567 35.597 48.836 1.00 8.75 299 CYS B CA 1
ATOM 10887 C C . CYS B 1 300 ? 46.570 34.110 48.525 1.00 9.84 299 CYS B C 1
ATOM 10888 O O . CYS B 1 300 ? 45.889 33.681 47.601 1.00 10.17 299 CYS B O 1
ATOM 10896 N N . PRO B 1 301 ? 47.327 33.298 49.285 1.00 8.60 300 PRO B N 1
ATOM 10897 C CA . PRO B 1 301 ? 47.262 31.854 49.049 1.00 9.37 300 PRO B CA 1
ATOM 10898 C C . PRO B 1 301 ? 45.856 31.308 49.204 1.00 7.95 300 PRO B C 1
ATOM 10899 O O . PRO B 1 301 ? 45.076 31.770 50.045 1.00 8.37 300 PRO B O 1
ATOM 10910 N N . PHE B 1 302 ? 45.564 30.254 48.450 1.00 8.38 301 PHE B N 1
ATOM 10911 C CA . PHE B 1 302 ? 44.281 29.561 48.585 1.00 7.78 301 PHE B CA 1
ATOM 10912 C C . PHE B 1 302 ? 44.111 28.905 49.955 1.00 7.67 301 PHE B C 1
ATOM 10913 O O . PHE B 1 302 ? 42.994 28.634 50.395 1.00 8.94 301 PHE B O 1
ATOM 10930 N N . SER B 1 303 ? 45.245 28.642 50.604 1.00 7.99 302 SER B N 1
ATOM 10931 C CA . SER B 1 303 ? 45.299 27.979 51.888 1.00 8.31 302 SER B CA 1
ATOM 10932 C C . SER B 1 303 ? 45.296 28.960 53.077 1.00 7.59 302 SER B C 1
ATOM 10933 O O . SER B 1 303 ? 45.292 28.515 54.222 1.00 7.91 302 SER B O 1
ATOM 10941 N N . ALA B 1 304 ? 45.349 30.274 52.830 1.00 7.53 303 ALA B N 1
ATOM 10942 C CA . ALA B 1 304 ? 45.330 31.222 53.938 1.00 7.53 303 ALA B CA 1
ATOM 10943 C C . ALA B 1 304 ? 44.116 31.037 54.817 1.00 6.65 303 ALA B C 1
ATOM 10944 O O . ALA B 1 304 ? 43.036 30.788 54.323 1.00 6.84 303 ALA B O 1
ATOM 10951 N N . HIS B 1 305 ? 44.311 31.190 56.125 1.00 6.91 304 HIS B N 1
ATOM 10952 C CA . HIS B 1 305 ? 43.260 30.946 57.084 1.00 6.46 304 HIS B CA 1
ATOM 10953 C C . HIS B 1 305 ? 41.949 31.651 56.742 1.00 6.68 304 HIS B C 1
ATOM 10954 O O . HIS B 1 305 ? 40.895 31.018 56.740 1.00 7.19 304 HIS B O 1
ATOM 10968 N N . ILE B 1 306 ? 41.967 32.957 56.486 1.00 6.47 305 ILE B N 1
ATOM 10969 C CA . ILE B 1 306 ? 40.708 33.642 56.276 1.00 6.55 305 ILE B CA 1
ATOM 10970 C C . ILE B 1 306 ? 40.067 33.267 54.941 1.00 6.80 305 ILE B C 1
ATOM 10971 O O . ILE B 1 306 ? 38.851 33.321 54.814 1.00 6.92 305 ILE B O 1
ATOM 10987 N N . ARG B 1 307 ? 40.872 32.858 53.962 1.00 7.07 306 ARG B N 1
ATOM 10988 C CA . ARG B 1 307 ? 40.346 32.403 52.682 1.00 6.86 306 ARG B CA 1
ATOM 10989 C C . ARG B 1 307 ? 39.705 31.030 52.807 1.00 7.32 306 ARG B C 1
ATOM 10990 O O . ARG B 1 307 ? 38.694 30.731 52.156 1.00 8.38 306 ARG B O 1
ATOM 11011 N N . LYS B 1 308 ? 40.263 30.193 53.668 1.00 6.59 307 LYS B N 1
ATOM 11012 C CA . LYS B 1 308 ? 39.662 28.909 53.972 1.00 7.33 307 LYS B CA 1
ATOM 11013 C C . LYS B 1 308 ? 38.312 29.067 54.692 1.00 8.02 307 LYS B C 1
ATOM 11014 O O . LYS B 1 308 ? 37.417 28.263 54.486 1.00 9.58 307 LYS B O 1
ATOM 11033 N N . THR B 1 309 ? 38.207 30.039 55.604 1.00 6.96 308 THR B N 1
ATOM 11034 C CA . THR B 1 309 ? 37.028 30.154 56.456 1.00 7.14 308 THR B CA 1
ATOM 11035 C C . THR B 1 309 ? 35.947 31.092 55.941 1.00 6.91 308 THR B C 1
ATOM 11036 O O . THR B 1 309 ? 34.803 30.936 56.344 1.00 7.81 308 THR B O 1
ATOM 11047 N N . ARG B 1 310 ? 36.285 32.034 55.071 1.00 6.54 309 ARG B N 1
ATOM 11048 C CA . ARG B 1 310 ? 35.305 32.798 54.297 1.00 7.02 309 ARG B CA 1
ATOM 11049 C C . ARG B 1 310 ? 35.856 32.877 52.881 1.00 6.99 309 ARG B C 1
ATOM 11050 O O . ARG B 1 310 ? 36.626 33.769 52.538 1.00 7.23 309 ARG B O 1
ATOM 11071 N N . PRO B 1 311 ? 35.445 31.940 52.026 1.00 7.27 310 PRO B N 1
ATOM 11072 C CA . PRO B 1 311 ? 36.018 31.828 50.676 1.00 7.82 310 PRO B CA 1
ATOM 11073 C C . PRO B 1 311 ? 35.735 32.984 49.720 1.00 7.70 310 PRO B C 1
ATOM 11074 O O . PRO B 1 311 ? 36.464 33.144 48.728 1.00 8.28 310 PRO B O 1
ATOM 11085 N N . ARG B 1 312 ? 34.692 33.772 49.985 1.00 7.46 311 ARG B N 1
ATOM 11086 C CA . ARG B 1 312 ? 34.322 34.882 49.109 1.00 7.49 311 ARG B CA 1
ATOM 11087 C C . ARG B 1 312 ? 34.228 34.392 47.657 1.00 8.08 311 ARG B C 1
ATOM 11088 O O . ARG B 1 312 ? 33.484 33.438 47.398 1.00 8.74 311 ARG B O 1
ATOM 11109 N N . ALA B 1 313 ? 34.912 35.015 46.699 1.00 8.43 312 ALA B N 1
ATOM 11110 C CA . ALA B 1 313 ? 34.717 34.673 45.299 1.00 9.81 312 ALA B CA 1
ATOM 11111 C C . ALA B 1 313 ? 35.130 33.254 44.961 1.00 9.32 312 ALA B C 1
ATOM 11112 O O . ALA B 1 313 ? 34.771 32.773 43.898 1.00 10.21 312 ALA B O 1
ATOM 11119 N N . ASP B 1 314 ? 35.865 32.566 45.825 1.00 9.00 313 ASP B N 1
ATOM 11120 C CA . ASP B 1 314 ? 36.178 31.170 45.547 1.00 9.65 313 ASP B CA 1
ATOM 11121 C C . ASP B 1 314 ? 34.927 30.296 45.479 1.00 9.88 313 ASP B C 1
ATOM 11122 O O . ASP B 1 314 ? 34.989 29.211 44.882 1.00 11.05 313 ASP B O 1
ATOM 11131 N N . LEU B 1 315 ? 33.818 30.764 46.046 1.00 10.05 314 LEU B N 1
ATOM 11132 C CA . LEU B 1 315 ? 32.551 30.056 45.960 1.00 11.06 314 LEU B CA 1
ATOM 11133 C C . LEU B 1 315 ? 31.536 30.827 45.126 1.00 11.68 314 LEU B C 1
ATOM 11134 O O . LEU B 1 315 ? 30.324 30.626 45.277 1.00 13.36 314 LEU B O 1
ATOM 11150 N N . GLY B 1 316 ? 32.013 31.642 44.198 1.00 11.60 315 GLY B N 1
ATOM 11151 C CA . GLY B 1 316 ? 31.127 32.343 43.293 1.00 12.72 315 GLY B CA 1
ATOM 11152 C C . GLY B 1 316 ? 30.688 33.688 43.835 1.00 12.16 315 GLY B C 1
ATOM 11153 O O . GLY B 1 316 ? 31.266 34.213 44.776 1.00 12.28 315 GLY B O 1
ATOM 11157 N N . GLY B 1 317 ? 29.662 34.256 43.218 1.00 13.07 316 GLY B N 1
ATOM 11158 C CA . GLY B 1 317 ? 29.183 35.559 43.615 1.00 14.27 316 GLY B CA 1
ATOM 11159 C C . GLY B 1 317 ? 29.963 36.696 42.991 1.00 14.17 316 GLY B C 1
ATOM 11160 O O . GLY B 1 317 ? 30.732 36.516 42.038 1.00 15.51 316 GLY B O 1
ATOM 11164 N N . SER B 1 318 ? 29.743 37.890 43.523 1.00 13.25 317 SER B N 1
ATOM 11165 C CA . SER B 1 318 ? 30.287 39.114 42.959 1.00 13.22 317 SER B CA 1
ATOM 11166 C C . SER B 1 318 ? 31.805 39.173 43.050 1.00 13.19 317 SER B C 1
ATOM 11167 O O . SER B 1 318 ? 32.397 38.877 44.092 1.00 12.63 317 SER B O 1
ATOM 11175 N N . LEU B 1 319 ? 32.433 39.590 41.960 1.00 12.99 318 LEU B N 1
ATOM 11176 C CA . LEU B 1 319 ? 33.865 39.772 41.941 1.00 13.06 318 LEU B CA 1
ATOM 11177 C C . LEU B 1 319 ? 34.281 41.106 42.537 1.00 13.04 318 LEU B C 1
ATOM 11178 O O . LEU B 1 319 ? 35.434 41.266 42.932 1.00 14.86 318 LEU B O 1
ATOM 11194 N N . THR B 1 320 ? 33.347 42.054 42.589 1.00 14.32 319 THR B N 1
ATOM 11195 C CA . THR B 1 320 ? 33.586 43.358 43.201 1.00 15.34 319 THR B CA 1
ATOM 11196 C C . THR B 1 320 ? 32.906 43.369 44.568 1.00 13.06 319 THR B C 1
ATOM 11197 O O . THR B 1 320 ? 31.858 42.768 44.735 1.00 14.25 319 THR B O 1
ATOM 11208 N N . PRO B 1 321 ? 33.477 44.081 45.541 1.00 12.88 320 PRO B N 1
ATOM 11209 C CA . PRO B 1 321 ? 32.837 44.010 46.855 1.00 12.34 320 PRO B CA 1
ATOM 11210 C C . PRO B 1 321 ? 31.449 44.648 46.872 1.00 13.53 320 PRO B C 1
ATOM 11211 O O . PRO B 1 321 ? 31.214 45.631 46.174 1.00 14.78 320 PRO B O 1
ATOM 11222 N N . PRO B 1 322 ? 30.532 44.115 47.693 1.00 12.72 321 PRO B N 1
ATOM 11223 C CA . PRO B 1 322 ? 30.737 42.978 48.586 1.00 11.94 321 PRO B CA 1
ATOM 11224 C C . PRO B 1 322 ? 30.447 41.661 47.896 1.00 11.18 321 PRO B C 1
ATOM 11225 O O . PRO B 1 322 ? 29.449 41.528 47.192 1.00 13.05 321 PRO B O 1
ATOM 11236 N N . ASN B 1 323 ? 31.319 40.688 48.093 1.00 10.49 322 ASN B N 1
ATOM 11237 C CA . ASN B 1 323 ? 30.976 39.320 47.751 1.00 10.75 322 ASN B CA 1
ATOM 11238 C C . ASN B 1 323 ? 30.036 38.756 48.814 1.00 10.14 322 ASN B C 1
ATOM 11239 O O . ASN B 1 323 ? 30.246 38.985 49.994 1.00 10.87 322 ASN B O 1
ATOM 11250 N N . LEU B 1 324 ? 28.983 38.065 48.376 1.00 10.92 323 LEU B N 1
ATOM 11251 C CA . LEU B 1 324 ? 27.948 37.594 49.289 1.00 10.79 323 LEU B CA 1
ATOM 11252 C C . LEU B 1 324 ? 27.848 36.064 49.302 1.00 10.29 323 LEU B C 1
ATOM 11253 O O . LEU B 1 324 ? 26.859 35.530 49.761 1.00 11.90 323 LEU B O 1
ATOM 11269 N N . SER B 1 325 ? 28.862 35.367 48.794 1.00 9.83 324 SER B N 1
ATOM 11270 C CA . SER B 1 325 ? 28.817 33.907 48.760 1.00 10.54 324 SER B CA 1
ATOM 11271 C C . SER B 1 325 ? 28.767 33.269 50.138 1.00 9.58 324 SER B C 1
ATOM 11272 O O . SER B 1 325 ? 29.273 33.793 51.132 1.00 9.40 324 SER B O 1
ATOM 11280 N N . ALA B 1 326 ? 28.163 32.087 50.175 1.00 9.48 325 ALA B N 1
ATOM 11281 C CA . ALA B 1 326 ? 28.207 31.194 51.312 1.00 9.99 325 ALA B CA 1
ATOM 11282 C C . ALA B 1 326 ? 27.776 31.883 52.614 1.00 9.24 325 ALA B C 1
ATOM 11283 O O . ALA B 1 326 ? 28.341 31.657 53.677 1.00 8.85 325 ALA B O 1
ATOM 11290 N N . GLY B 1 327 ? 26.719 32.677 52.528 1.00 9.92 326 GLY B N 1
ATOM 11291 C CA . GLY B 1 327 ? 26.195 33.355 53.694 1.00 8.97 326 GLY B CA 1
ATOM 11292 C C . GLY B 1 327 ? 25.782 32.376 54.782 1.00 9.11 326 GLY B C 1
ATOM 11293 O O . GLY B 1 327 ? 25.993 32.622 55.968 1.00 8.46 326 GLY B O 1
ATOM 11297 N N . ALA B 1 328 ? 25.203 31.259 54.395 1.00 9.52 327 ALA B N 1
ATOM 11298 C CA . ALA B 1 328 ? 24.749 30.285 55.378 1.00 9.93 327 ALA B CA 1
ATOM 11299 C C . ALA B 1 328 ? 25.883 29.619 56.155 1.00 8.49 327 ALA B C 1
ATOM 11300 O O . ALA B 1 328 ? 25.622 28.983 57.182 1.00 9.43 327 ALA B O 1
ATOM 11307 N N . ASN B 1 329 ? 27.126 29.760 55.680 1.00 8.13 328 ASN B N 1
ATOM 11308 C CA . ASN B 1 329 ? 28.296 29.231 56.365 1.00 8.93 328 ASN B CA 1
ATOM 11309 C C . ASN B 1 329 ? 29.007 30.272 57.221 1.00 7.69 328 ASN B C 1
ATOM 11310 O O . ASN B 1 329 ? 30.160 30.086 57.628 1.00 9.20 328 ASN B O 1
ATOM 11321 N N . SER B 1 330 ? 28.305 31.339 57.559 1.00 7.48 329 SER B N 1
ATOM 11322 C CA . SER B 1 330 ? 28.870 32.375 58.410 1.00 7.43 329 SER B CA 1
ATOM 11323 C C . SER B 1 330 ? 28.812 32.022 59.875 1.00 7.17 329 SER B C 1
ATOM 11324 O O . SER B 1 330 ? 27.865 31.378 60.315 1.00 8.14 329 SER B O 1
ATOM 11332 N N . ILE B 1 331 ? 29.781 32.527 60.619 1.00 7.11 330 ILE B N 1
ATOM 11333 C CA . ILE B 1 331 ? 29.780 32.406 62.061 1.00 6.70 330 ILE B CA 1
ATOM 11334 C C . ILE B 1 331 ? 30.059 33.768 62.669 1.00 6.93 330 ILE B C 1
ATOM 11335 O O . ILE B 1 331 ? 30.808 34.563 62.093 1.00 6.77 330 ILE B O 1
ATOM 11351 N N . MET B 1 332 ? 29.486 34.024 63.843 1.00 6.77 331 MET B N 1
ATOM 11352 C CA . MET B 1 332 ? 29.853 35.185 64.660 1.00 6.80 331 MET B CA 1
ATOM 11353 C C . MET B 1 332 ? 30.878 34.730 65.676 1.00 7.42 331 MET B C 1
ATOM 11354 O O . MET B 1 332 ? 30.664 33.755 66.393 1.00 10.60 331 MET B O 1
ATOM 11361 N N . ARG B 1 333 ? 32.001 35.417 65.715 1.00 6.60 332 ARG B N 1
ATOM 11362 C CA . ARG B 1 333 ? 33.102 35.029 66.598 1.00 7.00 332 ARG B CA 1
ATOM 11363 C C . ARG B 1 333 ? 33.235 35.961 67.800 1.00 7.35 332 ARG B C 1
ATOM 11364 O O . ARG B 1 333 ? 33.276 37.184 67.638 1.00 9.11 332 ARG B O 1
ATOM 11385 N N . SER B 1 334 ? 33.343 35.385 68.989 1.00 6.73 333 SER B N 1
ATOM 11386 C CA . SER B 1 334 ? 33.518 36.145 70.218 1.00 7.26 333 SER B CA 1
ATOM 11387 C C . SER B 1 334 ? 34.668 35.557 71.039 1.00 8.01 333 SER B C 1
ATOM 11388 O O . SER B 1 334 ? 34.616 35.534 72.268 1.00 10.70 333 SER B O 1
ATOM 11394 N N . GLY B 1 335 ? 35.718 35.106 70.367 1.00 8.69 334 GLY B N 1
ATOM 11395 C CA . GLY B 1 335 ? 36.871 34.537 71.041 1.00 9.14 334 GLY B CA 1
ATOM 11396 C C . GLY B 1 335 ? 37.693 35.560 71.757 1.00 9.00 334 GLY B C 1
ATOM 11397 O O . GLY B 1 335 ? 37.745 36.727 71.382 1.00 11.67 334 GLY B O 1
ATOM 11401 N N . ILE B 1 336 ? 38.384 35.103 72.782 1.00 7.68 335 ILE B N 1
ATOM 11402 C CA . ILE B 1 336 ? 39.226 35.972 73.573 1.00 8.10 335 ILE B CA 1
ATOM 11403 C C . ILE B 1 336 ? 40.455 35.182 73.987 1.00 7.41 335 ILE B C 1
ATOM 11404 O O . ILE B 1 336 ? 40.352 33.997 74.305 1.00 7.58 335 ILE B O 1
ATOM 11420 N N . PRO B 1 337 ? 41.644 35.822 73.993 1.00 7.81 336 PRO B N 1
ATOM 11421 C CA . PRO B 1 337 ? 42.842 35.042 74.351 1.00 7.62 336 PRO B CA 1
ATOM 11422 C C . PRO B 1 337 ? 42.859 34.603 75.821 1.00 8.20 336 PRO B C 1
ATOM 11423 O O . PRO B 1 337 ? 42.254 35.238 76.672 1.00 8.56 336 PRO B O 1
ATOM 11434 N N . TYR B 1 338 ? 43.593 33.528 76.083 1.00 8.69 337 TYR B N 1
ATOM 11435 C CA . TYR B 1 338 ? 43.783 33.030 77.441 1.00 9.27 337 TYR B CA 1
ATOM 11436 C C . TYR B 1 338 ? 45.228 32.723 77.706 1.00 9.73 337 TYR B C 1
ATOM 11437 O O . TYR B 1 338 ? 46.036 32.524 76.793 1.00 9.05 337 TYR B O 1
ATOM 11455 N N . GLY B 1 339 ? 45.570 32.682 78.985 1.00 10.66 338 GLY B N 1
ATOM 11456 C CA . GLY B 1 339 ? 46.904 32.338 79.422 1.00 10.79 338 GLY B CA 1
ATOM 11457 C C . GLY B 1 339 ? 47.770 33.557 79.595 1.00 10.91 338 GLY B C 1
ATOM 11458 O O . GLY B 1 339 ? 47.394 34.667 79.267 1.00 11.50 338 GLY B O 1
ATOM 11462 N N . PRO B 1 340 ? 48.971 33.351 80.124 1.00 11.91 339 PRO B N 1
ATOM 11463 C CA . PRO B 1 340 ? 49.926 34.440 80.333 1.00 12.15 339 PRO B CA 1
ATOM 11464 C C . PRO B 1 340 ? 50.531 34.908 79.021 1.00 11.33 339 PRO B C 1
ATOM 11465 O O . PRO B 1 340 ? 50.579 34.155 78.054 1.00 11.16 339 PRO B O 1
ATOM 11476 N N . GLU B 1 341 ? 51.024 36.133 78.995 1.00 12.05 340 GLU B N 1
ATOM 11477 C CA . GLU B 1 341 ? 51.820 36.591 77.877 1.00 11.87 340 GLU B CA 1
ATOM 11478 C C . GLU B 1 341 ? 53.083 35.745 77.779 1.00 12.35 340 GLU B C 1
ATOM 11479 O O . GLU B 1 341 ? 53.530 35.165 78.759 1.00 12.07 340 GLU B O 1
ATOM 11491 N N . VAL B 1 342 ? 53.660 35.675 76.594 1.00 12.26 341 VAL B N 1
ATOM 11492 C CA . VAL B 1 342 ? 54.898 34.956 76.396 1.00 11.59 341 VAL B CA 1
ATOM 11493 C C . VAL B 1 342 ? 56.000 35.623 77.214 1.00 12.33 341 VAL 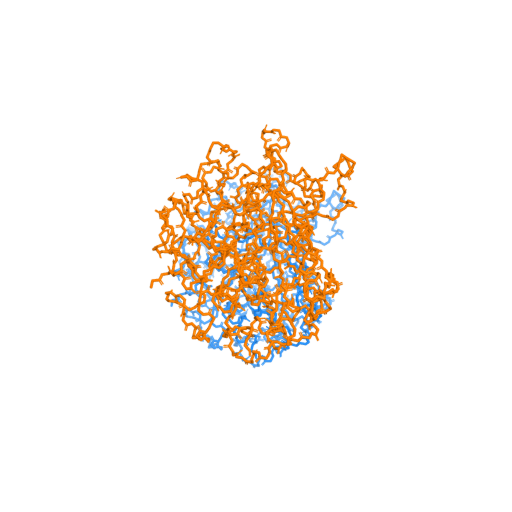B C 1
ATOM 11494 O O . VAL B 1 342 ? 56.199 36.834 77.155 1.00 14.36 341 VAL B O 1
ATOM 11507 N N . THR B 1 343 ? 56.717 34.845 78.006 1.00 12.35 342 THR B N 1
ATOM 11508 C CA . THR B 1 343 ? 57.778 35.401 78.835 1.00 12.72 342 THR B CA 1
ATOM 11509 C C . THR B 1 343 ? 59.089 35.545 78.058 1.00 13.40 342 THR B C 1
ATOM 11510 O O . THR B 1 343 ? 59.292 34.935 77.006 1.00 14.00 342 THR B O 1
ATOM 11521 N N . SER B 1 344 ? 59.989 36.364 78.571 1.00 14.93 343 SER B N 1
ATOM 11522 C CA . SER B 1 344 ? 61.277 36.546 77.913 1.00 15.31 343 SER B CA 1
ATOM 11523 C C . SER B 1 344 ? 62.004 35.229 77.674 1.00 15.20 343 SER B C 1
ATOM 11524 O O . SER B 1 344 ? 62.592 35.021 76.611 1.00 14.77 343 SER B O 1
ATOM 11532 N N . ALA B 1 345 ? 61.988 34.345 78.669 1.00 14.24 344 ALA B N 1
ATOM 11533 C CA . ALA B 1 345 ? 62.705 33.078 78.555 1.00 16.07 344 ALA B CA 1
ATOM 11534 C C . ALA B 1 345 ? 62.114 32.177 77.481 1.00 13.72 344 ALA B C 1
ATOM 11535 O O . ALA B 1 345 ? 62.841 31.504 76.768 1.00 15.35 344 ALA B O 1
ATOM 11542 N N . GLU B 1 346 ? 60.785 32.147 77.378 1.00 13.45 345 GLU B N 1
ATOM 11543 C CA . GLU B 1 346 ? 60.128 31.357 76.348 1.00 13.38 345 GLU B CA 1
ATOM 11544 C C . GLU B 1 346 ? 60.524 31.884 74.973 1.00 12.44 345 GLU B C 1
ATOM 11545 O O . GLU B 1 346 ? 60.822 31.114 74.068 1.00 13.54 345 GLU B O 1
ATOM 11557 N N . SER B 1 347 ? 60.517 33.196 74.797 1.00 12.82 346 SER B N 1
ATOM 11558 C CA . SER B 1 347 ? 60.884 33.757 73.515 1.00 12.72 346 SER B CA 1
ATOM 11559 C C . SER B 1 347 ? 62.346 33.446 73.189 1.00 13.25 346 SER B C 1
ATOM 11560 O O . SER B 1 347 ? 62.667 33.047 72.080 1.00 14.95 346 SER B O 1
ATOM 11566 N N . ALA B 1 348 ? 63.229 33.597 74.172 1.00 15.00 347 ALA B N 1
ATOM 11567 C CA . ALA B 1 348 ? 64.658 33.404 73.937 1.00 15.85 347 ALA B CA 1
ATOM 11568 C C . ALA B 1 348 ? 64.985 31.954 73.576 1.00 16.72 347 ALA B C 1
ATOM 11569 O O . ALA B 1 348 ? 65.903 31.692 72.807 1.00 18.69 347 ALA B O 1
ATOM 11576 N N . SER B 1 349 ? 64.220 31.018 74.132 1.00 15.92 348 SER B N 1
ATOM 11577 C CA . SER B 1 349 ? 64.464 29.594 73.907 1.00 16.59 348 SER B CA 1
ATOM 11578 C C . SER B 1 349 ? 63.606 29.049 72.766 1.00 16.39 348 SER B C 1
ATOM 11579 O O . SER B 1 349 ? 63.704 27.863 72.435 1.00 17.59 348 SER B O 1
ATOM 11587 N N . ASN B 1 350 ? 62.737 29.885 72.204 1.00 14.69 349 ASN B N 1
ATOM 11588 C CA . ASN B 1 350 ? 61.818 29.479 71.144 1.00 14.76 349 ASN B CA 1
ATOM 11589 C C . ASN B 1 350 ? 60.901 28.344 71.575 1.00 14.31 349 ASN B C 1
ATOM 11590 O O . ASN B 1 350 ? 60.446 27.575 70.746 1.00 15.26 349 ASN B O 1
ATOM 11601 N N . THR B 1 351 ? 60.613 28.278 72.871 1.00 14.25 350 THR B N 1
ATOM 11602 C CA . THR B 1 351 ? 59.912 27.144 73.453 1.00 15.83 350 THR B CA 1
ATOM 11603 C C . THR B 1 351 ? 58.815 27.577 74.411 1.00 13.97 350 THR B C 1
ATOM 11604 O O . THR B 1 351 ? 59.053 28.336 75.346 1.00 16.60 350 THR B O 1
ATOM 11615 N N . THR B 1 352 ? 57.615 27.068 74.168 1.00 12.42 351 THR B N 1
ATOM 11616 C CA . THR B 1 352 ? 56.493 27.266 75.073 1.00 10.83 351 THR B CA 1
ATOM 11617 C C . THR B 1 352 ? 56.693 26.490 76.374 1.00 11.28 351 THR B C 1
ATOM 11618 O O . THR B 1 352 ? 57.017 25.307 76.349 1.00 13.53 351 THR B O 1
ATOM 11629 N N . THR B 1 353 ? 56.482 27.151 77.504 1.00 11.03 352 THR B N 1
ATOM 11630 C CA . THR B 1 353 ? 56.491 26.463 78.787 1.00 12.34 352 THR B CA 1
ATOM 11631 C C . THR B 1 353 ? 55.222 26.694 79.604 1.00 12.97 352 THR B C 1
ATOM 11632 O O . THR B 1 353 ? 55.099 26.149 80.694 1.00 16.91 352 THR B O 1
ATOM 11643 N N . GLN B 1 354 ? 54.297 27.497 79.098 1.00 12.33 353 GLN B N 1
ATOM 11644 C CA . GLN B 1 354 ? 53.049 27.790 79.788 1.00 12.21 353 GLN B CA 1
ATOM 11645 C C . GLN B 1 354 ? 51.930 27.700 78.767 1.00 12.39 353 GLN B C 1
ATOM 11646 O O . GLN B 1 354 ? 52.131 28.046 77.608 1.00 13.85 353 GLN B O 1
ATOM 11660 N N . GLU B 1 355 ? 50.730 27.302 79.175 1.00 12.38 354 GLU B N 1
ATOM 11661 C CA . GLU B 1 355 ? 49.618 27.195 78.235 1.00 11.70 354 GLU B CA 1
ATOM 11662 C C . GLU B 1 355 ? 48.970 28.549 78.008 1.00 11.36 354 GLU B C 1
ATOM 11663 O O . GLU B 1 355 ? 48.588 29.250 78.948 1.00 11.83 354 GLU B O 1
ATOM 11675 N N . ARG B 1 356 ? 48.854 28.903 76.735 1.00 10.43 355 ARG B N 1
ATOM 11676 C CA . ARG B 1 356 ? 48.176 30.128 76.323 1.00 9.78 355 ARG B CA 1
ATOM 11677 C C . ARG B 1 356 ? 47.507 29.832 74.993 1.00 8.69 355 ARG B C 1
ATOM 11678 O O . ARG B 1 356 ? 47.873 28.869 74.327 1.00 9.65 355 ARG B O 1
ATOM 11699 N N . GLY B 1 357 ? 46.557 30.667 74.588 1.00 8.52 356 GLY B N 1
ATOM 11700 C CA . GLY B 1 357 ? 45.908 30.433 73.314 1.00 8.94 356 GLY B CA 1
ATOM 11701 C C . GLY B 1 357 ? 44.672 31.265 73.153 1.00 7.35 356 GLY B C 1
ATOM 11702 O O . GLY B 1 357 ? 44.628 32.408 73.608 1.00 8.08 356 GLY B O 1
ATOM 11706 N N . LEU B 1 358 ? 43.684 30.683 72.488 1.00 7.63 357 LEU B N 1
ATOM 11707 C CA . LEU B 1 358 ? 42.445 31.347 72.169 1.00 7.86 357 LEU B CA 1
ATOM 11708 C C . LEU B 1 358 ? 41.307 30.558 72.792 1.00 7.41 357 LEU B C 1
ATOM 11709 O O . LEU B 1 358 ? 41.180 29.362 72.574 1.00 7.94 357 LEU B O 1
ATOM 11725 N N . ALA B 1 359 ? 40.507 31.237 73.605 1.00 7.46 358 ALA B N 1
ATOM 11726 C CA . ALA B 1 359 ? 39.200 30.716 74.035 1.00 7.12 358 ALA B CA 1
ATOM 11727 C C . ALA B 1 359 ? 38.236 31.065 72.912 1.00 6.94 358 ALA B C 1
ATOM 11728 O O . ALA B 1 359 ? 37.683 32.165 72.851 1.00 7.90 358 ALA B O 1
ATOM 11735 N N . PHE B 1 360 ? 38.137 30.142 71.963 1.00 6.86 359 PHE B N 1
ATOM 11736 C CA . PHE B 1 360 ? 37.396 30.345 70.744 1.00 6.83 359 PHE B CA 1
ATOM 11737 C C . PHE B 1 360 ? 35.907 30.151 70.990 1.00 6.67 359 PHE B C 1
ATOM 11738 O O . PHE B 1 360 ? 35.506 29.153 71.596 1.00 7.54 359 PHE B O 1
ATOM 11755 N N . VAL B 1 361 ? 35.112 31.116 70.516 1.00 6.85 360 VAL B N 1
ATOM 11756 C CA . VAL B 1 361 ? 33.670 31.082 70.669 1.00 7.01 360 VAL B CA 1
ATOM 11757 C C . VAL B 1 361 ? 33.086 31.425 69.326 1.00 7.48 360 VAL B C 1
ATOM 11758 O O . VAL B 1 361 ? 33.378 32.506 68.778 1.00 8.21 360 VAL B O 1
ATOM 11771 N N . ALA B 1 362 ? 32.285 30.534 68.756 1.00 6.75 361 ALA B N 1
ATOM 11772 C CA . ALA B 1 362 ? 31.550 30.794 67.526 1.00 7.61 361 ALA B CA 1
ATOM 11773 C C . ALA B 1 362 ? 30.081 30.576 67.775 1.00 6.38 361 ALA B C 1
ATOM 11774 O O . ALA B 1 362 ? 29.677 29.585 68.363 1.00 7.14 361 ALA B O 1
ATOM 11781 N N . TYR B 1 363 ? 29.286 31.489 67.235 1.00 6.29 362 TYR B N 1
ATOM 11782 C CA . TYR B 1 363 ? 27.837 31.414 67.282 1.00 6.12 362 TYR B CA 1
ATOM 11783 C C . TYR B 1 363 ? 27.290 31.197 65.875 1.00 6.47 362 TYR B C 1
ATOM 11784 O O . TYR B 1 363 ? 27.762 31.774 64.897 1.00 6.81 362 TYR B O 1
ATOM 11802 N N . GLN B 1 364 ? 26.237 30.379 65.798 1.00 5.99 363 GLN B N 1
ATOM 11803 C CA . GLN B 1 364 ? 25.593 30.015 64.551 1.00 6.59 363 GLN B CA 1
ATOM 11804 C C . GLN B 1 364 ? 24.272 29.340 64.879 1.00 6.50 363 GLN B C 1
ATOM 11805 O O . GLN B 1 364 ? 24.144 28.720 65.945 1.00 7.04 363 GLN B O 1
ATOM 11819 N N . ALA B 1 365 ? 23.318 29.364 63.950 1.00 6.73 364 ALA B N 1
ATOM 11820 C CA . ALA B 1 365 ? 22.058 28.670 64.134 1.00 7.14 364 ALA B CA 1
ATOM 11821 C C . ALA B 1 365 ? 22.127 27.192 63.755 1.00 6.87 364 ALA B C 1
ATOM 11822 O O . ALA B 1 365 ? 21.293 26.415 64.199 1.00 7.84 364 ALA B O 1
ATOM 11829 N N . GLN B 1 366 ? 23.098 26.808 62.934 1.00 7.05 365 GLN B N 1
ATOM 11830 C CA . GLN B 1 366 ? 23.287 25.401 62.547 1.00 7.52 365 GLN B CA 1
ATOM 11831 C C . GLN B 1 366 ? 24.746 25.035 62.670 1.00 7.74 365 GLN B C 1
ATOM 11832 O O . GLN B 1 366 ? 25.572 25.515 61.901 1.00 8.08 365 GLN B O 1
ATOM 11846 N N . LEU B 1 367 ? 25.095 24.185 63.632 1.00 7.69 366 LEU B N 1
ATOM 11847 C CA . LEU B 1 367 ? 26.477 23.774 63.778 1.00 8.22 366 LEU B CA 1
ATOM 11848 C C . LEU B 1 367 ? 27.013 23.108 62.517 1.00 8.33 366 LEU B C 1
ATOM 11849 O O . LEU B 1 367 ? 28.212 23.231 62.201 1.00 9.18 366 LEU B O 1
ATOM 11865 N N . SER B 1 368 ? 26.161 22.395 61.786 1.00 9.00 367 SER B N 1
ATOM 11866 C CA . SER B 1 368 ? 26.623 21.684 60.599 1.00 9.51 367 SER B CA 1
ATOM 11867 C C . SER B 1 368 ? 27.016 22.610 59.453 1.00 9.75 367 SER B C 1
ATOM 11868 O O . SER B 1 368 ? 27.678 22.171 58.532 1.00 11.99 367 SER B O 1
ATOM 11876 N N . GLN B 1 369 ? 26.578 23.862 59.515 1.00 9.52 368 GLN B N 1
ATOM 11877 C CA . GLN B 1 369 ? 26.885 24.854 58.492 1.00 9.44 368 GLN B CA 1
ATOM 11878 C C . GLN B 1 369 ? 27.968 25.823 58.908 1.00 8.68 368 GLN B C 1
ATOM 11879 O O . GLN B 1 369 ? 28.548 26.480 58.069 1.00 9.11 368 GLN B O 1
ATOM 11893 N N . GLY B 1 370 ? 28.188 25.934 60.215 1.00 8.45 369 GLY B N 1
ATOM 11894 C CA . GLY B 1 370 ? 29.094 26.914 60.780 1.00 8.39 369 GLY B CA 1
ATOM 11895 C C . GLY B 1 370 ? 30.398 26.279 61.191 1.00 8.01 369 GLY B C 1
ATOM 11896 O O . GLY B 1 370 ? 31.095 25.688 60.371 1.00 8.07 369 GLY B O 1
ATOM 11900 N N . PHE B 1 371 ? 30.732 26.389 62.476 1.00 8.18 370 PHE B N 1
ATOM 11901 C CA . PHE B 1 371 ? 32.019 25.932 62.961 1.00 8.77 370 PHE B CA 1
ATOM 11902 C C . PHE B 1 371 ? 32.410 24.546 62.438 1.00 7.87 370 PHE B C 1
ATOM 11903 O O . PHE B 1 371 ? 33.529 24.353 61.966 1.00 8.08 370 PHE B O 1
ATOM 11920 N N . HIS B 1 372 ? 31.521 23.566 62.552 1.00 8.52 371 HIS B N 1
ATOM 11921 C CA . HIS B 1 372 ? 31.892 22.209 62.195 1.00 8.17 371 HIS B CA 1
ATOM 11922 C C . HIS B 1 372 ? 32.240 22.108 60.723 1.00 8.50 371 HIS B C 1
ATOM 11923 O O . HIS B 1 372 ? 33.193 21.437 60.356 1.00 8.72 371 HIS B O 1
ATOM 11938 N N . PHE B 1 373 ? 31.483 22.798 59.884 1.00 8.19 372 PHE B N 1
ATOM 11939 C CA . PHE B 1 373 ? 31.704 22.799 58.441 1.00 8.51 372 PHE B CA 1
ATOM 11940 C C . PHE B 1 373 ? 33.026 23.485 58.094 1.00 8.49 372 PHE B C 1
ATOM 11941 O O . PHE B 1 373 ? 33.820 22.971 57.300 1.00 8.77 372 PHE B O 1
ATOM 11958 N N . LEU B 1 374 ? 33.266 24.647 58.675 1.00 7.64 373 LEU B N 1
ATOM 11959 C CA . LEU B 1 374 ? 34.479 25.394 58.388 1.00 7.65 373 LEU B CA 1
ATOM 11960 C C . LEU B 1 374 ? 35.702 24.572 58.768 1.00 7.99 373 LEU B C 1
ATOM 11961 O O . LEU B 1 374 ? 36.685 24.538 58.041 1.00 8.80 373 LEU B O 1
ATOM 11977 N N . GLN B 1 375 ? 35.655 23.892 59.898 1.00 8.18 374 GLN B N 1
ATOM 11978 C CA . GLN B 1 375 ? 36.783 23.094 60.348 1.00 8.26 374 GLN B CA 1
ATOM 11979 C C . GLN B 1 375 ? 36.980 21.870 59.443 1.00 8.49 374 GLN B C 1
ATOM 11980 O O . GLN B 1 375 ? 38.082 21.617 58.949 1.00 9.24 374 GLN B O 1
ATOM 11994 N N . GLN B 1 376 ? 35.918 21.089 59.268 1.00 8.35 375 GLN B N 1
ATOM 11995 C CA . GLN B 1 376 ? 36.050 19.810 58.592 1.00 9.00 375 GLN B CA 1
ATOM 11996 C C . GLN B 1 376 ? 36.110 19.890 57.061 1.00 9.50 375 GLN B C 1
ATOM 11997 O O . GLN B 1 376 ? 36.970 19.278 56.431 1.00 11.00 375 GLN B O 1
ATOM 12011 N N . THR B 1 377 ? 35.153 20.593 56.472 1.00 9.02 376 THR B N 1
ATOM 12012 C CA . THR B 1 377 ? 34.997 20.579 55.014 1.00 9.49 376 THR B CA 1
ATOM 12013 C C . THR B 1 377 ? 35.901 21.589 54.318 1.00 9.04 376 THR B C 1
ATOM 12014 O O . THR B 1 377 ? 36.245 21.404 53.145 1.00 9.71 376 THR B O 1
ATOM 12025 N N . TRP B 1 378 ? 36.287 22.660 55.019 1.00 8.73 377 TRP B N 1
ATOM 12026 C CA . TRP B 1 378 ? 37.148 23.694 54.435 1.00 8.75 377 TRP B CA 1
ATOM 12027 C C . TRP B 1 378 ? 38.590 23.643 54.954 1.00 8.47 377 TRP B C 1
ATOM 12028 O O . TRP B 1 378 ? 39.502 23.281 54.207 1.00 8.77 377 TRP B O 1
ATOM 12049 N N . ALA B 1 379 ? 38.808 23.984 56.217 1.00 8.90 378 ALA B N 1
ATOM 12050 C CA . ALA B 1 379 ? 40.162 24.093 56.749 1.00 8.95 378 ALA B CA 1
ATOM 12051 C C . ALA B 1 379 ? 40.951 22.772 56.669 1.00 9.11 378 ALA B C 1
ATOM 12052 O O . ALA B 1 379 ? 42.150 22.770 56.348 1.00 9.96 378 ALA B O 1
ATOM 12059 N N . ASP B 1 380 ? 40.298 21.664 56.985 1.00 8.63 379 ASP B N 1
ATOM 12060 C CA . ASP B 1 380 ? 40.962 20.369 57.062 1.00 9.02 379 ASP B CA 1
ATOM 12061 C C . ASP B 1 380 ? 40.934 19.640 55.726 1.00 9.17 379 ASP B C 1
ATOM 12062 O O . ASP B 1 380 ? 41.360 18.489 55.653 1.00 10.82 379 ASP B O 1
ATOM 12071 N N . ASN B 1 381 ? 40.463 20.270 54.666 1.00 9.06 380 ASN B N 1
ATOM 12072 C CA . ASN B 1 381 ? 40.288 19.616 53.376 1.00 9.89 380 ASN B CA 1
ATOM 12073 C C . ASN B 1 381 ? 41.348 20.095 52.400 1.00 9.98 380 ASN B C 1
ATOM 12074 O O . ASN B 1 381 ? 41.355 21.258 52.007 1.00 9.64 380 ASN B O 1
ATOM 12085 N N . ALA B 1 382 ? 42.242 19.198 52.003 1.00 9.92 381 ALA B N 1
ATOM 12086 C CA . ALA B 1 382 ? 43.369 19.555 51.151 1.00 10.94 381 ALA B CA 1
ATOM 12087 C C . ALA B 1 382 ? 42.958 20.000 49.756 1.00 11.38 381 ALA B C 1
ATOM 12088 O O . ALA B 1 382 ? 43.760 20.595 49.044 1.00 11.21 381 ALA B O 1
ATOM 12095 N N . ASN B 1 383 ? 41.721 19.680 49.364 1.00 10.89 382 ASN B N 1
ATOM 12096 C CA . ASN B 1 383 ? 41.215 20.033 48.036 1.00 11.77 382 ASN B CA 1
ATOM 12097 C C . ASN B 1 383 ? 40.146 21.113 48.087 1.00 11.19 382 ASN B C 1
ATOM 12098 O O . ASN B 1 383 ? 39.328 21.237 47.179 1.00 12.93 382 ASN B O 1
ATOM 12108 N N . PHE B 1 384 ? 40.194 21.916 49.142 1.00 9.52 383 PHE B N 1
ATOM 12109 C CA . PHE B 1 384 ? 39.322 23.074 49.284 1.00 10.16 383 PHE B CA 1
ATOM 12110 C C . PHE B 1 384 ? 40.166 24.354 49.398 1.00 9.50 383 PHE B C 1
ATOM 12111 O O . PHE B 1 384 ? 41.108 24.380 50.161 1.00 9.65 383 PHE B O 1
ATOM 12128 N N . PRO B 1 385 ? 39.806 25.433 48.686 1.00 10.17 384 PRO B N 1
ATOM 12129 C CA . PRO B 1 385 ? 38.677 25.589 47.769 1.00 10.30 384 PRO B CA 1
ATOM 12130 C C . PRO B 1 385 ? 38.785 24.735 46.506 1.00 10.88 384 PRO B C 1
ATOM 12131 O O . PRO B 1 385 ? 39.877 24.334 46.108 1.00 11.17 384 PRO B O 1
ATOM 12142 N N . PRO B 1 386 ? 37.641 24.463 45.883 1.00 12.47 385 PRO B N 1
ATOM 12143 C CA . PRO B 1 386 ? 37.622 23.663 44.665 1.00 13.72 385 PRO B CA 1
ATOM 12144 C C . PRO B 1 386 ? 38.108 24.430 43.441 1.00 13.07 385 PRO B C 1
ATOM 12145 O O . PRO B 1 386 ? 38.149 25.653 43.454 1.00 14.40 385 PRO B O 1
ATOM 12156 N N . GLY B 1 387 ? 38.445 23.697 42.388 1.00 13.99 386 GLY B N 1
ATOM 12157 C CA . GLY B 1 387 ? 38.671 24.283 41.084 1.00 15.48 386 GLY B CA 1
ATOM 12158 C C . GLY B 1 387 ? 39.992 24.995 40.918 1.00 14.47 386 GLY B C 1
ATOM 12159 O O . GLY B 1 387 ? 40.162 25.778 39.973 1.00 16.53 386 GLY B O 1
ATOM 12163 N N . LYS B 1 388 ? 40.947 24.693 41.788 1.00 14.01 387 LYS B N 1
ATOM 12164 C CA . LYS B 1 388 ? 42.222 25.393 41.746 1.00 12.69 387 LYS B CA 1
ATOM 12165 C C . LYS B 1 388 ? 43.298 24.630 40.977 1.00 13.56 387 LYS B C 1
ATOM 12166 O O . LYS B 1 388 ? 43.178 23.422 40.732 1.00 15.06 387 LYS B O 1
ATOM 12185 N N . THR B 1 389 ? 44.343 25.357 40.591 1.00 13.61 388 THR B N 1
ATOM 12186 C CA . THR B 1 389 ? 45.527 24.765 39.968 1.00 14.83 388 THR B CA 1
ATOM 12187 C C . THR B 1 389 ? 46.778 25.357 40.607 1.00 15.24 388 THR B C 1
ATOM 12188 O O . THR B 1 389 ? 46.989 26.552 40.524 1.00 15.53 388 THR B O 1
ATOM 12199 N N . PRO B 1 390 ? 47.620 24.527 41.241 1.00 15.17 389 PRO B N 1
ATOM 12200 C CA . PRO B 1 390 ? 47.421 23.102 41.524 1.00 15.70 389 PRO B CA 1
ATOM 12201 C C . PRO B 1 390 ? 46.167 22.839 42.380 1.00 15.35 389 PRO B C 1
ATOM 12202 O O . PRO B 1 390 ? 45.817 23.659 43.240 1.00 15.84 389 PRO B O 1
ATOM 12213 N N . ALA B 1 391 ? 45.502 21.711 42.144 1.00 14.90 390 ALA B N 1
ATOM 12214 C CA . ALA B 1 391 ? 44.240 21.399 42.804 1.00 14.94 390 ALA B CA 1
ATOM 12215 C C . ALA B 1 391 ? 44.404 21.170 44.285 1.00 13.22 390 ALA B C 1
ATOM 12216 O O . ALA B 1 391 ? 43.486 21.443 45.056 1.00 14.01 390 ALA B O 1
ATOM 12223 N N . THR B 1 392 ? 45.558 20.663 44.686 1.00 14.22 391 THR B N 1
ATOM 12224 C CA . THR B 1 392 ? 45.820 20.422 46.096 1.00 13.86 391 THR B CA 1
ATOM 12225 C C . THR B 1 392 ? 46.237 21.724 46.765 1.00 13.16 391 THR B C 1
ATOM 12226 O O . THR B 1 392 ? 47.401 22.152 46.675 1.00 15.71 391 THR B O 1
ATOM 12237 N N . VAL B 1 393 ? 45.269 22.351 47.412 1.00 11.36 392 VAL B N 1
ATOM 12238 C CA . VAL B 1 393 ? 45.497 23.573 48.148 1.00 10.82 392 VAL B CA 1
ATOM 12239 C C . VAL B 1 393 ? 46.315 23.286 49.390 1.00 10.12 392 VAL B C 1
ATOM 12240 O O . VAL B 1 393 ? 47.169 24.092 49.769 1.00 10.59 392 VAL B O 1
ATOM 12253 N N . GLY B 1 394 ? 46.059 22.144 50.020 1.00 10.02 393 GLY B N 1
ATOM 12254 C CA . GLY B 1 394 ? 46.627 21.861 51.313 1.00 9.71 393 GLY B CA 1
ATOM 12255 C C . GLY B 1 394 ? 45.732 22.319 52.451 1.00 10.03 393 GLY B C 1
ATOM 12256 O O . GLY B 1 394 ? 44.590 22.766 52.232 1.00 10.06 393 GLY B O 1
ATOM 12260 N N . LEU B 1 395 ? 46.231 22.195 53.676 1.00 9.68 394 LEU B N 1
ATOM 12261 C CA . LEU B 1 395 ? 45.448 22.493 54.861 1.00 9.34 394 LEU B CA 1
ATOM 12262 C C . LEU B 1 395 ? 45.632 23.936 55.304 1.00 8.78 394 LEU B C 1
ATOM 12263 O O . LEU B 1 395 ? 46.599 24.589 54.980 1.00 9.47 394 LEU B O 1
ATOM 12279 N N . ASP B 1 396 ? 44.678 24.421 56.080 1.00 8.33 395 ASP B N 1
ATOM 12280 C CA . ASP B 1 396 ? 44.789 25.732 56.730 1.00 7.37 395 ASP B CA 1
ATOM 12281 C C . ASP B 1 396 ? 45.989 25.709 57.673 1.00 7.54 395 ASP B C 1
ATOM 12282 O O . ASP B 1 396 ? 46.043 24.869 58.563 1.00 8.42 395 ASP B O 1
ATOM 12291 N N . PRO B 1 397 ? 46.957 26.610 57.498 1.00 7.88 396 PRO B N 1
ATOM 12292 C CA . PRO B 1 397 ? 48.170 26.518 58.316 1.00 8.43 396 PRO B CA 1
ATOM 12293 C C . PRO B 1 397 ? 47.953 26.940 59.753 1.00 8.95 396 PRO B C 1
ATOM 12294 O O . PRO B 1 397 ? 48.765 26.599 60.606 1.00 9.46 396 PRO B O 1
ATOM 12305 N N . ILE B 1 398 ? 46.869 27.651 60.043 1.00 8.04 397 ILE B N 1
ATOM 12306 C CA . ILE B 1 398 ? 46.613 28.060 61.411 1.00 7.88 397 ILE B CA 1
ATOM 12307 C C . ILE B 1 398 ? 45.820 26.981 62.157 1.00 8.42 397 ILE B C 1
ATOM 12308 O O . ILE B 1 398 ? 46.226 26.563 63.242 1.00 9.78 397 ILE B O 1
ATOM 12324 N N . ILE B 1 399 ? 44.701 26.531 61.588 1.00 8.37 398 ILE B N 1
ATOM 12325 C CA . ILE B 1 399 ? 43.795 25.620 62.296 1.00 8.52 398 ILE B CA 1
ATOM 12326 C C . ILE B 1 399 ? 43.632 24.246 61.684 1.00 8.06 398 ILE B C 1
ATOM 12327 O O . ILE B 1 399 ? 42.965 23.399 62.247 1.00 8.32 398 ILE B O 1
ATOM 12343 N N . GLY B 1 400 ? 44.237 23.993 60.529 1.00 8.37 399 GLY B N 1
ATOM 12344 C CA . GLY B 1 400 ? 44.067 22.728 59.835 1.00 9.22 399 GLY B CA 1
ATOM 12345 C C . GLY B 1 400 ? 44.672 21.582 60.611 1.00 9.18 399 GLY B C 1
ATOM 12346 O O . GLY B 1 400 ? 45.781 21.683 61.142 1.00 10.48 399 GLY B O 1
ATOM 12350 N N . GLN B 1 401 ? 43.940 20.476 60.672 1.00 8.99 400 GLN B N 1
ATOM 12351 C CA . GLN B 1 401 ? 44.315 19.316 61.466 1.00 9.50 400 GLN B CA 1
ATOM 12352 C C . GLN B 1 401 ? 44.334 18.051 60.661 1.00 10.68 400 GLN B C 1
ATOM 12353 O O . GLN B 1 401 ? 43.532 17.874 59.754 1.00 11.42 400 GLN B O 1
ATOM 12367 N N . ASN B 1 402 ? 45.245 17.158 61.029 1.00 11.52 401 ASN B N 1
ATOM 12368 C CA . ASN B 1 402 ? 45.320 15.837 60.410 1.00 12.49 401 ASN B CA 1
ATOM 12369 C C . ASN B 1 402 ? 45.875 14.838 61.421 1.00 12.48 401 ASN B C 1
ATOM 12370 O O . ASN B 1 402 ? 46.932 14.241 61.215 1.00 15.46 401 ASN B O 1
ATOM 12381 N N . ASN B 1 403 ? 45.165 14.671 62.533 1.00 11.93 402 ASN B N 1
ATOM 12382 C CA . ASN B 1 403 ? 45.510 13.700 63.567 1.00 13.25 402 ASN B CA 1
ATOM 12383 C C . ASN B 1 403 ? 46.931 13.859 64.064 1.00 14.71 402 ASN B C 1
ATOM 12384 O O . ASN B 1 403 ? 47.660 12.877 64.223 1.00 17.49 402 ASN B O 1
ATOM 12395 N N . GLY B 1 404 ? 47.298 15.104 64.326 1.00 15.31 403 GLY B N 1
ATOM 12396 C CA . GLY B 1 404 ? 48.560 15.435 64.970 1.00 19.71 403 GLY B CA 1
ATOM 12397 C C . GLY B 1 404 ? 49.760 15.497 64.028 1.00 22.42 403 GLY B C 1
ATOM 12398 O O . GLY B 1 404 ? 50.866 15.898 64.416 1.00 27.12 403 GLY B O 1
ATOM 12402 N N . GLN B 1 405 ? 49.540 15.086 62.789 1.00 19.49 404 GLN B N 1
ATOM 12403 C CA . GLN B 1 405 ? 50.564 15.045 61.747 1.00 20.56 404 GLN B CA 1
ATOM 12404 C C . GLN B 1 405 ? 50.915 16.471 61.290 1.00 16.94 404 GLN B C 1
ATOM 12405 O O . GLN B 1 405 ? 50.069 17.363 61.325 1.00 15.85 404 GLN B O 1
ATOM 12419 N N . PRO B 1 406 ? 52.173 16.702 60.883 1.00 15.60 405 PRO B N 1
ATOM 12420 C CA . PRO B 1 406 ? 52.445 17.981 60.229 1.00 13.67 405 PRO B CA 1
ATOM 12421 C C . PRO B 1 406 ? 51.526 18.150 59.024 1.00 13.55 405 PRO B C 1
ATOM 12422 O O . PRO B 1 406 ? 51.173 17.161 58.364 1.00 15.21 405 PRO B O 1
ATOM 12433 N N . ARG B 1 407 ? 51.142 19.381 58.758 1.00 11.96 406 ARG B N 1
ATOM 12434 C CA . ARG B 1 407 ? 50.185 19.685 57.708 1.00 11.55 406 ARG B CA 1
ATOM 12435 C C . ARG B 1 407 ? 50.925 20.082 56.428 1.00 11.68 406 ARG B C 1
ATOM 12436 O O . ARG B 1 407 ? 51.800 20.949 56.455 1.00 11.95 406 ARG B O 1
ATOM 12457 N N . VAL B 1 408 ? 50.525 19.524 55.291 1.00 11.74 407 VAL B N 1
ATOM 12458 C CA . VAL B 1 408 ? 51.039 19.967 54.007 1.00 12.50 407 VAL B CA 1
ATOM 12459 C C . VAL B 1 408 ? 50.188 21.136 53.524 1.00 11.06 407 VAL B C 1
ATOM 12460 O O . VAL B 1 408 ? 48.962 21.024 53.416 1.00 11.53 407 VAL B O 1
ATOM 12473 N N . VAL B 1 409 ? 50.858 22.260 53.274 1.00 10.15 408 VAL B N 1
ATOM 12474 C CA . VAL B 1 409 ? 50.203 23.523 52.953 1.00 10.30 408 VAL B CA 1
ATOM 12475 C C . VAL B 1 409 ? 50.898 24.060 51.719 1.00 10.17 408 VAL B C 1
ATOM 12476 O O . VAL B 1 409 ? 52.127 24.254 51.709 1.00 11.39 408 VAL B O 1
ATOM 12489 N N . ASN B 1 410 ? 50.114 24.299 50.671 1.00 10.03 409 ASN B N 1
ATOM 12490 C CA . ASN B 1 410 ? 50.655 24.767 49.395 1.00 9.89 409 ASN B CA 1
ATOM 12491 C C . ASN B 1 410 ? 50.308 26.218 49.127 1.00 10.28 409 ASN B C 1
ATOM 12492 O O . ASN B 1 410 ? 49.347 26.751 49.686 1.00 10.47 409 ASN B O 1
ATOM 12503 N N . GLY B 1 411 ? 51.090 26.855 48.266 1.00 10.20 410 GLY B N 1
ATOM 12504 C CA . GLY B 1 411 ? 50.801 28.204 47.831 1.00 10.77 410 GLY B CA 1
ATOM 12505 C C . GLY B 1 411 ? 51.338 29.342 48.674 1.00 9.86 410 GLY B C 1
ATOM 12506 O O . GLY B 1 411 ? 51.159 30.502 48.306 1.00 10.35 410 GLY B O 1
ATOM 12510 N N . LEU B 1 412 ? 51.950 29.057 49.816 1.00 9.79 411 LEU B N 1
ATOM 12511 C CA . LEU B 1 412 ? 52.337 30.133 50.726 1.00 9.48 411 LEU B CA 1
ATOM 12512 C C . LEU B 1 412 ? 53.476 30.992 50.209 1.00 10.08 411 LEU B C 1
ATOM 12513 O O . LEU B 1 412 ? 53.605 32.141 50.623 1.00 10.38 411 LEU B O 1
ATOM 12529 N N . LEU B 1 413 ? 54.329 30.435 49.356 1.00 11.60 412 LEU B N 1
ATOM 12530 C CA . LEU B 1 413 ? 55.544 31.134 48.944 1.00 13.07 412 LEU B CA 1
ATOM 12531 C C . LEU B 1 413 ? 55.252 31.940 47.689 1.00 14.01 412 LEU B C 1
ATOM 12532 O O . LEU B 1 413 ? 54.867 31.368 46.674 1.00 13.57 412 LEU B O 1
ATOM 12548 N N . PRO B 1 414 ? 55.381 33.272 47.761 1.00 15.09 413 PRO B N 1
ATOM 12549 C CA . PRO B 1 414 ? 54.985 34.093 46.611 1.00 17.78 413 PRO B CA 1
ATOM 12550 C C . PRO B 1 414 ? 55.700 33.762 45.316 1.00 17.99 413 PRO B C 1
ATOM 12551 O O . PRO B 1 414 ? 55.121 33.935 44.246 1.00 19.71 413 PRO B O 1
ATOM 12562 N N . SER B 1 415 ? 56.925 33.276 45.408 1.00 18.64 414 SER B N 1
ATOM 12563 C CA . SER B 1 415 ? 57.743 33.088 44.214 1.00 20.40 414 SER B CA 1
ATOM 12564 C C . SER B 1 415 ? 57.382 31.825 43.446 1.00 19.64 414 SER B C 1
ATOM 12565 O O . SER B 1 415 ? 57.820 31.646 42.319 1.00 20.61 414 SER B O 1
ATOM 12573 N N . ASN B 1 416 ? 56.606 30.943 44.055 1.00 17.32 415 ASN B N 1
ATOM 12574 C CA . ASN B 1 416 ? 56.311 29.667 43.435 1.00 16.29 415 ASN B CA 1
ATOM 12575 C C . ASN B 1 416 ? 55.100 29.024 44.078 1.00 14.92 415 ASN B C 1
ATOM 12576 O O . ASN B 1 416 ? 55.213 28.460 45.153 1.00 14.53 415 ASN B O 1
ATOM 12587 N N . SER B 1 417 ? 53.957 29.073 43.406 1.00 15.54 416 SER B N 1
ATOM 12588 C CA . SER B 1 417 ? 52.715 28.608 44.017 1.00 14.53 416 SER B CA 1
ATOM 12589 C C . SER B 1 417 ? 52.657 27.093 44.178 1.00 15.14 416 SER B C 1
ATOM 12590 O O . SER B 1 417 ? 51.820 26.590 44.927 1.00 17.75 416 SER B O 1
ATOM 12598 N N . SER B 1 418 ? 53.568 26.380 43.526 1.00 15.78 417 SER B N 1
ATOM 12599 C CA . SER B 1 418 ? 53.601 24.930 43.652 1.00 17.02 417 SER B CA 1
ATOM 12600 C C . SER B 1 418 ? 54.438 24.483 44.837 1.00 16.01 417 SER B C 1
ATOM 12601 O O . SER B 1 418 ? 54.425 23.307 45.172 1.00 18.41 417 SER B O 1
ATOM 12613 N N . ALA B 1 419 ? 55.194 25.402 45.434 1.00 15.00 418 ALA B N 1
ATOM 12614 C CA . ALA B 1 419 ? 56.068 25.059 46.553 1.00 15.81 418 ALA B CA 1
ATOM 12615 C C . ALA B 1 419 ? 55.244 24.719 47.785 1.00 15.57 418 ALA B C 1
ATOM 12616 O O . ALA B 1 419 ? 54.394 25.486 48.238 1.00 15.42 418 ALA B O 1
ATOM 12623 N N . SER B 1 420 ? 55.519 23.543 48.323 1.00 15.96 419 SER B N 1
ATOM 12624 C CA . SER B 1 420 ? 54.780 22.978 49.432 1.00 16.79 419 SER B CA 1
ATOM 12625 C C . SER B 1 420 ? 55.595 23.119 50.717 1.00 16.44 419 SER B C 1
ATOM 12626 O O . SER B 1 420 ? 56.826 23.059 50.672 1.00 19.73 419 SER B O 1
ATOM 12634 N N . LEU B 1 421 ? 54.924 23.331 51.847 1.00 14.86 420 LEU B N 1
ATOM 12635 C CA . LEU B 1 421 ? 55.578 23.288 53.150 1.00 15.18 420 LEU B CA 1
ATOM 12636 C C . LEU B 1 421 ? 54.877 22.256 54.018 1.00 14.31 420 LEU B C 1
ATOM 12637 O O . LEU B 1 421 ? 53.663 22.126 53.965 1.00 14.62 420 LEU B O 1
ATOM 12653 N N . SER B 1 422 ? 55.646 21.536 54.826 1.00 13.93 421 SER B N 1
ATOM 12654 C CA . SER B 1 422 ? 55.122 20.606 55.815 1.00 14.38 421 SER B CA 1
ATOM 12655 C C . SER B 1 422 ? 55.266 21.306 57.147 1.00 14.37 421 SER B C 1
ATOM 12656 O O . SER B 1 422 ? 56.370 21.525 57.624 1.00 17.18 421 SER B O 1
ATOM 12662 N N . ILE B 1 423 ? 54.133 21.684 57.729 1.00 13.14 422 ILE B N 1
ATOM 12663 C CA . ILE B 1 423 ? 54.112 22.607 58.851 1.00 13.31 422 ILE B CA 1
ATOM 12664 C C . ILE B 1 423 ? 53.600 21.929 60.130 1.00 13.44 422 ILE B C 1
ATOM 12665 O O . ILE B 1 423 ? 52.506 21.391 60.148 1.00 12.45 422 ILE B O 1
ATOM 12681 N N . PRO B 1 424 ? 54.394 21.924 61.219 1.00 14.16 423 PRO B N 1
ATOM 12682 C CA . PRO B 1 424 ? 53.892 21.365 62.477 1.00 15.13 423 PRO B CA 1
ATOM 12683 C C . PRO B 1 424 ? 52.673 22.137 62.951 1.00 13.89 423 PRO B C 1
ATOM 12684 O O . PRO B 1 424 ? 52.471 23.295 62.573 1.00 12.04 423 PRO B O 1
ATOM 12695 N N . GLN B 1 425 ? 51.853 21.515 63.788 1.00 14.01 424 GLN B N 1
ATOM 12696 C CA . GLN B 1 425 ? 50.751 22.257 64.378 1.00 13.89 424 GLN B CA 1
ATOM 12697 C C . GLN B 1 425 ? 51.288 23.402 65.230 1.00 13.22 424 GLN B C 1
ATOM 12698 O O . GLN B 1 425 ? 52.235 23.224 65.984 1.00 15.80 424 GLN B O 1
ATOM 12712 N N . PHE B 1 426 ? 50.704 24.579 65.066 1.00 10.83 425 PHE B N 1
ATOM 12713 C CA . PHE B 1 426 ? 50.942 25.707 65.961 1.00 11.50 425 PHE B CA 1
ATOM 12714 C C . PHE B 1 426 ? 49.774 25.928 66.929 1.00 10.90 425 PHE B C 1
ATOM 12715 O O . PHE B 1 426 ? 49.888 26.682 67.890 1.00 10.79 425 PHE B O 1
ATOM 12732 N N . VAL B 1 427 ? 48.637 25.309 66.613 1.00 9.85 426 VAL B N 1
ATOM 12733 C CA . VAL B 1 427 ? 47.430 25.389 67.416 1.00 9.03 426 VAL B CA 1
ATOM 12734 C C . VAL B 1 427 ? 47.090 23.973 67.815 1.00 9.56 426 VAL B C 1
ATOM 12735 O O . VAL B 1 427 ? 47.005 23.100 66.962 1.00 11.00 426 VAL B O 1
ATOM 12748 N N . VAL B 1 428 ? 46.874 23.762 69.101 1.00 9.27 427 VAL B N 1
ATOM 12749 C CA . VAL B 1 428 ? 46.638 22.436 69.640 1.00 10.62 427 VAL B CA 1
ATOM 12750 C C . VAL B 1 428 ? 45.295 22.443 70.370 1.00 9.37 427 VAL B C 1
ATOM 12751 O O . VAL B 1 428 ? 45.112 23.185 71.330 1.00 10.13 427 VAL B O 1
ATOM 12764 N N . SER B 1 429 ? 44.342 21.647 69.902 1.00 9.75 428 SER B N 1
ATOM 12765 C CA . SER B 1 429 ? 43.036 21.585 70.533 1.00 9.70 428 SER B CA 1
ATOM 12766 C C . SER B 1 429 ? 43.106 20.878 71.869 1.00 9.51 428 SER B C 1
ATOM 12767 O O . SER B 1 429 ? 43.592 19.755 71.975 1.00 10.13 428 SER B O 1
ATOM 12775 N N . HIS B 1 430 ? 42.573 21.533 72.891 1.00 8.79 429 HIS B N 1
ATOM 12776 C CA . HIS B 1 430 ? 42.307 20.903 74.181 1.00 9.48 429 HIS B CA 1
ATOM 12777 C C . HIS B 1 430 ? 40.820 20.664 74.379 1.00 9.51 429 HIS B C 1
ATOM 12778 O O . HIS B 1 430 ? 40.384 20.387 75.480 1.00 10.62 429 HIS B O 1
ATOM 12804 N N . GLY B 1 431 ? 40.075 20.692 73.284 1.00 9.56 430 GLY B N 1
ATOM 12805 C CA . GLY B 1 431 ? 38.682 20.321 73.314 1.00 9.64 430 GLY B CA 1
ATOM 12806 C C . GLY B 1 431 ? 37.722 21.445 73.574 1.00 8.82 430 GLY B C 1
ATOM 12807 O O . GLY B 1 431 ? 38.074 22.618 73.556 1.00 9.84 430 GLY B O 1
ATOM 12811 N N . GLY B 1 432 ? 36.464 21.082 73.805 1.00 8.28 431 GLY B N 1
ATOM 12812 C CA . GLY B 1 432 ? 35.420 22.064 74.007 1.00 8.66 431 GLY B CA 1
ATOM 12813 C C . GLY B 1 432 ? 34.078 21.390 74.044 1.00 7.97 431 GLY B C 1
ATOM 12814 O O . GLY B 1 432 ? 33.980 20.186 74.209 1.00 8.51 431 GLY B O 1
ATOM 12818 N N . GLU B 1 433 ? 33.034 22.193 73.900 1.00 7.92 432 GLU B N 1
ATOM 12819 C CA . GLU B 1 433 ? 31.669 21.671 73.931 1.00 7.49 432 GLU B CA 1
ATOM 12820 C C . GLU B 1 433 ? 30.784 22.588 73.072 1.00 7.12 432 GLU B C 1
ATOM 12821 O O . GLU B 1 433 ? 31.147 23.735 72.800 1.00 7.99 432 GLU B O 1
ATOM 12833 N N . TYR B 1 434 ? 29.662 22.021 72.658 1.00 6.90 433 TYR B N 1
ATOM 12834 C CA . TYR B 1 434 ? 28.581 22.695 71.991 1.00 7.20 433 TYR B CA 1
ATOM 12835 C C . TYR B 1 434 ? 27.476 23.013 72.989 1.00 7.01 433 TYR B C 1
ATOM 12836 O O . TYR B 1 434 ? 27.002 22.130 73.701 1.00 7.60 433 TYR B O 1
ATOM 12854 N N . PHE B 1 435 ? 27.093 24.285 73.046 1.00 6.76 434 PHE B N 1
ATOM 12855 C CA . PHE B 1 435 ? 26.053 24.756 73.923 1.00 6.80 434 PHE B CA 1
ATOM 12856 C C . PHE B 1 435 ? 24.976 25.483 73.124 1.00 6.82 434 PHE B C 1
ATOM 12857 O O . PHE B 1 435 ? 25.191 25.863 71.977 1.00 7.43 434 PHE B O 1
ATOM 12874 N N . PHE B 1 436 ? 23.842 25.722 73.769 1.00 7.27 435 PHE B N 1
ATOM 12875 C CA . PHE B 1 436 ? 22.771 26.555 73.240 1.00 7.38 435 PHE B CA 1
ATOM 12876 C C . PHE B 1 436 ? 22.601 27.718 74.181 1.00 6.59 435 PHE B C 1
ATOM 12877 O O . PHE B 1 436 ? 22.317 27.536 75.387 1.00 7.25 435 PHE B O 1
ATOM 12894 N N . SER B 1 437 ? 22.831 28.919 73.656 1.00 7.10 436 SER B N 1
ATOM 12895 C CA . SER B 1 437 ? 22.573 30.168 74.365 1.00 7.28 436 SER B CA 1
ATOM 12896 C C . SER B 1 437 ? 21.118 30.534 74.134 1.00 8.05 436 SER B C 1
ATOM 12897 O O . SER B 1 437 ? 20.758 30.956 73.047 1.00 7.83 436 SER B O 1
ATOM 12909 N N . PRO B 1 438 ? 20.239 30.336 75.134 1.00 7.64 437 PRO B N 1
ATOM 12910 C CA . PRO B 1 438 ? 18.806 30.556 74.873 1.00 8.20 437 PRO B CA 1
ATOM 12911 C C . PRO B 1 438 ? 18.473 32.039 74.776 1.00 7.73 437 PRO B C 1
ATOM 12912 O O . PRO B 1 438 ? 19.238 32.879 75.222 1.00 8.01 437 PRO B O 1
ATOM 12923 N N . PRO B 1 439 ? 17.306 32.375 74.227 1.00 7.92 438 PRO B N 1
ATOM 12924 C CA . PRO B 1 439 ? 16.825 33.744 74.390 1.00 7.58 438 PRO B CA 1
ATOM 12925 C C . PRO B 1 439 ? 16.604 34.005 75.868 1.00 8.29 438 PRO B C 1
ATOM 12926 O O . PRO B 1 439 ? 16.374 33.091 76.664 1.00 8.44 438 PRO B O 1
ATOM 12937 N N . ILE B 1 440 ? 16.658 35.266 76.224 1.00 8.22 439 ILE B N 1
ATOM 12938 C CA . ILE B 1 440 ? 16.604 35.634 77.622 1.00 9.36 439 ILE B CA 1
ATOM 12939 C C . ILE B 1 440 ? 15.269 35.226 78.242 1.00 8.92 439 ILE B C 1
ATOM 12940 O O . ILE B 1 440 ? 15.229 34.736 79.358 1.00 10.17 439 ILE B O 1
ATOM 12956 N N . SER B 1 441 ? 14.196 35.354 77.491 1.00 9.23 440 SER B N 1
ATOM 12957 C CA . SER B 1 441 ? 12.871 34.952 77.965 1.00 9.73 440 SER B CA 1
ATOM 12958 C C . SER B 1 441 ? 12.795 33.471 78.374 1.00 9.48 440 SER B C 1
ATOM 12959 O O . SER B 1 441 ? 11.998 33.099 79.225 1.00 12.08 440 SER B O 1
ATOM 12967 N N . ALA B 1 442 ? 13.600 32.625 77.757 1.00 8.59 441 ALA B N 1
ATOM 12968 C CA . ALA B 1 442 ? 13.567 31.213 78.089 1.00 9.39 441 ALA B CA 1
ATOM 12969 C C . ALA B 1 442 ? 14.259 30.925 79.412 1.00 9.41 441 ALA B C 1
ATOM 12970 O O . ALA B 1 442 ? 14.045 29.862 80.012 1.00 10.47 441 ALA B O 1
ATOM 12977 N N . ILE B 1 443 ? 15.135 31.823 79.853 1.00 9.77 442 ILE B N 1
ATOM 12978 C CA . ILE B 1 443 ? 15.957 31.570 81.028 1.00 9.99 442 ILE B CA 1
ATOM 12979 C C . ILE B 1 443 ? 15.073 31.523 82.277 1.00 11.27 442 ILE B C 1
ATOM 12980 O O . ILE B 1 443 ? 15.116 30.525 83.014 1.00 12.36 442 ILE B O 1
ATOM 12996 N N . GLY B 1 444 ? 14.277 32.571 82.504 1.00 12.24 443 GLY B N 1
ATOM 12997 C CA . GLY B 1 444 ? 13.284 32.598 83.563 1.00 14.43 443 GLY B CA 1
ATOM 12998 C C . GLY B 1 444 ? 11.970 31.962 83.156 1.00 13.95 443 GLY B C 1
ATOM 12999 O O . GLY B 1 444 ? 11.102 31.797 84.000 1.00 17.02 443 GLY B O 1
ATOM 13003 N N . GLY B 1 445 ? 11.830 31.599 81.887 1.00 12.90 444 GLY B N 1
ATOM 13004 C CA . GLY B 1 445 ? 10.637 30.966 81.366 1.00 12.76 444 GLY B CA 1
ATOM 13005 C C . GLY B 1 445 ? 10.785 29.461 81.317 1.00 11.91 444 GLY B C 1
ATOM 13006 O O . GLY B 1 445 ? 10.927 28.820 82.353 1.00 12.38 444 GLY B O 1
ATOM 13010 N N . ARG B 1 446 ? 10.781 28.892 80.118 1.00 10.95 445 ARG B N 1
ATOM 13011 C CA . ARG B 1 446 ? 10.781 27.439 79.945 1.00 11.52 445 ARG B CA 1
ATOM 13012 C C . ARG B 1 446 ? 11.842 26.739 80.764 1.00 10.32 445 ARG B C 1
ATOM 13013 O O . ARG B 1 446 ? 11.565 25.732 81.381 1.00 10.67 445 ARG B O 1
ATOM 13034 N N . LEU B 1 447 ? 13.053 27.271 80.759 1.00 9.73 446 LEU B N 1
ATOM 13035 C CA . LEU B 1 447 ? 14.151 26.559 81.410 1.00 10.05 446 LEU B CA 1
ATOM 13036 C C . LEU B 1 447 ? 14.004 26.506 82.921 1.00 10.40 446 LEU B C 1
ATOM 13037 O O . LEU B 1 447 ? 14.586 25.633 83.557 1.00 11.46 446 LEU B O 1
ATOM 13053 N N . SER B 1 448 ? 13.252 27.445 83.494 1.00 10.52 447 SER B N 1
ATOM 13054 C CA . SER B 1 448 ? 13.043 27.466 84.932 1.00 10.64 447 SER B CA 1
ATOM 13055 C C . SER B 1 448 ? 11.730 26.808 85.314 1.00 11.95 447 SER B C 1
ATOM 13056 O O . SER B 1 448 ? 11.407 26.778 86.489 1.00 14.23 447 SER B O 1
ATOM 13064 N N . ALA B 1 449 ? 10.981 26.261 84.365 1.00 13.95 448 ALA B N 1
ATOM 13065 C CA . ALA B 1 449 ? 9.642 25.759 84.640 1.00 16.43 448 ALA B CA 1
ATOM 13066 C C . ALA B 1 449 ? 9.656 24.282 84.996 1.00 19.71 448 ALA B C 1
ATOM 13067 O O . ALA B 1 449 ? 8.710 23.804 85.634 1.00 23.26 448 ALA B O 1
#

Organism: Auricularia auricula-judae (NCBI:txid29892)